Protein AF-0000000078661371 (afdb_homodimer)

InterPro domains:
  IPR003423 Outer membrane efflux protein [PF02321] (34-214)
  IPR003423 Outer membrane efflux protein [PF02321] (240-425)
  IPR010130 Type I secretion outer membrane protein, TolC [TIGR01844] (25-433)
  IPR051906 Outer membrane protein TolC-like [PTHR30026] (10-431)

Sequence (970 aa):
MTTGKALRLLLTASAAALIATPALADDLREALTSAYNTNPTLQAARANQRATDEGVPLARSSALPSLSGTATYTEFLKKTPNAFTAPDRSLSADLSLGVPVYAGGAVKNSIRAAKTRVEAGQEDLRATESGIFSQVVAAYMDVIRDSAIVGLNRNNVEVLEVNLKATSDRFDIGDVTRTDVAQSNSRLALARGDLRTAQANLVSSRERYIQVVGKAPADLQPPPPLPGLPATPDDAVDFALENNPDLLAARERSKAAGFDVKVADAAKLPTISLFGGSNYTDYFNTLGGNSSAAFAQHQTTAQAGVRASIPLYQGGAPAAQTRQAQARESATLEQEIGVEREVIATVRSAYASWKAANEIIAMNQTAVDAAALSLEGVRAENTVGNRTILNILDAEQELLRAQVQLVAARRNAYVAGFNLLAAMGKADANDLGLDGGALYDPQVNYDRVKNRIWDWDRDPTPVAKSTRTVDTPAQDATIAPTPTPMTTGKALRLLLTASAAALIATPALADDLREALTSAYNTNPTLQAARANQRATDEGVPLARSSALPSLSGTATYTEFLKKTPNAFTAPDRSLSADLSLGVPVYAGGAVKNSIRAAKTRVEAGQEDLRATESGIFSQVVAAYMDVIRDSAIVGLNRNNVEVLEVNLKATSDRFDIGDVTRTDVAQSNSRLALARGDLRTAQANLVSSRERYIQVVGKAPADLQPPPPLPGLPATPDDAVDFALENNPDLLAARERSKAAGFDVKVADAAKLPTISLFGGSNYTDYFNTLGGNSSAAFAQHQTTAQAGVRASIPLYQGGAPAAQTRQAQARESATLEQEIGVEREVIATVRSAYASWKAANEIIAMNQTAVDAAALSLEGVRAENTVGNRTILNILDAEQELLRAQVQLVAARRNAYVAGFNLLAAMGKADANDLGLDGGALYDPQVNYDRVKNRIWDWDRDPTPVAKSTRTVDTPAQDATIAPTPTP

pLDDT: mean 89.82, std 15.15, range [23.39, 98.69]

Organism: Novosphingobium aromaticivorans (strain ATCC 700278 / DSM 12444 / CCUG 56034 / CIP 105152 / NBRC 16084 / F199) (NCBI:txid279238)

Nearest PDB structures (foldseek):
  5bun-assembly1_B  TM=9.062E-01  e=5.295E-22  Salmonella enterica subsp. enterica serovar Typhi
  1ek9-assembly1_A  TM=9.007E-01  e=6.044E-22  Escherichia coli
  2wmz-assembly1_B  TM=8.953E-01  e=3.523E-21  Escherichia coli K-12
  2xmn-assembly1_C  TM=9.006E-01  e=7.788E-21  Escherichia coli K-12
  5azs-assembly1_B  TM=8.558E-01  e=6.903E-18  Pseudomonas aeruginosa PAO1

Solvent-accessible surface area (backbone atoms only — not comparable to full-atom values): 49030 Å² total; per-residue (Å²): 136,78,85,78,72,76,81,74,75,78,77,77,76,76,75,74,71,73,73,70,66,72,76,60,67,37,40,56,67,55,46,51,49,37,24,74,66,26,24,20,67,56,52,18,43,53,23,44,42,52,24,43,34,28,42,27,16,41,31,47,13,65,59,36,48,34,32,36,37,37,38,36,39,38,38,43,78,34,64,45,84,77,46,80,48,57,46,47,36,38,39,37,40,36,39,42,36,39,33,52,76,40,50,45,48,26,48,64,27,42,28,52,22,26,50,30,44,34,54,18,39,54,23,46,44,50,40,50,48,22,52,50,48,52,49,44,51,45,28,53,37,41,32,56,36,29,47,50,42,32,54,52,34,50,52,48,41,53,53,39,52,52,48,38,53,52,43,48,54,35,33,76,72,68,74,46,52,72,47,56,43,34,49,39,51,26,50,40,32,49,39,50,34,51,30,41,50,34,28,28,49,22,23,32,28,42,30,49,27,24,48,48,34,47,50,76,86,37,69,73,48,84,68,76,84,81,76,89,72,66,94,44,58,66,56,38,38,58,48,17,78,76,44,17,28,65,48,53,18,32,51,28,48,28,55,21,30,52,25,47,25,47,29,32,56,14,66,62,38,47,34,33,31,39,39,37,36,37,37,38,38,37,23,82,67,28,30,27,56,95,51,23,88,80,44,82,42,60,51,74,50,72,53,71,50,75,47,75,49,64,68,85,78,70,91,58,51,44,59,52,45,25,52,50,32,46,51,52,26,50,50,36,48,52,47,33,51,50,42,46,54,48,47,46,51,49,33,42,50,28,42,53,49,24,54,49,28,52,53,45,33,56,53,27,50,51,44,29,53,50,27,51,52,48,36,53,49,46,54,56,34,34,75,75,66,77,42,57,71,66,56,45,53,48,32,50,50,47,27,49,52,29,46,47,48,28,45,50,28,51,39,50,21,54,44,30,45,49,50,27,34,36,49,28,40,55,39,41,61,75,68,67,62,58,60,91,52,90,71,90,58,76,63,56,60,39,67,65,47,47,77,48,48,55,47,82,52,74,69,77,83,67,65,63,73,42,61,71,49,84,82,57,75,85,71,64,61,80,66,79,85,68,79,75,130,136,85,72,83,71,66,89,77,78,76,75,75,77,73,73,73,71,72,70,69,63,72,75,59,64,37,39,58,68,54,45,50,48,38,23,73,67,25,25,55,71,57,51,50,43,54,52,52,42,54,58,44,35,50,42,25,26,59,32,48,52,67,59,43,69,46,77,50,75,50,76,46,80,45,73,52,88,78,72,63,89,84,47,77,49,55,45,48,36,38,39,39,39,37,38,43,37,39,33,53,75,40,52,46,48,24,47,64,27,43,28,52,22,27,50,32,45,34,54,17,39,55,24,48,43,50,40,49,47,22,50,51,47,51,49,44,50,44,28,55,37,42,32,53,37,29,46,51,44,30,52,53,33,49,52,48,38,54,51,37,51,52,48,37,54,52,44,47,53,36,33,76,73,68,75,46,55,71,66,55,45,51,50,38,50,51,51,38,53,51,38,49,51,52,30,51,51,32,30,52,50,22,24,52,29,42,51,50,28,24,72,50,35,50,50,76,87,35,69,72,49,84,68,76,84,80,77,87,73,66,93,41,57,65,56,38,39,58,47,18,78,76,43,17,28,66,47,53,18,31,50,29,48,27,52,22,30,52,25,46,25,48,30,32,54,15,65,59,39,45,33,34,31,38,39,35,36,37,36,38,36,36,21,81,66,27,28,27,52,95,52,23,88,81,42,74,37,60,39,55,33,30,38,37,36,41,37,38,38,33,55,74,38,53,25,8,30,38,14,28,45,24,42,23,31,36,20,45,24,27,18,34,40,13,45,32,46,39,43,44,26,46,48,46,28,49,33,44,29,28,43,39,44,23,54,35,27,53,56,35,33,56,26,28,49,50,25,31,52,26,29,50,51,32,36,54,44,45,53,56,36,34,74,75,66,77,41,55,68,66,55,44,55,49,32,51,51,49,28,50,52,29,48,47,48,30,45,50,28,52,40,49,21,54,45,30,45,50,49,28,34,37,50,28,41,55,38,41,61,74,71,66,63,60,60,91,52,89,72,88,55,76,62,56,62,36,68,65,47,49,76,57,80,66,89,80,70,77,78,78,82,88,71,87,74,46,62,74,58,85,84,56,74,86,71,64,62,82,66,81,85,67,79,76,131

Secondary structure (DSSP, 8-state):
------------------------PPPHHHHHHHHHHH-HHHHHHHHHHHHHHTHHHHHHHTTS-EEEEEEEEEEEEE--TT-TT--SEEEEEEEEEEEEEE-TTHHHHHHHHHHHHHHHHHHHHHHHHHHHHHHHHHHHHHHHHHHHHHHHHHHHHHHHHHHHHHHHHHHHTTSS-HHHHHHHHHHHHHHHHHHHHHHHHHHHHHHHHHHHHSS---SPPPPPPPP---SSHHHHHHHHHHH-HHHHHHHHHHHHHHHHHHHHHGGGS-EEEEEEEEEEEE-TT-TTGGGGGGS-SEEEEEEEEEEEE-----TTHHHHHHHHHHHHHHHHHHHHHHHHHHHHHHHHHHHHHHHHHHHHHHHHHHHHHHHHHHHHHHHHHHHTTSS-HHHHHHHHHHHHHHHHHHHHHHHHHHHHHHHHHHHHT--STTTTT-TTS----HHHHHHHHTT---TT--PPPP---SPP-TTSPPP----------/---TT----------------------HHHHHHHHHHH-HHHHHHHHHHHHHHTHHHHHHHTTS-EEEEEEEEEE-SS--TT-TT--SEEEEEEEEEEEEEE-TTHHHHHHHHHHHHHHHHHHHHHHHHHHHHHHHHHHHHHHHHHHHHHHHHHHHHHHHHHHHHHHHHHHHTTSS-HHHHHHHHHHHHHHHHHHHHHHHHHHHHHHHHHHHHSS---SPPPPPPPP---SSHHHHHHHHHHH-HHHHHHHHHHHHHHHHHHHHHGGGS-EEEEEEEEEEEE-TT-TTGGGGGGS-SEEEEEEEEEEEEEEEE-TTHHHHHHHHHHHHHHHHHHHHHHHHHHHHHHHHHHHHHHHHHHHHHHHHHHHHHHHHHHHHHHHHHHHTTSS-HHHHHHHHHHHHHHHHHHHHHHHHHHHHHHHHHHHHT--STTTTT-TTS----HHHHHHHHTT---TT--PPPP---SPP-TTSPPP----------

Radius of gyration: 40.59 Å; Cα contacts (8 Å, |Δi|>4): 1557; chains: 2; bounding box: 110×138×110 Å

Foldseek 3Di:
DPCVDDPPPPPPPPPPPPPPVPLPADELLNLLLLLQQFPQLLVVLLVVLLVLLLQLVVLCLVQAKDKDKDKDKDADPDDDPVDLFDFRIKIKIKIKMKGWDDQLCLSVLSNVLSVLLSVLSVLVSLLSSLVLSLLLLLLLLQLVLLLVLLLLLVVLLVVLVVLLVVQVVCVVVPNDDPVLNVVSVVLSVVSVVVSVVSFVSNLVSQVSNCNSSVAGRDNHDDHDDDPDFDPDLVVLLVLLCVAVSNLSSLVSNLVSLVSVLSSLLSVQAKIKMKMKMKMKMASPLRTSPVVSVPDDRIDMDIDIDMDMDGDDDDPCVSVVSSVVSVVVSVVSVVVSVVVSVVLSVQLSVLSVQLVVLVVVLVVLVVQLVVLVVLLVVQVVCVVVPNHDSVSNSVSSVSNSVSSSSNSVSVSSNRSSSSSNCSSSNQSGCVNSVSVPDDRDDSVVSSVVNSPDNDPPDDDPDDDRRHHDNPPHDRDGSDHPPDPDD/DPPPPDPPPPPPPPPPPPPPPPLPADELLNLLLLLQQFPQQLVVLLVVLLVLLLQLVVLVLVQAKDKDKDKDKDADPDDDPVPLFDFRIKIKIKIKMKGWDDLLCLSVLSNVLSVLLSVLSVLVSLLSSLVLSLLLLLLLLQLVLLLVLLLLLVVLLVVLVVLLVVQVVCVVVVNDDPVLNVVSVVLSVVSVVVSVVSFVSSLVSQVSNCNSRVAGRDNHDDHDDDPDFDPDLVVLLVLLCVAVSNLVSLVSNLVSLVSQLSSLLSVQAKIKMKMKMKMKMASVLRGSPVVSVVDDRIDMDIDIDMDMDGDPDDPCVSVVSSVVSVVVSVVSVVVSVVVSVVLSVQLSVLSVQLVVLVVVLVVLVVQLVVLVVLLVVQVVCVVVPNHDSVSNSVSSVSNSVSSSSNSVSVSSNRSSRSSSCSSSNQSGCVNSVSVVDDRDDSVVSSVVNSPDDDPPDDDDDDDRRHHDNPPHDRDGSDHDPDPDD

Structure (mmCIF, N/CA/C/O backbone):
data_AF-0000000078661371-model_v1
#
loop_
_entity.id
_entity.type
_entity.pdbx_description
1 polymer 'Type I secretion outer membrane protein, TolC'
#
loop_
_atom_site.group_PDB
_atom_site.id
_atom_site.type_symbol
_atom_site.label_atom_id
_atom_site.label_alt_id
_atom_site.label_comp_id
_atom_site.label_asym_id
_atom_site.label_entity_id
_atom_site.label_seq_id
_atom_site.pdbx_PDB_ins_code
_atom_site.Cartn_x
_atom_site.Cartn_y
_atom_site.Cartn_z
_atom_site.occupancy
_atom_site.B_iso_or_equiv
_atom_site.auth_seq_id
_atom_site.auth_comp_id
_atom_site.auth_asym_id
_atom_site.auth_atom_id
_atom_site.pdbx_PDB_model_num
ATOM 1 N N . MET A 1 1 ? 20.219 -29.438 69.438 1 23.39 1 MET A N 1
ATOM 2 C CA . MET A 1 1 ? 19.016 -28.984 68.75 1 23.39 1 MET A CA 1
ATOM 3 C C . MET A 1 1 ? 19.312 -27.734 67.938 1 23.39 1 MET A C 1
ATOM 5 O O . MET A 1 1 ? 20.391 -27.594 67.375 1 23.39 1 MET A O 1
ATOM 9 N N . THR A 1 2 ? 18.766 -26.547 68.438 1 25.2 2 THR A N 1
ATOM 10 C CA . THR A 1 2 ? 18.078 -25.406 67.812 1 25.2 2 THR A CA 1
ATOM 11 C C . THR A 1 2 ? 19.078 -24.359 67.375 1 25.2 2 THR A C 1
ATOM 13 O O . THR A 1 2 ? 18.703 -23.25 67 1 25.2 2 THR A O 1
ATOM 16 N N . THR A 1 3 ? 20.297 -24.5 67.812 1 29.48 3 THR A N 1
ATOM 17 C CA . THR A 1 3 ? 21.141 -23.312 67.688 1 29.48 3 THR A CA 1
ATOM 18 C C . THR A 1 3 ? 21.344 -22.875 66.25 1 29.48 3 THR A C 1
ATOM 20 O O . THR A 1 3 ? 22.062 -23.531 65.5 1 29.48 3 THR A O 1
ATOM 23 N N . GLY A 1 4 ? 20.141 -22.312 65.5 1 28.98 4 GLY A N 1
ATOM 24 C CA . GLY A 1 4 ? 19.672 -21.703 64.312 1 28.98 4 GLY A CA 1
ATOM 25 C C . GLY A 1 4 ? 20.484 -20.484 63.875 1 28.98 4 GLY A C 1
ATOM 26 O O . GLY A 1 4 ? 20 -19.359 63.969 1 28.98 4 GLY A O 1
ATOM 27 N N . LYS A 1 5 ? 21.719 -20.438 64.375 1 28.69 5 LYS A N 1
ATOM 28 C CA . LYS A 1 5 ? 22.641 -19.297 64.312 1 28.69 5 LYS A CA 1
ATOM 29 C C . LYS A 1 5 ? 22.609 -18.688 62.875 1 28.69 5 LYS A C 1
ATOM 31 O O . LYS A 1 5 ? 22.25 -19.359 61.906 1 28.69 5 LYS A O 1
ATOM 36 N N . ALA A 1 6 ? 23.141 -17.5 62.75 1 28.83 6 ALA A N 1
ATOM 37 C CA . ALA A 1 6 ? 23.375 -16.141 62.281 1 28.83 6 ALA A CA 1
ATOM 38 C C . ALA A 1 6 ? 24.078 -16.156 60.906 1 28.83 6 ALA A C 1
ATOM 40 O O . ALA A 1 6 ? 25.234 -15.758 60.812 1 28.83 6 ALA A O 1
ATOM 41 N N . LEU A 1 7 ? 24.156 -17.344 60.281 1 28.58 7 LEU A N 1
ATOM 42 C CA . LEU A 1 7 ? 24.922 -17.188 59.031 1 28.58 7 LEU A CA 1
ATOM 43 C C . LEU A 1 7 ? 24.359 -16.062 58.188 1 28.58 7 LEU A C 1
ATOM 45 O O . LEU A 1 7 ? 23.25 -16.172 57.656 1 28.58 7 LEU A O 1
ATOM 49 N N . ARG A 1 8 ? 24.516 -14.719 58.625 1 29 8 ARG A N 1
ATOM 50 C CA . ARG A 1 8 ? 24.328 -13.367 58.094 1 29 8 ARG A CA 1
ATOM 51 C C . ARG A 1 8 ? 24.75 -13.289 56.656 1 29 8 ARG A C 1
ATOM 53 O O . ARG A 1 8 ? 25.938 -13.367 56.344 1 29 8 ARG A O 1
ATOM 60 N N . LEU A 1 9 ? 24.016 -14.031 55.719 1 30.23 9 LEU A N 1
ATOM 61 C CA . LEU A 1 9 ? 24.141 -13.922 54.281 1 30.23 9 LEU A CA 1
ATOM 62 C C . LEU A 1 9 ? 24.125 -12.469 53.844 1 30.23 9 LEU A C 1
ATOM 64 O O . LEU A 1 9 ? 23.141 -11.758 54.031 1 30.23 9 LEU A O 1
ATOM 68 N N . LEU A 1 10 ? 25.281 -11.766 54 1 29.98 10 LEU A N 1
ATOM 69 C CA . LEU A 1 10 ? 25.609 -10.445 53.469 1 29.98 10 LEU A CA 1
ATOM 70 C C . LEU A 1 10 ? 25.203 -10.328 52 1 29.98 10 LEU A C 1
ATOM 72 O O . LEU A 1 10 ? 25.719 -11.047 51.156 1 29.98 10 LEU A O 1
ATOM 76 N N . LEU A 1 11 ? 23.891 -10.125 51.719 1 32.12 11 LEU A N 1
ATOM 77 C CA . LEU A 1 11 ? 23.281 -9.758 50.438 1 32.12 11 LEU A CA 1
ATOM 78 C C . LEU A 1 11 ? 24.016 -8.562 49.844 1 32.12 11 LEU A C 1
ATOM 80 O O . LEU A 1 11 ? 24.016 -7.469 50.406 1 32.12 11 LEU A O 1
ATOM 84 N N . THR A 1 12 ? 25.188 -8.758 49.188 1 34.06 12 THR A N 1
ATOM 85 C CA . THR A 1 12 ? 25.891 -7.805 48.344 1 34.06 12 THR A CA 1
ATOM 86 C C . THR A 1 12 ? 24.938 -7.125 47.375 1 34.06 12 THR A C 1
ATOM 88 O O . THR A 1 12 ? 24.25 -7.797 46.594 1 34.06 12 THR A O 1
ATOM 91 N N . ALA A 1 13 ? 24.312 -6.016 47.688 1 32.31 13 ALA A N 1
ATOM 92 C CA . ALA A 1 13 ? 23.594 -5.039 46.875 1 32.31 13 ALA A CA 1
ATOM 93 C C . ALA A 1 13 ? 24.391 -4.66 45.625 1 32.31 13 ALA A C 1
ATOM 95 O O . ALA A 1 13 ? 25.391 -3.955 45.719 1 32.31 13 ALA A O 1
ATOM 96 N N . SER A 1 14 ? 24.625 -5.59 44.719 1 34.16 14 SER A N 1
ATOM 97 C CA . SER A 1 14 ? 25.188 -5.188 43.438 1 34.16 14 SER A CA 1
ATOM 98 C C . SER A 1 14 ? 24.438 -3.996 42.844 1 34.16 14 SER A C 1
ATOM 100 O O . SER A 1 14 ? 23.25 -4.098 42.531 1 34.16 14 SER A O 1
ATOM 102 N N . ALA A 1 15 ? 24.719 -2.777 43.25 1 34.12 15 ALA A N 1
ATOM 103 C CA . ALA A 1 15 ? 24.328 -1.534 42.594 1 34.12 15 ALA A CA 1
ATOM 104 C C . ALA A 1 15 ? 24.547 -1.624 41.062 1 34.12 15 ALA A C 1
ATOM 106 O O . ALA A 1 15 ? 25.703 -1.646 40.594 1 34.12 15 ALA A O 1
ATOM 107 N N . ALA A 1 16 ? 23.828 -2.367 40.375 1 33.81 16 ALA A N 1
ATOM 108 C CA . ALA A 1 16 ? 23.812 -2.211 38.906 1 33.81 16 ALA A CA 1
ATOM 109 C C . ALA A 1 16 ? 23.75 -0.739 38.5 1 33.81 16 ALA A C 1
ATOM 111 O O . ALA A 1 16 ? 22.719 -0.088 38.688 1 33.81 16 ALA A O 1
ATOM 112 N N . ALA A 1 17 ? 24.844 0.02 38.656 1 33.44 17 ALA A N 1
ATOM 113 C CA . ALA A 1 17 ? 24.984 1.303 37.969 1 33.44 17 ALA A CA 1
ATOM 114 C C . ALA A 1 17 ? 24.438 1.226 36.562 1 33.44 17 ALA A C 1
ATOM 116 O O . ALA A 1 17 ? 24.953 0.473 35.719 1 33.44 17 ALA A O 1
ATOM 117 N N . LEU A 1 18 ? 23.219 1.396 36.406 1 35.69 18 LEU A N 1
ATOM 118 C CA . LEU A 1 18 ? 22.688 1.714 35.094 1 35.69 18 LEU A CA 1
ATOM 119 C C . LEU A 1 18 ? 23.609 2.689 34.375 1 35.69 18 LEU A C 1
ATOM 121 O O . LEU A 1 18 ? 23.766 3.834 34.781 1 35.69 18 LEU A O 1
ATOM 125 N N . ILE A 1 19 ? 24.828 2.281 33.938 1 36.25 19 ILE A N 1
ATOM 126 C CA . ILE A 1 19 ? 25.625 3.072 33 1 36.25 19 ILE A CA 1
ATOM 127 C C . ILE A 1 19 ? 24.719 3.852 32.062 1 36.25 19 ILE A C 1
ATOM 129 O O . ILE A 1 19 ? 24.031 3.264 31.219 1 36.25 19 ILE A O 1
ATOM 133 N N . ALA A 1 20 ? 24.219 4.891 32.562 1 37.72 20 ALA A N 1
ATOM 134 C CA . ALA A 1 20 ? 23.703 5.883 31.609 1 37.72 20 ALA A CA 1
ATOM 135 C C . ALA A 1 20 ? 24.656 6.082 30.438 1 37.72 20 ALA A C 1
ATOM 137 O O . ALA A 1 20 ? 25.75 6.641 30.609 1 37.72 20 ALA A O 1
ATOM 138 N N . THR A 1 21 ? 24.781 5.18 29.562 1 41.09 21 THR A N 1
ATOM 139 C CA . THR A 1 21 ? 25.531 5.504 28.359 1 41.09 21 THR A CA 1
ATOM 140 C C . THR A 1 21 ? 25.297 6.953 27.953 1 41.09 21 THR A C 1
ATOM 142 O O . THR A 1 21 ? 24.141 7.395 27.859 1 41.09 21 THR A O 1
ATOM 145 N N . PRO A 1 22 ? 26.172 7.801 28.219 1 42 22 PRO A N 1
ATOM 146 C CA . PRO A 1 22 ? 25.984 9.164 27.719 1 42 22 PRO A CA 1
ATOM 147 C C . PRO A 1 22 ? 25.219 9.203 26.391 1 42 22 PRO A C 1
ATOM 149 O O . PRO A 1 22 ? 25.469 8.391 25.5 1 42 22 PRO A O 1
ATOM 152 N N . ALA A 1 23 ? 24.078 9.5 26.438 1 47.88 23 ALA A N 1
ATOM 153 C CA . ALA A 1 23 ? 23.297 9.742 25.219 1 47.88 23 ALA A CA 1
ATOM 154 C C . ALA A 1 23 ? 24.141 10.43 24.156 1 47.88 23 ALA A C 1
ATOM 156 O O . ALA A 1 23 ? 24.5 11.602 24.297 1 47.88 23 ALA A O 1
ATOM 157 N N . LEU A 1 24 ? 25.156 9.844 23.641 1 54.34 24 LEU A N 1
ATOM 158 C CA . LEU A 1 24 ? 26.016 10.32 22.562 1 54.34 24 LEU A CA 1
ATOM 159 C C . LEU A 1 24 ? 25.188 11.062 21.516 1 54.34 24 LEU A C 1
ATOM 161 O O . LEU A 1 24 ? 24.047 10.672 21.219 1 54.34 24 LEU A O 1
ATOM 165 N N . ALA A 1 25 ? 25.578 12.242 21.266 1 65.44 25 ALA A N 1
ATOM 166 C CA . ALA A 1 25 ? 25.031 13.109 20.234 1 65.44 25 ALA A CA 1
ATOM 167 C C . ALA A 1 25 ? 24.875 12.352 18.922 1 65.44 25 ALA A C 1
ATOM 169 O O . ALA A 1 25 ? 25.719 11.531 18.562 1 65.44 25 ALA A O 1
ATOM 170 N N . ASP A 1 26 ? 23.594 12.328 18.453 1 83.75 26 ASP A N 1
ATOM 171 C CA . ASP A 1 26 ? 23.312 11.695 17.172 1 83.75 26 ASP A CA 1
ATOM 172 C C . ASP A 1 26 ? 23.578 12.648 16.016 1 83.75 26 ASP A C 1
ATOM 174 O O . ASP A 1 26 ? 23.125 13.797 16.031 1 83.75 26 ASP A O 1
ATOM 178 N N . ASP A 1 27 ? 24.516 12.258 15.18 1 91.44 27 ASP A N 1
ATOM 179 C CA . ASP A 1 27 ? 24.703 13.023 13.953 1 91.44 27 ASP A CA 1
ATOM 180 C C . ASP A 1 27 ? 23.922 12.398 12.797 1 91.44 27 ASP A C 1
ATOM 182 O O . ASP A 1 27 ? 23.359 11.312 12.938 1 91.44 27 ASP A O 1
ATOM 186 N N . LEU A 1 28 ? 23.797 13.164 11.773 1 93.88 28 LEU A N 1
ATOM 187 C CA . LEU A 1 28 ? 23 12.742 10.625 1 93.88 28 LEU A CA 1
ATOM 188 C C . LEU A 1 28 ? 23.547 11.453 10.023 1 93.88 28 LEU A C 1
ATOM 190 O O . LEU A 1 28 ? 22.781 10.578 9.625 1 93.88 28 LEU A O 1
ATOM 194 N N . ARG A 1 29 ? 24.875 11.336 9.984 1 91.56 29 ARG A N 1
ATOM 195 C CA . ARG A 1 29 ? 25.484 10.133 9.445 1 91.56 29 ARG A CA 1
ATOM 196 C C . ARG A 1 29 ? 25.078 8.898 10.25 1 91.56 29 ARG A C 1
ATOM 198 O O . ARG A 1 29 ? 24.781 7.852 9.68 1 91.56 29 ARG A O 1
ATOM 205 N N . GLU A 1 30 ? 25.062 9.031 11.508 1 91.94 30 GLU A N 1
ATOM 206 C CA . GLU A 1 30 ? 24.656 7.926 12.367 1 91.94 30 GLU A CA 1
ATOM 207 C C . GLU A 1 30 ? 23.188 7.566 12.148 1 91.94 30 GLU A C 1
ATOM 209 O O . GLU A 1 30 ? 22.828 6.387 12.148 1 91.94 30 GLU A O 1
ATOM 214 N N . ALA A 1 31 ? 22.359 8.609 12.008 1 95.12 31 ALA A N 1
ATOM 215 C CA . ALA A 1 31 ? 20.938 8.367 11.742 1 95.12 31 ALA A CA 1
ATOM 216 C C . ALA A 1 31 ? 20.75 7.621 10.43 1 95.12 31 ALA A C 1
ATOM 218 O O . ALA A 1 31 ? 19.969 6.664 10.359 1 95.12 31 ALA A O 1
ATOM 219 N N . LEU A 1 32 ? 21.5 8.016 9.445 1 94.94 32 LEU A N 1
ATOM 220 C CA . LEU A 1 32 ? 21.422 7.379 8.133 1 94.94 32 LEU A CA 1
ATOM 221 C C . LEU A 1 32 ? 21.922 5.938 8.203 1 94.94 32 LEU A C 1
ATOM 223 O O . LEU A 1 32 ? 21.312 5.039 7.617 1 94.94 32 LEU A O 1
ATOM 227 N N . THR A 1 33 ? 22.984 5.711 8.938 1 93.19 33 THR A N 1
ATOM 228 C CA . THR A 1 33 ? 23.531 4.371 9.078 1 93.19 33 THR A CA 1
ATOM 229 C C . THR A 1 33 ? 22.578 3.459 9.836 1 93.19 33 THR A C 1
ATOM 231 O O . THR A 1 33 ? 22.406 2.295 9.469 1 93.19 33 THR A O 1
ATOM 234 N N . SER A 1 34 ? 21.953 4.027 10.867 1 93.38 34 SER A N 1
ATOM 235 C CA . SER A 1 34 ? 20.969 3.252 11.625 1 93.38 34 SER A CA 1
ATOM 236 C C . SER A 1 34 ? 19.797 2.832 10.75 1 93.38 34 SER A C 1
ATOM 238 O O . SER A 1 34 ? 19.422 1.66 10.734 1 93.38 34 SER A O 1
ATOM 240 N N . ALA A 1 35 ? 19.266 3.766 9.961 1 95.31 35 ALA A N 1
ATOM 241 C CA . ALA A 1 35 ? 18.141 3.461 9.062 1 95.31 35 ALA A CA 1
ATOM 242 C C . ALA A 1 35 ? 18.562 2.457 7.996 1 95.31 35 ALA A C 1
ATOM 244 O O . ALA A 1 35 ? 17.797 1.549 7.656 1 95.31 35 ALA A O 1
ATOM 245 N N . TYR A 1 36 ? 19.828 2.572 7.5 1 94.75 36 TYR A N 1
ATOM 246 C CA . TYR A 1 36 ? 20.359 1.688 6.465 1 94.75 36 TYR A CA 1
ATOM 247 C C . TYR A 1 36 ? 20.391 0.242 6.945 1 94.75 36 TYR A C 1
ATOM 249 O O . TYR A 1 36 ? 20.125 -0.682 6.172 1 94.75 36 TYR A O 1
ATOM 257 N N . ASN A 1 37 ? 20.562 0.101 8.211 1 93.25 37 ASN A N 1
ATOM 258 C CA . ASN A 1 37 ? 20.781 -1.243 8.742 1 93.25 37 ASN A CA 1
ATOM 259 C C . ASN A 1 37 ? 19.516 -1.811 9.375 1 93.25 37 ASN A C 1
ATOM 261 O O . ASN A 1 37 ? 19.359 -3.027 9.484 1 93.25 37 ASN A O 1
ATOM 265 N N . THR A 1 38 ? 18.547 -0.931 9.758 1 94.62 38 THR A N 1
ATOM 266 C CA . THR A 1 38 ? 17.5 -1.462 10.633 1 94.62 38 THR A CA 1
ATOM 267 C C . THR A 1 38 ? 16.125 -1.11 10.094 1 94.62 38 THR A C 1
ATOM 269 O O . THR A 1 38 ? 15.109 -1.553 10.641 1 94.62 38 THR A O 1
ATOM 272 N N . ASN A 1 39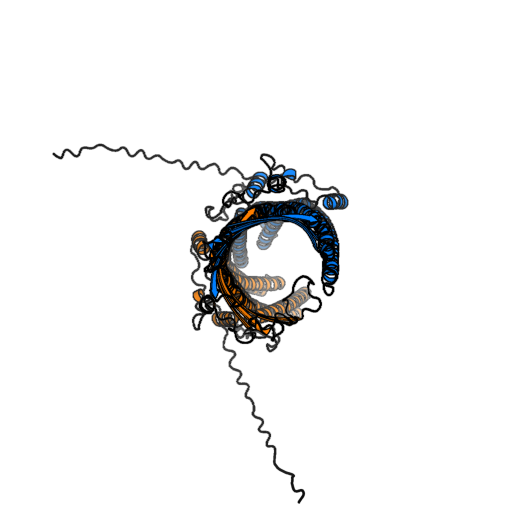 ? 16 -0.276 9.078 1 97.12 39 ASN A N 1
ATOM 273 C CA . ASN A 1 39 ? 14.703 0.146 8.57 1 97.12 39 ASN A CA 1
ATOM 274 C C . ASN A 1 39 ? 13.953 -1.012 7.914 1 97.12 39 ASN A C 1
ATOM 276 O O . ASN A 1 39 ? 14.469 -1.653 7 1 97.12 39 ASN A O 1
ATOM 280 N N . PRO A 1 40 ? 12.75 -1.287 8.383 1 98.12 40 PRO A N 1
ATOM 281 C CA . PRO A 1 40 ? 12.016 -2.457 7.891 1 98.12 40 PRO A CA 1
ATOM 282 C C . PRO A 1 40 ? 11.633 -2.338 6.418 1 98.12 40 PRO A C 1
ATOM 284 O O . PRO A 1 40 ? 11.586 -3.346 5.707 1 98.12 40 PRO A O 1
ATOM 287 N N . THR A 1 41 ? 11.367 -1.132 5.953 1 98 41 THR A N 1
ATOM 288 C CA . THR A 1 41 ? 11 -0.947 4.555 1 98 41 THR A CA 1
ATOM 289 C C . THR A 1 41 ? 12.172 -1.302 3.641 1 98 41 THR A C 1
ATOM 291 O O . THR A 1 41 ? 11.984 -1.951 2.609 1 98 41 THR A O 1
ATOM 294 N N . LEU A 1 42 ? 13.344 -0.916 4.043 1 97.38 42 LEU A N 1
ATOM 295 C CA . LEU A 1 42 ? 14.531 -1.233 3.262 1 97.38 42 LEU A CA 1
ATOM 296 C C . LEU A 1 42 ? 14.836 -2.727 3.318 1 97.38 42 LEU A C 1
ATOM 298 O O . LEU A 1 42 ? 15.156 -3.338 2.297 1 97.38 42 LEU A O 1
ATOM 302 N N . GLN A 1 43 ? 14.703 -3.295 4.531 1 97.62 43 GLN A N 1
ATOM 303 C CA . GLN A 1 43 ? 14.945 -4.727 4.684 1 97.62 43 GLN A CA 1
ATOM 304 C C . GLN A 1 43 ? 13.945 -5.543 3.875 1 97.62 43 GLN A C 1
ATOM 306 O O . GLN A 1 43 ? 14.305 -6.566 3.283 1 97.62 43 GLN A O 1
ATOM 311 N N . ALA A 1 44 ? 12.727 -5.117 3.836 1 98.31 44 ALA A N 1
ATOM 312 C CA . ALA A 1 44 ? 11.711 -5.793 3.025 1 98.31 44 ALA A CA 1
ATOM 313 C C . ALA A 1 44 ? 12.055 -5.703 1.54 1 98.31 44 ALA A C 1
ATOM 315 O O . ALA A 1 44 ? 11.875 -6.672 0.797 1 98.31 44 ALA A O 1
ATOM 316 N N . ALA A 1 45 ? 12.539 -4.531 1.12 1 98.12 45 ALA A N 1
ATOM 317 C CA . ALA A 1 45 ? 12.922 -4.355 -0.278 1 98.12 45 ALA A CA 1
ATOM 318 C C . ALA A 1 45 ? 14.086 -5.277 -0.647 1 98.12 45 ALA A C 1
ATOM 320 O O . ALA A 1 45 ? 14.109 -5.844 -1.742 1 98.12 45 ALA A O 1
ATOM 321 N N . ARG A 1 46 ? 15.016 -5.414 0.241 1 97.81 46 ARG A N 1
ATOM 322 C CA . ARG A 1 46 ? 16.141 -6.316 0.014 1 97.81 46 ARG A CA 1
ATOM 323 C C . ARG A 1 46 ? 15.664 -7.762 -0.093 1 97.81 46 ARG A C 1
ATOM 325 O O . ARG A 1 46 ? 16.141 -8.516 -0.954 1 97.81 46 ARG A O 1
ATOM 332 N N . ALA A 1 47 ? 14.75 -8.164 0.779 1 98.12 47 ALA A N 1
ATOM 333 C CA . ALA A 1 47 ? 14.188 -9.516 0.722 1 98.12 47 ALA A CA 1
ATOM 334 C C . ALA A 1 47 ? 13.438 -9.742 -0.584 1 98.12 47 ALA A C 1
ATOM 336 O O . ALA A 1 47 ? 13.555 -10.805 -1.202 1 98.12 47 ALA A O 1
ATOM 337 N N . ASN A 1 48 ? 12.695 -8.758 -1.022 1 98.06 48 ASN A N 1
ATOM 338 C CA . ASN A 1 48 ? 11.969 -8.875 -2.279 1 98.06 48 ASN A CA 1
ATOM 339 C C . ASN A 1 48 ? 12.906 -8.977 -3.473 1 98.06 48 ASN A C 1
ATOM 341 O O . ASN A 1 48 ? 12.609 -9.664 -4.453 1 98.06 48 ASN A O 1
ATOM 345 N N . GLN A 1 49 ? 14.062 -8.266 -3.416 1 98.38 49 GLN A N 1
ATOM 346 C CA . GLN A 1 49 ? 15.07 -8.406 -4.461 1 98.38 49 GLN A CA 1
ATOM 347 C C . GLN A 1 49 ? 15.617 -9.828 -4.5 1 98.38 49 GLN A C 1
ATOM 349 O O . GLN A 1 49 ? 15.836 -10.391 -5.574 1 98.38 49 GLN A O 1
ATOM 354 N N . ARG A 1 50 ? 15.812 -10.461 -3.355 1 98 50 ARG A N 1
ATOM 355 C CA . ARG A 1 50 ? 16.266 -11.844 -3.314 1 98 50 ARG A CA 1
ATOM 356 C C . ARG A 1 50 ? 15.234 -12.781 -3.939 1 98 50 ARG A C 1
ATOM 358 O O . ARG A 1 50 ? 15.594 -13.758 -4.594 1 98 50 ARG A O 1
ATOM 365 N N . ALA A 1 51 ? 13.945 -12.469 -3.689 1 98.38 51 ALA A N 1
ATOM 366 C CA . ALA A 1 51 ? 12.891 -13.242 -4.332 1 98.38 51 ALA A CA 1
ATOM 367 C C . ALA A 1 51 ? 12.961 -13.117 -5.852 1 98.38 51 ALA A C 1
ATOM 369 O O . ALA A 1 51 ? 12.797 -14.102 -6.574 1 98.38 51 ALA A O 1
ATOM 370 N N . THR A 1 52 ? 13.25 -11.875 -6.309 1 98.38 52 THR A N 1
ATOM 371 C CA . THR A 1 52 ? 13.359 -11.633 -7.742 1 98.38 52 THR A CA 1
ATOM 372 C C . THR A 1 52 ? 14.562 -12.367 -8.328 1 98.38 52 THR A C 1
ATOM 374 O O . THR A 1 52 ? 14.5 -12.875 -9.453 1 98.38 52 THR A O 1
ATOM 377 N N . ASP A 1 53 ? 15.648 -12.484 -7.555 1 98.62 53 ASP A N 1
ATOM 378 C CA . ASP A 1 53 ? 16.844 -13.195 -7.988 1 98.62 53 ASP A CA 1
ATOM 379 C C . ASP A 1 53 ? 16.531 -14.648 -8.312 1 98.62 53 ASP A C 1
ATOM 381 O O . ASP A 1 53 ? 17.109 -15.227 -9.242 1 98.62 53 ASP A O 1
ATOM 385 N N . GLU A 1 54 ? 15.617 -15.188 -7.559 1 98.31 54 GLU A N 1
ATOM 386 C CA . GLU A 1 54 ? 15.289 -16.594 -7.734 1 98.31 54 GLU A CA 1
ATOM 387 C C . GLU A 1 54 ? 14.562 -16.828 -9.055 1 98.31 54 GLU A C 1
ATOM 389 O O . GLU A 1 54 ? 14.453 -17.969 -9.516 1 98.31 54 GLU A O 1
ATOM 394 N N . GLY A 1 55 ? 14.117 -15.742 -9.719 1 97.94 55 GLY A N 1
ATOM 395 C CA . GLY A 1 55 ? 13.484 -15.875 -11.023 1 97.94 55 GLY A CA 1
ATOM 396 C C . GLY A 1 55 ? 14.414 -16.438 -12.078 1 97.94 55 GLY A C 1
ATOM 397 O O . GLY A 1 55 ? 13.977 -17.125 -13 1 97.94 55 GLY A O 1
ATOM 398 N N . VAL A 1 56 ? 15.742 -16.25 -11.93 1 98.44 56 VAL A N 1
ATOM 399 C CA . VAL A 1 56 ? 16.719 -16.688 -12.922 1 98.44 56 VAL A CA 1
ATOM 400 C C . VAL A 1 56 ? 16.922 -18.188 -12.82 1 98.44 56 VAL A C 1
ATOM 402 O O . VAL A 1 56 ? 16.766 -18.922 -13.812 1 98.44 56 VAL A O 1
ATOM 405 N N . PRO A 1 57 ? 17.188 -18.734 -11.602 1 98.06 57 PRO A N 1
ATOM 406 C CA . PRO A 1 57 ? 17.297 -20.188 -11.547 1 98.06 57 PRO A CA 1
ATOM 407 C C . PRO A 1 57 ? 15.977 -20.891 -11.891 1 98.06 57 PRO A C 1
ATOM 409 O O . PRO A 1 57 ? 15.992 -22 -12.438 1 98.06 57 PRO A O 1
ATOM 412 N N . LEU A 1 58 ? 14.82 -20.297 -11.648 1 97.81 58 LEU A N 1
ATOM 413 C CA . LEU A 1 58 ? 13.547 -20.875 -12.047 1 97.81 58 LEU A CA 1
ATOM 414 C C . LEU A 1 58 ? 13.43 -20.953 -13.562 1 97.81 58 LEU A C 1
ATOM 416 O O . LEU A 1 58 ? 13.031 -21.984 -14.109 1 97.81 58 LEU A O 1
ATOM 420 N N . ALA A 1 59 ? 13.805 -19.891 -14.219 1 97.69 59 ALA A N 1
ATOM 421 C CA . ALA A 1 59 ? 13.797 -19.891 -15.68 1 97.69 59 ALA A CA 1
ATOM 422 C C . ALA A 1 59 ? 14.82 -20.891 -16.234 1 97.69 59 ALA A C 1
ATOM 424 O O . ALA A 1 59 ? 14.539 -21.594 -17.203 1 97.69 59 ALA A O 1
ATOM 425 N N . ARG A 1 60 ? 15.961 -21.062 -15.625 1 97.69 60 ARG A N 1
ATOM 426 C CA . ARG A 1 60 ? 17.031 -21.938 -16.078 1 97.69 60 ARG A CA 1
ATOM 427 C C . ARG A 1 60 ? 16.656 -23.406 -15.883 1 97.69 60 ARG A C 1
ATOM 429 O O . ARG A 1 60 ? 17.125 -24.266 -16.625 1 97.69 60 ARG A O 1
ATOM 436 N N . SER A 1 61 ? 15.812 -23.625 -14.922 1 97.19 61 SER A N 1
ATOM 437 C CA . SER A 1 61 ? 15.438 -25 -14.625 1 97.19 61 SER A CA 1
ATOM 438 C C . SER A 1 61 ? 14.711 -25.641 -15.805 1 97.19 61 SER A C 1
ATOM 440 O O . SER A 1 61 ? 14.781 -26.859 -15.992 1 97.19 61 SER A O 1
ATOM 442 N N . SER A 1 62 ? 14.055 -24.844 -16.656 1 95.81 62 SER A N 1
ATOM 443 C CA . SER A 1 62 ? 13.336 -25.344 -17.812 1 95.81 62 SER A CA 1
ATOM 444 C C . SER A 1 62 ? 14.297 -25.828 -18.891 1 95.81 62 SER A C 1
ATOM 446 O O . SER A 1 62 ? 13.891 -26.531 -19.828 1 95.81 62 SER A O 1
ATOM 448 N N . ALA A 1 63 ? 15.602 -25.531 -18.781 1 96.31 63 ALA A N 1
ATOM 449 C CA . ALA A 1 63 ? 16.609 -25.953 -19.734 1 96.31 63 ALA A CA 1
ATOM 450 C C . ALA A 1 63 ? 17.344 -27.188 -19.25 1 96.31 63 ALA A C 1
ATOM 452 O O . ALA A 1 63 ? 18.125 -27.797 -20 1 96.31 63 ALA A O 1
ATOM 453 N N . LEU A 1 64 ? 17.047 -27.688 -18.062 1 97 64 LEU A N 1
ATOM 454 C CA . LEU A 1 64 ? 17.797 -28.781 -17.438 1 97 64 LEU A CA 1
ATOM 455 C C . LEU A 1 64 ? 17 -30.078 -17.484 1 97 64 LEU A C 1
ATOM 457 O O . LEU A 1 64 ? 15.781 -30.047 -17.672 1 97 64 LEU A O 1
ATOM 461 N N . PRO A 1 65 ? 17.641 -31.172 -17.359 1 97 65 PRO A N 1
ATOM 462 C CA . PRO A 1 65 ? 16.938 -32.438 -17.359 1 97 65 PRO A CA 1
ATOM 463 C C . PRO A 1 65 ? 15.984 -32.594 -16.172 1 97 65 PRO A C 1
ATOM 465 O O . PRO A 1 65 ? 16.141 -31.938 -15.156 1 97 65 PRO A O 1
ATOM 468 N N . SER A 1 66 ? 15.016 -33.469 -16.359 1 96.69 66 SER A N 1
ATOM 469 C CA . SER A 1 66 ? 14.117 -33.875 -15.281 1 96.69 66 SER A CA 1
ATOM 470 C C . SER A 1 66 ? 14.055 -35.375 -15.133 1 96.69 66 SER A C 1
ATOM 472 O O . SER A 1 66 ? 14.117 -36.094 -16.125 1 96.69 66 SER A O 1
ATOM 474 N N . LEU A 1 67 ? 14.094 -35.844 -13.93 1 97.06 67 LEU A N 1
ATOM 475 C CA . LEU A 1 67 ? 14.008 -37.25 -13.609 1 97.06 67 LEU A CA 1
ATOM 476 C C . LEU A 1 67 ? 12.883 -37.5 -12.617 1 97.06 67 LEU A C 1
ATOM 478 O O . LEU A 1 67 ? 12.773 -36.844 -11.602 1 97.06 67 LEU A O 1
ATOM 482 N N . SER A 1 68 ? 11.992 -38.438 -12.977 1 96.94 68 SER A N 1
ATOM 483 C CA . SER A 1 68 ? 10.891 -38.781 -12.078 1 96.94 68 SER A CA 1
ATOM 484 C C . SER A 1 68 ? 10.68 -40.281 -12.008 1 96.94 68 SER A C 1
ATOM 486 O O . SER A 1 68 ? 11.023 -41 -12.945 1 96.94 68 SER A O 1
ATOM 488 N N . GLY A 1 69 ? 10.211 -40.75 -10.875 1 96.75 69 GLY A N 1
ATOM 489 C CA . GLY A 1 69 ? 9.82 -42.125 -10.664 1 96.75 69 GLY A CA 1
ATOM 490 C C . GLY A 1 69 ? 8.359 -42.281 -10.281 1 96.75 69 GLY A C 1
ATOM 491 O O . GLY A 1 69 ? 7.812 -41.469 -9.539 1 96.75 69 GLY A O 1
ATOM 492 N N . THR A 1 70 ? 7.73 -43.312 -10.828 1 96.94 70 THR A N 1
ATOM 493 C CA . THR A 1 70 ? 6.34 -43.625 -10.5 1 96.94 70 THR A CA 1
ATOM 494 C C . THR A 1 70 ? 6.152 -45.125 -10.234 1 96.94 70 THR A C 1
ATOM 496 O O . THR A 1 70 ? 6.656 -45.938 -10.984 1 96.94 70 THR A O 1
ATOM 499 N N . ALA A 1 71 ? 5.562 -45.438 -9.164 1 96.44 71 ALA A N 1
ATOM 500 C CA . ALA A 1 71 ? 5.168 -46.812 -8.844 1 96.44 71 ALA A CA 1
ATOM 501 C C . ALA A 1 71 ? 3.648 -46.938 -8.781 1 96.44 71 ALA A C 1
ATOM 503 O O . ALA A 1 71 ? 2.979 -46.156 -8.102 1 96.44 71 ALA A O 1
ATOM 504 N N . THR A 1 72 ? 3.098 -47.906 -9.523 1 96.38 72 THR A N 1
ATOM 505 C CA . THR A 1 72 ? 1.654 -48.094 -9.578 1 96.38 72 THR A CA 1
ATOM 506 C C . THR A 1 72 ? 1.302 -49.531 -9.25 1 96.38 72 THR A C 1
ATOM 508 O O . THR A 1 72 ? 1.783 -50.469 -9.906 1 96.38 72 THR A O 1
ATOM 511 N N . TYR A 1 73 ? 0.57 -49.75 -8.227 1 96 73 TYR A N 1
ATOM 512 C CA . TYR A 1 73 ? -0.034 -51.031 -7.91 1 96 73 TYR A CA 1
ATOM 513 C C . TYR A 1 73 ? -1.488 -51.094 -8.367 1 96 73 TYR A C 1
ATOM 515 O O . TYR A 1 73 ? -2.287 -50.219 -8.008 1 96 73 TYR A O 1
ATOM 523 N N . THR A 1 74 ? -1.848 -52.062 -9.156 1 95 74 THR A N 1
ATOM 524 C CA . THR A 1 74 ? -3.188 -52.156 -9.734 1 95 74 THR A CA 1
ATOM 525 C C . THR A 1 74 ? -3.807 -53.531 -9.445 1 95 74 THR A C 1
ATOM 527 O O . THR A 1 74 ? -3.162 -54.562 -9.633 1 95 74 THR A O 1
ATOM 530 N N . GLU A 1 75 ? -5 -53.531 -8.945 1 94.69 75 GLU A N 1
ATOM 531 C CA . GLU A 1 75 ? -5.848 -54.719 -8.867 1 94.69 75 GLU A CA 1
ATOM 532 C C . GLU A 1 75 ? -6.902 -54.719 -9.969 1 94.69 75 GLU A C 1
ATOM 534 O O . GLU A 1 75 ? -7.695 -53.781 -10.078 1 94.69 75 GLU A O 1
ATOM 539 N N . PHE A 1 76 ? -6.789 -55.781 -10.734 1 92.31 76 PHE A N 1
ATOM 540 C CA . PHE A 1 76 ? -7.789 -55.906 -11.789 1 92.31 76 PHE A CA 1
ATOM 541 C C . PHE A 1 76 ? -9.023 -56.656 -11.289 1 92.31 76 PHE A C 1
ATOM 543 O O . PHE A 1 76 ? -9.062 -57.875 -11.297 1 92.31 76 PHE A O 1
ATOM 550 N N . LEU A 1 77 ? -10.039 -55.938 -10.969 1 90.38 77 LEU A N 1
ATOM 551 C CA . LEU A 1 77 ? -11.227 -56.469 -10.312 1 90.38 77 LEU A CA 1
ATOM 552 C C . LEU A 1 77 ? -12.125 -57.188 -11.312 1 90.38 77 LEU A C 1
ATOM 554 O O . LEU A 1 77 ? -12.781 -58.188 -10.969 1 90.38 77 LEU A O 1
ATOM 558 N N . LYS A 1 78 ? -12.266 -56.594 -12.477 1 88.25 78 LYS A N 1
ATOM 559 C CA . LYS A 1 78 ? -12.977 -57.219 -13.594 1 88.25 78 LYS A CA 1
ATOM 560 C C . LYS A 1 78 ? -12.133 -57.188 -14.867 1 88.25 78 LYS A C 1
ATOM 562 O O . LYS A 1 78 ? -11.805 -56.094 -15.367 1 88.25 78 LYS A O 1
ATOM 567 N N . LYS A 1 79 ? -11.852 -58.375 -15.445 1 87.75 79 LYS A N 1
ATOM 568 C CA . LYS A 1 79 ? -10.977 -58.5 -16.609 1 87.75 79 LYS A CA 1
ATOM 569 C C . LYS A 1 79 ? -11.781 -58.656 -17.891 1 87.75 79 LYS A C 1
ATOM 571 O O . LYS A 1 79 ? -12.961 -59.031 -17.844 1 87.75 79 LYS A O 1
ATOM 576 N N . THR A 1 80 ? -11.086 -58.219 -18.906 1 81.88 80 THR A N 1
ATOM 577 C CA . THR A 1 80 ? -11.727 -58.406 -20.203 1 81.88 80 THR A CA 1
ATOM 578 C C . THR A 1 80 ? -11.906 -59.906 -20.5 1 81.88 80 THR A C 1
ATOM 580 O O . THR A 1 80 ? -11.008 -60.688 -20.25 1 81.88 80 THR A O 1
ATOM 583 N N . PRO A 1 81 ? -13.109 -60.219 -21.031 1 77.38 81 PRO A N 1
ATOM 584 C CA . PRO A 1 81 ? -13.32 -61.625 -21.375 1 77.38 81 PRO A CA 1
ATOM 585 C C . PRO A 1 81 ? -12.461 -62.094 -22.547 1 77.38 81 PRO A C 1
ATOM 587 O O . PRO A 1 81 ? -12.258 -63.281 -22.75 1 77.38 81 PRO A O 1
ATOM 590 N N . ASN A 1 82 ? -11.977 -60.969 -23.219 1 74.25 82 ASN A N 1
ATOM 591 C CA . ASN A 1 82 ? -11.195 -61.344 -24.391 1 74.25 82 ASN A CA 1
ATOM 592 C C . ASN A 1 82 ? -9.719 -61.5 -24.062 1 74.25 82 ASN A C 1
ATOM 594 O O . ASN A 1 82 ? -8.906 -61.844 -24.922 1 74.25 82 ASN A O 1
ATOM 598 N N . ALA A 1 83 ? -9.375 -61.281 -22.797 1 69.81 83 ALA A N 1
ATOM 599 C CA . ALA A 1 83 ? -7.977 -61.438 -22.391 1 69.81 83 ALA A CA 1
ATOM 600 C C . ALA A 1 83 ? -7.777 -62.75 -21.656 1 69.81 83 ALA A C 1
ATOM 602 O O . ALA A 1 83 ? -8.18 -62.906 -20.5 1 69.81 83 ALA A O 1
ATOM 603 N N . PHE A 1 84 ? -7.215 -63.719 -22.328 1 69.62 84 PHE A N 1
ATOM 604 C CA . PHE A 1 84 ? -7.062 -65.062 -21.781 1 69.62 84 PHE A CA 1
ATOM 605 C C . PHE A 1 84 ? -5.867 -65.125 -20.828 1 69.62 84 PHE A C 1
ATOM 607 O O . PHE A 1 84 ? -5.75 -66.062 -20.047 1 69.62 84 PHE A O 1
ATOM 614 N N . THR A 1 85 ? -5.078 -64.125 -20.844 1 76.56 85 THR A N 1
ATOM 615 C CA . THR A 1 85 ? -3.875 -64.125 -20.016 1 76.56 85 THR A CA 1
ATOM 616 C C . THR A 1 85 ? -3.775 -62.938 -19.125 1 76.56 85 THR A C 1
ATOM 618 O O . THR A 1 85 ? -2.695 -62.594 -18.625 1 76.56 85 THR A O 1
ATOM 621 N N . ALA A 1 86 ? -4.926 -62.344 -18.875 1 82.19 86 ALA A N 1
ATOM 622 C CA . ALA A 1 86 ? -4.863 -61.094 -18.109 1 82.19 86 ALA A CA 1
ATOM 623 C C . ALA A 1 86 ? -4.535 -61.375 -16.641 1 82.19 86 ALA A C 1
ATOM 625 O O . ALA A 1 86 ? -5.055 -62.312 -16.047 1 82.19 86 ALA A O 1
ATOM 626 N N . PRO A 1 87 ? -3.59 -60.531 -16.062 1 84.56 87 PRO A N 1
ATOM 627 C CA . PRO A 1 87 ? -3.242 -60.719 -14.656 1 84.56 87 PRO A CA 1
ATOM 628 C C . PRO A 1 87 ? -4.324 -60.219 -13.711 1 84.56 87 PRO A C 1
ATOM 630 O O . PRO A 1 87 ? -5.188 -59.438 -14.125 1 84.56 87 PRO A O 1
ATOM 633 N N . ASP A 1 88 ? -4.301 -60.719 -12.406 1 88.06 88 ASP A N 1
ATOM 634 C CA . ASP A 1 88 ? -5.215 -60.25 -11.367 1 88.06 88 ASP A CA 1
ATOM 635 C C . ASP A 1 88 ? -4.695 -58.969 -10.719 1 88.06 88 ASP A C 1
ATOM 637 O O . ASP A 1 88 ? -5.48 -58.156 -10.211 1 88.06 88 ASP A O 1
ATOM 641 N N . ARG A 1 89 ? -3.434 -58.875 -10.602 1 91.56 89 ARG A N 1
ATOM 642 C CA . ARG A 1 89 ? -2.789 -57.688 -10.008 1 91.56 89 ARG A CA 1
ATOM 643 C C . ARG A 1 89 ? -1.439 -57.438 -10.664 1 91.56 89 ARG A C 1
ATOM 645 O O . ARG A 1 89 ? -0.86 -58.312 -11.297 1 91.56 89 ARG A O 1
ATOM 652 N N . SER A 1 90 ? -1.017 -56.281 -10.625 1 93 90 SER A N 1
ATOM 653 C CA . SER A 1 90 ? 0.278 -55.906 -11.195 1 93 90 SER A CA 1
ATOM 654 C C . SER A 1 90 ? 0.901 -54.719 -10.445 1 93 90 SER A C 1
ATOM 656 O O . SER A 1 90 ? 0.189 -53.906 -9.891 1 93 90 SER A O 1
ATOM 658 N N . LEU A 1 91 ? 2.248 -54.75 -10.289 1 94.56 91 LEU A N 1
ATOM 659 C CA . LEU A 1 91 ? 3.068 -53.656 -9.836 1 94.56 91 LEU A CA 1
ATOM 660 C C . LEU A 1 91 ? 3.969 -53.125 -10.953 1 94.56 91 LEU A C 1
ATOM 662 O O . LEU A 1 91 ? 4.699 -53.906 -11.57 1 94.56 91 LEU A O 1
ATOM 666 N N . SER A 1 92 ? 3.797 -51.906 -11.258 1 95.62 92 SER A N 1
ATOM 667 C CA . SER A 1 92 ? 4.645 -51.281 -12.266 1 95.62 92 SER A CA 1
ATOM 668 C C . SER A 1 92 ? 5.465 -50.156 -11.672 1 95.62 92 SER A C 1
ATOM 670 O O . SER A 1 92 ? 4.938 -49.312 -10.922 1 95.62 92 SER A O 1
ATOM 672 N N . ALA A 1 93 ? 6.789 -50.094 -11.867 1 95.88 93 ALA A N 1
ATOM 673 C CA . ALA A 1 93 ? 7.699 -49.031 -11.492 1 95.88 93 ALA A CA 1
ATOM 674 C C . ALA A 1 93 ? 8.336 -48.406 -12.727 1 95.88 93 ALA A C 1
ATOM 676 O O . ALA A 1 93 ? 8.984 -49.094 -13.523 1 95.88 93 ALA A O 1
ATOM 677 N N . ASP A 1 94 ? 8.109 -47.188 -12.844 1 96.69 94 ASP A N 1
ATOM 678 C CA . ASP A 1 94 ? 8.586 -46.469 -14.023 1 96.69 94 ASP A CA 1
ATOM 679 C C . ASP A 1 94 ? 9.586 -45.375 -13.648 1 96.69 94 ASP A C 1
ATOM 681 O O . ASP A 1 94 ? 9.398 -44.656 -12.656 1 96.69 94 ASP A O 1
ATOM 685 N N . LEU A 1 95 ? 10.719 -45.281 -14.312 1 96.44 95 LEU A N 1
ATOM 686 C CA . LEU A 1 95 ? 11.672 -44.188 -14.273 1 96.44 95 LEU A CA 1
ATOM 687 C C . LEU A 1 95 ? 11.672 -43.406 -15.586 1 96.44 95 LEU A C 1
ATOM 689 O O . LEU A 1 95 ? 11.797 -44 -16.656 1 96.44 95 LEU A O 1
ATOM 693 N N . SER A 1 96 ? 11.477 -42.094 -15.484 1 96.88 96 SER A N 1
ATOM 694 C CA . SER A 1 96 ? 11.367 -41.312 -16.688 1 96.88 96 SER A CA 1
ATOM 695 C C . SER A 1 96 ? 12.336 -40.125 -16.656 1 96.88 96 SER A C 1
ATOM 697 O O . SER A 1 96 ? 12.32 -39.312 -15.719 1 96.88 96 SER A O 1
ATOM 699 N N . LEU A 1 97 ? 13.195 -40.031 -17.641 1 97.06 97 LEU A N 1
ATOM 700 C CA . LEU A 1 97 ? 14.148 -38.938 -17.828 1 97.06 97 LEU A CA 1
ATOM 701 C C . LEU A 1 97 ? 13.75 -38.094 -19.031 1 97.06 97 LEU A C 1
ATOM 703 O O . LEU A 1 97 ? 13.422 -38.594 -20.094 1 97.06 97 LEU A O 1
ATOM 707 N N . GLY A 1 98 ? 13.695 -36.781 -18.828 1 96.88 98 GLY A N 1
ATOM 708 C CA . GLY A 1 98 ? 13.445 -35.844 -19.906 1 96.88 98 GLY A CA 1
ATOM 709 C C . GLY A 1 98 ? 14.477 -34.719 -19.969 1 96.88 98 GLY A C 1
ATOM 710 O O . GLY A 1 98 ? 14.891 -34.188 -18.938 1 96.88 98 GLY A O 1
ATOM 711 N N . VAL A 1 99 ? 14.93 -34.406 -21.234 1 96.62 99 VAL A N 1
ATOM 712 C CA . VAL A 1 99 ? 15.898 -33.344 -21.469 1 96.62 99 VAL A CA 1
ATOM 713 C C . VAL A 1 99 ? 15.414 -32.438 -22.594 1 96.62 99 VAL A C 1
ATOM 715 O O . VAL A 1 99 ? 15.43 -32.844 -23.766 1 96.62 99 VAL A O 1
ATOM 718 N N . PRO A 1 100 ? 15.055 -31.25 -22.203 1 96.38 100 PRO A N 1
ATOM 719 C CA . PRO A 1 100 ? 14.688 -30.328 -23.281 1 96.38 100 PRO A CA 1
ATOM 720 C C . PRO A 1 100 ? 15.891 -29.891 -24.109 1 96.38 100 PRO A C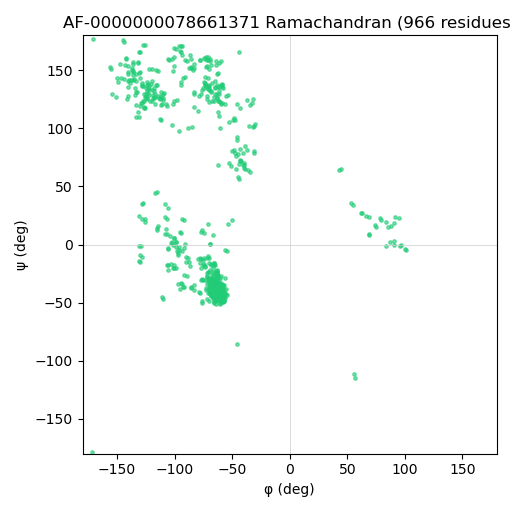 1
ATOM 722 O O . PRO A 1 100 ? 16.938 -29.531 -23.547 1 96.38 100 PRO A O 1
ATOM 725 N N . VAL A 1 101 ? 15.781 -29.922 -25.391 1 96.25 101 VAL A N 1
ATOM 726 C CA . VAL A 1 101 ? 16.891 -29.578 -26.281 1 96.25 101 VAL A CA 1
ATOM 727 C C . VAL A 1 101 ? 16.594 -28.266 -26.984 1 96.25 101 VAL A C 1
ATOM 729 O O . VAL A 1 101 ? 17.453 -27.391 -27.094 1 96.25 101 VAL A O 1
ATOM 732 N N . TYR A 1 102 ? 15.352 -28.219 -27.5 1 96.81 102 TYR A N 1
ATOM 733 C CA . TYR A 1 102 ? 14.93 -27.016 -28.219 1 96.81 102 TYR A CA 1
ATOM 734 C C . TYR A 1 102 ? 13.484 -26.672 -27.891 1 96.81 102 TYR A C 1
ATOM 736 O O . TYR A 1 102 ? 12.602 -27.531 -27.984 1 96.81 102 TYR A O 1
ATOM 744 N N . ALA A 1 103 ? 13.312 -25.406 -27.484 1 95.75 103 ALA A N 1
ATOM 745 C CA . ALA A 1 103 ? 11.969 -24.953 -27.141 1 95.75 103 ALA A CA 1
ATOM 746 C C . ALA A 1 103 ? 11.617 -23.672 -27.875 1 95.75 103 ALA A C 1
ATOM 748 O O . ALA A 1 103 ? 11.039 -22.75 -27.297 1 95.75 103 ALA A O 1
ATOM 749 N N . GLY A 1 104 ? 12.062 -23.484 -29.109 1 95.81 104 GLY A N 1
ATOM 750 C CA . GLY A 1 104 ? 11.734 -22.328 -29.938 1 95.81 104 GLY A CA 1
ATOM 751 C C . GLY A 1 104 ? 12.352 -21.031 -29.422 1 95.81 104 GLY A C 1
ATOM 752 O O . GLY A 1 104 ? 11.945 -19.953 -29.828 1 95.81 104 GLY A O 1
ATOM 753 N N . GLY A 1 105 ? 13.203 -21.141 -28.469 1 96.75 105 GLY A N 1
ATOM 754 C CA . GLY A 1 105 ? 13.828 -19.969 -27.891 1 96.75 105 GLY A CA 1
ATOM 755 C C . GLY A 1 105 ? 13.125 -19.469 -26.641 1 96.75 105 GLY A C 1
ATOM 756 O O . GLY A 1 105 ? 13.539 -18.484 -26.047 1 96.75 105 GLY A O 1
ATOM 757 N N . ALA A 1 106 ? 12.031 -20.141 -26.25 1 97.25 106 ALA A N 1
ATOM 758 C CA . ALA A 1 106 ? 11.25 -19.719 -25.094 1 97.25 106 ALA A CA 1
ATOM 759 C C . ALA A 1 106 ? 12.094 -19.734 -23.812 1 97.25 106 ALA A C 1
ATOM 761 O O . ALA A 1 106 ? 12.086 -18.781 -23.047 1 97.25 106 ALA A O 1
ATOM 762 N N . VAL A 1 107 ? 12.906 -20.781 -23.625 1 97.44 107 VAL A N 1
ATOM 763 C CA . VAL A 1 107 ? 13.68 -20.938 -22.406 1 97.44 107 VAL A CA 1
ATOM 764 C C . VAL A 1 107 ? 14.812 -19.922 -22.375 1 97.44 107 VAL A C 1
ATOM 766 O O . VAL A 1 107 ? 15 -19.219 -21.375 1 97.44 107 VAL A O 1
ATOM 769 N N . LYS A 1 108 ? 15.57 -19.75 -23.453 1 97.56 108 LYS A N 1
ATOM 770 C CA . LYS A 1 108 ? 16.688 -18.812 -23.547 1 97.56 108 LYS A CA 1
ATOM 771 C C . LYS A 1 108 ? 16.219 -17.391 -23.281 1 97.56 108 LYS A C 1
ATOM 773 O O . LYS A 1 108 ? 16.828 -16.656 -22.484 1 97.56 108 LYS A O 1
ATOM 778 N N . ASN A 1 109 ? 15.094 -17.031 -23.906 1 98.38 109 ASN A N 1
ATOM 779 C CA . ASN A 1 109 ? 14.602 -15.664 -23.766 1 98.38 109 ASN A CA 1
ATOM 780 C C . ASN A 1 109 ? 13.945 -15.445 -22.406 1 98.38 109 ASN A C 1
ATOM 782 O O . ASN A 1 109 ? 13.984 -14.336 -21.859 1 98.38 109 ASN A O 1
ATOM 786 N N . SER A 1 110 ? 13.367 -16.5 -21.844 1 98.44 110 SER A N 1
ATOM 787 C CA . SER A 1 110 ? 12.844 -16.391 -20.484 1 98.44 110 SER A CA 1
ATOM 788 C C . SER A 1 110 ? 13.961 -16.125 -19.484 1 98.44 110 SER A C 1
ATOM 790 O O . SER A 1 110 ? 13.781 -15.367 -18.531 1 98.44 110 SER A O 1
ATOM 792 N N . ILE A 1 111 ? 15.141 -16.75 -19.625 1 98.38 111 ILE A N 1
ATOM 793 C CA . ILE A 1 111 ? 16.297 -16.547 -18.766 1 98.38 111 ILE A CA 1
ATOM 794 C C . ILE A 1 111 ? 16.797 -15.117 -18.922 1 98.38 111 ILE A C 1
ATOM 796 O O . ILE A 1 111 ? 17.078 -14.438 -17.922 1 98.38 111 ILE A O 1
ATOM 800 N N . ARG A 1 112 ? 16.875 -14.672 -20.156 1 98.56 112 ARG A N 1
ATOM 801 C CA . ARG A 1 112 ? 17.328 -13.305 -20.391 1 98.56 112 ARG A CA 1
ATOM 802 C C . ARG A 1 112 ? 16.375 -12.289 -19.781 1 98.56 112 ARG A C 1
ATOM 804 O O . ARG A 1 112 ? 16.812 -11.305 -19.188 1 98.56 112 ARG A O 1
ATOM 811 N N . ALA A 1 113 ? 15.062 -12.516 -19.938 1 98.62 113 ALA A N 1
ATOM 812 C CA . ALA A 1 113 ? 14.062 -11.648 -19.312 1 98.62 113 ALA A CA 1
ATOM 813 C C . ALA A 1 113 ? 14.227 -11.617 -17.797 1 98.62 113 ALA A C 1
ATOM 815 O O . ALA A 1 113 ? 14.188 -10.547 -17.188 1 98.62 113 ALA A O 1
ATOM 816 N N . ALA A 1 114 ? 14.438 -12.773 -17.172 1 98.56 114 ALA A N 1
ATOM 817 C CA . ALA A 1 114 ? 14.594 -12.867 -15.734 1 98.56 114 ALA A CA 1
ATOM 818 C C . ALA A 1 114 ? 15.836 -12.117 -15.266 1 98.56 114 ALA A C 1
ATOM 820 O O . ALA A 1 114 ? 15.797 -11.398 -14.258 1 98.56 114 ALA A O 1
ATOM 821 N N . LYS A 1 115 ? 16.984 -12.305 -16 1 98.69 115 LYS A N 1
ATOM 822 C CA . LYS A 1 115 ? 18.219 -11.594 -15.664 1 98.69 115 LYS A CA 1
ATOM 823 C C . LYS A 1 115 ? 18.016 -10.086 -15.719 1 98.69 115 LYS A C 1
ATOM 825 O O . LYS A 1 115 ? 18.469 -9.359 -14.836 1 98.69 115 LYS A O 1
ATOM 830 N N . THR A 1 116 ? 17.312 -9.625 -16.75 1 98.69 116 THR A N 1
ATOM 831 C CA . THR A 1 116 ? 17.062 -8.203 -16.922 1 98.69 116 THR A CA 1
ATOM 832 C C . THR A 1 116 ? 16.141 -7.672 -15.828 1 98.69 116 THR A C 1
ATOM 834 O O . THR A 1 116 ? 16.297 -6.539 -15.359 1 98.69 116 THR A O 1
ATOM 837 N N . ARG A 1 117 ? 15.211 -8.492 -15.438 1 98.44 117 ARG A N 1
ATOM 838 C CA . ARG A 1 117 ? 14.312 -8.094 -14.359 1 98.44 117 ARG A CA 1
ATOM 839 C C . ARG A 1 117 ? 15.055 -8.008 -13.031 1 98.44 117 ARG A C 1
ATOM 841 O O . ARG A 1 117 ? 14.703 -7.191 -12.172 1 98.44 117 ARG A O 1
ATOM 848 N N . VAL A 1 118 ? 16.109 -8.859 -12.828 1 98.62 118 VAL A N 1
ATOM 849 C CA . VAL A 1 118 ? 16.969 -8.742 -11.648 1 98.62 118 VAL A CA 1
ATOM 850 C C . VAL A 1 118 ? 17.672 -7.379 -11.656 1 98.62 118 VAL A C 1
ATOM 852 O O . VAL A 1 118 ? 17.719 -6.695 -10.633 1 98.62 118 VAL A O 1
ATOM 855 N N . GLU A 1 119 ? 18.156 -6.98 -12.828 1 98.44 119 GLU A N 1
ATOM 856 C CA . GLU A 1 119 ? 18.812 -5.68 -12.953 1 98.44 119 GLU A CA 1
ATOM 857 C C . GLU A 1 119 ? 17.828 -4.547 -12.648 1 98.44 119 GLU A C 1
ATOM 859 O O . GLU A 1 119 ? 18.188 -3.588 -11.953 1 98.44 119 GLU A O 1
ATOM 864 N N . ALA A 1 120 ? 16.594 -4.625 -13.156 1 98.5 120 ALA A N 1
ATOM 865 C CA . ALA A 1 120 ? 15.562 -3.635 -12.844 1 98.5 120 ALA A CA 1
ATOM 866 C C . ALA A 1 120 ? 15.289 -3.58 -11.352 1 98.5 120 ALA A C 1
ATOM 868 O O . ALA A 1 120 ? 15.156 -2.496 -10.773 1 98.5 120 ALA A O 1
ATOM 869 N N . GLY A 1 121 ? 15.234 -4.777 -10.742 1 98.38 121 GLY A N 1
ATOM 870 C CA . GLY A 1 121 ? 14.984 -4.859 -9.312 1 98.38 121 GLY A CA 1
ATOM 871 C C . GLY A 1 121 ? 16.094 -4.234 -8.477 1 98.38 121 GLY A C 1
ATOM 872 O O . GLY A 1 121 ? 15.82 -3.627 -7.438 1 98.38 121 GLY A O 1
ATOM 873 N N . GLN A 1 122 ? 17.312 -4.379 -8.906 1 98 122 GLN A N 1
ATOM 874 C CA . GLN A 1 122 ? 18.438 -3.775 -8.195 1 98 122 GLN A CA 1
ATOM 875 C C . GLN A 1 122 ? 18.359 -2.252 -8.234 1 98 122 GLN A C 1
ATOM 877 O O . GLN A 1 122 ? 18.672 -1.583 -7.25 1 98 122 GLN A O 1
ATOM 882 N N . GLU A 1 123 ? 17.875 -1.722 -9.398 1 97.88 123 GLU A N 1
ATOM 883 C CA . GLU A 1 123 ? 17.672 -0.279 -9.484 1 97.88 123 GLU A CA 1
ATOM 884 C C . GLU A 1 123 ? 16.5 0.169 -8.617 1 97.88 123 GLU A C 1
ATOM 886 O O . GLU A 1 123 ? 16.547 1.237 -8.008 1 97.88 123 GLU A O 1
ATOM 891 N N . ASP A 1 124 ? 15.469 -0.638 -8.586 1 97.56 124 ASP A N 1
ATOM 892 C CA . ASP A 1 124 ? 14.352 -0.348 -7.695 1 97.56 124 ASP A CA 1
ATOM 893 C C . ASP A 1 124 ? 14.797 -0.303 -6.238 1 97.56 124 ASP A C 1
ATOM 895 O O . ASP A 1 124 ? 14.312 0.519 -5.457 1 97.56 124 ASP A O 1
ATOM 899 N N . LEU A 1 125 ? 15.695 -1.225 -5.832 1 97.44 125 LEU A N 1
ATOM 900 C CA . LEU A 1 125 ? 16.234 -1.251 -4.473 1 97.44 125 LEU A CA 1
ATOM 901 C C . LEU A 1 125 ? 17.016 0.024 -4.176 1 97.44 125 LEU A C 1
ATOM 903 O O . LEU A 1 125 ? 16.875 0.601 -3.092 1 97.44 125 LEU A O 1
ATOM 907 N N . ARG A 1 126 ? 17.75 0.515 -5.137 1 96.25 126 ARG A N 1
ATOM 908 C CA . ARG A 1 126 ? 18.484 1.77 -4.988 1 96.25 126 ARG A CA 1
ATOM 909 C C . ARG A 1 126 ? 17.531 2.941 -4.793 1 96.25 126 ARG A C 1
ATOM 911 O O . ARG A 1 126 ? 17.781 3.83 -3.98 1 96.25 126 ARG A O 1
ATOM 918 N N . ALA A 1 127 ? 16.453 2.961 -5.555 1 97.25 127 ALA A N 1
ATOM 919 C CA . ALA A 1 127 ? 15.438 4.008 -5.426 1 97.25 127 ALA A CA 1
ATOM 920 C C . ALA A 1 127 ? 14.805 3.994 -4.039 1 97.25 127 ALA A C 1
ATOM 922 O O . ALA A 1 127 ? 14.594 5.051 -3.436 1 97.25 127 ALA A O 1
ATOM 923 N N . THR A 1 128 ? 14.531 2.775 -3.564 1 97.31 128 THR A N 1
ATOM 924 C CA . THR A 1 128 ? 13.969 2.639 -2.227 1 97.31 128 THR A CA 1
ATOM 925 C C . THR A 1 128 ? 14.945 3.152 -1.171 1 97.31 128 THR A C 1
ATOM 927 O O . THR A 1 128 ? 14.539 3.854 -0.239 1 97.31 128 THR A O 1
ATOM 930 N N . GLU A 1 129 ? 16.172 2.842 -1.311 1 96 129 GLU A N 1
ATOM 931 C CA . GLU A 1 129 ? 17.219 3.318 -0.4 1 96 129 GLU A CA 1
ATOM 932 C C . GLU A 1 129 ? 17.266 4.844 -0.37 1 96 129 GLU A C 1
ATOM 934 O O . GLU A 1 129 ? 17.25 5.449 0.704 1 96 129 GLU A O 1
ATOM 939 N N . SER A 1 130 ? 17.266 5.414 -1.522 1 95.81 130 SER A N 1
ATOM 940 C CA . SER A 1 130 ? 17.281 6.871 -1.638 1 95.81 130 SER A CA 1
ATOM 941 C C . SER A 1 130 ? 16.031 7.488 -0.992 1 95.81 130 SER A C 1
ATOM 943 O O . SER A 1 130 ? 16.125 8.516 -0.324 1 95.81 130 SER A O 1
ATOM 945 N N . GLY A 1 131 ? 14.922 6.84 -1.259 1 96.5 131 GLY A N 1
ATOM 946 C CA . GLY A 1 131 ? 13.688 7.316 -0.645 1 96.5 131 GLY A CA 1
ATOM 947 C C . GLY A 1 131 ? 13.734 7.285 0.872 1 96.5 131 GLY A C 1
ATOM 948 O O . GLY A 1 131 ? 13.297 8.234 1.528 1 96.5 131 GLY A O 1
ATOM 949 N N . ILE A 1 132 ? 14.297 6.207 1.413 1 97.25 132 ILE A N 1
ATOM 950 C CA . ILE A 1 132 ? 14.406 6.07 2.861 1 97.25 132 ILE A CA 1
ATOM 951 C C . ILE A 1 132 ? 15.367 7.129 3.404 1 97.25 132 ILE A C 1
ATOM 953 O O . ILE A 1 132 ? 15.102 7.746 4.438 1 97.25 132 ILE A O 1
ATOM 957 N N . PHE A 1 133 ? 16.453 7.406 2.744 1 96.81 133 PHE A N 1
ATOM 958 C CA . PHE A 1 133 ? 17.406 8.422 3.182 1 96.81 133 PHE A CA 1
ATOM 959 C C . PHE A 1 133 ? 16.75 9.805 3.176 1 96.81 133 PHE A C 1
ATOM 961 O O . PHE A 1 133 ? 16.969 10.594 4.098 1 96.81 133 PHE A O 1
ATOM 968 N N . SER A 1 134 ? 15.977 10.094 2.141 1 97.06 134 SER A N 1
ATOM 969 C CA . SER A 1 134 ? 15.266 11.367 2.092 1 97.06 134 SER A CA 1
ATOM 970 C C . SER A 1 134 ? 14.312 11.508 3.271 1 97.06 134 SER A C 1
ATOM 972 O O . SER A 1 134 ? 14.195 12.594 3.854 1 97.06 134 SER A O 1
ATOM 974 N N . GLN A 1 135 ? 13.68 10.43 3.609 1 97.56 135 GLN A N 1
ATOM 975 C CA . GLN A 1 135 ? 12.773 10.453 4.75 1 97.56 135 GLN A CA 1
ATOM 976 C C . GLN A 1 135 ? 13.531 10.688 6.055 1 97.56 135 GLN A C 1
ATOM 978 O O . GLN A 1 135 ? 13.062 11.414 6.93 1 97.56 135 GLN A O 1
ATOM 983 N N . VAL A 1 136 ? 14.672 10.031 6.164 1 97.38 136 VAL A N 1
ATOM 984 C CA . VAL A 1 136 ? 15.484 10.18 7.359 1 97.38 136 VAL A CA 1
ATOM 985 C C . VAL A 1 136 ? 15.945 11.625 7.496 1 97.38 136 VAL A C 1
ATOM 987 O O . VAL A 1 136 ? 15.836 12.227 8.57 1 97.38 136 VAL A O 1
ATOM 990 N N . VAL A 1 137 ? 16.422 12.227 6.426 1 97 137 VAL A N 1
ATOM 991 C CA . VAL A 1 137 ? 16.906 13.609 6.449 1 97 137 VAL A CA 1
ATOM 992 C C . VAL A 1 137 ? 15.75 14.547 6.805 1 97 137 VAL A C 1
ATOM 994 O O . VAL A 1 137 ? 15.914 15.453 7.625 1 97 137 VAL A O 1
ATOM 997 N N . ALA A 1 138 ? 14.57 14.32 6.211 1 97.62 138 ALA A N 1
ATOM 998 C CA . ALA A 1 138 ? 13.398 15.141 6.516 1 97.62 138 ALA A CA 1
ATOM 999 C C . ALA A 1 138 ? 13.023 15.023 7.988 1 97.62 138 ALA A C 1
ATOM 1001 O O . ALA A 1 138 ? 12.797 16.031 8.656 1 97.62 138 ALA A O 1
ATOM 1002 N N . ALA A 1 139 ? 12.977 13.797 8.453 1 98.12 139 ALA A N 1
ATOM 1003 C CA . ALA A 1 139 ? 12.617 13.578 9.852 1 98.12 139 ALA A CA 1
ATOM 1004 C C . ALA A 1 139 ? 13.648 14.195 10.789 1 98.12 139 ALA A C 1
ATOM 1006 O O . ALA A 1 139 ? 13.289 14.789 11.812 1 98.12 139 ALA A O 1
ATOM 1007 N N . TYR A 1 140 ? 14.961 14.078 10.484 1 97.44 140 TYR A N 1
ATOM 1008 C CA . TYR A 1 140 ? 16.062 14.648 11.25 1 97.44 140 TYR A CA 1
ATOM 1009 C C . TYR A 1 140 ? 15.938 16.156 11.352 1 97.44 140 TYR A C 1
ATOM 1011 O O . TYR A 1 140 ? 15.977 16.719 12.453 1 97.44 140 TYR A O 1
ATOM 1019 N N . MET A 1 141 ? 15.68 16.781 10.242 1 97.81 141 MET A N 1
ATOM 1020 C CA . MET A 1 141 ? 15.594 18.234 10.195 1 97.81 141 MET A CA 1
ATOM 1021 C C . MET A 1 141 ? 14.289 18.719 10.812 1 97.81 141 MET A C 1
ATOM 1023 O O . MET A 1 141 ? 14.234 19.828 11.359 1 97.81 141 MET A O 1
ATOM 1027 N N . ASP A 1 142 ? 13.219 17.922 10.719 1 97.88 142 ASP A N 1
ATOM 1028 C CA . ASP A 1 142 ? 11.961 18.266 11.375 1 97.88 142 ASP A CA 1
ATOM 1029 C C . ASP A 1 142 ? 12.141 18.375 12.891 1 97.88 142 ASP A C 1
ATOM 1031 O O . ASP A 1 142 ? 11.617 19.297 13.523 1 97.88 142 ASP A O 1
ATOM 1035 N N . VAL A 1 143 ? 12.875 17.406 13.461 1 97.38 143 VAL A N 1
ATOM 1036 C CA . VAL A 1 143 ? 13.102 17.422 14.906 1 97.38 143 VAL A CA 1
ATOM 1037 C C . VAL A 1 143 ? 13.906 18.656 15.281 1 97.38 143 VAL A C 1
ATOM 1039 O O . VAL A 1 143 ? 13.578 19.344 16.25 1 97.38 143 VAL A O 1
ATOM 1042 N N . ILE A 1 144 ? 14.914 19 14.523 1 96.69 144 ILE A N 1
ATOM 1043 C CA . ILE A 1 144 ? 15.734 20.188 14.789 1 96.69 144 ILE A CA 1
ATOM 1044 C C . ILE A 1 144 ? 14.875 21.438 14.68 1 96.69 144 ILE A C 1
ATOM 1046 O O . ILE A 1 144 ? 14.914 22.312 15.555 1 96.69 144 ILE A O 1
ATOM 1050 N N . ARG A 1 145 ? 14.062 21.516 13.586 1 96.88 145 ARG A N 1
ATOM 1051 C CA . ARG A 1 145 ? 13.195 22.672 13.375 1 96.88 145 ARG A CA 1
ATOM 1052 C C . ARG A 1 145 ? 12.195 22.828 14.516 1 96.88 145 ARG A C 1
ATOM 1054 O O . ARG A 1 145 ? 12.094 23.906 15.109 1 96.88 145 ARG A O 1
ATOM 1061 N N . ASP A 1 146 ? 11.508 21.75 14.812 1 97.31 146 ASP A N 1
ATOM 1062 C CA . ASP A 1 146 ? 10.43 21.828 15.797 1 97.31 146 ASP A CA 1
ATOM 1063 C C . ASP A 1 146 ? 10.984 22.031 17.203 1 97.31 146 ASP A C 1
ATOM 1065 O O . ASP A 1 146 ? 10.352 22.688 18.031 1 97.31 146 ASP A O 1
ATOM 1069 N N . SER A 1 147 ? 12.195 21.562 17.5 1 96.5 147 SER A N 1
ATOM 1070 C CA . SER A 1 147 ? 12.859 21.859 18.766 1 96.5 147 SER A CA 1
ATOM 1071 C C . SER A 1 147 ? 13.148 23.359 18.891 1 96.5 147 SER A C 1
ATOM 1073 O O . SER A 1 147 ? 12.898 23.953 19.938 1 96.5 147 SER A O 1
ATOM 1075 N N . ALA A 1 148 ? 13.656 23.938 17.828 1 96.31 148 ALA A N 1
ATOM 1076 C CA . ALA A 1 148 ? 13.938 25.375 17.828 1 96.31 148 ALA A CA 1
ATOM 1077 C C . ALA A 1 148 ? 12.664 26.188 17.984 1 96.31 148 ALA A C 1
ATOM 1079 O O . ALA A 1 148 ? 12.641 27.203 18.688 1 96.31 148 ALA A O 1
ATOM 1080 N N . ILE A 1 149 ? 11.602 25.75 17.328 1 96.69 149 ILE A N 1
ATOM 1081 C CA . ILE A 1 149 ? 10.328 26.469 17.359 1 96.69 149 ILE A CA 1
ATOM 1082 C C . ILE A 1 149 ? 9.75 26.438 18.781 1 96.69 149 ILE A C 1
ATOM 1084 O O . ILE A 1 149 ? 9.188 27.422 19.25 1 96.69 149 ILE A O 1
ATOM 1088 N N . VAL A 1 150 ? 9.859 25.312 19.438 1 96.56 150 VAL A N 1
ATOM 1089 C CA . VAL A 1 150 ? 9.414 25.234 20.828 1 96.56 150 VAL A CA 1
ATOM 1090 C C . VAL A 1 150 ? 10.219 26.203 21.688 1 96.56 150 VAL A C 1
ATOM 1092 O O . VAL A 1 150 ? 9.648 26.938 22.516 1 96.56 150 VAL A O 1
ATOM 1095 N N . GLY A 1 151 ? 11.547 26.281 21.516 1 96 151 GLY A N 1
ATOM 1096 C CA . GLY A 1 151 ? 12.375 27.219 22.25 1 96 151 GLY A CA 1
ATOM 1097 C C . GLY A 1 151 ? 11.969 28.672 22.031 1 96 151 GLY A C 1
ATOM 1098 O O . GLY A 1 151 ? 11.875 29.438 22.984 1 96 151 GLY A O 1
ATOM 1099 N N . LEU A 1 152 ? 11.656 28.984 20.766 1 95.31 152 LEU A N 1
ATOM 1100 C CA . LEU A 1 152 ? 11.25 30.328 20.406 1 95.31 152 LEU A CA 1
ATOM 1101 C C . LEU A 1 152 ? 9.906 30.688 21.031 1 95.31 152 LEU A C 1
ATOM 1103 O O . LEU A 1 152 ? 9.727 31.781 21.562 1 95.31 152 LEU A O 1
ATOM 1107 N N . ASN A 1 153 ? 8.969 29.781 20.969 1 95.69 153 ASN A N 1
ATOM 1108 C CA . ASN A 1 153 ? 7.645 30.031 21.531 1 95.69 153 ASN A CA 1
ATOM 1109 C C . ASN A 1 153 ? 7.691 30.078 23.062 1 95.69 153 ASN A C 1
ATOM 1111 O O . ASN A 1 153 ? 6.961 30.844 23.688 1 95.69 153 ASN A O 1
ATOM 1115 N N . ARG A 1 154 ? 8.469 29.25 23.641 1 95.06 154 ARG A N 1
ATOM 1116 C CA . ARG A 1 154 ? 8.641 29.281 25.094 1 95.06 154 ARG A CA 1
ATOM 1117 C C . ARG A 1 154 ? 9.18 30.641 25.547 1 95.06 154 ARG A C 1
ATOM 1119 O O . ARG A 1 154 ? 8.68 31.219 26.5 1 95.06 154 ARG A O 1
ATOM 1126 N N . ASN A 1 155 ? 10.227 31.125 24.891 1 93.88 155 ASN A N 1
ATOM 1127 C CA . ASN A 1 155 ? 10.766 32.438 25.156 1 93.88 155 ASN A CA 1
ATOM 1128 C C . ASN A 1 155 ? 9.719 33.531 24.984 1 93.88 155 ASN A C 1
ATOM 1130 O O . ASN A 1 155 ? 9.648 34.469 25.781 1 93.88 155 ASN A O 1
ATOM 1134 N N . ASN A 1 156 ? 8.898 33.438 23.969 1 93.06 156 ASN A N 1
ATOM 1135 C CA . ASN A 1 156 ? 7.836 34.406 23.719 1 93.06 156 ASN A CA 1
ATOM 1136 C C . ASN A 1 156 ? 6.836 34.438 24.859 1 93.06 156 ASN A C 1
ATOM 1138 O O . ASN A 1 156 ? 6.398 35.531 25.281 1 93.06 156 ASN A O 1
ATOM 1142 N N . VAL A 1 157 ? 6.449 33.281 25.328 1 93.5 157 VAL A N 1
ATOM 1143 C CA . VAL A 1 157 ? 5.523 33.219 26.453 1 93.5 157 VAL A CA 1
ATOM 1144 C C . VAL A 1 157 ? 6.145 33.875 27.672 1 93.5 157 VAL A C 1
ATOM 1146 O O . VAL A 1 157 ? 5.477 34.656 28.375 1 93.5 157 VAL A O 1
ATOM 1149 N N . GLU A 1 158 ? 7.383 33.688 27.969 1 93.44 158 GLU A N 1
ATOM 1150 C CA . GLU A 1 158 ? 8.07 34.312 29.094 1 93.44 158 GLU A CA 1
ATOM 1151 C C . GLU A 1 158 ? 8.094 35.812 28.969 1 93.44 158 GLU A C 1
ATOM 1153 O O . GLU A 1 158 ? 7.836 36.531 29.953 1 93.44 158 GLU A O 1
ATOM 1158 N N . VAL A 1 159 ? 8.359 36.312 27.812 1 91.69 159 VAL A N 1
ATOM 1159 C CA . VAL A 1 159 ? 8.422 37.75 27.578 1 91.69 159 VAL A CA 1
ATOM 1160 C C . VAL A 1 159 ? 7.035 38.344 27.766 1 91.69 159 VAL A C 1
ATOM 1162 O O . VAL A 1 159 ? 6.902 39.406 28.375 1 91.69 159 VAL A O 1
ATOM 1165 N N . LEU A 1 160 ? 6.008 37.656 27.25 1 91.44 160 LEU A N 1
ATOM 1166 C CA . LEU A 1 160 ? 4.645 38.188 27.359 1 91.44 160 LEU A CA 1
ATOM 1167 C C . LEU A 1 160 ? 4.164 38.125 28.797 1 91.44 160 LEU A C 1
ATOM 1169 O O . LEU A 1 160 ? 3.367 38.969 29.219 1 91.44 160 LEU A O 1
ATOM 1173 N N . GLU A 1 161 ? 4.629 37.156 29.547 1 93 161 GLU A N 1
ATOM 1174 C CA . GLU A 1 161 ? 4.312 37.125 30.969 1 93 161 GLU A CA 1
ATOM 1175 C C . GLU A 1 161 ? 4.895 38.312 31.703 1 93 161 GLU A C 1
ATOM 1177 O O . GLU A 1 161 ? 4.223 38.938 32.531 1 93 161 GLU A O 1
ATOM 1182 N N . VAL A 1 162 ? 6.105 38.688 31.406 1 91.81 162 VAL A N 1
ATOM 1183 C CA . VAL A 1 162 ? 6.758 39.844 32 1 91.81 162 VAL A CA 1
ATOM 1184 C C . VAL A 1 162 ? 6.023 41.125 31.594 1 91.81 162 VAL A C 1
ATOM 1186 O O . VAL A 1 162 ? 5.801 42.031 32.406 1 91.81 162 VAL A O 1
ATOM 1189 N N . ASN A 1 163 ? 5.641 41.188 30.312 1 89.56 163 ASN A N 1
ATOM 1190 C CA . ASN A 1 163 ? 4.906 42.344 29.812 1 89.56 163 ASN A CA 1
ATOM 1191 C C . ASN A 1 163 ? 3.561 42.5 30.516 1 89.56 163 ASN A C 1
ATOM 1193 O O . ASN A 1 163 ? 3.135 43.594 30.797 1 89.56 163 ASN A O 1
ATOM 1197 N N . LEU A 1 164 ? 2.879 41.375 30.656 1 89.94 164 LEU A N 1
ATOM 1198 C CA . LEU A 1 164 ? 1.589 41.438 31.344 1 89.94 164 LEU A CA 1
ATOM 1199 C C . LEU A 1 164 ? 1.752 41.938 32.781 1 89.94 164 LEU A C 1
ATOM 1201 O O . LEU A 1 164 ? 0.957 42.75 33.25 1 89.94 164 LEU A O 1
ATOM 1205 N N . LYS A 1 165 ? 2.727 41.5 33.469 1 92.31 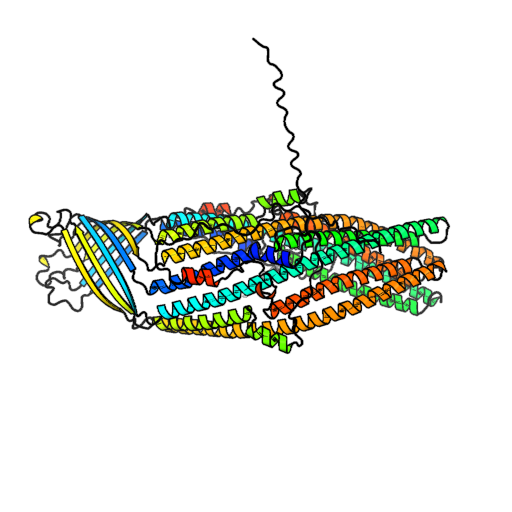165 LYS A N 1
ATOM 1206 C CA . LYS A 1 165 ? 2.992 41.938 34.844 1 92.31 165 LYS A CA 1
ATOM 1207 C C . LYS A 1 165 ? 3.309 43.438 34.875 1 92.31 165 LYS A C 1
ATOM 1209 O O . LYS A 1 165 ? 2.795 44.188 35.719 1 92.31 165 LYS A O 1
ATOM 1214 N N . ALA A 1 166 ? 4.121 43.875 33.906 1 90.12 166 ALA A N 1
ATOM 1215 C CA . ALA A 1 166 ? 4.488 45.281 33.844 1 90.12 166 ALA A CA 1
ATOM 1216 C C . ALA A 1 166 ? 3.271 46.156 33.531 1 90.12 166 ALA A C 1
ATOM 1218 O O . ALA A 1 166 ? 3.119 47.25 34.062 1 90.12 166 ALA A O 1
ATOM 1219 N N . THR A 1 167 ? 2.473 45.656 32.594 1 88.38 167 THR A N 1
ATOM 1220 C CA . THR A 1 167 ? 1.268 46.375 32.219 1 88.38 167 THR A CA 1
ATOM 1221 C C . THR A 1 167 ? 0.282 46.438 33.406 1 88.38 167 THR A C 1
ATOM 1223 O O . THR A 1 167 ? -0.37 47.438 33.625 1 88.38 167 THR A O 1
ATOM 1226 N N . SER A 1 168 ? 0.129 45.406 34.125 1 89.94 168 SER A N 1
ATOM 1227 C CA . SER A 1 168 ? -0.738 45.375 35.312 1 89.94 168 SER A CA 1
ATOM 1228 C C . SER A 1 168 ? -0.256 46.344 36.375 1 89.94 168 SER A C 1
ATOM 1230 O O . SER A 1 168 ? -1.063 47 37.031 1 89.94 168 SER A O 1
ATOM 1232 N N . ASP A 1 169 ? 1.027 46.469 36.562 1 90.62 169 ASP A N 1
ATOM 1233 C CA . ASP A 1 169 ? 1.6 47.406 37.531 1 90.62 169 ASP A CA 1
ATOM 1234 C C . ASP A 1 169 ? 1.349 48.844 37.094 1 90.62 169 ASP A C 1
ATOM 1236 O O . ASP A 1 169 ? 1.039 49.688 37.938 1 90.62 169 ASP A O 1
ATOM 1240 N N . ARG A 1 170 ? 1.444 49.125 35.844 1 87.31 170 ARG A N 1
ATOM 1241 C CA . ARG A 1 170 ? 1.218 50.469 35.344 1 87.31 170 ARG A CA 1
ATOM 1242 C C . ARG A 1 170 ? -0.254 50.844 35.438 1 87.31 170 ARG A C 1
ATOM 1244 O O . ARG A 1 170 ? -0.585 52.031 35.594 1 87.31 170 ARG A O 1
ATOM 1251 N N . PHE A 1 171 ? -1.126 49.875 35.25 1 85.19 171 PHE A N 1
ATOM 1252 C CA . PHE A 1 171 ? -2.555 50.094 35.406 1 85.19 171 PHE A CA 1
ATOM 1253 C C . PHE A 1 171 ? -2.875 50.5 36.844 1 85.19 171 PHE A C 1
ATOM 1255 O O . PHE A 1 171 ? -3.682 51.406 37.062 1 85.19 171 PHE A O 1
ATOM 1262 N N . ASP A 1 172 ? -2.227 49.844 37.812 1 89 172 ASP A N 1
ATOM 1263 C CA . ASP A 1 172 ? -2.461 50.125 39.219 1 89 172 ASP A CA 1
ATOM 1264 C C . ASP A 1 172 ? -2.064 51.562 39.562 1 89 172 ASP A C 1
ATOM 1266 O O . ASP A 1 172 ? -2.637 52.156 40.5 1 89 172 ASP A O 1
ATOM 1270 N N . ILE A 1 173 ? -1.18 52.125 38.781 1 88.94 173 ILE A N 1
ATOM 1271 C CA . ILE A 1 173 ? -0.751 53.469 39.062 1 88.94 173 ILE A CA 1
ATOM 1272 C C . ILE A 1 173 ? -1.443 54.438 38.094 1 88.94 173 ILE A C 1
ATOM 1274 O O . ILE A 1 173 ? -1.119 55.625 38.062 1 88.94 173 ILE A O 1
ATOM 1278 N N . GLY A 1 174 ? -2.334 54 37.156 1 83.06 174 GLY A N 1
ATOM 1279 C CA . GLY A 1 174 ? -3.207 54.781 36.344 1 83.06 174 GLY A CA 1
ATOM 1280 C C . GLY A 1 174 ? -2.568 55.188 35 1 83.06 174 GLY A C 1
ATOM 1281 O O . GLY A 1 174 ? -3.059 56.094 34.312 1 83.06 174 GLY A O 1
ATOM 1282 N N . ASP A 1 175 ? -1.516 54.469 34.625 1 81.81 175 ASP A N 1
ATOM 1283 C CA . ASP A 1 175 ? -0.747 54.844 33.438 1 81.81 175 ASP A CA 1
ATOM 1284 C C . ASP A 1 175 ? -1.307 54.188 32.188 1 81.81 175 ASP A C 1
ATOM 1286 O O . ASP A 1 175 ? -1.041 54.625 31.062 1 81.81 175 ASP A O 1
ATOM 1290 N N . VAL A 1 176 ? -1.951 53.031 32.375 1 82.25 176 VAL A N 1
ATOM 1291 C CA . VAL A 1 176 ? -2.512 52.312 31.219 1 82.25 176 VAL A CA 1
ATOM 1292 C C . VAL A 1 176 ? -3.969 51.938 31.5 1 82.25 176 VAL A C 1
ATOM 1294 O O . VAL A 1 176 ? -4.457 52.156 32.625 1 82.25 176 VAL A O 1
ATOM 1297 N N . THR A 1 177 ? -4.695 51.562 30.531 1 82.56 177 THR A N 1
ATOM 1298 C CA . THR A 1 177 ? -6.125 51.312 30.672 1 82.56 177 THR A CA 1
ATOM 1299 C C . THR A 1 177 ? -6.398 49.844 30.922 1 82.56 177 THR A C 1
ATOM 1301 O O . THR A 1 177 ? -5.504 49 30.781 1 82.56 177 THR A O 1
ATOM 1304 N N . ARG A 1 178 ? -7.594 49.531 31.328 1 82.19 178 ARG A N 1
ATOM 1305 C CA . ARG A 1 178 ? -8.047 48.156 31.516 1 82.19 178 ARG A CA 1
ATOM 1306 C C . ARG A 1 178 ? -8.016 47.375 30.203 1 82.19 178 ARG A C 1
ATOM 1308 O O . ARG A 1 178 ? -7.781 46.156 30.203 1 82.19 178 ARG A O 1
ATOM 1315 N N . THR A 1 179 ? -8.164 48.062 29.172 1 78.44 179 THR A N 1
ATOM 1316 C CA . THR A 1 179 ? -8.133 47.469 27.844 1 78.44 179 THR A CA 1
ATOM 1317 C C . THR A 1 179 ? -6.734 46.938 27.516 1 78.44 179 THR A C 1
ATOM 1319 O O . THR A 1 179 ? -6.59 45.875 26.938 1 78.44 179 THR A O 1
ATOM 1322 N N . ASP A 1 180 ? -5.789 47.719 27.969 1 82.62 180 ASP A N 1
ATOM 1323 C CA . ASP A 1 180 ? -4.41 47.312 27.703 1 82.62 180 ASP A CA 1
ATOM 1324 C C . ASP A 1 180 ? -4.066 46 28.422 1 82.62 180 ASP A C 1
ATOM 1326 O O . ASP A 1 180 ? -3.398 45.125 27.859 1 82.62 180 ASP A O 1
ATOM 1330 N N . VAL A 1 181 ? -4.52 45.875 29.625 1 86.44 181 VAL A N 1
ATOM 1331 C CA . VAL A 1 181 ? -4.27 44.688 30.406 1 86.44 181 VAL A CA 1
ATOM 1332 C C . VAL A 1 181 ? -5.004 43.5 29.797 1 86.44 181 VAL A C 1
ATOM 1334 O O . VAL A 1 181 ? -4.438 42.406 29.656 1 86.44 181 VAL A O 1
ATOM 1337 N N . ALA A 1 182 ? -6.223 43.719 29.406 1 83.19 182 ALA A N 1
ATOM 1338 C CA . ALA A 1 182 ? -7.012 42.656 28.781 1 83.19 182 ALA A CA 1
ATOM 1339 C C . ALA A 1 182 ? -6.375 42.219 27.469 1 83.19 182 ALA A C 1
ATOM 1341 O O . ALA A 1 182 ? -6.363 41 27.156 1 83.19 182 ALA A O 1
ATOM 1342 N N . GLN A 1 183 ? -5.848 43.094 26.719 1 82.38 183 GLN A N 1
ATOM 1343 C CA . GLN A 1 183 ? -5.184 42.781 25.453 1 82.38 183 GLN A CA 1
ATOM 1344 C C . GLN A 1 183 ? -3.916 41.969 25.703 1 82.38 183 GLN A C 1
ATOM 1346 O O . GLN A 1 183 ? -3.635 41 24.969 1 82.38 183 GLN A O 1
ATOM 1351 N N . SER A 1 184 ? -3.193 42.344 26.656 1 86.81 184 SER A N 1
ATOM 1352 C CA . SER A 1 184 ? -1.979 41.625 27 1 86.81 184 SER A CA 1
ATOM 1353 C C . SER A 1 184 ? -2.301 40.188 27.453 1 86.81 184 SER A C 1
ATOM 1355 O O . SER A 1 184 ? -1.595 39.25 27.094 1 86.81 184 SER A O 1
ATOM 1357 N N . ASN A 1 185 ? -3.387 40.094 28.188 1 86.75 185 ASN A N 1
ATOM 1358 C CA . ASN A 1 185 ? -3.814 38.781 28.656 1 86.75 185 ASN A CA 1
ATOM 1359 C C . ASN A 1 185 ? -4.273 37.906 27.5 1 86.75 185 ASN A C 1
ATOM 1361 O O . ASN A 1 185 ? -3.963 36.719 27.469 1 86.75 185 ASN A O 1
ATOM 1365 N N . SER A 1 186 ? -4.988 38.438 26.609 1 85.06 186 SER A N 1
ATOM 1366 C CA . SER A 1 186 ? -5.438 37.688 25.422 1 85.06 186 SER A CA 1
ATOM 1367 C C . SER A 1 186 ? -4.25 37.188 24.594 1 85.06 186 SER A C 1
ATOM 1369 O O . SER A 1 186 ? -4.219 36.031 24.188 1 85.06 186 SER A O 1
ATOM 1371 N N . ARG A 1 187 ? -3.312 38.062 24.438 1 85.62 187 ARG A N 1
ATOM 1372 C CA . ARG A 1 187 ? -2.137 37.688 23.656 1 85.62 187 ARG A CA 1
ATOM 1373 C C . ARG A 1 187 ? -1.345 36.594 24.328 1 85.62 187 ARG A C 1
ATOM 1375 O O . ARG A 1 187 ? -0.817 35.688 23.656 1 85.62 187 ARG A O 1
ATOM 1382 N N . LEU A 1 188 ? -1.175 36.656 25.625 1 88.75 188 LEU A N 1
ATOM 1383 C CA . LEU A 1 188 ? -0.478 35.625 26.359 1 88.75 188 LEU A CA 1
ATOM 1384 C C . LEU A 1 188 ? -1.2 34.281 26.219 1 88.75 188 LEU A C 1
ATOM 1386 O O . LEU A 1 188 ? -0.563 33.25 26.016 1 88.75 188 LEU A O 1
ATOM 1390 N N . ALA A 1 189 ? -2.506 34.312 26.312 1 86 189 ALA A N 1
ATOM 1391 C CA . ALA A 1 189 ? -3.289 33.094 26.172 1 86 189 ALA A CA 1
ATOM 1392 C C . ALA A 1 189 ? -3.086 32.469 24.797 1 86 189 ALA A C 1
ATOM 1394 O O . ALA A 1 189 ? -2.906 31.25 24.672 1 86 189 ALA A O 1
ATOM 1395 N N . LEU A 1 190 ? -3.09 33.25 23.766 1 85.62 190 LEU A N 1
ATOM 1396 C CA . LEU A 1 190 ? -2.859 32.781 22.391 1 85.62 190 LEU A CA 1
ATOM 1397 C C . LEU A 1 190 ? -1.45 32.219 22.25 1 85.62 190 LEU A C 1
ATOM 1399 O O . LEU A 1 190 ? -1.253 31.203 21.578 1 85.62 190 LEU A O 1
ATOM 1403 N N . ALA A 1 191 ? -0.547 32.906 22.844 1 90.69 191 ALA A N 1
ATOM 1404 C CA . ALA A 1 191 ? 0.84 32.438 22.781 1 90.69 191 ALA A CA 1
ATOM 1405 C C . ALA A 1 191 ? 1.013 31.094 23.469 1 90.69 191 ALA A C 1
ATOM 1407 O O . ALA A 1 191 ? 1.792 30.25 23.016 1 90.69 191 ALA A O 1
ATOM 1408 N N . ARG A 1 192 ? 0.333 30.953 24.594 1 91.38 192 ARG A N 1
ATOM 1409 C CA . ARG A 1 192 ? 0.377 29.656 25.281 1 91.38 192 ARG A CA 1
ATOM 1410 C C . ARG A 1 192 ? -0.221 28.547 24.422 1 91.38 192 ARG A C 1
ATOM 1412 O O . ARG A 1 192 ? 0.278 27.422 24.422 1 91.38 192 ARG A O 1
ATOM 1419 N N . GLY A 1 193 ? -1.243 28.844 23.75 1 89.44 193 GLY A N 1
ATOM 1420 C CA . GLY A 1 193 ? -1.795 27.906 22.797 1 89.44 193 GLY A CA 1
ATOM 1421 C C . GLY A 1 193 ? -0.818 27.547 21.688 1 89.44 193 GLY A C 1
ATOM 1422 O O . GLY A 1 193 ? -0.692 26.359 21.328 1 89.44 193 GLY A O 1
ATOM 1423 N N . ASP A 1 194 ? -0.174 28.516 21.125 1 91.69 194 ASP A N 1
ATOM 1424 C CA . ASP A 1 194 ? 0.819 28.297 20.078 1 91.69 194 ASP A CA 1
ATOM 1425 C C . ASP A 1 194 ? 1.955 27.406 20.578 1 91.69 194 ASP A C 1
ATOM 1427 O O . ASP A 1 194 ? 2.455 26.547 19.844 1 91.69 194 ASP A O 1
ATOM 1431 N N . LEU A 1 195 ? 2.396 27.672 21.797 1 93.94 195 LEU A N 1
ATOM 1432 C CA . LEU A 1 195 ? 3.447 26.859 22.391 1 93.94 195 LEU A CA 1
ATOM 1433 C C . LEU A 1 195 ? 3.002 25.406 22.516 1 93.94 195 LEU A C 1
ATOM 1435 O O . LEU A 1 195 ? 3.764 24.484 22.188 1 93.94 195 LEU A O 1
ATOM 1439 N N . ARG A 1 196 ? 1.787 25.203 22.969 1 92.31 196 ARG A N 1
ATOM 1440 C CA . ARG A 1 196 ? 1.272 23.844 23.094 1 92.31 196 ARG A CA 1
ATOM 1441 C C . ARG A 1 196 ? 1.229 23.156 21.734 1 92.31 196 ARG A C 1
ATOM 1443 O O . ARG A 1 196 ? 1.568 21.969 21.625 1 92.31 196 ARG A O 1
ATOM 1450 N N . THR A 1 197 ? 0.82 23.844 20.719 1 93.12 197 THR A N 1
ATOM 1451 C CA . THR A 1 197 ? 0.811 23.312 19.359 1 93.12 197 THR A CA 1
ATOM 1452 C C . THR A 1 197 ? 2.223 22.938 18.906 1 93.12 197 THR A C 1
ATOM 1454 O O . THR A 1 197 ? 2.438 21.859 18.344 1 93.12 197 THR A O 1
ATOM 1457 N N . ALA A 1 198 ? 3.137 23.828 19.156 1 96.31 198 ALA A N 1
ATOM 1458 C CA . ALA A 1 198 ? 4.527 23.578 18.797 1 96.31 198 ALA A CA 1
ATOM 1459 C C . ALA A 1 198 ? 5.059 22.328 19.5 1 96.31 198 ALA A C 1
ATOM 1461 O O . ALA A 1 198 ? 5.793 21.531 18.906 1 96.31 198 ALA A O 1
ATOM 1462 N N . GLN A 1 199 ? 4.695 22.203 20.766 1 95.62 199 GLN A N 1
ATOM 1463 C CA . GLN A 1 199 ? 5.137 21.062 21.562 1 95.62 199 GLN A CA 1
ATOM 1464 C C . GLN A 1 199 ? 4.559 19.766 21 1 95.62 199 GLN A C 1
ATOM 1466 O O . GLN A 1 199 ? 5.258 18.75 20.922 1 95.62 199 GLN A O 1
ATOM 1471 N N . ALA A 1 200 ? 3.357 19.75 20.703 1 94.81 200 ALA A N 1
ATOM 1472 C CA . ALA A 1 200 ? 2.734 18.578 20.094 1 94.81 200 ALA A CA 1
ATOM 1473 C C . ALA A 1 200 ? 3.4 18.234 18.766 1 94.81 200 ALA A C 1
ATOM 1475 O O . ALA A 1 200 ? 3.604 17.047 18.453 1 94.81 200 ALA A O 1
ATOM 1476 N N . ASN A 1 201 ? 3.686 19.234 17.969 1 96.12 201 ASN A N 1
ATOM 1477 C CA . ASN A 1 201 ? 4.363 19.016 16.703 1 96.12 201 ASN A CA 1
ATOM 1478 C C . ASN A 1 201 ? 5.742 18.391 16.891 1 96.12 201 ASN A C 1
ATOM 1480 O O . ASN A 1 201 ? 6.152 17.531 16.109 1 96.12 201 ASN A O 1
ATOM 1484 N N . LEU A 1 202 ? 6.477 18.859 17.906 1 96.81 202 LEU A N 1
ATOM 1485 C CA . LEU A 1 202 ? 7.789 18.297 18.188 1 96.81 202 LEU A CA 1
ATOM 1486 C C . LEU A 1 202 ? 7.672 16.812 18.547 1 96.81 202 LEU A C 1
ATOM 1488 O O . LEU A 1 202 ? 8.461 15.992 18.078 1 96.81 202 LEU A O 1
ATOM 1492 N N . VAL A 1 203 ? 6.691 16.469 19.391 1 96.25 203 VAL A N 1
ATOM 1493 C CA . VAL A 1 203 ? 6.473 15.078 19.75 1 96.25 203 VAL A CA 1
ATOM 1494 C C . VAL A 1 203 ? 6.195 14.25 18.5 1 96.25 203 VAL A C 1
ATOM 1496 O O . VAL A 1 203 ? 6.766 13.164 18.328 1 96.25 203 VAL A O 1
ATOM 1499 N N . SER A 1 204 ? 5.371 14.75 17.625 1 97.06 204 SER A N 1
ATOM 1500 C CA . SER A 1 204 ? 5.051 14.055 16.375 1 97.06 204 SER A CA 1
ATOM 1501 C C . SER A 1 204 ? 6.297 13.859 15.523 1 97.06 204 SER A C 1
ATOM 1503 O O . SER A 1 204 ? 6.5 12.789 14.945 1 97.06 204 SER A O 1
ATOM 1505 N N . SER A 1 205 ? 7.09 14.906 15.461 1 97.88 205 SER A N 1
ATOM 1506 C CA . SER A 1 205 ? 8.312 14.812 14.68 1 97.88 205 SER A CA 1
ATOM 1507 C C . SER A 1 205 ? 9.273 13.781 15.266 1 97.88 205 SER A C 1
ATOM 1509 O O . SER A 1 205 ? 9.906 13.023 14.531 1 97.88 205 SER A O 1
ATOM 1511 N N . ARG A 1 206 ? 9.391 13.766 16.578 1 97.25 206 ARG A N 1
ATOM 1512 C CA . ARG A 1 206 ? 10.266 12.805 17.234 1 97.25 206 ARG A CA 1
ATOM 1513 C C . ARG A 1 206 ? 9.781 11.375 17.031 1 97.25 206 ARG A C 1
ATOM 1515 O O . ARG A 1 206 ? 10.586 10.469 16.797 1 97.25 206 ARG A O 1
ATOM 1522 N N . GLU A 1 207 ? 8.508 11.195 17.125 1 97.25 207 GLU A N 1
ATOM 1523 C CA . GLU A 1 207 ? 7.945 9.867 16.891 1 97.25 207 GLU A CA 1
ATOM 1524 C C . GLU A 1 207 ? 8.148 9.422 15.445 1 97.25 207 GLU A C 1
ATOM 1526 O O . GLU A 1 207 ? 8.414 8.25 15.18 1 97.25 207 GLU A O 1
ATOM 1531 N N . ARG A 1 208 ? 7.98 10.328 14.5 1 97.56 208 ARG A N 1
ATOM 1532 C CA . ARG A 1 208 ? 8.25 10.016 13.102 1 97.56 208 ARG A CA 1
ATOM 1533 C C . ARG A 1 208 ? 9.719 9.648 12.898 1 97.56 208 ARG A C 1
ATOM 1535 O O . ARG A 1 208 ? 10.031 8.742 12.117 1 97.56 208 ARG A O 1
ATOM 1542 N N . TYR A 1 209 ? 10.609 10.398 13.594 1 97.88 209 TYR A N 1
ATOM 1543 C CA . TYR A 1 209 ? 12.031 10.07 13.555 1 97.88 209 TYR A CA 1
ATOM 1544 C C . TYR A 1 209 ? 12.266 8.641 14.023 1 97.88 209 TYR A C 1
ATOM 1546 O O . TYR A 1 209 ? 12.984 7.879 13.367 1 97.88 209 TYR A O 1
ATOM 1554 N N . ILE A 1 210 ? 11.68 8.211 15.078 1 97.31 210 ILE A N 1
ATOM 1555 C CA . ILE A 1 210 ? 11.836 6.871 15.625 1 97.31 210 ILE A CA 1
ATOM 1556 C C . ILE A 1 210 ? 11.305 5.84 14.625 1 97.31 210 ILE A C 1
ATOM 1558 O O . ILE A 1 210 ? 11.906 4.781 14.438 1 97.31 210 ILE A O 1
ATOM 1562 N N . GLN A 1 211 ? 10.227 6.168 14 1 97.5 211 GLN A N 1
ATOM 1563 C CA . GLN A 1 211 ? 9.617 5.262 13.031 1 97.5 211 GLN A CA 1
ATOM 1564 C C . GLN A 1 211 ? 10.578 4.965 11.883 1 97.5 211 GLN A C 1
ATOM 1566 O O . GLN A 1 211 ? 10.672 3.822 11.422 1 97.5 211 GLN A O 1
ATOM 1571 N N . VAL A 1 212 ? 11.305 5.992 11.422 1 97.56 212 VAL A N 1
ATOM 1572 C CA . VAL A 1 212 ? 12.109 5.844 10.211 1 97.56 212 VAL A CA 1
ATOM 1573 C C . VAL A 1 212 ? 13.523 5.391 10.586 1 97.56 212 VAL A C 1
ATOM 1575 O O . VAL A 1 212 ? 14.117 4.57 9.883 1 97.56 212 VAL A O 1
ATOM 1578 N N . VAL A 1 213 ? 14.125 5.875 11.75 1 96.38 213 VAL A N 1
ATOM 1579 C CA . VAL A 1 213 ? 15.516 5.637 12.117 1 96.38 213 VAL A CA 1
ATOM 1580 C C . VAL A 1 213 ? 15.609 4.422 13.047 1 96.38 213 VAL A C 1
ATOM 1582 O O . VAL A 1 213 ? 16.609 3.713 13.055 1 96.38 213 VAL A O 1
ATOM 1585 N N . GLY A 1 214 ? 14.586 4.215 13.891 1 95.38 214 GLY A N 1
ATOM 1586 C CA . GLY A 1 214 ? 14.531 3.033 14.734 1 95.38 214 GLY A CA 1
ATOM 1587 C C . GLY A 1 214 ? 14.977 3.301 16.156 1 95.38 214 GLY A C 1
ATOM 1588 O O . GLY A 1 214 ? 14.891 2.42 17.016 1 95.38 214 GLY A O 1
ATOM 1589 N N . LYS A 1 215 ? 15.438 4.523 16.453 1 94 215 LYS A N 1
ATOM 1590 C CA . LYS A 1 215 ? 15.836 4.922 17.797 1 94 215 LYS A CA 1
ATOM 1591 C C . LYS A 1 215 ? 15.43 6.363 18.078 1 94 215 LYS A C 1
ATOM 1593 O O . LYS A 1 215 ? 15.211 7.152 17.156 1 94 215 LYS A O 1
ATOM 1598 N N . ALA A 1 216 ? 15.375 6.707 19.375 1 94.69 216 ALA A N 1
ATOM 1599 C CA . ALA A 1 216 ? 14.969 8.055 19.781 1 94.69 216 ALA A CA 1
ATOM 1600 C C . ALA A 1 216 ? 16.078 9.062 19.5 1 94.69 216 ALA A C 1
ATOM 1602 O O . ALA A 1 216 ? 17.266 8.766 19.672 1 94.69 216 ALA A O 1
ATOM 1603 N N . PRO A 1 217 ? 15.672 10.195 19 1 94.12 217 PRO A N 1
ATOM 1604 C CA . PRO A 1 217 ? 16.688 11.234 18.781 1 94.12 217 PRO A CA 1
ATOM 1605 C C . PRO A 1 217 ? 17.25 11.781 20.094 1 94.12 217 PRO A C 1
ATOM 1607 O O . PRO A 1 217 ? 16.516 12 21.047 1 94.12 217 PRO A O 1
ATOM 1610 N N . ALA A 1 218 ? 18.547 11.844 20.125 1 86.88 218 ALA A N 1
ATOM 1611 C CA . ALA A 1 218 ? 19.234 12.414 21.297 1 86.88 218 ALA A CA 1
ATOM 1612 C C . ALA A 1 218 ? 20.203 13.523 20.875 1 86.88 218 ALA A C 1
ATOM 1614 O O . ALA A 1 218 ? 21.188 13.266 20.188 1 86.88 218 ALA A O 1
ATOM 1615 N N . ASP A 1 219 ? 19.984 14.719 21.312 1 87.56 219 ASP A N 1
ATOM 1616 C CA . ASP A 1 219 ? 20.844 15.875 21.094 1 87.56 219 ASP A CA 1
ATOM 1617 C C . ASP A 1 219 ? 21.344 15.922 19.656 1 87.56 219 ASP A C 1
ATOM 1619 O O . ASP A 1 219 ? 22.562 15.844 19.406 1 87.56 219 ASP A O 1
ATOM 1623 N N . LEU A 1 220 ? 20.422 16.094 18.75 1 92.44 220 LEU A N 1
ATOM 1624 C CA . LEU A 1 220 ? 20.75 16.078 17.328 1 92.44 220 LEU A CA 1
ATOM 1625 C C . LEU A 1 220 ? 21.703 17.219 16.969 1 92.44 220 LEU A C 1
ATOM 1627 O O . LEU A 1 220 ? 21.453 18.375 17.328 1 92.44 220 LEU A O 1
ATOM 1631 N N . GLN A 1 221 ? 22.766 16.859 16.281 1 92.69 221 GLN A N 1
ATOM 1632 C CA . GLN A 1 221 ? 23.766 17.828 15.859 1 92.69 221 GLN A CA 1
ATOM 1633 C C . GLN A 1 221 ? 23.391 18.453 14.516 1 92.69 221 GLN A C 1
ATOM 1635 O O . GLN A 1 221 ? 22.734 17.812 13.695 1 92.69 221 GLN A O 1
ATOM 1640 N N . PRO A 1 222 ? 23.859 19.703 14.336 1 92.88 222 PRO A N 1
ATOM 1641 C CA . PRO A 1 222 ? 23.625 20.297 13.008 1 92.88 222 PRO A CA 1
ATOM 1642 C C . PRO A 1 222 ? 24.25 19.469 11.883 1 92.88 222 PRO A C 1
ATOM 1644 O O . PRO A 1 222 ? 25.375 18.969 12.023 1 92.88 222 PRO A O 1
ATOM 1647 N N . PRO A 1 223 ? 23.5 19.297 10.867 1 93.56 223 PRO A N 1
ATOM 1648 C CA . PRO A 1 223 ? 24.016 18.453 9.781 1 93.56 223 PRO A CA 1
ATOM 1649 C C . PRO A 1 223 ? 25.141 19.125 8.992 1 93.56 223 PRO A C 1
ATOM 1651 O O . PRO A 1 223 ? 25.203 20.359 8.93 1 93.56 223 PRO A O 1
ATOM 1654 N N . PRO A 1 224 ? 25.969 18.328 8.422 1 90.81 224 PRO A N 1
ATOM 1655 C CA . PRO A 1 224 ? 27.031 18.875 7.57 1 90.81 224 PRO A CA 1
ATOM 1656 C C . PRO A 1 224 ? 26.484 19.406 6.238 1 90.81 224 PRO A C 1
ATOM 1658 O O . PRO A 1 224 ? 25.375 19.062 5.836 1 90.81 224 PRO A O 1
ATOM 1661 N N . PRO A 1 225 ? 27.344 20.25 5.629 1 90.94 225 PRO A N 1
ATOM 1662 C CA . PRO A 1 225 ? 26.922 20.688 4.301 1 90.94 225 PRO A CA 1
ATOM 1663 C C . PRO A 1 225 ? 26.812 19.547 3.297 1 90.94 225 PRO A C 1
ATOM 1665 O O . PRO A 1 225 ? 27.531 18.562 3.408 1 90.94 225 PRO A O 1
ATOM 1668 N N . LEU A 1 226 ? 25.875 19.719 2.439 1 91.44 226 LEU A N 1
ATOM 1669 C CA . LEU A 1 226 ? 25.641 18.688 1.435 1 91.44 226 LEU A CA 1
ATOM 1670 C C . LEU A 1 226 ? 26.688 18.766 0.324 1 91.44 226 LEU A C 1
ATOM 1672 O O . LEU A 1 226 ? 26.891 19.828 -0.264 1 91.44 226 LEU A O 1
ATOM 1676 N N . PRO A 1 227 ? 27.266 17.656 0.045 1 85 227 PRO A N 1
ATOM 1677 C CA . PRO A 1 227 ? 28.234 17.656 -1.055 1 85 227 PRO A CA 1
ATOM 1678 C C . PRO A 1 227 ? 27.594 17.328 -2.404 1 85 227 PRO A C 1
ATOM 1680 O O . PRO A 1 227 ? 26.469 16.828 -2.453 1 85 227 PRO A O 1
ATOM 1683 N N . GLY A 1 228 ? 28.281 17.734 -3.473 1 85.94 228 GLY A N 1
ATOM 1684 C CA . GLY A 1 228 ? 27.984 17.25 -4.809 1 85.94 228 GLY A CA 1
ATOM 1685 C C . GLY A 1 228 ? 26.781 17.922 -5.434 1 85.94 228 GLY A C 1
ATOM 1686 O O . GLY A 1 228 ? 26.078 17.328 -6.25 1 85.94 228 GLY A O 1
ATOM 1687 N N . LEU A 1 229 ? 26.453 19.109 -4.949 1 93.44 229 LEU A N 1
ATOM 1688 C CA . LEU A 1 229 ? 25.344 19.844 -5.555 1 93.44 229 LEU A CA 1
ATOM 1689 C C . LEU A 1 229 ? 25.75 20.406 -6.91 1 93.44 229 LEU A C 1
ATOM 1691 O O . LEU A 1 229 ? 26.891 20.859 -7.086 1 93.44 229 LEU A O 1
ATOM 1695 N N . PRO A 1 230 ? 24.859 20.438 -7.848 1 95.69 230 PRO A N 1
ATOM 1696 C CA . PRO A 1 230 ? 25.188 20.875 -9.211 1 95.69 230 PRO A CA 1
ATOM 1697 C C . PRO A 1 230 ? 25.281 22.391 -9.344 1 95.69 230 PRO A C 1
ATOM 1699 O O . PRO A 1 230 ? 24.656 23.125 -8.562 1 95.69 230 PRO A O 1
ATOM 1702 N N . ALA A 1 231 ? 25.984 22.828 -10.391 1 94.88 231 ALA A N 1
ATOM 1703 C CA . ALA A 1 231 ? 26.156 24.25 -10.625 1 94.88 231 ALA A CA 1
ATOM 1704 C C . ALA A 1 231 ? 24.969 24.812 -11.414 1 94.88 231 ALA A C 1
ATOM 1706 O O . ALA A 1 231 ? 24.547 25.953 -11.195 1 94.88 231 ALA A O 1
ATOM 1707 N N . THR A 1 232 ? 24.469 23.969 -12.375 1 96.69 232 THR A N 1
ATOM 1708 C CA . THR A 1 232 ? 23.359 24.391 -13.227 1 96.69 232 THR A CA 1
ATOM 1709 C C . THR A 1 232 ? 22.281 23.312 -13.289 1 96.69 232 THR A C 1
ATOM 1711 O O . THR A 1 232 ? 22.547 22.141 -13 1 96.69 232 THR A O 1
ATOM 1714 N N . PRO A 1 233 ? 21.031 23.734 -13.617 1 97.19 233 PRO A N 1
ATOM 1715 C CA . PRO A 1 233 ? 19.969 22.734 -13.789 1 97.19 233 PRO A CA 1
ATOM 1716 C C . PRO A 1 233 ? 20.297 21.719 -14.891 1 97.19 233 PRO A C 1
ATOM 1718 O O . PRO A 1 233 ? 19.922 20.547 -14.781 1 97.19 233 PRO A O 1
ATOM 1721 N N . ASP A 1 234 ? 21 22.156 -15.945 1 97.44 234 ASP A N 1
ATOM 1722 C CA . ASP A 1 234 ? 21.344 21.266 -17.047 1 97.44 234 ASP A CA 1
ATOM 1723 C C . ASP A 1 234 ? 22.344 20.203 -16.594 1 97.44 234 ASP A C 1
ATOM 1725 O O . ASP A 1 234 ? 22.25 19.047 -16.984 1 97.44 234 ASP A O 1
ATOM 1729 N N . ASP A 1 235 ? 23.312 20.609 -15.773 1 97.19 235 ASP A N 1
ATOM 1730 C CA . ASP A 1 235 ? 24.25 19.656 -15.195 1 97.19 235 ASP A CA 1
ATOM 1731 C C . ASP A 1 235 ? 23.516 18.609 -14.352 1 97.19 235 ASP A C 1
ATOM 1733 O O . ASP A 1 235 ? 23.844 17.422 -14.398 1 97.19 235 ASP A O 1
ATOM 1737 N N . ALA A 1 236 ? 22.562 19.047 -13.594 1 98.06 236 ALA A N 1
ATOM 1738 C CA . ALA A 1 236 ? 21.781 18.156 -12.734 1 98.06 236 ALA A CA 1
ATOM 1739 C C . ALA A 1 236 ? 21 17.141 -13.57 1 98.06 236 ALA A C 1
ATOM 1741 O O . ALA A 1 236 ? 20.984 15.953 -13.258 1 98.06 236 ALA A O 1
ATOM 1742 N N . VAL A 1 237 ? 20.375 17.625 -14.648 1 98.25 237 VAL A N 1
ATOM 1743 C CA . VAL A 1 237 ? 19.562 16.766 -15.5 1 98.25 237 VAL A CA 1
ATOM 1744 C C . VAL A 1 237 ? 20.453 15.742 -16.203 1 98.25 237 VAL A C 1
ATOM 1746 O O . VAL A 1 237 ? 20.094 14.562 -16.297 1 98.25 237 VAL A O 1
ATOM 1749 N N . ASP A 1 238 ? 21.641 16.141 -16.75 1 97.69 238 ASP A N 1
ATOM 1750 C CA . ASP A 1 238 ? 22.562 15.25 -17.453 1 97.69 238 ASP A CA 1
ATOM 1751 C C . ASP A 1 238 ? 23 14.102 -16.531 1 97.69 238 ASP A C 1
ATOM 1753 O O . ASP A 1 238 ? 23.016 12.945 -16.953 1 97.69 238 ASP A O 1
ATOM 1757 N N . PHE A 1 239 ? 23.312 14.477 -15.344 1 96.94 239 PHE A N 1
ATOM 1758 C CA . PHE A 1 239 ? 23.719 13.461 -14.391 1 96.94 239 PHE A CA 1
ATOM 1759 C C . PHE A 1 239 ? 22.562 12.523 -14.062 1 96.94 239 PHE A C 1
ATOM 1761 O O . PHE A 1 239 ? 22.734 11.305 -13.992 1 96.94 239 PHE A O 1
ATOM 1768 N N . ALA A 1 240 ? 21.328 13.016 -13.836 1 98.19 240 ALA A N 1
ATOM 1769 C CA . ALA A 1 240 ? 20.141 12.227 -13.469 1 98.19 240 ALA A CA 1
ATOM 1770 C C . ALA A 1 240 ? 19.781 11.25 -14.578 1 98.19 240 ALA A C 1
ATOM 1772 O O . ALA A 1 240 ? 19.375 10.117 -14.312 1 98.19 240 ALA A O 1
ATOM 1773 N N . LEU A 1 241 ? 19.938 11.695 -15.852 1 97.94 241 LEU A N 1
ATOM 1774 C CA . LEU A 1 241 ? 19.578 10.844 -16.984 1 97.94 241 LEU A CA 1
ATOM 1775 C C . LEU A 1 241 ? 20.453 9.602 -17.031 1 97.94 241 LEU A C 1
ATOM 1777 O O . LEU A 1 241 ? 20.031 8.555 -17.547 1 97.94 241 LEU A O 1
ATOM 1781 N N . GLU A 1 242 ? 21.609 9.68 -16.422 1 97.06 242 GLU A N 1
ATOM 1782 C CA . GLU A 1 242 ? 22.562 8.562 -16.453 1 97.06 242 GLU A CA 1
ATOM 1783 C C . GLU A 1 242 ? 22.516 7.758 -15.164 1 97.06 242 GLU A C 1
ATOM 1785 O O . GLU A 1 242 ? 22.953 6.605 -15.133 1 97.06 242 GLU A O 1
ATOM 1790 N N . ASN A 1 243 ? 21.922 8.406 -14.102 1 96.56 243 ASN A N 1
ATOM 1791 C CA . ASN A 1 243 ? 22.188 7.758 -12.82 1 96.56 243 ASN A CA 1
ATOM 1792 C C . ASN A 1 243 ? 20.891 7.57 -12.023 1 96.56 243 ASN A C 1
ATOM 1794 O O . ASN A 1 243 ? 20.875 6.848 -11.023 1 96.56 243 ASN A O 1
ATOM 1798 N N . ASN A 1 244 ? 19.781 8.219 -12.383 1 97.88 244 ASN A N 1
ATOM 1799 C CA . ASN A 1 244 ? 18.547 8.094 -11.633 1 97.88 244 ASN A CA 1
ATOM 1800 C C . ASN A 1 244 ? 18.031 6.66 -11.641 1 97.88 244 ASN A C 1
ATOM 1802 O O . ASN A 1 244 ? 17.781 6.09 -12.703 1 97.88 244 ASN A O 1
ATOM 1806 N N . PRO A 1 245 ? 17.844 6.109 -10.484 1 97.88 245 PRO A N 1
ATOM 1807 C CA . PRO A 1 245 ? 17.5 4.688 -10.422 1 97.88 245 PRO A CA 1
ATOM 1808 C C . PRO A 1 245 ? 16.125 4.383 -10.992 1 97.88 245 PRO A C 1
ATOM 1810 O O . PRO A 1 245 ? 15.898 3.305 -11.547 1 97.88 245 PRO A O 1
ATOM 1813 N N . ASP A 1 246 ? 15.172 5.289 -10.898 1 98.06 246 ASP A N 1
ATOM 1814 C CA . ASP A 1 246 ? 13.844 5.047 -11.453 1 98.06 246 ASP A CA 1
ATOM 1815 C C . ASP A 1 246 ? 13.891 4.953 -12.977 1 98.06 246 ASP A C 1
ATOM 1817 O O . ASP A 1 246 ? 13.227 4.102 -13.578 1 98.06 246 ASP A O 1
ATOM 1821 N N . LEU A 1 247 ? 14.695 5.777 -13.594 1 98.44 247 LEU A N 1
ATOM 1822 C CA . LEU A 1 247 ? 14.836 5.762 -15.047 1 98.44 247 LEU A CA 1
ATOM 1823 C C . LEU A 1 247 ? 15.586 4.516 -15.508 1 98.44 247 LEU A C 1
ATOM 1825 O O . LEU A 1 247 ? 15.18 3.867 -16.469 1 98.44 247 LEU A O 1
ATOM 1829 N N . LEU A 1 248 ? 16.625 4.16 -14.797 1 98.44 248 LEU A N 1
ATOM 1830 C CA . LEU A 1 248 ? 17.391 2.975 -15.156 1 98.44 248 LEU A CA 1
ATOM 1831 C C . LEU A 1 248 ? 16.547 1.713 -15 1 98.44 248 LEU A C 1
ATOM 1833 O O . LEU A 1 248 ? 16.625 0.802 -15.828 1 98.44 248 LEU A O 1
ATOM 1837 N N . ALA A 1 249 ? 15.711 1.666 -13.93 1 98.56 249 ALA A N 1
ATOM 1838 C CA . ALA A 1 249 ? 14.805 0.534 -13.75 1 98.56 249 ALA A CA 1
ATOM 1839 C C . ALA A 1 249 ? 13.805 0.444 -14.898 1 98.56 249 ALA A C 1
ATOM 1841 O O . ALA A 1 249 ? 13.531 -0.645 -15.414 1 98.56 249 ALA A O 1
ATOM 1842 N N . ALA A 1 250 ? 13.281 1.591 -15.328 1 98.56 250 ALA A N 1
ATOM 1843 C CA . ALA A 1 250 ? 12.312 1.621 -16.422 1 98.56 250 ALA A CA 1
ATOM 1844 C C . ALA A 1 250 ? 12.953 1.132 -17.734 1 98.56 250 ALA A C 1
ATOM 1846 O O . ALA A 1 250 ? 12.312 0.412 -18.5 1 98.56 250 ALA A O 1
ATOM 1847 N N . ARG A 1 251 ? 14.211 1.463 -17.984 1 98.56 251 ARG A N 1
ATOM 1848 C CA . ARG A 1 251 ? 14.93 1.006 -19.172 1 98.56 251 ARG A CA 1
ATOM 1849 C C . ARG A 1 251 ? 15.086 -0.511 -19.156 1 98.56 251 ARG A C 1
ATOM 1851 O O . ARG A 1 251 ? 14.859 -1.169 -20.172 1 98.56 251 ARG A O 1
ATOM 1858 N N . GLU A 1 252 ? 15.438 -1.021 -17.984 1 98.62 252 GLU A N 1
ATOM 1859 C CA . GLU A 1 252 ? 15.594 -2.469 -17.875 1 98.62 252 GLU A CA 1
ATOM 1860 C C . GLU A 1 252 ? 14.258 -3.184 -18.047 1 98.62 252 GLU A C 1
ATOM 1862 O O . GLU A 1 252 ? 14.195 -4.262 -18.641 1 98.62 252 GLU A O 1
ATOM 1867 N N . ARG A 1 253 ? 13.148 -2.594 -17.578 1 98.31 253 ARG A N 1
ATOM 1868 C CA . ARG A 1 253 ? 11.828 -3.195 -17.734 1 98.31 253 ARG A CA 1
ATOM 1869 C C . ARG A 1 253 ? 11.406 -3.217 -19.203 1 98.31 253 ARG A C 1
ATOM 1871 O O . ARG A 1 253 ? 10.789 -4.176 -19.656 1 98.31 253 ARG A O 1
ATOM 1878 N N . SER A 1 254 ? 11.773 -2.172 -19.953 1 98.44 254 SER A N 1
ATOM 1879 C CA . SER A 1 254 ? 11.5 -2.148 -21.375 1 98.44 254 SER A CA 1
ATOM 1880 C C . SER A 1 254 ? 12.273 -3.242 -22.109 1 98.44 254 SER A C 1
ATOM 1882 O O . SER A 1 254 ? 11.719 -3.928 -22.969 1 98.44 254 SER A O 1
ATOM 1884 N N . LYS A 1 255 ? 13.5 -3.422 -21.703 1 98.56 255 LYS A N 1
ATOM 1885 C CA . LYS A 1 255 ? 14.32 -4.477 -22.297 1 98.56 255 LYS A CA 1
ATOM 1886 C C . LYS A 1 255 ? 13.734 -5.855 -22 1 98.56 255 LYS A C 1
ATOM 1888 O O . LYS A 1 255 ? 13.672 -6.715 -22.875 1 98.56 255 LYS A O 1
ATOM 1893 N N . ALA A 1 256 ? 13.305 -6.039 -20.703 1 98.62 256 ALA A N 1
ATOM 1894 C CA . ALA A 1 256 ? 12.719 -7.316 -20.312 1 98.62 256 ALA A CA 1
ATOM 1895 C C . ALA A 1 256 ? 11.453 -7.609 -21.109 1 98.62 256 ALA A C 1
ATOM 1897 O O . ALA A 1 256 ? 11.203 -8.758 -21.5 1 98.62 256 ALA A O 1
ATOM 1898 N N . ALA A 1 257 ? 10.656 -6.598 -21.359 1 98.56 257 ALA A N 1
ATOM 1899 C CA . ALA A 1 257 ? 9.43 -6.77 -22.141 1 98.56 257 ALA A CA 1
ATOM 1900 C C . ALA A 1 257 ? 9.742 -7.215 -23.562 1 98.56 257 ALA A C 1
ATOM 1902 O O . ALA A 1 257 ? 8.984 -7.977 -24.172 1 98.56 257 ALA A O 1
ATOM 1903 N N . GLY A 1 258 ? 10.875 -6.754 -24.141 1 98.56 258 GLY A N 1
ATOM 1904 C CA . GLY A 1 258 ? 11.32 -7.23 -25.438 1 98.56 258 GLY A CA 1
ATOM 1905 C C . GLY A 1 258 ? 11.586 -8.727 -25.469 1 98.56 258 GLY A C 1
ATOM 1906 O O . GLY A 1 258 ? 11.242 -9.398 -26.438 1 98.56 258 GLY A O 1
ATOM 1907 N N . PHE A 1 259 ? 12.164 -9.234 -24.406 1 98.69 259 PHE A N 1
ATOM 1908 C CA . PHE A 1 259 ? 12.398 -10.672 -24.297 1 98.69 259 PHE A CA 1
ATOM 1909 C C . PHE A 1 259 ? 11.086 -11.43 -24.156 1 98.69 259 PHE A C 1
ATOM 1911 O O . PHE A 1 259 ? 10.945 -12.547 -24.641 1 98.69 259 PHE A O 1
ATOM 1918 N N . ASP A 1 260 ? 10.062 -10.797 -23.516 1 98.5 260 ASP A N 1
ATOM 1919 C CA . ASP A 1 260 ? 8.758 -11.43 -23.359 1 98.5 260 ASP A CA 1
ATOM 1920 C C . ASP A 1 260 ? 8.086 -11.633 -24.719 1 98.5 260 ASP A C 1
ATOM 1922 O O . ASP A 1 260 ? 7.371 -12.617 -24.922 1 98.5 260 ASP A O 1
ATOM 1926 N N . VAL A 1 261 ? 8.266 -10.695 -25.609 1 98.69 261 VAL A N 1
ATOM 1927 C CA . VAL A 1 261 ? 7.723 -10.836 -26.969 1 98.69 261 VAL A CA 1
ATOM 1928 C C . VAL A 1 261 ? 8.352 -12.047 -27.656 1 98.69 261 VAL A C 1
ATOM 1930 O O . VAL A 1 261 ? 7.652 -12.836 -28.297 1 98.69 261 VAL A O 1
ATOM 1933 N N . LYS A 1 262 ? 9.656 -12.211 -27.438 1 98.5 262 LYS A N 1
ATOM 1934 C CA . LYS A 1 262 ? 10.344 -13.344 -28.062 1 98.5 262 LYS A CA 1
ATOM 1935 C C . LYS A 1 262 ? 9.883 -14.664 -27.453 1 98.5 262 LYS A C 1
ATOM 1937 O O . LYS A 1 262 ? 9.82 -15.68 -28.156 1 98.5 262 LYS A O 1
ATOM 1942 N N . VAL A 1 263 ? 9.57 -14.633 -26.172 1 98.25 263 VAL A N 1
ATOM 1943 C CA . VAL A 1 263 ? 9.016 -15.82 -25.531 1 98.25 263 VAL A CA 1
ATOM 1944 C C . VAL A 1 263 ? 7.66 -16.156 -26.141 1 98.25 263 VAL A C 1
ATOM 1946 O O . VAL A 1 263 ? 7.371 -17.312 -26.438 1 98.25 263 VAL A O 1
ATOM 1949 N N . ALA A 1 264 ? 6.844 -15.125 -26.359 1 98 264 ALA A N 1
ATOM 1950 C CA . ALA A 1 264 ? 5.535 -15.328 -26.969 1 98 264 ALA A CA 1
ATOM 1951 C C . ALA A 1 264 ? 5.668 -15.867 -28.391 1 98 264 ALA A C 1
ATOM 1953 O O . ALA A 1 264 ? 4.871 -16.703 -28.828 1 98 264 ALA A O 1
ATOM 1954 N N . ASP A 1 265 ? 6.684 -15.523 -29.125 1 97.25 265 ASP A N 1
ATOM 1955 C CA . ASP A 1 265 ? 6.926 -15.953 -30.5 1 97.25 265 ASP A CA 1
ATOM 1956 C C . ASP A 1 265 ? 7.266 -17.438 -30.562 1 97.25 265 ASP A C 1
ATOM 1958 O O . ASP A 1 265 ? 7.066 -18.078 -31.578 1 97.25 265 ASP A O 1
ATOM 1962 N N . ALA A 1 266 ? 7.715 -17.891 -29.438 1 97.31 266 ALA A N 1
ATOM 1963 C CA . ALA A 1 266 ? 8.203 -19.266 -29.422 1 97.31 266 ALA A CA 1
ATOM 1964 C C . ALA A 1 266 ? 7.043 -20.266 -29.406 1 97.31 266 ALA A C 1
ATOM 1966 O O . ALA A 1 266 ? 7.23 -21.453 -29.688 1 97.31 266 ALA A O 1
ATOM 1967 N N . ALA A 1 267 ? 5.809 -19.812 -29.156 1 96.19 267 ALA A N 1
ATOM 1968 C CA . ALA A 1 267 ? 4.648 -20.688 -29.016 1 96.19 267 ALA A CA 1
ATOM 1969 C C . ALA A 1 267 ? 4.273 -21.344 -30.344 1 96.19 267 ALA A C 1
ATOM 1971 O O . ALA A 1 267 ? 3.562 -22.344 -30.359 1 96.19 267 ALA A O 1
ATOM 1972 N N . LYS A 1 268 ? 4.75 -20.812 -31.5 1 96 268 LYS A N 1
ATOM 1973 C CA . LYS A 1 268 ? 4.418 -21.359 -32.812 1 96 268 LYS A CA 1
ATOM 1974 C C . LYS A 1 268 ? 5.562 -22.203 -33.375 1 96 268 LYS A C 1
ATOM 1976 O O . LYS A 1 268 ? 5.445 -22.797 -34.438 1 96 268 LYS A O 1
ATOM 1981 N N . LEU A 1 269 ? 6.613 -22.359 -32.625 1 96.88 269 LEU A N 1
ATOM 1982 C CA . LEU A 1 269 ? 7.789 -23.062 -33.125 1 96.88 269 LEU A CA 1
ATOM 1983 C C . LEU A 1 269 ? 7.844 -24.484 -32.562 1 96.88 269 LEU A C 1
ATOM 1985 O O . LEU A 1 269 ? 7.188 -24.781 -31.562 1 96.88 269 LEU A O 1
ATOM 1989 N N . PRO A 1 270 ? 8.555 -25.391 -33.156 1 96.31 270 PRO A N 1
ATOM 1990 C CA . PRO A 1 270 ? 8.648 -26.766 -32.688 1 96.31 270 PRO A CA 1
ATOM 1991 C C . PRO A 1 270 ? 9.414 -26.875 -31.359 1 96.31 270 PRO A C 1
ATOM 1993 O O . PRO A 1 270 ? 10.203 -25.984 -31.016 1 96.31 270 PRO A O 1
ATOM 1996 N N . THR A 1 271 ? 9.148 -27.875 -30.609 1 96.75 271 THR A N 1
ATOM 1997 C CA . THR A 1 271 ? 9.93 -28.266 -29.438 1 96.75 271 THR A CA 1
ATOM 1998 C C . THR A 1 271 ? 10.555 -29.641 -29.641 1 96.75 271 THR A C 1
ATOM 2000 O O . THR A 1 271 ? 9.961 -30.516 -30.266 1 96.75 271 THR A O 1
ATOM 2003 N N . ILE A 1 272 ? 11.82 -29.781 -29.25 1 97.5 272 ILE A N 1
ATOM 2004 C CA . ILE A 1 272 ? 12.555 -31.031 -29.344 1 97.5 272 ILE A CA 1
ATOM 2005 C C . ILE A 1 272 ? 13.055 -31.453 -27.953 1 97.5 272 ILE A C 1
ATOM 2007 O O . ILE A 1 272 ? 13.617 -30.625 -27.234 1 97.5 272 ILE A O 1
ATOM 2011 N N . SER A 1 273 ? 12.766 -32.688 -27.609 1 97.25 273 SER A N 1
ATOM 2012 C CA . SER A 1 273 ? 13.234 -33.219 -26.328 1 97.25 273 SER A CA 1
ATOM 2013 C C . SER A 1 273 ? 13.789 -34.625 -26.469 1 97.25 273 SER A C 1
ATOM 2015 O O . SER A 1 273 ? 13.438 -35.344 -27.406 1 97.25 273 SER A O 1
ATOM 2017 N N . LEU A 1 274 ? 14.773 -34.906 -25.609 1 97.69 274 LEU A N 1
ATOM 2018 C CA . LEU A 1 274 ? 15.234 -36.281 -25.438 1 97.69 274 LEU A CA 1
ATOM 2019 C C . LEU A 1 274 ? 14.523 -36.938 -24.266 1 97.69 274 LEU A C 1
ATOM 2021 O O . LEU A 1 274 ? 14.266 -36.281 -23.234 1 97.69 274 LEU A O 1
ATOM 2025 N N . PHE A 1 275 ? 14.125 -38.156 -24.438 1 96.44 275 PHE A N 1
ATOM 2026 C CA . PHE A 1 275 ? 13.5 -38.875 -23.328 1 96.44 275 PHE A CA 1
ATOM 2027 C C . PHE A 1 275 ? 14.141 -40.219 -23.141 1 96.44 275 PHE A C 1
ATOM 2029 O O . PHE A 1 275 ? 14.703 -40.781 -24.078 1 96.44 275 PHE A O 1
ATOM 2036 N N . GLY A 1 276 ? 14.266 -40.625 -21.984 1 95.62 276 GLY A N 1
ATOM 2037 C CA . GLY A 1 276 ? 14.656 -41.969 -21.562 1 95.62 276 GLY A CA 1
ATOM 2038 C C . GLY A 1 276 ? 13.812 -42.5 -20.422 1 95.62 276 GLY A C 1
ATOM 2039 O O . GLY A 1 276 ? 13.367 -41.75 -19.562 1 95.62 276 GLY A O 1
ATOM 2040 N N . GLY A 1 277 ? 13.5 -43.844 -20.5 1 95.62 277 GLY A N 1
ATOM 2041 C CA . GLY A 1 277 ? 12.695 -44.438 -19.438 1 95.62 277 GLY A CA 1
ATOM 2042 C C . GLY A 1 277 ? 12.906 -45.938 -19.281 1 95.62 277 GLY A C 1
ATOM 2043 O O . GLY A 1 277 ? 13.453 -46.562 -20.172 1 95.62 277 GLY A O 1
ATOM 2044 N N . SER A 1 278 ? 12.711 -46.312 -18.109 1 95.38 278 SER A N 1
ATOM 2045 C CA . SER A 1 278 ? 12.719 -47.75 -17.797 1 95.38 278 SER A CA 1
ATOM 2046 C C . SER A 1 278 ? 11.469 -48.125 -17 1 95.38 278 SER A C 1
ATOM 2048 O O . SER A 1 278 ? 10.867 -47.281 -16.328 1 95.38 278 SER A O 1
ATOM 2050 N N . ASN A 1 279 ? 11.039 -49.375 -17.234 1 95.62 279 ASN A N 1
ATOM 2051 C CA . ASN A 1 279 ? 9.859 -49.906 -16.562 1 95.62 279 ASN A CA 1
ATOM 2052 C C . ASN A 1 279 ? 10.102 -51.281 -15.984 1 95.62 279 ASN A C 1
ATOM 2054 O O . ASN A 1 279 ? 10.758 -52.125 -16.609 1 95.62 279 ASN A O 1
ATOM 2058 N N . TYR A 1 280 ? 9.773 -51.5 -14.789 1 94.62 280 TYR A N 1
ATOM 2059 C CA . TYR A 1 280 ? 9.742 -52.812 -14.148 1 94.62 280 TYR A CA 1
ATOM 2060 C C . TYR A 1 280 ? 8.312 -53.188 -13.805 1 94.62 280 TYR A C 1
ATOM 2062 O O . TYR A 1 280 ? 7.57 -52.438 -13.195 1 94.62 280 TYR A O 1
ATOM 2070 N N . THR A 1 281 ? 7.887 -54.375 -14.266 1 94.19 281 THR A N 1
ATOM 2071 C CA . THR A 1 281 ? 6.539 -54.844 -13.977 1 94.19 281 THR A CA 1
ATOM 2072 C C . THR A 1 281 ? 6.59 -56.219 -13.312 1 94.19 281 THR A C 1
ATOM 2074 O O . THR A 1 281 ? 7.371 -57.094 -13.719 1 94.19 281 THR A O 1
ATOM 2077 N N . ASP A 1 282 ? 5.82 -56.344 -12.281 1 93 282 ASP A N 1
ATOM 2078 C CA . ASP A 1 282 ? 5.641 -57.594 -11.57 1 93 282 ASP A CA 1
ATOM 2079 C C . ASP A 1 282 ? 4.168 -58 -11.508 1 93 282 ASP A C 1
ATOM 2081 O O . ASP A 1 282 ? 3.336 -57.219 -11.023 1 93 282 ASP A O 1
ATOM 2085 N N . TYR A 1 283 ? 3.84 -59.219 -11.969 1 91.62 283 TYR A N 1
ATOM 2086 C CA . TYR A 1 283 ? 2.451 -59.656 -12.031 1 91.62 283 TYR A CA 1
ATOM 2087 C C . TYR A 1 283 ? 2.119 -60.562 -10.852 1 91.62 283 TYR A C 1
ATOM 2089 O O . TYR A 1 283 ? 1.027 -61.156 -10.789 1 91.62 283 TYR A O 1
ATOM 2097 N N . PHE A 1 284 ? 2.965 -60.75 -9.93 1 90.31 284 PHE A N 1
ATOM 2098 C CA . PHE A 1 284 ? 2.787 -61.531 -8.711 1 90.31 284 PHE A CA 1
ATOM 2099 C C . PHE A 1 284 ? 2.305 -62.938 -9.031 1 90.31 284 PHE A C 1
ATOM 2101 O O . PHE A 1 284 ? 1.398 -63.469 -8.375 1 90.31 284 PHE A O 1
ATOM 2108 N N . ASN A 1 285 ? 2.77 -63.438 -10.094 1 85.44 285 ASN A N 1
ATOM 2109 C CA . ASN A 1 285 ? 2.492 -64.812 -10.547 1 85.44 285 ASN A CA 1
ATOM 2110 C C . ASN A 1 285 ? 1.024 -65 -10.922 1 85.44 285 ASN A C 1
ATOM 2112 O O . ASN A 1 285 ? 0.458 -66.062 -10.734 1 85.44 285 ASN A O 1
ATOM 2116 N N . THR A 1 286 ? 0.409 -63.906 -11.258 1 85.06 286 THR A N 1
ATOM 2117 C CA . THR A 1 286 ? -1.003 -64.062 -11.609 1 85.06 286 THR A CA 1
ATOM 2118 C C . THR A 1 286 ? -1.2 -63.938 -13.117 1 85.06 286 THR A C 1
ATOM 2120 O O . THR A 1 286 ? -2.312 -64.125 -13.617 1 85.06 286 THR A O 1
ATOM 2123 N N . LEU A 1 287 ? -0.118 -63.656 -13.82 1 85.31 287 LEU A N 1
ATOM 2124 C CA . LEU A 1 287 ? -0.231 -63.562 -15.273 1 85.31 287 LEU A CA 1
ATOM 2125 C C . LEU A 1 287 ? -0.475 -64.938 -15.891 1 85.31 287 LEU A C 1
ATOM 2127 O O . LEU A 1 287 ? 0.204 -65.875 -15.547 1 85.31 287 LEU A O 1
ATOM 2131 N N . GLY A 1 288 ? -1.354 -65.062 -16.797 1 80.81 288 GLY A N 1
ATOM 2132 C CA . GLY A 1 288 ? -1.603 -66.25 -17.531 1 80.81 288 GLY A CA 1
ATOM 2133 C C . GLY A 1 288 ? -2.605 -67.188 -16.828 1 80.81 288 GLY A C 1
ATOM 2134 O O . GLY A 1 288 ? -2.973 -68.25 -17.375 1 80.81 288 GLY A O 1
ATOM 2135 N N . GLY A 1 289 ? -3.133 -66.75 -15.664 1 74.81 289 GLY A N 1
ATOM 2136 C CA . GLY A 1 289 ? -4.09 -67.562 -14.961 1 74.81 289 GLY A CA 1
ATOM 2137 C C . GLY A 1 289 ? -3.559 -69 -14.648 1 74.81 289 GLY A C 1
ATOM 2138 O O . GLY A 1 289 ? -2.496 -69.125 -14.039 1 74.81 289 GLY A O 1
ATOM 2139 N N . ASN A 1 290 ? -4.238 -70.062 -15.414 1 69.44 290 ASN A N 1
ATOM 2140 C CA . ASN A 1 290 ? -3.885 -71.438 -15.203 1 69.44 290 ASN A CA 1
ATOM 2141 C C . ASN A 1 290 ? -2.58 -71.812 -15.914 1 69.44 290 ASN A C 1
ATOM 2143 O O . ASN A 1 290 ? -1.972 -72.812 -15.609 1 69.44 290 ASN A O 1
ATOM 2147 N N . SER A 1 291 ? -2.145 -70.938 -16.891 1 74.62 291 SER A N 1
ATOM 2148 C CA . SER A 1 291 ? -0.89 -71.25 -17.594 1 74.62 291 SER A CA 1
ATOM 2149 C C . SER A 1 291 ? 0.211 -70.25 -17.125 1 74.62 291 SER A C 1
ATOM 2151 O O . SER A 1 291 ? 1.072 -69.875 -17.922 1 74.62 291 SER A O 1
ATOM 2153 N N . SER A 1 292 ? 0.181 -69.875 -15.93 1 72.5 292 SER A N 1
ATOM 2154 C CA . SER A 1 292 ? 1.091 -68.812 -15.398 1 72.5 292 SER A CA 1
ATOM 2155 C C . SER A 1 292 ? 2.547 -69.25 -15.586 1 72.5 292 SER A C 1
ATOM 2157 O O . SER A 1 292 ? 3.422 -68.438 -15.766 1 72.5 292 SER A O 1
ATOM 2159 N N . ALA A 1 293 ? 2.838 -70.562 -15.633 1 77.38 293 ALA A N 1
ATOM 2160 C CA . ALA A 1 293 ? 4.203 -71.062 -15.734 1 77.38 293 ALA A CA 1
ATOM 2161 C C . ALA A 1 293 ? 4.824 -70.688 -17.078 1 77.38 293 ALA A C 1
ATOM 2163 O O . ALA A 1 293 ? 6.051 -70.688 -17.203 1 77.38 293 ALA A O 1
ATOM 2164 N N . ALA A 1 294 ? 4.07 -70.375 -18.062 1 77.69 294 ALA A N 1
ATOM 2165 C CA . ALA A 1 294 ? 4.57 -70.125 -19.422 1 77.69 294 ALA A CA 1
ATOM 2166 C C . ALA A 1 294 ? 4.918 -68.688 -19.625 1 77.69 294 ALA A C 1
ATOM 2168 O O . ALA A 1 294 ? 5.5 -68.312 -20.656 1 77.69 294 ALA A O 1
ATOM 2169 N N . PHE A 1 295 ? 4.52 -67.938 -18.688 1 81.19 295 PHE A N 1
ATOM 2170 C CA . PHE A 1 295 ? 4.715 -66.5 -18.875 1 81.19 295 PHE A CA 1
ATOM 2171 C C . PHE A 1 295 ? 5.688 -65.938 -17.844 1 81.19 295 PHE A C 1
ATOM 2173 O O . PHE A 1 295 ? 5.656 -66.375 -16.688 1 81.19 295 PHE A O 1
ATOM 2180 N N . ALA A 1 296 ? 6.625 -65.062 -18.234 1 83.88 296 ALA A N 1
ATOM 2181 C CA . ALA A 1 296 ? 7.465 -64.375 -17.281 1 83.88 296 ALA A CA 1
ATOM 2182 C C . ALA A 1 296 ? 6.625 -63.469 -16.375 1 83.88 296 ALA A C 1
ATOM 2184 O O . ALA A 1 296 ? 5.832 -62.656 -16.859 1 83.88 296 ALA A O 1
ATOM 2185 N N . GLN A 1 297 ? 6.836 -63.719 -15.125 1 87.38 297 GLN A N 1
ATOM 2186 C CA . GLN A 1 297 ? 5.996 -63.031 -14.156 1 87.38 297 GLN A CA 1
ATOM 2187 C C . GLN A 1 297 ? 6.586 -61.688 -13.781 1 87.38 297 GLN A C 1
ATOM 2189 O O . GLN A 1 297 ? 5.922 -60.875 -13.148 1 87.38 297 GLN A O 1
ATOM 2194 N N . HIS A 1 298 ? 7.855 -61.375 -14.062 1 89.12 298 HIS A N 1
ATOM 2195 C CA . HIS A 1 298 ? 8.477 -60.062 -13.93 1 89.12 298 HIS A CA 1
ATOM 2196 C C . HIS A 1 298 ? 9.188 -59.656 -15.219 1 89.12 298 HIS A C 1
ATOM 2198 O O . HIS A 1 298 ? 9.664 -60.5 -15.969 1 89.12 298 HIS A O 1
ATOM 2204 N N . GLN A 1 299 ? 9.07 -58.375 -15.609 1 90.38 299 GLN A N 1
ATOM 2205 C CA . GLN A 1 299 ? 9.734 -57.875 -16.812 1 90.38 299 GLN A CA 1
ATOM 2206 C C . GLN A 1 299 ? 10.305 -56.5 -16.594 1 90.38 299 GLN A C 1
ATOM 2208 O O . GLN A 1 299 ? 9.789 -55.719 -15.789 1 90.38 299 GLN A O 1
ATOM 2213 N N . THR A 1 300 ? 11.492 -56.219 -17.156 1 92.06 300 THR A N 1
ATOM 2214 C CA . THR A 1 300 ? 12.125 -54.906 -17.203 1 92.06 300 THR A CA 1
ATOM 2215 C C . THR A 1 300 ? 12.281 -54.438 -18.641 1 92.06 300 THR A C 1
ATOM 2217 O O . THR A 1 300 ? 12.695 -55.188 -19.516 1 92.06 300 THR A O 1
ATOM 2220 N N . THR A 1 301 ? 11.82 -53.312 -18.922 1 92.62 301 THR A N 1
ATOM 2221 C CA . THR A 1 301 ? 12 -52.688 -20.234 1 92.62 301 THR A CA 1
ATOM 2222 C C . THR A 1 301 ? 12.695 -51.344 -20.125 1 92.62 301 THR A C 1
ATOM 2224 O O . THR A 1 301 ? 12.727 -50.75 -19.047 1 92.62 301 THR A O 1
ATOM 2227 N N . ALA A 1 302 ? 13.461 -50.875 -21.156 1 94.5 302 ALA A N 1
ATOM 2228 C CA . ALA A 1 302 ? 14.117 -49.562 -21.234 1 94.5 302 ALA A CA 1
ATOM 2229 C C . ALA A 1 302 ? 13.977 -48.969 -22.641 1 94.5 302 ALA A C 1
ATOM 2231 O O . ALA A 1 302 ? 13.953 -49.719 -23.625 1 94.5 302 ALA A O 1
ATOM 2232 N N . GLN A 1 303 ? 13.734 -47.781 -22.734 1 95.31 303 GLN A N 1
ATOM 2233 C CA . GLN A 1 303 ? 13.633 -47.094 -24.016 1 95.31 303 GLN A CA 1
ATOM 2234 C C . GLN A 1 303 ? 14.273 -45.719 -23.953 1 95.31 303 GLN A C 1
ATOM 2236 O O . GLN A 1 303 ? 14.391 -45.125 -22.875 1 95.31 303 GLN A O 1
ATOM 2241 N N . ALA A 1 304 ? 14.883 -45.188 -25.016 1 95.5 304 ALA A N 1
ATOM 2242 C CA . ALA A 1 304 ? 15.391 -43.844 -25.203 1 95.5 304 ALA A CA 1
ATOM 2243 C C . ALA A 1 304 ? 15.016 -43.312 -26.594 1 95.5 304 ALA A C 1
ATOM 2245 O O . ALA A 1 304 ? 14.82 -44.094 -27.531 1 95.5 304 ALA A O 1
ATOM 2246 N N . GLY A 1 305 ? 14.758 -42 -26.703 1 96.5 305 GLY A N 1
ATOM 2247 C CA . GLY A 1 305 ? 14.398 -41.438 -28.016 1 96.5 305 GLY A CA 1
ATOM 2248 C C . GLY A 1 305 ? 14.359 -39.938 -28.031 1 96.5 305 GLY A C 1
ATOM 2249 O O . GLY A 1 305 ? 14.781 -39.281 -27.078 1 96.5 305 GLY A O 1
ATOM 2250 N N . VAL A 1 306 ? 14.109 -39.469 -29.188 1 96.38 306 VAL A N 1
ATOM 2251 C CA . VAL A 1 306 ? 13.93 -38.031 -29.469 1 96.38 306 VAL A CA 1
ATOM 2252 C C . VAL A 1 306 ? 12.469 -37.75 -29.844 1 96.38 306 VAL A C 1
ATOM 2254 O O . VAL A 1 306 ? 11.859 -38.531 -30.578 1 96.38 306 VAL A O 1
ATOM 2257 N N . ARG A 1 307 ? 11.938 -36.781 -29.234 1 96.56 307 ARG A N 1
ATOM 2258 C CA . ARG A 1 307 ? 10.57 -36.375 -29.562 1 96.56 307 ARG A CA 1
ATOM 2259 C C . ARG A 1 307 ? 10.539 -34.938 -30.062 1 96.56 307 ARG A C 1
ATOM 2261 O O . ARG A 1 307 ? 11.078 -34.031 -29.422 1 96.56 307 ARG A O 1
ATOM 2268 N N . ALA A 1 308 ? 9.992 -34.781 -31.281 1 96.56 308 ALA A N 1
ATOM 2269 C CA . ALA A 1 308 ? 9.758 -33.438 -31.844 1 96.56 308 ALA A CA 1
ATOM 2270 C C . ALA A 1 308 ? 8.266 -33.156 -31.953 1 96.56 308 ALA A C 1
ATOM 2272 O O . ALA A 1 308 ? 7.492 -34 -32.406 1 96.56 308 ALA A O 1
ATOM 2273 N N . SER A 1 309 ? 7.832 -32.062 -31.438 1 96.06 309 SER A N 1
ATOM 2274 C CA . SER A 1 309 ? 6.434 -31.641 -31.516 1 96.06 309 SER A CA 1
ATOM 2275 C C . SER A 1 309 ? 6.301 -30.25 -32.125 1 96.06 309 SER A C 1
ATOM 2277 O O . SER A 1 309 ? 7.02 -29.312 -31.75 1 96.06 309 SER A O 1
ATOM 2279 N N . ILE A 1 310 ? 5.438 -30.078 -33.125 1 95.69 310 ILE A N 1
ATOM 2280 C CA . ILE A 1 310 ? 5.234 -28.797 -33.781 1 95.69 310 ILE A CA 1
ATOM 2281 C C . ILE A 1 310 ? 3.738 -28.5 -33.875 1 95.69 310 ILE A C 1
ATOM 2283 O O . ILE A 1 310 ? 2.98 -29.25 -34.5 1 95.69 310 ILE A O 1
ATOM 2287 N N . PRO A 1 311 ? 3.26 -27.469 -33.188 1 95.75 311 PRO A N 1
ATOM 2288 C CA . PRO A 1 311 ? 1.873 -27.062 -33.438 1 95.75 311 PRO A CA 1
ATOM 2289 C C . PRO A 1 311 ? 1.656 -26.516 -34.844 1 95.75 311 PRO A C 1
ATOM 2291 O O . PRO A 1 311 ? 2.346 -25.594 -35.25 1 95.75 311 PRO A O 1
ATOM 2294 N N . LEU A 1 312 ? 0.729 -27.062 -35.469 1 96.5 312 LEU A N 1
ATOM 2295 C CA . LEU A 1 312 ? 0.473 -26.656 -36.875 1 96.5 312 LEU A CA 1
ATOM 2296 C C . LEU A 1 312 ? -0.608 -25.594 -36.938 1 96.5 312 LEU A C 1
ATOM 2298 O O . LEU A 1 312 ? -0.573 -24.719 -37.781 1 96.5 312 LEU A O 1
ATOM 2302 N N . TYR A 1 313 ? -1.613 -25.703 -36.125 1 96.88 313 TYR A N 1
ATOM 2303 C CA . TYR A 1 313 ? -2.719 -24.75 -36.031 1 96.88 313 TYR A CA 1
ATOM 2304 C C . TYR A 1 313 ? -3.299 -24.734 -34.625 1 96.88 313 TYR A C 1
ATOM 2306 O O . TYR A 1 313 ? -3.607 -25.781 -34.062 1 96.88 313 TYR A O 1
ATOM 2314 N N . GLN A 1 314 ? -3.359 -23.516 -34.094 1 96.88 314 GLN A N 1
ATOM 2315 C CA . GLN A 1 314 ? -3.801 -23.375 -32.688 1 96.88 314 GLN A CA 1
ATOM 2316 C C . GLN A 1 314 ? -4.922 -22.344 -32.594 1 96.88 314 GLN A C 1
ATOM 2318 O O . GLN A 1 314 ? -5.02 -21.625 -31.578 1 96.88 314 GLN A O 1
ATOM 2323 N N . GLY A 1 315 ? -5.656 -22.047 -33.656 1 97.06 315 GLY A N 1
ATOM 2324 C CA . GLY A 1 315 ? -6.805 -21.156 -33.625 1 97.06 315 GLY A CA 1
ATOM 2325 C C . GLY A 1 315 ? -6.414 -19.688 -33.5 1 97.06 315 GLY A C 1
ATOM 2326 O O . GLY A 1 315 ? -7.223 -18.859 -33.094 1 97.06 315 GLY A O 1
ATOM 2327 N N . GLY A 1 316 ? -5.07 -19.266 -33.781 1 97.62 316 GLY A N 1
ATOM 2328 C CA . GLY A 1 316 ? -4.617 -17.891 -33.75 1 97.62 316 GLY A CA 1
ATOM 2329 C C . GLY A 1 316 ? -4.094 -17.453 -32.375 1 97.62 316 GLY A C 1
ATOM 2330 O O . GLY A 1 316 ? -3.691 -16.312 -32.219 1 97.62 316 GLY A O 1
ATOM 2331 N N . ALA A 1 317 ? -4.031 -18.328 -31.375 1 97.56 317 ALA A N 1
ATOM 2332 C CA . ALA A 1 317 ? -3.652 -18 -30.016 1 97.56 317 ALA A CA 1
ATOM 2333 C C . ALA A 1 317 ? -2.217 -17.484 -29.938 1 97.56 317 ALA A C 1
ATOM 2335 O O . ALA A 1 317 ? -1.955 -16.438 -29.359 1 97.56 317 ALA A O 1
ATOM 2336 N N . PRO A 1 318 ? -1.199 -18.109 -30.672 1 97.12 318 PRO A N 1
ATOM 2337 C CA . PRO A 1 318 ? 0.175 -17.625 -30.562 1 97.12 318 PRO A CA 1
ATOM 2338 C C . PRO A 1 318 ? 0.356 -16.234 -31.156 1 97.12 318 PRO A C 1
ATOM 2340 O O . PRO A 1 318 ? 1.077 -15.398 -30.594 1 97.12 318 PRO A O 1
ATOM 2343 N N . ALA A 1 319 ? -0.271 -16.016 -32.188 1 97.69 319 ALA A N 1
ATOM 2344 C CA . ALA A 1 319 ? -0.19 -14.688 -32.812 1 97.69 319 ALA A CA 1
ATOM 2345 C C . ALA A 1 319 ? -0.811 -13.625 -31.906 1 97.69 319 ALA A C 1
ATOM 2347 O O . ALA A 1 319 ? -0.265 -12.523 -31.766 1 97.69 319 ALA A O 1
ATOM 2348 N N . ALA A 1 320 ? -1.998 -13.938 -31.375 1 98.12 320 ALA A N 1
ATOM 2349 C CA . ALA A 1 320 ? -2.645 -13.008 -30.453 1 98.12 320 ALA A CA 1
ATOM 2350 C C . ALA A 1 320 ? -1.76 -12.734 -29.234 1 98.12 320 ALA A C 1
ATOM 2352 O O . ALA A 1 320 ? -1.655 -11.586 -28.781 1 98.12 320 ALA A O 1
ATOM 2353 N N . GLN A 1 321 ? -1.11 -13.758 -28.75 1 98.19 321 GLN A N 1
ATOM 2354 C CA . GLN A 1 321 ? -0.212 -13.602 -27.609 1 98.19 321 GLN A CA 1
ATOM 2355 C C . GLN A 1 321 ? 0.984 -12.727 -27.969 1 98.19 321 GLN A C 1
ATOM 2357 O O . GLN A 1 321 ? 1.408 -11.891 -27.172 1 98.19 321 GLN A O 1
ATOM 2362 N N . THR A 1 322 ? 1.566 -12.906 -29.141 1 98.12 322 THR A N 1
ATOM 2363 C CA . THR A 1 322 ? 2.684 -12.078 -29.594 1 98.12 322 THR A CA 1
ATOM 2364 C C . THR A 1 322 ? 2.262 -10.617 -29.719 1 98.12 322 THR A C 1
ATOM 2366 O O . THR A 1 322 ? 2.949 -9.727 -29.219 1 98.12 322 THR A O 1
ATOM 2369 N N . ARG A 1 323 ? 1.085 -10.383 -30.281 1 98.31 323 ARG A N 1
ATOM 2370 C CA . ARG A 1 323 ? 0.606 -9.008 -30.422 1 98.31 323 ARG A CA 1
ATOM 2371 C C . ARG A 1 323 ? 0.325 -8.383 -29.062 1 98.31 323 ARG A C 1
ATOM 2373 O O . ARG A 1 323 ? 0.583 -7.199 -28.844 1 98.31 323 ARG A O 1
ATOM 2380 N N . GLN A 1 324 ? -0.234 -9.211 -28.172 1 98.25 324 GLN A N 1
ATOM 2381 C CA . GLN A 1 324 ? -0.456 -8.742 -26.797 1 98.25 324 GLN A CA 1
ATOM 2382 C C . GLN A 1 324 ? 0.858 -8.352 -26.141 1 98.25 324 GLN A C 1
ATOM 2384 O O . GLN A 1 324 ? 0.956 -7.281 -25.531 1 98.25 324 GLN A O 1
ATOM 2389 N N . ALA A 1 325 ? 1.86 -9.195 -26.234 1 98.38 325 ALA A N 1
ATOM 2390 C CA . ALA A 1 325 ? 3.166 -8.922 -25.656 1 98.38 325 ALA A CA 1
ATOM 2391 C C . ALA A 1 325 ? 3.809 -7.688 -26.281 1 98.38 325 ALA A C 1
ATOM 2393 O O . ALA A 1 325 ? 4.441 -6.887 -25.594 1 98.38 325 ALA A O 1
ATOM 2394 N N . GLN A 1 326 ? 3.645 -7.531 -27.578 1 98.56 326 GLN A N 1
ATOM 2395 C CA . GLN A 1 326 ? 4.172 -6.359 -28.266 1 98.56 326 GLN A CA 1
ATOM 2396 C C . GLN A 1 326 ? 3.498 -5.082 -27.781 1 98.56 326 GLN A C 1
ATOM 2398 O O . GLN A 1 326 ? 4.156 -4.055 -27.594 1 98.56 326 GLN A O 1
ATOM 2403 N N . ALA A 1 327 ? 2.143 -5.156 -27.594 1 98.62 327 ALA A N 1
ATOM 2404 C CA . ALA A 1 327 ? 1.426 -4 -27.062 1 98.62 327 ALA A CA 1
ATOM 2405 C C . ALA A 1 327 ? 1.917 -3.648 -25.656 1 98.62 327 ALA A C 1
ATOM 2407 O O . ALA A 1 327 ? 2.092 -2.473 -25.328 1 98.62 327 ALA A O 1
ATOM 2408 N N . ARG A 1 328 ? 2.156 -4.648 -24.891 1 98.44 328 ARG A N 1
ATOM 2409 C CA . ARG A 1 328 ? 2.676 -4.422 -23.547 1 98.44 328 ARG A CA 1
ATOM 2410 C C . ARG A 1 328 ? 4.094 -3.857 -23.594 1 98.44 328 ARG A C 1
ATOM 2412 O O . ARG A 1 328 ? 4.453 -3.004 -22.781 1 98.44 328 ARG A O 1
ATOM 2419 N N . GLU A 1 329 ? 4.945 -4.363 -24.516 1 98.25 329 GLU A N 1
ATOM 2420 C CA . GLU A 1 329 ? 6.27 -3.787 -24.703 1 98.25 329 GLU A CA 1
ATOM 2421 C C . GLU A 1 329 ? 6.18 -2.311 -25.078 1 98.25 329 GLU A C 1
ATOM 2423 O O . GLU A 1 329 ? 6.906 -1.478 -24.531 1 98.25 329 GLU A O 1
ATOM 2428 N N . SER A 1 330 ? 5.223 -1.966 -25.984 1 98.5 330 SER A N 1
ATOM 2429 C CA . SER A 1 330 ? 5.008 -0.574 -26.375 1 98.5 330 SER A CA 1
ATOM 2430 C C . SER A 1 330 ? 4.629 0.278 -25.156 1 98.5 330 SER A C 1
ATOM 2432 O O . SER A 1 330 ? 5.102 1.407 -25.016 1 98.5 330 SER A O 1
ATOM 2434 N N . ALA A 1 331 ? 3.76 -0.266 -24.359 1 98.19 331 ALA A N 1
ATOM 2435 C CA . ALA A 1 331 ? 3.357 0.446 -23.141 1 98.19 331 ALA A CA 1
ATOM 2436 C C . ALA A 1 331 ? 4.559 0.724 -22.25 1 98.19 331 ALA A C 1
ATOM 2438 O O . ALA A 1 331 ? 4.691 1.82 -21.703 1 98.19 331 ALA A O 1
ATOM 2439 N N . THR A 1 332 ? 5.465 -0.258 -22.094 1 98.19 332 THR A N 1
ATOM 2440 C CA . THR A 1 332 ? 6.621 -0.076 -21.234 1 98.19 332 THR A CA 1
ATOM 2441 C C . THR A 1 332 ? 7.582 0.956 -21.812 1 98.19 332 THR A C 1
ATOM 2443 O O . THR A 1 332 ? 8.219 1.71 -21.078 1 98.19 332 THR A O 1
ATOM 2446 N N . LEU A 1 333 ? 7.676 0.979 -23.109 1 98.38 333 LEU A N 1
ATOM 2447 C CA . LEU A 1 333 ? 8.5 1.988 -23.766 1 98.38 333 LEU A CA 1
ATOM 2448 C C . LEU A 1 333 ? 7.961 3.389 -23.5 1 98.38 333 LEU A C 1
ATOM 2450 O O . LEU A 1 333 ? 8.727 4.312 -23.219 1 98.38 333 LEU A O 1
ATOM 2454 N N . GLU A 1 334 ? 6.621 3.545 -23.594 1 98.31 334 GLU A N 1
ATOM 2455 C CA . GLU A 1 334 ? 6 4.832 -23.297 1 98.31 334 GLU A CA 1
ATOM 2456 C C . GLU A 1 334 ? 6.184 5.203 -21.828 1 98.31 334 GLU A C 1
ATOM 2458 O O . GLU A 1 334 ? 6.41 6.371 -21.5 1 98.31 334 GLU A O 1
ATOM 2463 N N . GLN A 1 335 ? 6.066 4.215 -21.031 1 98.25 335 GLN A N 1
ATOM 2464 C CA . GLN A 1 335 ? 6.273 4.449 -19.594 1 98.25 335 GLN A CA 1
ATOM 2465 C C . GLN A 1 335 ? 7.699 4.906 -19.312 1 98.25 335 GLN A C 1
ATOM 2467 O O . GLN A 1 335 ? 7.93 5.742 -18.438 1 98.25 335 GLN A O 1
ATOM 2472 N N . GLU A 1 336 ? 8.68 4.32 -20 1 98.12 336 GLU A N 1
ATOM 2473 C CA . GLU A 1 336 ? 10.062 4.754 -19.891 1 98.12 336 GLU A CA 1
ATOM 2474 C C . GLU A 1 336 ? 10.211 6.238 -20.203 1 98.12 336 GLU A C 1
ATOM 2476 O O . GLU A 1 336 ? 10.852 6.98 -19.453 1 98.12 336 GLU A O 1
ATOM 2481 N N . ILE A 1 337 ? 9.547 6.738 -21.219 1 98.38 337 ILE A N 1
ATOM 2482 C CA . ILE A 1 337 ? 9.57 8.148 -21.594 1 98.38 337 ILE A CA 1
ATOM 2483 C C . ILE A 1 337 ? 8.859 8.969 -20.516 1 98.38 337 ILE A C 1
ATOM 2485 O O . ILE A 1 337 ? 9.297 10.07 -20.172 1 98.38 337 ILE A O 1
ATOM 2489 N N . GLY A 1 338 ? 7.73 8.414 -20.031 1 98.19 338 GLY A N 1
ATOM 2490 C CA . GLY A 1 338 ? 7.047 9.078 -18.938 1 98.19 338 GLY A CA 1
ATOM 2491 C C . GLY A 1 338 ? 7.93 9.297 -17.719 1 98.19 338 GLY A C 1
ATOM 2492 O O . GLY A 1 338 ? 7.953 10.391 -17.156 1 98.19 338 GLY A O 1
ATOM 2493 N N . VAL A 1 339 ? 8.719 8.281 -17.375 1 98.25 339 VAL A N 1
ATOM 2494 C CA . VAL A 1 339 ? 9.625 8.375 -16.25 1 98.25 339 VAL A CA 1
ATOM 2495 C C . VAL A 1 339 ? 10.734 9.383 -16.547 1 98.25 339 VAL A C 1
ATOM 2497 O O . VAL A 1 339 ? 11.125 10.164 -15.68 1 98.25 339 VAL A O 1
ATOM 2500 N N . GLU A 1 340 ? 11.203 9.375 -17.766 1 98.19 340 GLU A N 1
ATOM 2501 C CA . GLU A 1 340 ? 12.227 10.328 -18.172 1 98.19 340 GLU A CA 1
ATOM 2502 C C . GLU A 1 340 ? 11.734 11.766 -18.031 1 98.19 340 GLU A C 1
ATOM 2504 O O . GLU A 1 340 ? 12.43 12.609 -17.453 1 98.19 340 GLU A O 1
ATOM 2509 N N . ARG A 1 341 ? 10.508 12.094 -18.516 1 98 341 ARG A N 1
ATOM 2510 C CA . ARG A 1 341 ? 9.922 13.43 -18.391 1 98 341 ARG A CA 1
ATOM 2511 C C . ARG A 1 341 ? 9.758 13.812 -16.922 1 98 341 ARG A C 1
ATOM 2513 O O . ARG A 1 341 ? 10.023 14.961 -16.547 1 98 341 ARG A O 1
ATOM 2520 N N . GLU A 1 342 ? 9.352 12.844 -16.172 1 97.81 342 GLU A N 1
ATOM 2521 C CA . GLU A 1 342 ? 9.156 13.086 -14.742 1 97.81 342 GLU A CA 1
ATOM 2522 C C . GLU A 1 342 ? 10.484 13.383 -14.047 1 97.81 342 GLU A C 1
ATOM 2524 O O . GLU A 1 342 ? 10.57 14.312 -13.234 1 97.81 342 GLU A O 1
ATOM 2529 N N . VAL A 1 343 ? 11.531 12.594 -14.352 1 98.06 343 VAL A N 1
ATOM 2530 C CA . VAL A 1 343 ? 12.844 12.781 -13.734 1 98.06 343 VAL A CA 1
ATOM 2531 C C . VAL A 1 343 ? 13.391 14.164 -14.094 1 98.06 343 VAL A C 1
ATOM 2533 O O . VAL A 1 343 ? 13.859 14.891 -13.211 1 98.06 343 VAL A O 1
ATOM 2536 N N . ILE A 1 344 ? 13.242 14.609 -15.312 1 98.25 344 ILE A N 1
ATOM 2537 C CA . ILE A 1 344 ? 13.742 15.906 -15.766 1 98.25 344 ILE A CA 1
ATOM 2538 C C . ILE A 1 344 ? 13 17.031 -15.039 1 98.25 344 ILE A C 1
ATOM 2540 O O . ILE A 1 344 ? 13.625 17.938 -14.484 1 98.25 344 ILE A O 1
ATOM 2544 N N . ALA A 1 345 ? 11.68 16.953 -15.008 1 97.69 345 ALA A N 1
ATOM 2545 C CA . ALA A 1 345 ? 10.859 17.969 -14.344 1 97.69 345 ALA A CA 1
ATOM 2546 C C . ALA A 1 345 ? 11.188 18.047 -12.852 1 97.69 345 ALA A C 1
ATOM 2548 O O . ALA A 1 345 ? 11.32 19.125 -12.289 1 97.69 345 ALA A O 1
ATOM 2549 N N . THR A 1 346 ? 11.305 16.875 -12.297 1 98 346 THR A N 1
ATOM 2550 C CA . THR A 1 346 ? 11.57 16.797 -10.859 1 98 346 THR A CA 1
ATOM 2551 C C . THR A 1 346 ? 12.938 17.391 -10.539 1 98 346 THR A C 1
ATOM 2553 O O . THR A 1 346 ? 13.078 18.156 -9.586 1 98 346 THR A O 1
ATOM 2556 N N . VAL A 1 347 ? 13.945 17.094 -11.289 1 98 347 VAL A N 1
ATOM 2557 C CA . VAL A 1 347 ? 15.305 17.547 -11.039 1 98 347 VAL A CA 1
ATOM 2558 C C . VAL A 1 347 ? 15.375 19.062 -11.227 1 98 347 VAL A C 1
ATOM 2560 O O . VAL A 1 347 ? 15.914 19.781 -10.375 1 98 347 VAL A O 1
ATOM 2563 N N . ARG A 1 348 ? 14.797 19.625 -12.266 1 98.06 348 ARG A N 1
ATOM 2564 C CA . ARG A 1 348 ? 14.82 21.062 -12.516 1 98.06 348 ARG A CA 1
ATOM 2565 C C . ARG A 1 348 ? 14.023 21.812 -11.461 1 98.06 348 ARG A C 1
ATOM 2567 O O . ARG A 1 348 ? 14.461 22.859 -10.984 1 98.06 348 ARG A O 1
ATOM 2574 N N . SER A 1 349 ? 12.898 21.25 -11.094 1 97.75 349 SER A N 1
ATOM 2575 C CA . SER A 1 349 ? 12.094 21.875 -10.039 1 97.75 349 SER A CA 1
ATOM 2576 C C . SER A 1 349 ? 12.82 21.828 -8.703 1 97.75 349 SER A C 1
ATOM 2578 O O . SER A 1 349 ? 12.812 22.812 -7.957 1 97.75 349 SER A O 1
ATOM 2580 N N . ALA A 1 350 ? 13.461 20.719 -8.414 1 97.5 350 ALA A N 1
ATOM 2581 C CA . ALA A 1 350 ? 14.211 20.578 -7.172 1 97.5 350 ALA A CA 1
ATOM 2582 C C . ALA A 1 350 ? 15.383 21.547 -7.129 1 97.5 350 ALA A C 1
ATOM 2584 O O . ALA A 1 350 ? 15.688 22.125 -6.078 1 97.5 350 ALA A O 1
ATOM 2585 N N . TYR A 1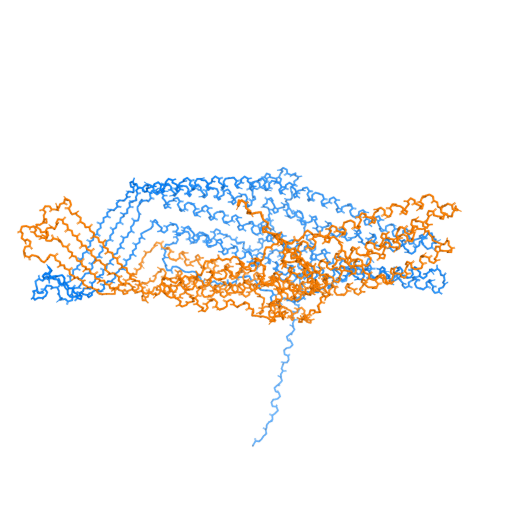 351 ? 16 21.781 -8.25 1 97.06 351 TYR A N 1
ATOM 2586 C CA . TYR A 1 351 ? 17.094 22.734 -8.328 1 97.06 351 TYR A CA 1
ATOM 2587 C C . TYR A 1 351 ? 16.609 24.141 -8.031 1 97.06 351 TYR A C 1
ATOM 2589 O O . TYR A 1 351 ? 17.219 24.859 -7.227 1 97.06 351 TYR A O 1
ATOM 2597 N N . ALA A 1 352 ? 15.5 24.531 -8.695 1 97.56 352 ALA A N 1
ATOM 2598 C CA . ALA A 1 352 ? 14.922 25.859 -8.477 1 97.56 352 ALA A CA 1
ATOM 2599 C C . ALA A 1 352 ? 14.516 26.047 -7.023 1 97.56 352 ALA A C 1
ATOM 2601 O O . ALA A 1 352 ? 14.75 27.109 -6.438 1 97.56 352 ALA A O 1
ATOM 2602 N N . SER A 1 353 ? 13.93 25.016 -6.523 1 96.75 353 SER A N 1
ATOM 2603 C CA . SER A 1 353 ? 13.5 25.062 -5.129 1 96.75 353 SER A CA 1
ATOM 2604 C C . SER A 1 353 ? 14.688 25.188 -4.188 1 96.75 353 SER A C 1
ATOM 2606 O O . SER A 1 353 ? 14.648 25.953 -3.219 1 96.75 353 SER A O 1
ATOM 2608 N N . TRP A 1 354 ? 15.789 24.469 -4.43 1 96.38 354 TRP A N 1
ATOM 2609 C CA . TRP A 1 354 ? 17 24.516 -3.607 1 96.38 354 TRP A CA 1
ATOM 2610 C C . TRP A 1 354 ? 17.641 25.891 -3.668 1 96.38 354 TRP A C 1
ATOM 2612 O O . TRP A 1 354 ? 17.984 26.469 -2.637 1 96.38 354 TRP A O 1
ATOM 2622 N N . LYS A 1 355 ? 17.656 26.469 -4.848 1 96 355 LYS A N 1
ATOM 2623 C CA . LYS A 1 355 ? 18.219 27.812 -5.023 1 96 355 LYS A CA 1
ATOM 2624 C C . LYS A 1 355 ? 17.375 28.859 -4.305 1 96 355 LYS A C 1
ATOM 2626 O O . LYS A 1 355 ? 17.906 29.688 -3.568 1 96 355 LYS A O 1
ATOM 2631 N N . ALA A 1 356 ? 16.094 28.734 -4.5 1 96.06 356 ALA A N 1
ATOM 2632 C CA . ALA A 1 356 ? 15.188 29.672 -3.85 1 96.06 356 ALA A CA 1
ATOM 2633 C C . ALA A 1 356 ? 15.273 29.547 -2.33 1 96.06 356 ALA A C 1
ATOM 2635 O O . ALA A 1 356 ? 15.289 30.562 -1.621 1 96.06 356 ALA A O 1
ATOM 2636 N N . ALA A 1 357 ? 15.32 28.359 -1.858 1 96 357 ALA A N 1
ATOM 2637 C CA . ALA A 1 357 ? 15.367 28.125 -0.417 1 96 357 ALA A CA 1
ATOM 2638 C C . ALA A 1 357 ? 16.609 28.734 0.205 1 96 357 ALA A C 1
ATOM 2640 O O . ALA A 1 357 ? 16.562 29.281 1.312 1 96 357 ALA A O 1
ATOM 2641 N N . ASN A 1 358 ? 17.719 28.734 -0.455 1 94.94 358 ASN A N 1
ATOM 2642 C CA . ASN A 1 358 ? 18.938 29.344 0.046 1 94.94 358 ASN A CA 1
ATOM 2643 C C . ASN A 1 358 ? 18.844 30.859 0.078 1 94.94 358 ASN A C 1
ATOM 2645 O O . ASN A 1 358 ? 19.281 31.5 1.035 1 94.94 358 ASN A O 1
ATOM 2649 N N . GLU A 1 359 ? 18.219 31.391 -0.926 1 95.25 359 GLU A N 1
ATOM 2650 C CA . GLU A 1 359 ? 18.016 32.844 -0.963 1 95.25 359 GLU A CA 1
ATOM 2651 C C . GLU A 1 359 ? 17.062 33.281 0.133 1 95.25 359 GLU A C 1
ATOM 2653 O O . GLU A 1 359 ? 17.234 34.375 0.709 1 95.25 359 GLU A O 1
ATOM 2658 N N . ILE A 1 360 ? 16.125 32.438 0.372 1 95.38 360 ILE A N 1
ATOM 2659 C CA . ILE A 1 360 ? 15.102 32.75 1.365 1 95.38 360 ILE A CA 1
ATOM 2660 C C . ILE A 1 360 ? 15.727 32.781 2.758 1 95.38 360 ILE A C 1
ATOM 2662 O O . ILE A 1 360 ? 15.32 33.594 3.607 1 95.38 360 ILE A O 1
ATOM 2666 N N . ILE A 1 361 ? 16.766 32 3.047 1 95.62 361 ILE A N 1
ATOM 2667 C CA . ILE A 1 361 ? 17.453 32.031 4.328 1 95.62 361 ILE A CA 1
ATOM 2668 C C . ILE A 1 361 ? 18.016 33.438 4.566 1 95.62 361 ILE A C 1
ATOM 2670 O O . ILE A 1 361 ? 17.828 34.031 5.633 1 95.62 361 ILE A O 1
ATOM 2674 N N . ALA A 1 362 ? 18.609 34.031 3.555 1 94.62 362 ALA A N 1
ATOM 2675 C CA . ALA A 1 362 ? 19.203 35.375 3.664 1 94.62 362 ALA A CA 1
ATOM 2676 C C . ALA A 1 362 ? 18.141 36.438 3.898 1 94.62 362 ALA A C 1
ATOM 2678 O O . ALA A 1 362 ? 18.328 37.344 4.715 1 94.62 362 ALA A O 1
ATOM 2679 N N . MET A 1 363 ? 17.047 36.281 3.189 1 96.19 363 MET A N 1
ATOM 2680 C CA . MET A 1 363 ? 15.945 37.219 3.34 1 96.19 363 MET A CA 1
ATOM 2681 C C . MET A 1 363 ? 15.344 37.156 4.738 1 96.19 363 MET A C 1
ATOM 2683 O O . MET A 1 363 ? 15.023 38.188 5.344 1 96.19 363 MET A O 1
ATOM 2687 N N . ASN A 1 364 ? 15.242 35.969 5.207 1 95.81 364 ASN A N 1
ATOM 2688 C CA . ASN A 1 364 ? 14.672 35.781 6.539 1 95.81 364 ASN A CA 1
ATOM 2689 C C . ASN A 1 364 ? 15.633 36.25 7.629 1 95.81 364 ASN A C 1
ATOM 2691 O O . ASN A 1 364 ? 15.211 36.75 8.664 1 95.81 364 ASN A O 1
ATOM 2695 N N . GLN A 1 365 ? 16.922 36.094 7.402 1 96 365 GLN A N 1
ATOM 2696 C CA . GLN A 1 365 ? 17.891 36.625 8.336 1 96 365 GLN A CA 1
ATOM 2697 C C . GLN A 1 365 ? 17.781 38.156 8.422 1 96 365 GLN A C 1
ATOM 2699 O O . GLN A 1 365 ? 17.797 38.719 9.516 1 96 365 GLN A O 1
ATOM 2704 N N . THR A 1 366 ? 17.625 38.812 7.281 1 96.19 366 THR A N 1
ATOM 2705 C CA . THR A 1 366 ? 17.422 40.25 7.234 1 96.19 366 THR A CA 1
ATOM 2706 C C . THR A 1 366 ? 16.141 40.656 7.945 1 96.19 366 THR A C 1
ATOM 2708 O O . THR A 1 366 ? 16.094 41.656 8.648 1 96.19 366 THR A O 1
ATOM 2711 N N . ALA A 1 367 ? 15.133 39.812 7.711 1 95.25 367 ALA A N 1
ATOM 2712 C CA . ALA A 1 367 ? 13.852 40.062 8.367 1 95.25 367 ALA A CA 1
ATOM 2713 C C . ALA A 1 367 ? 13.977 40 9.883 1 95.25 367 ALA A C 1
ATOM 2715 O O . ALA A 1 367 ? 13.391 40.781 10.609 1 95.25 367 ALA A O 1
ATOM 2716 N N . VAL A 1 368 ? 14.703 39.031 10.367 1 95.06 368 VAL A N 1
ATOM 2717 C CA . VAL A 1 368 ? 14.914 38.875 11.805 1 95.06 368 VAL A CA 1
ATOM 2718 C C . VAL A 1 368 ? 15.664 40.094 12.352 1 95.06 368 VAL A C 1
ATOM 2720 O O . VAL A 1 368 ? 15.281 40.656 13.375 1 95.06 368 VAL A O 1
ATOM 2723 N N . ASP A 1 369 ? 16.688 40.594 11.648 1 96 369 ASP A N 1
ATOM 2724 C CA . ASP A 1 369 ? 17.469 41.75 12.07 1 96 369 ASP A CA 1
ATOM 2725 C C . ASP A 1 369 ? 16.609 43.031 12.094 1 96 369 ASP A C 1
ATOM 2727 O O . ASP A 1 369 ? 16.672 43.812 13.039 1 96 369 ASP A O 1
ATOM 2731 N N . ALA A 1 370 ? 15.812 43.156 11.086 1 95.94 370 ALA A N 1
ATOM 2732 C CA . ALA A 1 370 ? 14.93 44.312 11.008 1 95.94 370 ALA A CA 1
ATOM 2733 C C . ALA A 1 370 ? 13.891 44.281 12.117 1 95.94 370 ALA A C 1
ATOM 2735 O O . ALA A 1 370 ? 13.594 45.312 12.727 1 95.94 370 ALA A O 1
ATOM 2736 N N . ALA A 1 371 ? 13.312 43.094 12.328 1 94.62 371 ALA A N 1
ATOM 2737 C CA . ALA A 1 371 ? 12.297 42.969 13.367 1 94.62 371 ALA A CA 1
ATOM 2738 C C . ALA A 1 371 ? 12.898 43.188 14.75 1 94.62 371 ALA A C 1
ATOM 2740 O O . ALA A 1 371 ? 12.25 43.781 15.625 1 94.62 371 ALA A O 1
ATOM 2741 N N . ALA A 1 372 ? 14.102 42.75 14.961 1 94.56 372 ALA A N 1
ATOM 2742 C CA . ALA A 1 372 ? 14.789 42.969 16.234 1 94.56 372 ALA A CA 1
ATOM 2743 C C . ALA A 1 372 ? 15.039 44.469 16.469 1 94.56 372 ALA A C 1
ATOM 2745 O O . ALA A 1 372 ? 14.836 44.969 17.578 1 94.56 372 ALA A O 1
ATOM 2746 N N . LEU A 1 373 ? 15.477 45.188 15.414 1 93.88 373 LEU A N 1
ATOM 2747 C CA . LEU A 1 373 ? 15.703 46.625 15.484 1 93.88 373 LEU A CA 1
ATOM 2748 C C . LEU A 1 373 ? 14.398 47.375 15.734 1 93.88 373 LEU A C 1
ATOM 2750 O O . LEU A 1 373 ? 14.367 48.312 16.516 1 93.88 373 LEU A O 1
ATOM 2754 N N . SER A 1 374 ? 13.398 46.938 15.047 1 94.56 374 SER A N 1
ATOM 2755 C CA . SER A 1 374 ? 12.086 47.531 15.227 1 94.56 374 SER A CA 1
ATOM 2756 C C . SER A 1 374 ? 11.602 47.375 16.672 1 94.56 374 SER A C 1
ATOM 2758 O O . SER A 1 374 ? 11.016 48.312 17.234 1 94.56 374 SER A O 1
ATOM 2760 N N . LEU A 1 375 ? 11.711 46.188 17.234 1 92.88 375 LEU A N 1
ATOM 2761 C CA . LEU A 1 375 ? 11.305 45.969 18.609 1 92.88 375 LEU A CA 1
ATOM 2762 C C . LEU A 1 375 ? 12.086 46.844 19.578 1 92.88 375 LEU A C 1
ATOM 2764 O O . LEU A 1 375 ? 11.516 47.438 20.5 1 92.88 375 LEU A O 1
ATOM 2768 N N . GLU A 1 376 ? 13.367 47.031 19.375 1 92.88 376 GLU A N 1
ATOM 2769 C CA . GLU A 1 376 ? 14.195 47.906 20.188 1 92.88 376 GLU A CA 1
ATOM 2770 C C . GLU A 1 376 ? 13.734 49.375 20.078 1 92.88 376 GLU A C 1
ATOM 2772 O O . GLU A 1 376 ? 13.664 50.094 21.078 1 92.88 376 GLU A O 1
ATOM 2777 N N . GLY A 1 377 ? 13.43 49.75 18.922 1 92.06 377 GLY A N 1
ATOM 2778 C CA . GLY A 1 377 ? 12.938 51.094 18.703 1 92.06 377 GLY A CA 1
ATOM 2779 C C . GLY A 1 377 ? 11.602 51.344 19.359 1 92.06 377 GLY A C 1
ATOM 2780 O O . GLY A 1 377 ? 11.43 52.375 20.031 1 92.06 377 GLY A O 1
ATOM 2781 N N . VAL A 1 378 ? 10.695 50.406 19.188 1 90.06 378 VAL A N 1
ATOM 2782 C CA . VAL A 1 378 ? 9.352 50.562 19.75 1 90.06 378 VAL A CA 1
ATOM 2783 C C . VAL A 1 378 ? 9.43 50.594 21.266 1 90.06 378 VAL A C 1
ATOM 2785 O O . VAL A 1 378 ? 8.695 51.312 21.922 1 90.06 378 VAL A O 1
ATOM 2788 N N . ARG A 1 379 ? 10.258 49.812 21.875 1 89.5 379 ARG A N 1
ATOM 2789 C CA . ARG A 1 379 ? 10.453 49.812 23.328 1 89.5 379 ARG A CA 1
ATOM 2790 C C . ARG A 1 379 ? 10.984 51.156 23.812 1 89.5 379 ARG A C 1
ATOM 2792 O O . ARG A 1 379 ? 10.508 51.688 24.812 1 89.5 379 ARG A O 1
ATOM 2799 N N . ALA A 1 380 ? 11.906 51.75 23.031 1 89.25 380 ALA A N 1
ATOM 2800 C CA . ALA A 1 380 ? 12.469 53.062 23.375 1 89.25 380 ALA A CA 1
ATOM 2801 C C . ALA A 1 380 ? 11.422 54.156 23.266 1 89.25 380 ALA A C 1
ATOM 2803 O O . ALA A 1 380 ? 11.359 55.062 24.109 1 89.25 380 ALA A O 1
ATOM 2804 N N . GLU A 1 381 ? 10.594 54.031 22.281 1 89.5 381 GLU A N 1
ATOM 2805 C CA . GLU A 1 381 ? 9.562 55.031 22.047 1 89.5 381 GLU A CA 1
ATOM 2806 C C . GLU A 1 381 ? 8.453 54.938 23.109 1 89.5 381 GLU A C 1
ATOM 2808 O O . GLU A 1 381 ? 7.848 55.938 23.469 1 89.5 381 GLU A O 1
ATOM 2813 N N . ASN A 1 382 ? 8.125 53.75 23.469 1 85.12 382 ASN A N 1
ATOM 2814 C CA . ASN A 1 382 ? 7.113 53.562 24.5 1 85.12 382 ASN A CA 1
ATOM 2815 C C . ASN A 1 382 ? 7.566 54.156 25.844 1 85.12 382 ASN A C 1
ATOM 2817 O O . ASN A 1 382 ? 6.75 54.688 26.594 1 85.12 382 ASN A O 1
ATOM 2821 N N . THR A 1 383 ? 8.883 54.125 26.094 1 83.44 383 THR A N 1
ATOM 2822 C CA . THR A 1 383 ? 9.414 54.688 27.344 1 83.44 383 THR A CA 1
ATOM 2823 C C . THR A 1 383 ? 9.234 56.188 27.375 1 83.44 383 THR A C 1
ATOM 2825 O O . THR A 1 383 ? 9.055 56.781 28.438 1 83.44 383 THR A O 1
ATOM 2828 N N . VAL A 1 384 ? 9.188 56.781 26.141 1 85.5 384 VAL A N 1
ATOM 2829 C CA . VAL A 1 384 ? 9.031 58.25 26.062 1 85.5 384 VAL A CA 1
ATOM 2830 C C . VAL A 1 384 ? 7.57 58.594 25.797 1 85.5 384 VAL A C 1
ATOM 2832 O O . VAL A 1 384 ? 7.227 59.781 25.656 1 85.5 384 VAL A O 1
ATOM 2835 N N . GLY A 1 385 ? 6.652 57.562 25.719 1 79.19 385 GLY A N 1
ATOM 2836 C CA . GLY A 1 385 ? 5.211 57.75 25.641 1 79.19 385 GLY A CA 1
ATOM 2837 C C . GLY A 1 385 ? 4.695 57.906 24.234 1 79.19 385 GLY A C 1
ATOM 2838 O O . GLY A 1 385 ? 3.525 58.25 24.016 1 79.19 385 GLY A O 1
ATOM 2839 N N . ASN A 1 386 ? 5.5 57.531 23.234 1 74.62 386 ASN A N 1
ATOM 2840 C CA . ASN A 1 386 ? 5.117 57.781 21.844 1 74.62 386 ASN A CA 1
ATOM 2841 C C . ASN A 1 386 ? 4.484 56.531 21.234 1 74.62 386 ASN A C 1
ATOM 2843 O O . ASN A 1 386 ? 3.914 56.594 20.141 1 74.62 386 ASN A O 1
ATOM 2847 N N . ARG A 1 387 ? 4.547 55.438 21.938 1 78.56 387 ARG A N 1
ATOM 2848 C CA . ARG A 1 387 ? 3.963 54.219 21.422 1 78.56 387 ARG A CA 1
ATOM 2849 C C . ARG A 1 387 ? 3.178 53.5 22.516 1 78.56 387 ARG A C 1
ATOM 2851 O O . ARG A 1 387 ? 3.447 53.656 23.703 1 78.56 387 ARG A O 1
ATOM 2858 N N . THR A 1 388 ? 2.295 52.719 22.078 1 80.81 388 THR A N 1
ATOM 2859 C CA . THR A 1 388 ? 1.42 52 23 1 80.81 388 THR A CA 1
ATOM 2860 C C . THR A 1 388 ? 1.947 50.594 23.281 1 80.81 388 THR A C 1
ATOM 2862 O O . THR A 1 388 ? 2.896 50.156 22.641 1 80.81 388 THR A O 1
ATOM 2865 N N . ILE A 1 389 ? 1.332 49.938 24.25 1 79.56 389 ILE A N 1
ATOM 2866 C CA . ILE A 1 389 ? 1.664 48.562 24.625 1 79.56 389 ILE A CA 1
ATOM 2867 C C . ILE A 1 389 ? 1.313 47.625 23.469 1 79.56 389 ILE A C 1
ATOM 2869 O O . ILE A 1 389 ? 2.014 46.625 23.25 1 79.56 389 ILE A O 1
ATOM 2873 N N . LEU A 1 390 ? 0.35 47.938 22.781 1 77.75 390 LEU A N 1
ATOM 2874 C CA . LEU A 1 390 ? -0.056 47.125 21.641 1 77.75 390 LEU A CA 1
ATOM 2875 C C . LEU A 1 390 ? 1.04 47.094 20.578 1 77.75 390 LEU A C 1
ATOM 2877 O O . LEU A 1 390 ? 1.258 46.062 19.938 1 77.75 390 LEU A O 1
ATOM 2881 N N . ASN A 1 391 ? 1.695 48.219 20.438 1 83.44 391 ASN A N 1
ATOM 2882 C CA . ASN A 1 391 ? 2.779 48.25 19.453 1 83.44 391 ASN A CA 1
ATOM 2883 C C . ASN A 1 391 ? 3.928 47.344 19.844 1 83.44 391 ASN A C 1
ATOM 2885 O O . ASN A 1 391 ? 4.539 46.688 18.984 1 83.44 391 ASN A O 1
ATOM 2889 N N . ILE A 1 392 ? 4.219 47.281 21.125 1 84.25 392 ILE A N 1
ATOM 2890 C CA . ILE A 1 392 ? 5.273 46.406 21.609 1 84.25 392 ILE A CA 1
ATOM 2891 C C . ILE A 1 392 ? 4.879 44.938 21.406 1 84.25 392 ILE A C 1
ATOM 2893 O O . ILE A 1 392 ? 5.672 44.156 20.891 1 84.25 392 ILE A O 1
ATOM 2897 N N . LEU A 1 393 ? 3.691 44.656 21.734 1 83.75 393 LEU A N 1
ATOM 2898 C CA . LEU A 1 393 ? 3.197 43.281 21.578 1 83.75 393 LEU A CA 1
ATOM 2899 C C . LEU A 1 393 ? 3.227 42.844 20.109 1 83.75 393 LEU A C 1
ATOM 2901 O O . LEU A 1 393 ? 3.596 41.719 19.797 1 83.75 393 LEU A O 1
ATOM 2905 N N . ASP A 1 394 ? 2.91 43.688 19.25 1 86.38 394 ASP A N 1
ATOM 2906 C CA . ASP A 1 394 ? 2.928 43.406 17.812 1 86.38 394 ASP A CA 1
ATOM 2907 C C . ASP A 1 394 ? 4.355 43.219 17.312 1 86.38 394 ASP A C 1
ATOM 2909 O O . ASP A 1 394 ? 4.617 42.312 16.5 1 86.38 394 ASP A O 1
ATOM 2913 N N . ALA A 1 395 ? 5.156 44.094 17.797 1 89.69 395 ALA A N 1
ATOM 2914 C CA . ALA A 1 395 ? 6.559 44 17.406 1 89.69 395 ALA A CA 1
ATOM 2915 C C . ALA A 1 395 ? 7.176 42.688 17.891 1 89.69 395 ALA A C 1
ATOM 2917 O O . ALA A 1 395 ? 7.992 42.094 17.188 1 89.69 395 ALA A O 1
ATOM 2918 N N . GLU A 1 396 ? 6.816 42.281 19.062 1 89.88 396 GLU A N 1
ATOM 2919 C CA . GLU A 1 396 ? 7.285 41 19.609 1 89.88 396 GLU A CA 1
ATOM 2920 C C . GLU A 1 396 ? 6.797 39.844 18.766 1 89.88 396 GLU A C 1
ATOM 2922 O O . GLU A 1 396 ? 7.555 38.906 18.469 1 89.88 396 GLU A O 1
ATOM 2927 N N . GLN A 1 397 ? 5.629 39.875 18.453 1 89.62 397 GLN A N 1
ATOM 2928 C CA . GLN A 1 397 ? 5.051 38.812 17.609 1 89.62 397 GLN A CA 1
ATOM 2929 C C . GLN A 1 397 ? 5.719 38.781 16.234 1 89.62 397 GLN A C 1
ATOM 2931 O O . GLN A 1 397 ? 5.918 37.719 15.664 1 89.62 397 GLN A O 1
ATOM 2936 N N . GLU A 1 398 ? 5.984 39.938 15.711 1 91 398 GLU A N 1
ATOM 2937 C CA . GLU A 1 398 ? 6.648 40.031 14.414 1 91 398 GLU A CA 1
ATOM 2938 C C . GLU A 1 398 ? 8.047 39.406 14.469 1 91 398 GLU A C 1
ATOM 2940 O O . GLU A 1 398 ? 8.461 38.719 13.547 1 91 398 GLU A O 1
ATOM 2945 N N . LEU A 1 399 ? 8.711 39.719 15.516 1 92.88 399 LEU A N 1
ATOM 2946 C CA . LEU A 1 399 ? 10.039 39.125 15.68 1 92.88 399 LEU A CA 1
ATOM 2947 C C . LEU A 1 399 ? 9.969 37.625 15.789 1 92.88 399 LEU A C 1
ATOM 2949 O O . LEU A 1 399 ? 10.742 36.906 15.148 1 92.88 399 LEU A O 1
ATOM 2953 N N . LEU A 1 400 ? 9.062 37.094 16.594 1 93.12 400 LEU A N 1
ATOM 2954 C CA . LEU A 1 400 ? 8.883 35.656 16.719 1 93.12 400 LEU A CA 1
ATOM 2955 C C . LEU A 1 400 ? 8.586 35.031 15.367 1 93.12 400 LEU A C 1
ATOM 2957 O O . LEU A 1 400 ? 9.18 34 15.016 1 93.12 400 LEU A O 1
ATOM 2961 N N . ARG A 1 401 ? 7.684 35.562 14.625 1 93.44 401 ARG A N 1
ATOM 2962 C CA . ARG A 1 401 ? 7.312 35.062 13.312 1 93.44 401 ARG A CA 1
ATOM 2963 C C . ARG A 1 401 ? 8.523 35 12.383 1 93.44 401 ARG A C 1
ATOM 2965 O O . ARG A 1 401 ? 8.719 34 11.672 1 93.44 401 ARG A O 1
ATOM 2972 N N . ALA A 1 402 ? 9.258 36.094 12.445 1 94.88 402 ALA A N 1
ATOM 2973 C CA . ALA A 1 402 ? 10.453 36.125 11.609 1 94.88 402 ALA A CA 1
ATOM 2974 C C . ALA A 1 402 ? 11.445 35.031 12 1 94.88 402 ALA A C 1
ATOM 2976 O O . ALA A 1 402 ? 12.031 34.406 11.141 1 94.88 402 ALA A O 1
ATOM 2977 N N . GLN A 1 403 ? 11.688 34.844 13.266 1 95.69 403 GLN A N 1
ATOM 2978 C CA . GLN A 1 403 ? 12.609 33.844 13.766 1 95.69 403 GLN A CA 1
ATOM 2979 C C . GLN A 1 403 ? 12.133 32.438 13.391 1 95.69 403 GLN A C 1
ATOM 2981 O O . GLN A 1 403 ? 12.938 31.594 12.984 1 95.69 403 GLN A O 1
ATOM 2986 N N . VAL A 1 404 ? 10.891 32.125 13.578 1 95.69 404 VAL A N 1
ATOM 2987 C CA . VAL A 1 404 ? 10.312 30.844 13.227 1 95.69 404 VAL A CA 1
ATOM 2988 C C . VAL A 1 404 ? 10.477 30.594 11.727 1 95.69 404 VAL A C 1
ATOM 2990 O O . VAL A 1 404 ? 10.82 29.484 11.305 1 95.69 404 VAL A O 1
ATOM 2993 N N . GLN A 1 405 ? 10.258 31.656 10.945 1 95.56 405 GLN A N 1
ATOM 2994 C CA . GLN A 1 405 ? 10.406 31.531 9.5 1 95.56 405 GLN A CA 1
ATOM 2995 C C . GLN A 1 405 ? 11.844 31.234 9.117 1 95.56 405 GLN A C 1
ATOM 2997 O O . GLN A 1 405 ? 12.094 30.484 8.164 1 95.56 405 GLN A O 1
ATOM 3002 N N . LEU A 1 406 ? 12.781 31.828 9.797 1 95.44 406 LEU A N 1
ATOM 3003 C CA . LEU A 1 406 ? 14.188 31.578 9.516 1 95.44 406 LEU A CA 1
ATOM 3004 C C . LEU A 1 406 ? 14.539 30.125 9.805 1 95.44 406 LEU A C 1
ATOM 3006 O O . LEU A 1 406 ? 15.219 29.469 9 1 95.44 406 LEU A O 1
ATOM 3010 N N . VAL A 1 407 ? 14.062 29.609 10.953 1 95.75 407 VAL A N 1
ATOM 3011 C CA . VAL A 1 407 ? 14.32 28.219 11.328 1 95.75 407 VAL A CA 1
ATOM 3012 C C . VAL A 1 407 ? 13.703 27.281 10.297 1 95.75 407 VAL A C 1
ATOM 3014 O O . VAL A 1 407 ? 14.328 26.312 9.883 1 95.75 407 VAL A O 1
ATOM 3017 N N . ALA A 1 408 ? 12.5 27.547 9.844 1 96.44 408 ALA A N 1
ATOM 3018 C CA . ALA A 1 408 ? 11.828 26.75 8.812 1 96.44 408 ALA A CA 1
ATOM 3019 C C . ALA A 1 408 ? 12.586 26.828 7.492 1 96.44 408 ALA A C 1
ATOM 3021 O O . ALA A 1 408 ? 12.695 25.828 6.785 1 96.44 408 ALA A O 1
ATOM 3022 N N . ALA A 1 409 ? 13.07 28.016 7.203 1 95.62 409 ALA A N 1
ATOM 3023 C CA . ALA A 1 409 ? 13.805 28.219 5.957 1 95.62 409 ALA A CA 1
ATOM 3024 C C . ALA A 1 409 ? 15.078 27.359 5.93 1 95.62 409 ALA A C 1
ATOM 3026 O O . ALA A 1 409 ? 15.422 26.781 4.895 1 95.62 409 ALA A O 1
ATOM 3027 N N . ARG A 1 410 ? 15.789 27.312 7 1 95.94 410 ARG A N 1
ATOM 3028 C CA . ARG A 1 410 ? 17.016 26.531 7.086 1 95.94 410 ARG A CA 1
ATOM 3029 C C . ARG A 1 410 ? 16.719 25.047 6.883 1 95.94 410 ARG A C 1
ATOM 3031 O O . ARG A 1 410 ? 17.406 24.359 6.133 1 95.94 410 ARG A O 1
ATOM 3038 N N . ARG A 1 411 ? 15.75 24.531 7.547 1 96.44 411 ARG A N 1
ATOM 3039 C CA . ARG A 1 411 ? 15.32 23.156 7.336 1 96.44 411 ARG A CA 1
ATOM 3040 C C . ARG A 1 411 ? 14.938 22.906 5.879 1 96.44 411 ARG A C 1
ATOM 3042 O O . ARG A 1 411 ? 15.359 21.922 5.281 1 96.44 411 ARG A O 1
ATOM 3049 N N . ASN A 1 412 ? 14.117 23.797 5.328 1 96.56 412 ASN A N 1
ATOM 3050 C CA . ASN A 1 412 ? 13.633 23.625 3.961 1 96.56 412 ASN A CA 1
ATOM 3051 C C . ASN A 1 412 ? 14.789 23.594 2.963 1 96.56 412 ASN A C 1
ATOM 3053 O O . ASN A 1 412 ? 14.766 22.812 2.012 1 96.56 412 ASN A O 1
ATOM 3057 N N . ALA A 1 413 ? 15.766 24.453 3.201 1 96.44 413 ALA A N 1
ATOM 3058 C CA . ALA A 1 413 ? 16.906 24.516 2.295 1 96.44 413 ALA A CA 1
ATOM 3059 C C . ALA A 1 413 ? 17.688 23.203 2.316 1 96.44 413 ALA A C 1
ATOM 3061 O O . ALA A 1 413 ? 18.062 22.672 1.265 1 96.44 413 ALA A O 1
ATOM 3062 N N . TYR A 1 414 ? 17.984 22.672 3.477 1 96.75 414 TYR A N 1
ATOM 3063 C CA . TYR A 1 414 ? 18.75 21.438 3.598 1 96.75 414 TYR A CA 1
ATOM 3064 C C . TYR A 1 414 ? 18 20.266 2.973 1 96.75 414 TYR A C 1
ATOM 3066 O O . TYR A 1 414 ? 18.578 19.469 2.225 1 96.75 414 TYR A O 1
ATOM 3074 N N . VAL A 1 415 ? 16.719 20.125 3.264 1 97.44 415 VAL A N 1
ATOM 3075 C CA . VAL A 1 415 ? 15.898 19.031 2.73 1 97.44 415 VAL A CA 1
ATOM 3076 C C . VAL A 1 415 ? 15.773 19.172 1.215 1 97.44 415 VAL A C 1
ATOM 3078 O O . VAL A 1 415 ? 15.828 18.188 0.484 1 97.44 415 VAL A O 1
ATOM 3081 N N . ALA A 1 416 ? 15.609 20.406 0.746 1 97.06 416 ALA A N 1
ATOM 3082 C CA . ALA A 1 416 ? 15.539 20.641 -0.693 1 97.06 416 ALA A CA 1
ATOM 3083 C C . ALA A 1 416 ? 16.828 20.219 -1.386 1 97.06 416 ALA A C 1
ATOM 3085 O O . ALA A 1 416 ? 16.797 19.609 -2.461 1 97.06 416 ALA A O 1
ATOM 3086 N N . GLY A 1 417 ? 17.922 20.625 -0.766 1 96.88 417 GLY A N 1
ATOM 3087 C CA . GLY A 1 417 ? 19.203 20.188 -1.311 1 96.88 417 GLY A CA 1
ATOM 3088 C C . GLY A 1 417 ? 19.344 18.688 -1.384 1 96.88 417 GLY A C 1
ATOM 3089 O O . GLY A 1 417 ? 19.797 18.141 -2.396 1 96.88 417 GLY A O 1
ATOM 3090 N N . PHE A 1 418 ? 18.984 18 -0.381 1 96.62 418 PHE A N 1
ATOM 3091 C CA . PHE A 1 418 ? 19.078 16.547 -0.361 1 96.62 418 PHE A CA 1
ATOM 3092 C C . PHE A 1 418 ? 18.141 15.922 -1.381 1 96.62 418 PHE A C 1
ATOM 3094 O O . PHE A 1 418 ? 18.469 14.93 -2.029 1 96.62 418 PHE A O 1
ATOM 3101 N N . ASN A 1 419 ? 16.906 16.469 -1.455 1 96.38 419 ASN A N 1
ATOM 3102 C CA . ASN A 1 419 ? 15.945 15.992 -2.445 1 96.38 419 ASN A CA 1
ATOM 3103 C C . ASN A 1 419 ? 16.484 16.125 -3.865 1 96.38 419 ASN A C 1
ATOM 3105 O O . ASN A 1 419 ? 16.234 15.281 -4.719 1 96.38 419 ASN A O 1
ATOM 3109 N N . LEU A 1 420 ? 17.203 17.203 -4.09 1 97.38 420 LEU A N 1
ATOM 3110 C CA . LEU A 1 420 ? 17.859 17.391 -5.387 1 97.38 420 LEU A CA 1
ATOM 3111 C C . LEU A 1 420 ? 18.891 16.297 -5.637 1 97.38 420 LEU A C 1
ATOM 3113 O O . LEU A 1 420 ? 18.891 15.68 -6.703 1 97.38 420 LEU A O 1
ATOM 3117 N N . LEU A 1 421 ? 19.703 16.031 -4.648 1 96.62 421 LEU A N 1
ATOM 3118 C CA . LEU A 1 421 ? 20.703 14.977 -4.77 1 96.62 421 LEU A CA 1
ATOM 3119 C C . LEU A 1 421 ? 20.031 13.625 -5.016 1 96.62 421 LEU A C 1
ATOM 3121 O O . LEU A 1 421 ? 20.484 12.844 -5.848 1 96.62 421 LEU A O 1
ATOM 3125 N N . ALA A 1 422 ? 18.953 13.359 -4.289 1 96.44 422 ALA A N 1
ATOM 3126 C CA . ALA A 1 422 ? 18.219 12.117 -4.453 1 96.44 422 ALA A CA 1
ATOM 3127 C C . ALA A 1 422 ? 17.641 12 -5.859 1 96.44 422 ALA A C 1
ATOM 3129 O O . ALA A 1 422 ? 17.719 10.938 -6.484 1 96.44 422 ALA A O 1
ATOM 3130 N N . ALA A 1 423 ? 17.078 13.086 -6.355 1 96.56 423 ALA A N 1
ATOM 3131 C CA . ALA A 1 423 ? 16.484 13.102 -7.691 1 96.56 423 ALA A CA 1
ATOM 3132 C C . ALA A 1 423 ? 17.547 12.859 -8.766 1 96.56 423 ALA A C 1
ATOM 3134 O O . ALA A 1 423 ? 17.25 12.273 -9.812 1 96.56 423 ALA A O 1
ATOM 3135 N N . MET A 1 424 ? 18.75 13.32 -8.531 1 96.5 424 MET A N 1
ATOM 3136 C CA . MET A 1 424 ? 19.875 13.148 -9.453 1 96.5 424 MET A CA 1
ATOM 3137 C C . MET A 1 424 ? 20.422 11.727 -9.398 1 96.5 424 MET A C 1
ATOM 3139 O O . MET A 1 424 ? 21.141 11.297 -10.289 1 96.5 424 MET A O 1
ATOM 3143 N N . GLY A 1 425 ? 20.062 11.031 -8.328 1 95.12 425 GLY A N 1
ATOM 3144 C CA . GLY A 1 425 ? 20.578 9.68 -8.156 1 95.12 425 GLY A CA 1
ATOM 3145 C C . GLY A 1 425 ? 21.875 9.633 -7.363 1 95.12 425 GLY A C 1
ATOM 3146 O O . GLY A 1 425 ? 22.641 8.672 -7.465 1 95.12 425 GLY A O 1
ATOM 3147 N N . LYS A 1 426 ? 22.141 10.648 -6.539 1 91.56 426 LYS A N 1
ATOM 3148 C CA . LYS A 1 426 ? 23.359 10.773 -5.742 1 91.56 426 LYS A CA 1
ATOM 3149 C C . LYS A 1 426 ? 23.062 10.547 -4.258 1 91.56 426 LYS A C 1
ATOM 3151 O O . LYS A 1 426 ? 23.766 11.078 -3.396 1 91.56 426 LYS A O 1
ATOM 3156 N N . ALA A 1 427 ? 22.031 9.867 -3.914 1 90 427 ALA A N 1
ATOM 3157 C CA . ALA A 1 427 ? 21.672 9.695 -2.51 1 90 427 ALA A CA 1
ATOM 3158 C C . ALA A 1 427 ? 21.734 8.219 -2.104 1 90 427 ALA A C 1
ATOM 3160 O O . ALA A 1 427 ? 20.875 7.73 -1.377 1 90 427 ALA A O 1
ATOM 3161 N N . ASP A 1 428 ? 22.844 7.617 -2.576 1 88.12 428 ASP A N 1
ATOM 3162 C CA . ASP A 1 428 ? 23.062 6.23 -2.174 1 88.12 428 ASP A CA 1
ATOM 3163 C C . ASP A 1 428 ? 24.047 6.141 -1.016 1 88.12 428 ASP A C 1
ATOM 3165 O O . ASP A 1 428 ? 24.719 7.121 -0.684 1 88.12 428 ASP A O 1
ATOM 3169 N N . ALA A 1 429 ? 24.094 4.953 -0.452 1 85.12 429 ALA A N 1
ATOM 3170 C CA . ALA A 1 429 ? 24.953 4.754 0.714 1 85.12 429 ALA A CA 1
ATOM 3171 C C . ALA A 1 429 ? 26.406 5.105 0.395 1 85.12 429 ALA A C 1
ATOM 3173 O O . ALA A 1 429 ? 27.109 5.668 1.233 1 85.12 429 ALA A O 1
ATOM 3174 N N . ASN A 1 430 ? 26.828 4.832 -0.806 1 80.88 430 ASN A N 1
ATOM 3175 C CA . ASN A 1 430 ? 28.188 5.141 -1.223 1 80.88 430 ASN A CA 1
ATOM 3176 C C . ASN A 1 430 ? 28.406 6.645 -1.344 1 80.88 430 ASN A C 1
ATOM 3178 O O . ASN A 1 430 ? 29.453 7.156 -0.933 1 80.88 430 ASN A O 1
ATOM 3182 N N . ASP A 1 431 ? 27.484 7.379 -1.838 1 80.31 431 ASP A N 1
ATOM 3183 C CA . ASP A 1 431 ? 27.562 8.82 -2.035 1 80.31 431 ASP A CA 1
ATOM 3184 C C . ASP A 1 431 ? 27.609 9.562 -0.697 1 80.31 431 ASP A C 1
ATOM 3186 O O . ASP A 1 431 ? 28.219 10.625 -0.582 1 80.31 431 ASP A O 1
ATOM 3190 N N . LEU A 1 432 ? 26.938 8.914 0.281 1 80.81 432 LEU A N 1
ATOM 3191 C CA . LEU A 1 432 ? 26.781 9.594 1.564 1 80.81 432 LEU A CA 1
ATOM 3192 C C . LEU A 1 432 ? 27.875 9.172 2.539 1 80.81 432 LEU A C 1
ATOM 3194 O O . LEU A 1 432 ? 27.875 9.594 3.697 1 80.81 432 LEU A O 1
ATOM 3198 N N . GLY A 1 433 ? 28.828 8.5 2.039 1 77.06 433 GLY A N 1
ATOM 3199 C CA . GLY A 1 433 ? 29.984 8.125 2.83 1 77.06 433 GLY A CA 1
ATOM 3200 C C . GLY A 1 433 ? 29.641 7.23 4.004 1 77.06 433 GLY A C 1
ATOM 3201 O O . GLY A 1 433 ? 30.219 7.367 5.086 1 77.06 433 GLY A O 1
ATOM 3202 N N . LEU A 1 434 ? 28.562 6.461 3.879 1 72.94 434 LEU A N 1
ATOM 3203 C CA . LEU A 1 434 ? 28.203 5.566 4.969 1 72.94 434 LEU A CA 1
ATOM 3204 C C . LEU A 1 434 ? 29.109 4.344 5.008 1 72.94 434 LEU A C 1
ATOM 3206 O O . LEU A 1 434 ? 28.875 3.412 5.777 1 72.94 434 LEU A O 1
ATOM 3210 N N . ASP A 1 435 ? 30.219 4.301 4.289 1 65.44 435 ASP A N 1
ATOM 3211 C CA . ASP A 1 435 ? 31.109 3.16 4.055 1 65.44 435 ASP A CA 1
ATOM 3212 C C . ASP A 1 435 ? 31.859 2.775 5.328 1 65.44 435 ASP A C 1
ATOM 3214 O O . ASP A 1 435 ? 32.812 1.998 5.281 1 65.44 435 ASP A O 1
ATOM 3218 N N . GLY A 1 436 ? 31.672 3.398 6.391 1 57.75 436 GLY A N 1
ATOM 3219 C CA . GLY A 1 436 ? 32.469 2.936 7.52 1 57.75 436 GLY A CA 1
ATOM 3220 C C . GLY A 1 436 ? 32.281 1.458 7.812 1 57.75 436 GLY A C 1
ATOM 3221 O O . GLY A 1 436 ? 33.094 0.852 8.508 1 57.75 436 GLY A O 1
ATOM 3222 N N . GLY A 1 437 ? 31.25 0.622 7.027 1 59.06 437 GLY A N 1
ATOM 3223 C CA . GLY A 1 437 ? 31.031 -0.813 7.078 1 59.06 437 GLY A CA 1
ATOM 3224 C C . GLY A 1 437 ? 30.641 -1.404 5.738 1 59.06 437 GLY A C 1
ATOM 3225 O O . GLY A 1 437 ? 30.625 -0.705 4.723 1 59.06 437 GLY A O 1
ATOM 3226 N N . ALA A 1 438 ? 30.516 -2.729 5.723 1 66.88 438 ALA A N 1
ATOM 3227 C CA . ALA A 1 438 ? 30.141 -3.441 4.5 1 66.88 438 ALA A CA 1
ATOM 3228 C C . ALA A 1 438 ? 28.75 -3.02 4.016 1 66.88 438 ALA A C 1
ATOM 3230 O O . ALA A 1 438 ? 27.781 -3.051 4.777 1 66.88 438 ALA A O 1
ATOM 3231 N N . LEU A 1 439 ? 28.656 -2.336 2.787 1 85.75 439 LEU A N 1
ATOM 3232 C CA . LEU A 1 439 ? 27.406 -1.95 2.152 1 85.75 439 LEU A CA 1
ATOM 3233 C C . LEU A 1 439 ? 26.703 -3.166 1.562 1 85.75 439 LEU A C 1
ATOM 3235 O O . LEU A 1 439 ? 27.359 -4.137 1.164 1 85.75 439 LEU A O 1
ATOM 3239 N N . TYR A 1 440 ? 25.469 -3.195 1.723 1 90.88 440 TYR A N 1
ATOM 3240 C CA . TYR A 1 440 ? 24.672 -4.27 1.143 1 90.88 440 TYR A CA 1
ATOM 3241 C C . TYR A 1 440 ? 24.828 -4.312 -0.372 1 90.88 440 TYR A C 1
ATOM 3243 O O . TYR A 1 440 ? 24.625 -3.303 -1.053 1 90.88 440 TYR A O 1
ATOM 3251 N N . ASP A 1 441 ? 25.266 -5.426 -0.863 1 92.88 441 ASP A N 1
ATOM 3252 C CA . ASP A 1 441 ? 25.438 -5.633 -2.299 1 92.88 441 ASP A CA 1
ATOM 3253 C C . ASP A 1 441 ? 24.438 -6.676 -2.818 1 92.88 441 ASP A C 1
ATOM 3255 O O . ASP A 1 441 ? 24.625 -7.871 -2.592 1 92.88 441 ASP A O 1
ATOM 3259 N N . PRO A 1 442 ? 23.453 -6.16 -3.564 1 95.31 442 PRO A N 1
ATOM 3260 C CA . PRO A 1 442 ? 22.453 -7.105 -4.055 1 95.31 442 PRO A CA 1
ATOM 3261 C C . PRO A 1 442 ? 23.016 -8.109 -5.055 1 95.31 442 PRO A C 1
ATOM 3263 O O . PRO A 1 442 ? 22.406 -9.148 -5.305 1 95.31 442 PRO A O 1
ATOM 3266 N N . GLN A 1 443 ? 24.234 -7.867 -5.641 1 95.38 443 GLN A N 1
ATOM 3267 C CA . GLN A 1 443 ? 24.844 -8.773 -6.609 1 95.38 443 GLN A CA 1
ATOM 3268 C C . GLN A 1 443 ? 25.328 -10.055 -5.938 1 95.38 443 GLN A C 1
ATOM 3270 O O . GLN A 1 443 ? 25.406 -11.102 -6.578 1 95.38 443 GLN A O 1
ATOM 3275 N N . VAL A 1 444 ? 25.578 -9.992 -4.684 1 95.5 444 VAL A N 1
ATOM 3276 C CA . VAL A 1 444 ? 26.141 -11.125 -3.957 1 95.5 444 VAL A CA 1
ATOM 3277 C C . VAL A 1 444 ? 25.141 -12.273 -3.93 1 95.5 444 VAL A C 1
ATOM 3279 O O . VAL A 1 444 ? 25.469 -13.414 -4.262 1 95.5 444 VAL A O 1
ATOM 3282 N N . ASN A 1 445 ? 23.922 -12 -3.547 1 96.56 445 ASN A N 1
ATOM 3283 C CA . ASN A 1 445 ? 22.906 -13.055 -3.525 1 96.56 445 ASN A CA 1
ATOM 3284 C C . ASN A 1 445 ? 22.609 -13.57 -4.93 1 96.56 445 ASN A C 1
ATOM 3286 O O . ASN A 1 445 ? 22.422 -14.773 -5.129 1 96.56 445 ASN A O 1
ATOM 3290 N N . TYR A 1 446 ? 22.578 -12.672 -5.91 1 97.75 446 TYR A N 1
ATOM 3291 C CA . TYR A 1 446 ? 22.328 -13.078 -7.289 1 97.75 446 TYR A CA 1
ATOM 3292 C C . TYR A 1 446 ? 23.375 -14.086 -7.766 1 97.75 446 TYR A C 1
ATOM 3294 O O . TYR A 1 446 ? 23.016 -15.141 -8.297 1 97.75 446 TYR A O 1
ATOM 3302 N N . ASP A 1 447 ? 24.594 -13.758 -7.504 1 97.5 447 ASP A N 1
ATOM 3303 C CA . ASP A 1 447 ? 25.688 -14.633 -7.934 1 97.5 447 ASP A CA 1
ATOM 3304 C C . ASP A 1 447 ? 25.656 -15.961 -7.188 1 97.5 447 ASP A C 1
ATOM 3306 O O . ASP A 1 447 ? 26.016 -17 -7.742 1 97.5 447 ASP A O 1
ATOM 3310 N N . ARG A 1 448 ? 25.172 -15.906 -6.031 1 96.5 448 ARG A N 1
ATOM 3311 C CA . ARG A 1 448 ? 25.094 -17.109 -5.207 1 96.5 448 ARG A CA 1
ATOM 3312 C C . ARG A 1 448 ? 24.047 -18.078 -5.742 1 96.5 448 ARG A C 1
ATOM 3314 O O . ARG A 1 448 ? 24.266 -19.297 -5.75 1 96.5 448 ARG A O 1
ATOM 3321 N N . VAL A 1 449 ? 22.891 -17.547 -6.258 1 97.19 449 VAL A N 1
ATOM 3322 C CA . VAL A 1 449 ? 21.766 -18.422 -6.492 1 97.19 449 VAL A CA 1
ATOM 3323 C C . VAL A 1 449 ? 21.594 -18.656 -7.988 1 97.19 449 VAL A C 1
ATOM 3325 O O . VAL A 1 449 ? 20.953 -19.641 -8.398 1 97.19 449 VAL A O 1
ATOM 3328 N N . LYS A 1 450 ? 22.156 -17.859 -8.938 1 96.62 450 LYS A N 1
ATOM 3329 C CA . LYS A 1 450 ? 21.828 -17.859 -10.359 1 96.62 450 LYS A CA 1
ATOM 3330 C C . LYS A 1 450 ? 22.141 -19.203 -11 1 96.62 450 LYS A C 1
ATOM 3332 O O . LYS A 1 450 ? 21.484 -19.594 -11.969 1 96.62 450 LYS A O 1
ATOM 3337 N N . ASN A 1 451 ? 23.109 -19.984 -10.453 1 95.81 451 ASN A N 1
ATOM 3338 C CA . ASN A 1 451 ? 23.516 -21.219 -11.102 1 95.81 451 ASN A CA 1
ATOM 3339 C C . ASN A 1 451 ? 23.188 -22.438 -10.242 1 95.81 451 ASN A C 1
ATOM 3341 O O . ASN A 1 451 ? 23.703 -23.531 -10.484 1 95.81 451 ASN A O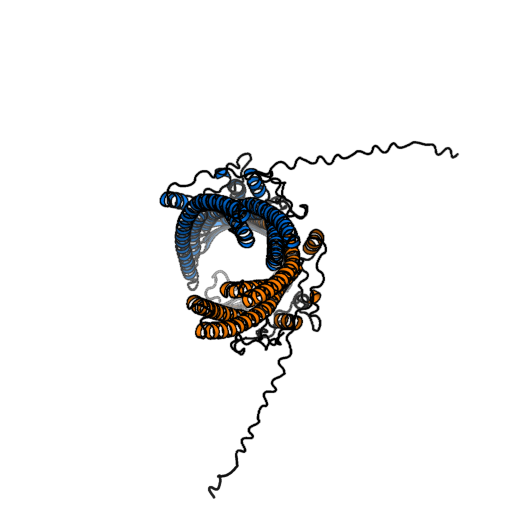 1
ATOM 3345 N N . ARG A 1 452 ? 22.391 -22.281 -9.25 1 95.75 452 ARG A N 1
ATOM 3346 C CA . ARG A 1 452 ? 22.062 -23.406 -8.391 1 95.75 452 ARG A CA 1
ATOM 3347 C C . ARG A 1 452 ? 21.062 -24.344 -9.07 1 95.75 452 ARG A C 1
ATOM 3349 O O . ARG A 1 452 ? 20.047 -23.891 -9.609 1 95.75 452 ARG A O 1
ATOM 3356 N N . ILE A 1 453 ? 21.391 -25.688 -8.992 1 96 453 ILE A N 1
ATOM 3357 C CA . ILE A 1 453 ? 20.578 -26.625 -9.758 1 96 453 ILE A CA 1
ATOM 3358 C C . ILE A 1 453 ? 20.109 -27.766 -8.844 1 96 453 ILE A C 1
ATOM 3360 O O . ILE A 1 453 ? 19.422 -28.672 -9.281 1 96 453 ILE A O 1
ATOM 3364 N N . TRP A 1 454 ? 20.516 -27.734 -7.559 1 95.56 454 TRP A N 1
ATOM 3365 C CA . TRP A 1 454 ? 20.156 -28.797 -6.637 1 95.56 454 TRP A CA 1
ATOM 3366 C C . TRP A 1 454 ? 18.766 -28.578 -6.059 1 95.56 454 TRP A C 1
ATOM 3368 O O . TRP A 1 454 ? 18.5 -27.531 -5.457 1 95.56 454 TRP A O 1
ATOM 3378 N N . ASP A 1 455 ? 17.938 -29.547 -6.105 1 96.44 455 ASP A N 1
ATOM 3379 C CA . ASP A 1 455 ? 16.516 -29.422 -5.766 1 96.44 455 ASP A CA 1
ATOM 3380 C C . ASP A 1 455 ? 16.328 -29.312 -4.254 1 96.44 455 ASP A C 1
ATOM 3382 O O . ASP A 1 455 ? 15.273 -28.875 -3.789 1 96.44 455 ASP A O 1
ATOM 3386 N N . TRP A 1 456 ? 17.312 -29.672 -3.432 1 94.06 456 TRP A N 1
ATOM 3387 C CA . TRP A 1 456 ? 17.125 -29.766 -1.988 1 94.06 456 TRP A CA 1
ATOM 3388 C C . TRP A 1 456 ? 17.812 -28.609 -1.272 1 94.06 456 TRP A C 1
ATOM 3390 O O . TRP A 1 456 ? 17.922 -28.609 -0.044 1 94.06 456 TRP A O 1
ATOM 3400 N N . ASP A 1 457 ? 18.266 -27.672 -2.09 1 92.56 457 ASP A N 1
ATOM 3401 C CA . ASP A 1 457 ? 18.859 -26.484 -1.496 1 92.56 457 ASP A CA 1
ATOM 3402 C C . ASP A 1 457 ? 17.812 -25.656 -0.752 1 92.56 457 ASP A C 1
ATOM 3404 O O . ASP A 1 457 ? 16.656 -25.578 -1.182 1 92.56 457 ASP A O 1
ATOM 3408 N N . ARG A 1 458 ? 18.25 -25.141 0.46 1 92.19 458 ARG A N 1
ATOM 3409 C CA . ARG A 1 458 ? 17.359 -24.328 1.272 1 92.19 458 ARG A CA 1
ATOM 3410 C C . ARG A 1 458 ? 18.141 -23.25 2.039 1 92.19 458 ARG A C 1
ATOM 3412 O O . ARG A 1 458 ? 19.281 -23.484 2.426 1 92.19 458 ARG A O 1
ATOM 3419 N N . ASP A 1 459 ? 17.531 -22.125 2.148 1 94.12 459 ASP A N 1
ATOM 3420 C CA . ASP A 1 459 ? 18.109 -21.094 3.002 1 94.12 459 ASP A CA 1
ATOM 3421 C C . ASP A 1 459 ? 17.641 -21.266 4.449 1 94.12 459 ASP A C 1
ATOM 3423 O O . ASP A 1 459 ? 16.719 -22.016 4.727 1 94.12 459 ASP A O 1
ATOM 3427 N N . PRO A 1 460 ? 18.359 -20.625 5.363 1 93.06 460 PRO A N 1
ATOM 3428 C CA . PRO A 1 460 ? 17.891 -20.672 6.75 1 93.06 460 PRO A CA 1
ATOM 3429 C C . PRO A 1 460 ? 16.5 -20.047 6.926 1 93.06 460 PRO A C 1
ATOM 3431 O O . PRO A 1 460 ? 16.062 -19.266 6.082 1 93.06 460 PRO A O 1
ATOM 3434 N N . THR A 1 461 ? 15.867 -20.5 7.988 1 93.94 461 THR A N 1
ATOM 3435 C CA . THR A 1 461 ? 14.539 -19.969 8.297 1 93.94 461 THR A CA 1
ATOM 3436 C C . THR A 1 461 ? 14.57 -18.438 8.375 1 93.94 461 THR A C 1
ATOM 3438 O O . THR A 1 461 ? 15.445 -17.875 9.031 1 93.94 461 THR A O 1
ATOM 3441 N N . PRO A 1 462 ? 13.656 -17.828 7.645 1 94.81 462 PRO A N 1
ATOM 3442 C CA . PRO A 1 462 ? 13.633 -16.359 7.629 1 94.81 462 PRO A CA 1
ATOM 3443 C C . PRO A 1 462 ? 13.43 -15.766 9.016 1 94.81 462 PRO A C 1
ATOM 3445 O O . PRO A 1 462 ? 12.656 -16.297 9.82 1 94.81 462 PRO A O 1
ATOM 3448 N N . VAL A 1 463 ? 14.164 -14.719 9.336 1 93.38 463 VAL A N 1
ATOM 3449 C CA . VAL A 1 463 ? 14.016 -13.922 10.555 1 93.38 463 VAL A CA 1
ATOM 3450 C C . VAL A 1 463 ? 14.078 -12.438 10.211 1 93.38 463 VAL A C 1
ATOM 3452 O O . VAL A 1 463 ? 14.797 -12.031 9.289 1 93.38 463 VAL A O 1
ATOM 3455 N N . ALA A 1 464 ? 13.289 -11.695 10.883 1 94.44 464 ALA A N 1
ATOM 3456 C CA . ALA A 1 464 ? 13.344 -10.25 10.664 1 94.44 464 ALA A CA 1
ATOM 3457 C C . ALA A 1 464 ? 14.688 -9.672 11.109 1 94.44 464 ALA A C 1
ATOM 3459 O O . ALA A 1 464 ? 15.227 -10.07 12.141 1 94.44 464 ALA A O 1
ATOM 3460 N N . LYS A 1 465 ? 15.195 -8.742 10.352 1 93.56 465 LYS A N 1
ATOM 3461 C CA . LYS A 1 465 ? 16.484 -8.133 10.648 1 93.56 465 LYS A CA 1
ATOM 3462 C C . LYS A 1 465 ? 16.312 -6.723 11.211 1 93.56 465 LYS A C 1
ATOM 3464 O O . LYS A 1 465 ? 17.203 -6.195 11.875 1 93.56 465 LYS A O 1
ATOM 3469 N N . SER A 1 466 ? 15.172 -6.117 10.938 1 95.69 466 SER A N 1
ATOM 3470 C CA . SER A 1 466 ? 14.891 -4.762 11.398 1 95.69 466 SER A CA 1
ATOM 3471 C C . SER A 1 466 ? 14.711 -4.723 12.914 1 95.69 466 SER A C 1
ATOM 3473 O O . SER A 1 466 ? 14.5 -5.762 13.547 1 95.69 466 SER A O 1
ATOM 3475 N N . THR A 1 467 ? 14.875 -3.508 13.477 1 94.62 467 THR A N 1
ATOM 3476 C CA . THR A 1 467 ? 14.664 -3.332 14.906 1 94.62 467 THR A CA 1
ATOM 3477 C C . THR A 1 467 ? 13.234 -2.9 15.195 1 94.62 467 THR A C 1
ATOM 3479 O O . THR A 1 467 ? 12.633 -2.154 14.414 1 94.62 467 THR A O 1
ATOM 3482 N N . ARG A 1 468 ? 12.688 -3.395 16.297 1 94.44 468 ARG A N 1
ATOM 3483 C CA . ARG A 1 468 ? 11.383 -2.953 16.781 1 94.44 468 ARG A CA 1
ATOM 3484 C C . ARG A 1 468 ? 11.508 -1.671 17.594 1 94.44 468 ARG A C 1
ATOM 3486 O O . ARG A 1 468 ? 12.594 -1.331 18.062 1 94.44 468 ARG A O 1
ATOM 3493 N N . THR A 1 469 ? 10.422 -0.907 17.656 1 93.94 469 THR A N 1
ATOM 3494 C CA . THR A 1 469 ? 10.461 0.342 18.406 1 93.94 469 THR A CA 1
ATOM 3495 C C . THR A 1 469 ? 9.531 0.275 19.609 1 93.94 469 THR A C 1
ATOM 3497 O O . THR A 1 469 ? 9.203 1.304 20.203 1 93.94 469 THR A O 1
ATOM 3500 N N . VAL A 1 470 ? 9.117 -0.92 19.984 1 93.25 470 VAL A N 1
ATOM 3501 C CA . VAL A 1 470 ? 8.195 -1.128 21.094 1 93.25 470 VAL A CA 1
ATOM 3502 C C . VAL A 1 470 ? 8.859 -0.73 22.406 1 93.25 470 VAL A C 1
ATOM 3504 O O . VAL A 1 470 ? 8.195 -0.31 23.359 1 93.25 470 VAL A O 1
ATOM 3507 N N . ASP A 1 471 ? 10.195 -0.761 22.406 1 90.12 471 ASP A N 1
ATOM 3508 C CA . ASP A 1 471 ? 10.922 -0.507 23.641 1 90.12 471 ASP A CA 1
ATOM 3509 C C . ASP A 1 471 ? 11.375 0.949 23.734 1 90.12 471 ASP A C 1
ATOM 3511 O O . ASP A 1 471 ? 11.953 1.367 24.734 1 90.12 471 ASP A O 1
ATOM 3515 N N . THR A 1 472 ? 11.18 1.783 22.75 1 92.88 472 THR A N 1
ATOM 3516 C CA . THR A 1 472 ? 11.516 3.201 22.812 1 92.88 472 THR A CA 1
ATOM 3517 C C . THR A 1 472 ? 10.5 3.953 23.672 1 92.88 472 THR A C 1
ATOM 3519 O O . THR A 1 472 ? 9.305 3.658 23.641 1 92.88 472 THR A O 1
ATOM 3522 N N . PRO A 1 473 ? 10.891 4.875 24.469 1 91.38 473 PRO A N 1
ATOM 3523 C CA . PRO A 1 473 ? 9.961 5.629 25.328 1 91.38 473 PRO A CA 1
ATOM 3524 C C . PRO A 1 473 ? 9.109 6.621 24.531 1 91.38 473 PRO A C 1
ATOM 3526 O O . PRO A 1 473 ? 9.516 7.07 23.453 1 91.38 473 PRO A O 1
ATOM 3529 N N . ALA A 1 474 ? 7.957 6.863 25.094 1 92 474 ALA A N 1
ATOM 3530 C CA . ALA A 1 474 ? 7.16 7.945 24.531 1 92 474 ALA A CA 1
ATOM 3531 C C . ALA A 1 474 ? 7.922 9.266 24.578 1 92 474 ALA A C 1
ATOM 3533 O O . ALA A 1 474 ? 8.594 9.578 25.562 1 92 474 ALA A O 1
ATOM 3534 N N . GLN A 1 475 ? 7.824 10 23.5 1 89.94 475 GLN A N 1
ATOM 3535 C CA . GLN A 1 475 ? 8.586 11.242 23.391 1 89.94 475 GLN A CA 1
ATOM 3536 C C . GLN A 1 475 ? 7.84 12.406 24.031 1 89.94 475 GLN A C 1
ATOM 3538 O O . GLN A 1 475 ? 6.617 12.359 24.172 1 89.94 475 GLN A O 1
ATOM 3543 N N . ASP A 1 476 ? 8.633 13.375 24.484 1 89.75 476 ASP A N 1
ATOM 3544 C CA . ASP A 1 476 ? 8.078 14.602 25.047 1 89.75 476 ASP A CA 1
ATOM 3545 C C . ASP A 1 476 ? 8.641 15.836 24.344 1 89.75 476 ASP A C 1
ATOM 3547 O O . ASP A 1 476 ? 9.438 15.711 23.406 1 89.75 476 ASP A O 1
ATOM 3551 N N . ALA A 1 477 ? 8.078 16.922 24.672 1 89.5 477 ALA A N 1
ATOM 3552 C CA . ALA A 1 477 ? 8.484 18.141 23.984 1 89.5 477 ALA A CA 1
ATOM 3553 C C . ALA A 1 477 ? 9.586 18.859 24.766 1 89.5 477 ALA A C 1
ATOM 3555 O O . ALA A 1 477 ? 9.742 20.078 24.672 1 89.5 477 ALA A O 1
ATOM 3556 N N . THR A 1 478 ? 10.344 18.203 25.641 1 87.06 478 THR A N 1
ATOM 3557 C CA . THR A 1 478 ? 11.422 18.812 26.406 1 87.06 478 THR A CA 1
ATOM 3558 C C . THR A 1 478 ? 12.609 19.125 25.516 1 87.06 478 THR A C 1
ATOM 3560 O O . THR A 1 478 ? 12.969 18.344 24.641 1 87.06 478 THR A O 1
ATOM 3563 N N . ILE A 1 479 ? 13.039 20.359 25.594 1 85.31 479 ILE A N 1
ATOM 3564 C CA . ILE A 1 479 ? 14.203 20.766 24.812 1 85.31 479 ILE A CA 1
ATOM 3565 C C . ILE A 1 479 ? 15.336 21.172 25.75 1 85.31 479 ILE A C 1
ATOM 3567 O O . ILE A 1 479 ? 15.094 21.547 26.891 1 85.31 479 ILE A O 1
ATOM 3571 N N . ALA A 1 480 ? 16.625 21.016 25.406 1 72.5 480 ALA A N 1
ATOM 3572 C CA . ALA A 1 480 ? 17.766 21.516 26.188 1 72.5 480 ALA A CA 1
ATOM 3573 C C . ALA A 1 480 ? 17.734 23.031 26.312 1 72.5 480 ALA A C 1
ATOM 3575 O O . ALA A 1 480 ? 17.297 23.719 25.391 1 72.5 480 ALA A O 1
ATOM 3576 N N . PRO A 1 481 ? 17.859 23.594 27.547 1 61.12 481 PRO A N 1
ATOM 3577 C CA . PRO A 1 481 ? 17.828 25.047 27.734 1 61.12 481 PRO A CA 1
ATOM 3578 C C . PRO A 1 481 ? 18.766 25.781 26.781 1 61.12 481 PRO A C 1
ATOM 3580 O O . PRO A 1 481 ? 19.875 25.328 26.531 1 61.12 481 PRO A O 1
ATOM 3583 N N . THR A 1 482 ? 18.141 26.438 25.812 1 52.59 482 THR A N 1
ATOM 3584 C CA . THR A 1 482 ? 18.953 27.25 24.906 1 52.59 482 THR A CA 1
ATOM 3585 C C . THR A 1 482 ? 19.688 28.344 25.688 1 52.59 482 THR A C 1
ATOM 3587 O O . THR A 1 482 ? 19.094 29.016 26.516 1 52.59 482 THR A O 1
ATOM 3590 N N . PRO A 1 483 ? 20.984 28.438 25.656 1 39.12 483 PRO A N 1
ATOM 3591 C CA . PRO A 1 483 ? 21.656 29.516 26.375 1 39.12 483 PRO A CA 1
ATOM 3592 C C . PRO A 1 483 ? 21.016 30.875 26.125 1 39.12 483 PRO A C 1
ATOM 3594 O O . PRO A 1 483 ? 20.562 31.156 25.016 1 39.12 483 PRO A O 1
ATOM 3597 N N . THR A 1 484 ? 20.297 31.406 27.156 1 38.84 484 THR A N 1
ATOM 3598 C CA . THR A 1 484 ? 19.859 32.812 27.094 1 38.84 484 THR A CA 1
ATOM 3599 C C . THR A 1 484 ? 20.875 33.656 26.312 1 38.84 484 THR A C 1
ATOM 3601 O O . THR A 1 484 ? 22.078 33.562 26.547 1 38.84 484 THR A O 1
ATOM 3604 N N . PRO A 1 485 ? 20.25 34.375 25.219 1 36.22 485 PRO A N 1
ATOM 3605 C CA . PRO A 1 485 ? 21.266 35.281 24.656 1 36.22 485 PRO A CA 1
ATOM 3606 C C . PRO A 1 485 ? 21.938 36.156 25.719 1 36.22 485 PRO A C 1
ATOM 3608 O O . PRO A 1 485 ? 21.328 36.469 26.75 1 36.22 485 PRO A O 1
ATOM 3611 N N . MET B 1 1 ? -77.75 5.82 -29.125 1 24.97 1 MET B N 1
ATOM 3612 C CA . MET B 1 1 ? -77.562 4.965 -27.953 1 24.97 1 MET B CA 1
ATOM 3613 C C . MET B 1 1 ? -76.062 5.004 -27.484 1 24.97 1 MET B C 1
ATOM 3615 O O . MET B 1 1 ? -75.688 4.145 -26.703 1 24.97 1 MET B O 1
ATOM 3619 N N . THR B 1 2 ? -75.312 5.855 -28.172 1 30.83 2 THR B N 1
ATOM 3620 C CA . THR B 1 2 ? -74 6.422 -28.219 1 30.83 2 THR B CA 1
ATOM 3621 C C . THR B 1 2 ? -73.625 7.051 -26.875 1 30.83 2 THR B C 1
ATOM 3623 O O . THR B 1 2 ? -72.688 7.848 -26.781 1 30.83 2 THR B O 1
ATOM 3626 N N . THR B 1 3 ? -74.438 6.621 -25.781 1 31 3 THR B N 1
ATOM 3627 C CA . THR B 1 3 ? -74.5 7.32 -24.5 1 31 3 THR B CA 1
ATOM 3628 C C . THR B 1 3 ? -73.188 7.141 -23.719 1 31 3 THR B C 1
ATOM 3630 O O . THR B 1 3 ? -73.188 7.312 -22.5 1 31 3 THR B O 1
ATOM 3633 N N . GLY B 1 4 ? -72.062 6.73 -24.375 1 30.08 4 GLY B N 1
ATOM 3634 C CA . GLY B 1 4 ? -70.875 6.25 -23.656 1 30.08 4 GLY B CA 1
ATOM 3635 C C . GLY B 1 4 ? -70.188 7.328 -22.844 1 30.08 4 GLY B C 1
ATOM 3636 O O . GLY B 1 4 ? -68.938 7.449 -22.875 1 30.08 4 GLY B O 1
ATOM 3637 N N . LYS B 1 5 ? -70.812 8.531 -22.734 1 28.86 5 LYS B N 1
ATOM 3638 C CA . LYS B 1 5 ? -70.312 9.789 -22.234 1 28.86 5 LYS B CA 1
ATOM 3639 C C . LYS B 1 5 ? -69.562 9.578 -20.906 1 28.86 5 LYS B C 1
ATOM 3641 O O . LYS B 1 5 ? -68.438 10.055 -20.734 1 28.86 5 LYS B O 1
ATOM 3646 N N . ALA B 1 6 ? -70.312 9.578 -19.781 1 28.03 6 ALA B N 1
ATOM 3647 C CA . ALA B 1 6 ? -70.188 10.406 -18.594 1 28.03 6 ALA B CA 1
ATOM 3648 C C . ALA B 1 6 ? -69.25 9.75 -17.547 1 28.03 6 ALA B C 1
ATOM 3650 O O . ALA B 1 6 ? -69.188 10.219 -16.422 1 28.03 6 ALA B O 1
ATOM 3651 N N . LEU B 1 7 ? -68.938 8.469 -17.672 1 28.86 7 LEU B N 1
ATOM 3652 C CA . LEU B 1 7 ? -68.5 8.016 -16.359 1 28.86 7 LEU B CA 1
ATOM 3653 C C . LEU B 1 7 ? -67.25 8.82 -15.898 1 28.86 7 LEU B C 1
ATOM 3655 O O . LEU B 1 7 ? -66.25 8.875 -16.578 1 28.86 7 LEU B O 1
ATOM 3659 N N . ARG B 1 8 ? -67.5 9.898 -14.953 1 28.47 8 ARG B N 1
ATOM 3660 C CA . ARG B 1 8 ? -66.875 10.891 -14.078 1 28.47 8 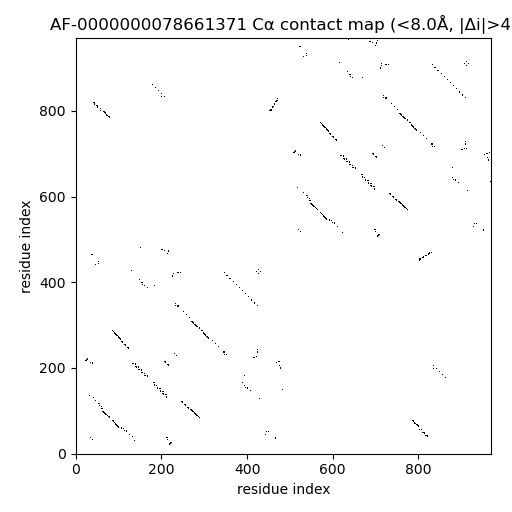ARG B CA 1
ATOM 3661 C C . ARG B 1 8 ? -65.688 10.312 -13.367 1 28.47 8 ARG B C 1
ATOM 3663 O O . ARG B 1 8 ? -65.812 9.367 -12.578 1 28.47 8 ARG B O 1
ATOM 3670 N N . LEU B 1 9 ? -64.5 10.195 -14.07 1 30.8 9 LEU B N 1
ATOM 3671 C CA . LEU B 1 9 ? -63.125 10 -13.633 1 30.8 9 LEU B CA 1
ATOM 3672 C C . LEU B 1 9 ? -62.812 10.898 -12.445 1 30.8 9 LEU B C 1
ATOM 3674 O O . LEU B 1 9 ? -62.656 12.117 -12.609 1 30.8 9 LEU B O 1
ATOM 3678 N N . LEU B 1 10 ? -63.625 10.789 -11.312 1 29.88 10 LEU B N 1
ATOM 3679 C CA . LEU B 1 10 ? -63.25 11.445 -10.062 1 29.88 10 LEU B CA 1
ATOM 3680 C C . LEU B 1 10 ? -61.781 11.188 -9.719 1 29.88 10 LEU B C 1
ATOM 3682 O O . LEU B 1 10 ? -61.406 10.039 -9.477 1 29.88 10 LEU B O 1
ATOM 3686 N N . LEU B 1 11 ? -60.906 11.852 -10.391 1 32.28 11 LEU B N 1
ATOM 3687 C CA . LEU B 1 11 ? -59.469 11.992 -10.078 1 32.28 11 LEU B CA 1
ATOM 3688 C C . LEU B 1 11 ? -59.281 12.438 -8.633 1 32.28 11 LEU B C 1
ATOM 3690 O O . LEU B 1 11 ? -59.625 13.562 -8.273 1 32.28 11 LEU B O 1
ATOM 3694 N N . THR B 1 12 ? -59.625 11.562 -7.637 1 34.16 12 THR B N 1
ATOM 3695 C CA . THR B 1 12 ? -59.25 11.82 -6.25 1 34.16 12 THR B CA 1
ATOM 3696 C C . THR B 1 12 ? -57.812 12.25 -6.148 1 34.16 12 THR B C 1
ATOM 3698 O O . THR B 1 12 ? -56.906 11.539 -6.625 1 34.16 12 THR B O 1
ATOM 3701 N N . ALA B 1 13 ? -57.469 13.523 -6.168 1 32.19 13 ALA B N 1
ATOM 3702 C CA . ALA B 1 13 ? -56.25 14.203 -5.742 1 32.19 13 ALA B CA 1
ATOM 3703 C C . ALA B 1 13 ? -55.781 13.695 -4.383 1 32.19 13 ALA B C 1
ATOM 3705 O O . ALA B 1 13 ? -56.406 14.008 -3.354 1 32.19 13 ALA B O 1
ATOM 3706 N N . SER B 1 14 ? -55.531 12.406 -4.277 1 33.69 14 SER B N 1
ATOM 3707 C CA . SER B 1 14 ? -54.844 12 -3.062 1 33.69 14 SER B CA 1
ATOM 3708 C C . SER B 1 14 ? -53.719 12.945 -2.736 1 33.69 14 SER B C 1
ATOM 3710 O O . SER B 1 14 ? -52.75 13.062 -3.508 1 33.69 14 SER B O 1
ATOM 3712 N N . ALA B 1 15 ? -53.969 14.07 -2.105 1 33.62 15 ALA B N 1
ATOM 3713 C CA . ALA B 1 15 ? -53 14.883 -1.414 1 33.62 15 ALA B CA 1
ATOM 3714 C C . ALA B 1 15 ? -52 14.008 -0.662 1 33.62 15 ALA B C 1
ATOM 3716 O O . ALA B 1 15 ? -52.344 13.383 0.345 1 33.62 15 ALA B O 1
ATOM 3717 N N . ALA B 1 16 ? -51.188 13.32 -1.313 1 33.12 16 ALA B N 1
ATOM 3718 C CA . ALA B 1 16 ? -50 12.781 -0.629 1 33.12 16 ALA B CA 1
ATOM 3719 C C . ALA B 1 16 ? -49.406 13.812 0.321 1 33.12 16 ALA B C 1
ATOM 3721 O O . ALA B 1 16 ? -48.844 14.82 -0.119 1 33.12 16 ALA B O 1
ATOM 3722 N N . ALA B 1 17 ? -50.125 14.133 1.421 1 32.94 17 ALA B N 1
ATOM 3723 C CA . ALA B 1 17 ? -49.406 14.766 2.521 1 32.94 17 ALA B CA 1
ATOM 3724 C C . ALA B 1 17 ? -48 14.18 2.666 1 32.94 17 ALA B C 1
ATOM 3726 O O . ALA B 1 17 ? -47.844 13 2.986 1 32.94 17 ALA B O 1
ATOM 3727 N N . LEU B 1 18 ? -47.125 14.633 1.878 1 35.22 18 LEU B N 1
ATOM 3728 C CA . LEU B 1 18 ? -45.719 14.422 2.219 1 35.22 18 LEU B CA 1
ATOM 3729 C C . LEU B 1 18 ? -45.5 14.602 3.717 1 35.22 18 LEU B C 1
ATOM 3731 O O . LEU B 1 18 ? -45.625 15.703 4.242 1 35.22 18 LEU B O 1
ATOM 3735 N N . ILE B 1 19 ? -46.062 13.75 4.574 1 35.72 19 ILE B N 1
ATOM 3736 C CA . ILE B 1 19 ? -45.594 13.719 5.957 1 35.72 19 ILE B CA 1
ATOM 3737 C C . ILE B 1 19 ? -44.125 14.086 6.004 1 35.72 19 ILE B C 1
ATOM 3739 O O . ILE B 1 19 ? -43.25 13.336 5.52 1 35.72 19 ILE B O 1
ATOM 3743 N N . ALA B 1 20 ? -43.875 15.336 5.941 1 36.56 20 ALA B N 1
ATOM 3744 C CA . ALA B 1 20 ? -42.531 15.758 6.395 1 36.56 20 ALA B CA 1
ATOM 3745 C C . ALA B 1 20 ? -42.156 15.023 7.672 1 36.56 20 ALA B C 1
ATOM 3747 O O . ALA B 1 20 ? -42.719 15.25 8.734 1 36.56 20 ALA B O 1
ATOM 3748 N N . THR B 1 21 ? -41.875 13.797 7.605 1 40.12 21 THR B N 1
ATOM 3749 C CA . THR B 1 21 ? -41.219 13.219 8.773 1 40.12 21 THR B CA 1
ATOM 3750 C C . THR B 1 21 ? -40.344 14.25 9.469 1 40.12 21 THR B C 1
ATOM 3752 O O . THR B 1 21 ? -39.531 14.914 8.82 1 40.12 21 THR B O 1
ATOM 3755 N N . PRO B 1 22 ? -40.781 14.805 10.516 1 40.53 22 PRO B N 1
ATOM 3756 C CA . PRO B 1 22 ? -39.875 15.711 11.211 1 40.53 22 PRO B CA 1
ATOM 3757 C C . PRO B 1 22 ? -38.406 15.32 11.039 1 40.53 22 PRO B C 1
ATOM 3759 O O . PRO B 1 22 ? -38.062 14.133 11.047 1 40.53 22 PRO B O 1
ATOM 3762 N N . ALA B 1 23 ? -37.75 15.969 10.281 1 46.38 23 ALA B N 1
ATOM 3763 C CA . ALA B 1 23 ? -36.312 15.82 10.164 1 46.38 23 ALA B CA 1
ATOM 3764 C C . ALA B 1 23 ? -35.688 15.5 11.516 1 46.38 23 ALA B C 1
ATOM 3766 O O . ALA B 1 23 ? -35.625 16.359 12.398 1 46.38 23 ALA B O 1
ATOM 3767 N N . LEU B 1 24 ? -36 14.422 12.117 1 52.5 24 LEU B N 1
ATOM 3768 C CA . LEU B 1 24 ? -35.406 13.922 13.352 1 52.5 24 LEU B CA 1
ATOM 3769 C C . LEU B 1 24 ? -33.938 14.273 13.414 1 52.5 24 LEU B C 1
ATOM 3771 O O . LEU B 1 24 ? -33.219 14.242 12.391 1 52.5 24 LEU B O 1
ATOM 3775 N N . ALA B 1 25 ? -33.625 14.961 14.375 1 63.5 25 ALA B N 1
ATOM 3776 C CA . ALA B 1 25 ? -32.25 15.328 14.711 1 63.5 25 ALA B CA 1
ATOM 3777 C C . ALA B 1 25 ? -31.312 14.125 14.562 1 63.5 25 ALA B C 1
ATOM 3779 O O . ALA B 1 25 ? -31.672 13 14.906 1 63.5 25 ALA B O 1
ATOM 3780 N N . ASP B 1 26 ? -30.359 14.305 13.633 1 81.69 26 ASP B N 1
ATOM 3781 C CA . ASP B 1 26 ? -29.344 13.273 13.422 1 81.69 26 ASP B CA 1
ATOM 3782 C C . ASP B 1 26 ? -28.25 13.359 14.477 1 81.69 26 ASP B C 1
ATOM 3784 O O . ASP B 1 26 ? -27.672 14.43 14.703 1 81.69 26 ASP B O 1
ATOM 3788 N N . ASP B 1 27 ? -28.172 12.312 15.297 1 90.88 27 ASP B N 1
ATOM 3789 C CA . ASP B 1 27 ? -27.031 12.234 16.203 1 90.88 27 ASP B CA 1
ATOM 3790 C C . ASP B 1 27 ? -25.891 11.414 15.594 1 90.88 27 ASP B C 1
ATOM 3792 O O . ASP B 1 27 ? -26.047 10.836 14.516 1 90.88 27 ASP B O 1
ATOM 3796 N N . LEU B 1 28 ? -24.766 11.586 16.172 1 93.56 28 LEU B N 1
ATOM 3797 C CA . LEU B 1 28 ? -23.562 10.945 15.656 1 93.56 28 LEU B CA 1
ATOM 3798 C C . LEU B 1 28 ? -23.75 9.438 15.555 1 93.56 28 LEU B C 1
ATOM 3800 O O . LEU B 1 28 ? -23.297 8.812 14.594 1 93.56 28 LEU B O 1
ATOM 3804 N N . ARG B 1 29 ? -24.422 8.852 16.516 1 91.12 29 ARG B N 1
ATOM 3805 C CA . ARG B 1 29 ? -24.672 7.414 16.516 1 91.12 29 ARG B CA 1
ATOM 3806 C C . ARG B 1 29 ? -25.484 7.004 15.281 1 91.12 29 ARG B C 1
ATOM 3808 O O . ARG B 1 29 ? -25.188 5.984 14.656 1 91.12 29 ARG B O 1
ATOM 3815 N N . GLU B 1 30 ? -26.438 7.777 14.953 1 91.06 30 GLU B N 1
ATOM 3816 C CA . GLU B 1 30 ? -27.266 7.492 13.789 1 91.06 30 GLU B CA 1
ATOM 3817 C C . GLU B 1 30 ? -26.469 7.613 12.5 1 91.06 30 GLU B C 1
ATOM 3819 O O . GLU B 1 30 ? -26.641 6.82 11.57 1 91.06 30 GLU B O 1
ATOM 3824 N N . ALA B 1 31 ? -25.625 8.633 12.461 1 94.56 31 ALA B N 1
ATOM 3825 C CA . ALA B 1 31 ? -24.766 8.805 11.297 1 94.56 31 ALA B CA 1
ATOM 3826 C C . ALA B 1 31 ? -23.828 7.617 11.117 1 94.56 31 ALA B C 1
ATOM 3828 O O . ALA B 1 31 ? -23.672 7.102 10.008 1 94.56 31 ALA B O 1
ATOM 3829 N N . LEU B 1 32 ? -23.266 7.164 12.219 1 94.5 32 LEU B N 1
ATOM 3830 C CA . LEU B 1 32 ? -22.359 6.016 12.195 1 94.5 32 LEU B CA 1
ATOM 3831 C C . LEU B 1 32 ? -23.109 4.75 11.781 1 94.5 32 LEU B C 1
ATOM 3833 O O . LEU B 1 32 ? -22.594 3.951 11 1 94.5 32 LEU B O 1
ATOM 3837 N N . THR B 1 33 ? -24.328 4.586 12.281 1 92.5 33 THR B N 1
ATOM 3838 C CA . THR B 1 33 ? -25.141 3.41 11.953 1 92.5 33 THR B CA 1
ATOM 3839 C C . THR B 1 33 ? -25.531 3.414 10.477 1 92.5 33 THR B C 1
ATOM 3841 O O . THR B 1 33 ? -25.5 2.371 9.82 1 92.5 33 THR B O 1
ATOM 3844 N N . SER B 1 34 ? -25.859 4.609 10.008 1 92.44 34 SER B N 1
ATOM 3845 C CA . SER B 1 34 ? -26.219 4.723 8.594 1 92.44 34 SER B CA 1
ATOM 3846 C C . SER B 1 34 ? -25.031 4.348 7.703 1 92.44 34 SER B C 1
ATOM 3848 O O . SER B 1 34 ? -25.172 3.543 6.777 1 92.44 34 SER B O 1
ATOM 3850 N N . ALA B 1 35 ? -23.844 4.879 8 1 94.62 35 ALA B N 1
ATOM 3851 C CA . ALA B 1 35 ? -22.656 4.562 7.219 1 94.62 35 ALA B CA 1
ATOM 3852 C C . ALA B 1 35 ? -22.312 3.078 7.328 1 94.62 35 ALA B C 1
ATOM 3854 O O . ALA B 1 35 ? -21.922 2.451 6.34 1 94.62 35 ALA B O 1
ATOM 3855 N N . TYR B 1 36 ? -22.516 2.508 8.508 1 94.25 36 TYR B N 1
ATOM 3856 C CA . TYR B 1 36 ? -22.219 1.104 8.758 1 94.25 36 TYR B CA 1
ATOM 3857 C C . TYR B 1 36 ? -23.047 0.198 7.863 1 94.25 36 TYR B C 1
ATOM 3859 O O . TYR B 1 36 ? -22.578 -0.837 7.395 1 94.25 36 TYR B O 1
ATOM 3867 N N . ASN B 1 37 ? -24.219 0.63 7.598 1 92.56 37 ASN B N 1
ATOM 3868 C CA . ASN B 1 37 ? -25.156 -0.24 6.895 1 92.56 37 ASN B CA 1
ATOM 3869 C C . ASN B 1 37 ? -25.203 0.073 5.402 1 92.56 37 ASN B C 1
ATOM 3871 O O . ASN B 1 37 ? -25.578 -0.782 4.594 1 92.56 37 ASN B O 1
ATOM 3875 N N . THR B 1 38 ? -24.766 1.289 5.023 1 93.81 38 THR B N 1
ATOM 3876 C CA . THR B 1 38 ? -25.094 1.67 3.656 1 93.81 38 THR B CA 1
ATOM 3877 C C . THR B 1 38 ? -23.844 2.135 2.906 1 93.81 38 THR B C 1
ATOM 3879 O O . THR B 1 38 ? -23.906 2.369 1.696 1 93.81 38 THR B O 1
ATOM 3882 N N . ASN B 1 39 ? -22.734 2.35 3.51 1 96.5 39 ASN B N 1
ATOM 3883 C CA . ASN B 1 39 ? -21.531 2.859 2.844 1 96.5 39 ASN B CA 1
ATOM 3884 C C . ASN B 1 39 ? -20.984 1.856 1.833 1 96.5 39 ASN B C 1
ATOM 3886 O O . ASN B 1 39 ? -20.688 0.712 2.186 1 96.5 39 ASN B O 1
ATOM 3890 N N . PRO B 1 40 ? -20.844 2.289 0.561 1 97.62 40 PRO B N 1
ATOM 3891 C CA . PRO B 1 40 ? -20.438 1.352 -0.487 1 97.62 40 PRO B CA 1
ATOM 3892 C C . PRO B 1 40 ? -19 0.841 -0.296 1 97.62 40 PRO B C 1
ATOM 3894 O O . PRO B 1 40 ? -18.703 -0.29 -0.678 1 97.62 40 PRO B O 1
ATOM 3897 N N . THR B 1 41 ? -18.156 1.667 0.25 1 97.94 41 THR B N 1
ATOM 3898 C CA . THR B 1 41 ? -16.781 1.224 0.486 1 97.94 41 THR B CA 1
ATOM 3899 C C . THR B 1 41 ? -16.75 0.081 1.497 1 97.94 41 THR B C 1
ATOM 3901 O O . THR B 1 41 ? -16.016 -0.894 1.316 1 97.94 41 THR B O 1
ATOM 3904 N N . LEU B 1 42 ? -17.516 0.157 2.547 1 97.06 42 LEU B N 1
ATOM 3905 C CA . LEU B 1 42 ? -17.578 -0.885 3.564 1 97.06 42 LEU B CA 1
ATOM 3906 C C . LEU B 1 42 ? -18.234 -2.145 3.014 1 97.06 42 LEU B C 1
ATOM 3908 O O . LEU B 1 42 ? -17.766 -3.256 3.254 1 97.06 42 LEU B O 1
ATOM 3912 N N . GLN B 1 43 ? -19.312 -1.953 2.23 1 97.12 43 GLN B N 1
ATOM 3913 C CA . GLN B 1 43 ? -20 -3.096 1.632 1 97.12 43 GLN B CA 1
ATOM 3914 C C . GLN B 1 43 ? -19.078 -3.832 0.656 1 97.12 43 GLN B C 1
ATOM 3916 O O . GLN B 1 43 ? -19.094 -5.062 0.593 1 97.12 43 GLN B O 1
ATOM 3921 N N . ALA B 1 44 ? -18.359 -3.086 -0.096 1 98.06 44 ALA B N 1
ATOM 3922 C CA . ALA B 1 44 ? -17.406 -3.699 -1.015 1 98.06 44 ALA B CA 1
ATOM 3923 C C . ALA B 1 44 ? -16.344 -4.5 -0.257 1 98.06 44 ALA B C 1
ATOM 3925 O O . ALA B 1 44 ? -15.969 -5.594 -0.681 1 98.06 44 ALA B O 1
ATOM 3926 N N . ALA B 1 45 ? -15.898 -3.971 0.864 1 97.88 45 ALA B N 1
ATOM 3927 C CA . ALA B 1 45 ? -14.914 -4.672 1.686 1 97.88 45 ALA B CA 1
ATOM 3928 C C . ALA B 1 45 ? -15.492 -5.973 2.236 1 97.88 45 ALA B C 1
ATOM 3930 O O . ALA B 1 45 ? -14.797 -6.992 2.293 1 97.88 45 ALA B O 1
ATOM 3931 N N . ARG B 1 46 ? -16.688 -5.941 2.664 1 97.5 46 ARG B N 1
ATOM 3932 C CA . ARG B 1 46 ? -17.359 -7.145 3.156 1 97.5 46 ARG B CA 1
ATOM 3933 C C . ARG B 1 46 ? -17.469 -8.195 2.059 1 97.5 46 ARG B C 1
ATOM 3935 O O . ARG B 1 46 ? -17.234 -9.383 2.299 1 97.5 46 ARG B O 1
ATOM 3942 N N . ALA B 1 47 ? -17.828 -7.754 0.815 1 97.88 47 ALA B N 1
ATOM 3943 C CA . ALA B 1 47 ? -17.938 -8.672 -0.319 1 97.88 47 ALA B CA 1
ATOM 3944 C C . ALA B 1 47 ? -16.562 -9.273 -0.653 1 97.88 47 ALA B C 1
ATOM 3946 O O . ALA B 1 47 ? -16.469 -10.469 -0.938 1 97.88 47 ALA B O 1
ATOM 3947 N N . ASN B 1 48 ? -15.617 -8.484 -0.607 1 98.06 48 ASN B N 1
ATOM 3948 C CA . ASN B 1 48 ? -14.273 -8.977 -0.873 1 98.06 48 ASN B CA 1
ATOM 3949 C C . ASN B 1 48 ? -13.828 -9.992 0.179 1 98.06 48 ASN B C 1
ATOM 3951 O O . ASN B 1 48 ? -13.109 -10.945 -0.133 1 98.06 48 ASN B O 1
ATOM 3955 N N . GLN B 1 49 ? -14.195 -9.781 1.464 1 98.31 49 GLN B N 1
ATOM 3956 C CA . GLN B 1 49 ? -13.898 -10.75 2.508 1 98.31 49 GLN B CA 1
ATOM 3957 C C . GLN B 1 49 ? -14.578 -12.086 2.225 1 98.31 49 GLN B C 1
ATOM 3959 O O . GLN B 1 49 ? -13.992 -13.148 2.438 1 98.31 49 GLN B O 1
ATOM 3964 N N . ARG B 1 50 ? -15.766 -12.078 1.685 1 98.06 50 ARG B N 1
ATOM 3965 C CA . ARG B 1 50 ? -16.453 -13.312 1.316 1 98.06 50 ARG B CA 1
ATOM 3966 C C . ARG B 1 50 ? -15.711 -14.039 0.201 1 98.06 50 ARG B C 1
ATOM 3968 O O . ARG B 1 50 ? -15.656 -15.266 0.186 1 98.06 50 ARG B O 1
ATOM 3975 N N . ALA B 1 51 ? -15.219 -13.242 -0.724 1 98.31 51 ALA B N 1
ATOM 3976 C CA . ALA B 1 51 ? -14.398 -13.844 -1.775 1 98.31 51 ALA B CA 1
ATOM 3977 C C . ALA B 1 51 ? -13.172 -14.531 -1.189 1 98.31 51 ALA B C 1
ATOM 3979 O O . ALA B 1 51 ? -12.805 -15.625 -1.61 1 98.31 51 ALA B O 1
ATOM 3980 N N . THR B 1 52 ? -12.555 -13.906 -0.169 1 98.44 52 THR B N 1
ATOM 3981 C CA . THR B 1 52 ? -11.375 -14.469 0.49 1 98.44 52 THR B CA 1
ATOM 3982 C C . THR B 1 52 ? -11.742 -15.734 1.253 1 98.44 52 THR B C 1
ATOM 3984 O O . THR B 1 52 ? -10.961 -16.688 1.287 1 98.44 52 THR B O 1
ATOM 3987 N N . ASP B 1 53 ? -12.922 -15.766 1.825 1 98.56 53 ASP B N 1
ATOM 3988 C CA . ASP B 1 53 ? -13.391 -16.938 2.551 1 98.56 53 ASP B CA 1
ATOM 3989 C C . ASP B 1 53 ? -13.406 -18.172 1.649 1 98.56 53 ASP B C 1
ATOM 3991 O O . ASP B 1 53 ? -13.102 -19.281 2.1 1 98.56 53 ASP B O 1
ATOM 3995 N N . GLU B 1 54 ? -13.719 -17.953 0.371 1 98.31 54 GLU B N 1
ATOM 3996 C CA . GLU B 1 54 ? -13.844 -19.062 -0.566 1 98.31 54 GLU B CA 1
ATOM 3997 C C . GLU B 1 54 ? -12.484 -19.672 -0.874 1 98.31 54 GLU B C 1
ATOM 3999 O O . GLU B 1 54 ? -12.398 -20.766 -1.436 1 98.31 54 GLU B O 1
ATOM 4004 N N . GLY B 1 55 ? -11.414 -19.016 -0.447 1 98.19 55 GLY B N 1
ATOM 4005 C CA . GLY B 1 55 ? -10.078 -19.578 -0.618 1 98.19 55 GLY B CA 1
ATOM 4006 C C . GLY B 1 55 ? -9.875 -20.859 0.152 1 98.19 55 GLY B C 1
ATOM 4007 O O . GLY B 1 55 ? -9.125 -21.734 -0.28 1 98.19 55 GLY B O 1
ATOM 4008 N N . VAL B 1 56 ? -10.609 -21.062 1.275 1 98.31 56 VAL B N 1
ATOM 4009 C CA . VAL B 1 56 ? -10.43 -22.234 2.133 1 98.31 56 VAL B CA 1
ATOM 4010 C C . VAL B 1 56 ? -11.07 -23.453 1.483 1 98.31 56 VAL B C 1
ATOM 4012 O O . VAL B 1 56 ? -10.414 -24.484 1.294 1 98.31 56 VAL B O 1
ATOM 4015 N N . PRO B 1 57 ? -12.352 -23.375 0.99 1 98.19 57 PRO B N 1
ATOM 4016 C CA . PRO B 1 57 ? -12.891 -24.562 0.31 1 98.19 57 PRO B CA 1
ATOM 4017 C C . PRO B 1 57 ? -12.172 -24.859 -1.004 1 98.19 57 PRO B C 1
ATOM 4019 O O . PRO B 1 57 ? -12.062 -26.031 -1.398 1 98.19 57 PRO B O 1
ATOM 4022 N N . LEU B 1 58 ? -11.641 -23.875 -1.671 1 98 58 LEU B N 1
ATOM 4023 C CA . LEU B 1 58 ? -10.844 -24.125 -2.869 1 98 58 LEU B CA 1
ATOM 4024 C C . LEU B 1 58 ? -9.594 -24.922 -2.535 1 98 58 LEU B C 1
ATOM 4026 O O . LEU B 1 58 ? -9.266 -25.891 -3.227 1 98 58 LEU B O 1
ATOM 4030 N N . ALA B 1 59 ? -8.922 -24.578 -1.444 1 97.75 59 ALA B N 1
ATOM 4031 C CA . ALA B 1 59 ? -7.738 -25.312 -1 1 97.75 59 ALA B CA 1
ATOM 4032 C C . ALA B 1 59 ? -8.117 -26.719 -0.514 1 97.75 59 ALA B C 1
ATOM 4034 O O . ALA B 1 59 ? -7.406 -27.688 -0.792 1 97.75 59 ALA B O 1
ATOM 4035 N N . ARG B 1 60 ? -9.242 -26.859 0.1 1 97.5 60 ARG B N 1
ATOM 4036 C CA . ARG B 1 60 ? -9.703 -28.125 0.646 1 97.5 60 ARG B CA 1
ATOM 4037 C C . ARG B 1 60 ? -10.094 -29.094 -0.468 1 97.5 60 ARG B C 1
ATOM 4039 O O . ARG B 1 60 ? -9.977 -30.312 -0.311 1 97.5 60 ARG B O 1
ATOM 4046 N N . SER B 1 61 ? -10.523 -28.531 -1.59 1 97.56 61 SER B N 1
ATOM 4047 C CA . SER B 1 61 ? -10.984 -29.375 -2.684 1 97.56 61 SER B CA 1
ATOM 4048 C C . SER B 1 61 ? -9.859 -30.25 -3.223 1 97.56 61 SER B C 1
ATOM 4050 O O . SER B 1 61 ? -10.102 -31.344 -3.734 1 97.56 61 SER B O 1
ATOM 4052 N N . SER B 1 62 ? -8.617 -29.844 -3.023 1 96.5 62 SER B N 1
ATOM 4053 C CA . SER B 1 62 ? -7.465 -30.609 -3.49 1 96.5 62 SER B CA 1
ATOM 4054 C C . SER B 1 62 ? -7.227 -31.844 -2.619 1 96.5 62 SER B C 1
ATOM 4056 O O . SER B 1 62 ? -6.477 -32.75 -3.002 1 96.5 62 SER B O 1
ATOM 4058 N N . ALA B 1 63 ? -7.883 -31.938 -1.471 1 96.44 63 ALA B N 1
ATOM 4059 C CA . ALA B 1 63 ? -7.75 -33.062 -0.566 1 96.44 63 ALA B CA 1
ATOM 4060 C C . ALA B 1 63 ? -8.883 -34.062 -0.764 1 96.44 63 ALA B C 1
ATOM 4062 O O . ALA B 1 63 ? -8.859 -35.188 -0.203 1 96.44 63 ALA B O 1
ATOM 4063 N N . LEU B 1 64 ? -9.906 -33.75 -1.639 1 97.06 64 LEU B N 1
ATOM 4064 C CA . LEU B 1 64 ? -11.117 -34.562 -1.774 1 97.06 64 LEU B CA 1
ATOM 4065 C C . LEU B 1 64 ? -11.078 -35.375 -3.061 1 97.06 64 LEU B C 1
ATOM 4067 O O . LEU B 1 64 ? -10.32 -35.062 -3.98 1 97.06 64 LEU B O 1
ATOM 4071 N N . PRO B 1 65 ? -11.828 -36.438 -3.166 1 97.06 65 PRO B N 1
ATOM 4072 C CA . PRO B 1 65 ? -11.883 -37.281 -4.367 1 97.06 65 PRO B CA 1
ATOM 4073 C C . PRO B 1 65 ? -12.438 -36.531 -5.578 1 97.06 65 PRO B C 1
ATOM 4075 O O . PRO B 1 65 ? -13.172 -35.562 -5.426 1 97.06 65 PRO B O 1
ATOM 4078 N N . SER B 1 66 ? -12.047 -37 -6.723 1 97.25 66 SER B N 1
ATOM 4079 C CA . SER B 1 66 ? -12.594 -36.531 -7.988 1 97.25 66 SER B CA 1
ATOM 4080 C C . SER B 1 66 ? -13.156 -37.688 -8.812 1 97.25 66 SER B C 1
ATOM 4082 O O . SER B 1 66 ? -12.609 -38.781 -8.789 1 97.25 66 SER B O 1
ATOM 4084 N N . LEU B 1 67 ? -14.281 -37.469 -9.383 1 96.75 67 LEU B N 1
ATOM 4085 C CA . LEU B 1 67 ? -14.938 -38.438 -10.242 1 96.75 67 LEU B CA 1
ATOM 4086 C C . LEU B 1 67 ? -15.25 -37.844 -11.609 1 96.75 67 LEU B C 1
ATOM 4088 O O . LEU B 1 67 ? -15.828 -36.75 -11.703 1 96.75 67 LEU B O 1
ATOM 4092 N N . SER B 1 68 ? -14.797 -38.562 -12.719 1 97.38 68 SER B N 1
ATOM 4093 C CA . SER B 1 68 ? -15.07 -38.094 -14.07 1 97.38 68 SER B CA 1
ATOM 4094 C C . SER B 1 68 ? -15.5 -39.25 -14.984 1 97.38 68 SER B C 1
ATOM 4096 O O . SER B 1 68 ? -15.18 -40.406 -14.719 1 97.38 68 SER B O 1
ATOM 4098 N N . GLY B 1 69 ? -16.281 -38.906 -15.969 1 96.44 69 GLY B N 1
ATOM 4099 C CA . GLY B 1 69 ? -16.688 -39.844 -17.016 1 96.44 69 GLY B CA 1
ATOM 4100 C C . GLY B 1 69 ? -16.328 -39.344 -18.406 1 96.44 69 GLY B C 1
ATOM 4101 O O . GLY B 1 69 ? -16.406 -38.156 -18.703 1 96.44 69 GLY B O 1
ATOM 4102 N N . THR B 1 70 ? -15.844 -40.375 -19.234 1 97.19 70 THR B N 1
ATOM 4103 C CA . THR B 1 70 ? -15.5 -40.062 -20.609 1 97.19 70 THR B CA 1
ATOM 4104 C C . THR B 1 70 ? -16.078 -41.125 -21.562 1 97.19 70 THR B C 1
ATOM 4106 O O . THR B 1 70 ? -15.977 -42.312 -21.297 1 97.19 70 THR B O 1
ATOM 4109 N N . ALA B 1 71 ? -16.656 -40.656 -22.594 1 96.5 71 ALA B N 1
ATOM 4110 C CA . ALA B 1 71 ? -17.125 -41.531 -23.672 1 96.5 71 ALA B CA 1
ATOM 4111 C C . ALA B 1 71 ? -16.422 -41.188 -24.984 1 96.5 71 ALA B C 1
ATOM 4113 O O . ALA B 1 71 ? -16.344 -40.031 -25.391 1 96.5 71 ALA B O 1
ATOM 4114 N N . THR B 1 72 ? -15.852 -42.312 -25.594 1 96.88 72 THR B N 1
ATOM 4115 C CA . THR B 1 72 ? -15.133 -42.094 -26.844 1 96.88 72 THR B CA 1
ATOM 4116 C C . THR B 1 72 ? -15.648 -43.062 -27.922 1 96.88 72 THR B C 1
ATOM 4118 O O . THR B 1 72 ? -15.656 -44.281 -27.734 1 96.88 72 THR B O 1
ATOM 4121 N N . TYR B 1 73 ? -16.109 -42.5 -28.984 1 96.12 73 TYR B N 1
ATOM 4122 C CA . TYR B 1 73 ? -16.438 -43.25 -30.188 1 96.12 73 TYR B CA 1
ATOM 4123 C C . TYR B 1 73 ? -15.312 -43.125 -31.219 1 96.12 73 TYR B C 1
ATOM 4125 O O . TYR B 1 73 ? -14.906 -42.031 -31.578 1 96.12 73 TYR B O 1
ATOM 4133 N N . THR B 1 74 ? -14.812 -44.344 -31.625 1 95.12 74 THR B N 1
ATOM 4134 C CA . THR B 1 74 ? -13.688 -44.344 -32.562 1 95.12 74 THR B CA 1
ATOM 4135 C C . THR B 1 74 ? -14.016 -45.156 -33.812 1 95.12 74 THR B C 1
ATOM 4137 O O . THR B 1 74 ? -14.477 -46.312 -33.688 1 95.12 74 THR B O 1
ATOM 4140 N N . GLU B 1 75 ? -13.727 -44.531 -34.906 1 94.25 75 GLU B N 1
ATOM 4141 C CA . GLU B 1 75 ? -13.719 -45.25 -36.188 1 94.25 75 GLU B CA 1
ATOM 4142 C C . GLU B 1 75 ? -12.297 -45.469 -36.688 1 94.25 75 GLU B C 1
ATOM 4144 O O . GLU B 1 75 ? -11.539 -44.531 -36.875 1 94.25 75 GLU B O 1
ATOM 4149 N N . PHE B 1 76 ? -11.984 -46.781 -36.812 1 92.5 76 PHE B N 1
ATOM 4150 C CA . PHE B 1 76 ? -10.656 -47.094 -37.344 1 92.5 76 PHE B CA 1
ATOM 4151 C C . PHE B 1 76 ? -10.68 -47.094 -38.844 1 92.5 76 PHE B C 1
ATOM 4153 O O . PHE B 1 76 ? -10.992 -48.125 -39.469 1 92.5 76 PHE B O 1
ATOM 4160 N N . LEU B 1 77 ? -10.203 -46 -39.5 1 91.44 77 LEU B N 1
ATOM 4161 C CA . LEU B 1 77 ? -10.312 -45.75 -40.938 1 91.44 77 LEU B CA 1
ATOM 4162 C C . LEU B 1 77 ? -9.266 -46.562 -41.688 1 91.44 77 LEU B C 1
ATOM 4164 O O . LEU B 1 77 ? -9.516 -46.969 -42.812 1 91.44 77 LEU B O 1
ATOM 4168 N N . LYS B 1 78 ? -8.039 -46.625 -41.125 1 90.5 78 LYS B N 1
ATOM 4169 C CA . LYS B 1 78 ? -6.965 -47.438 -41.688 1 90.5 78 LYS B CA 1
ATOM 4170 C C . LYS B 1 78 ? -6.324 -48.312 -40.594 1 90.5 78 LYS B C 1
ATOM 4172 O O . LYS B 1 78 ? -5.762 -47.781 -39.625 1 90.5 78 LYS B O 1
ATOM 4177 N N . LYS B 1 79 ? -6.426 -49.594 -40.812 1 86.62 79 LYS B N 1
ATOM 4178 C CA . LYS B 1 79 ? -5.93 -50.562 -39.812 1 86.62 79 LYS B CA 1
ATOM 4179 C C . LYS B 1 79 ? -4.57 -51.125 -40.219 1 86.62 79 LYS B C 1
ATOM 4181 O O . LYS B 1 79 ? -4.211 -51.094 -41.375 1 86.62 79 LYS B O 1
ATOM 4186 N N . THR B 1 80 ? -3.875 -51.406 -38.938 1 83.75 80 THR B N 1
ATOM 4187 C CA . THR B 1 80 ? -2.602 -52.062 -39.25 1 83.75 80 THR B CA 1
ATOM 4188 C C . THR B 1 80 ? -2.826 -53.375 -39.969 1 83.75 80 THR B C 1
ATOM 4190 O O . THR B 1 80 ? -3.73 -54.156 -39.594 1 83.75 80 THR B O 1
ATOM 4193 N N . PRO B 1 81 ? -2.045 -53.625 -41.031 1 79.19 81 PRO B N 1
ATOM 4194 C CA . PRO B 1 81 ? -2.215 -54.906 -41.75 1 79.19 81 PRO B CA 1
ATOM 4195 C C . PRO B 1 81 ? -1.866 -56.125 -40.906 1 79.19 81 PRO B C 1
ATOM 4197 O O . PRO B 1 81 ? -2.297 -57.219 -41.25 1 79.19 81 PRO B O 1
ATOM 4200 N N . ASN B 1 82 ? -1.135 -55.812 -39.844 1 77.12 82 ASN B N 1
ATOM 4201 C CA . ASN B 1 82 ? -0.711 -56.938 -39.031 1 77.12 82 ASN B CA 1
ATOM 4202 C C . ASN B 1 82 ? -1.726 -57.219 -37.906 1 77.12 82 ASN B C 1
ATOM 4204 O O . ASN B 1 82 ? -1.553 -58.156 -37.156 1 77.12 82 ASN B O 1
ATOM 4208 N N . ALA B 1 83 ? -2.771 -56.375 -37.812 1 72.94 83 ALA B N 1
ATOM 4209 C CA . ALA B 1 83 ? -3.795 -56.656 -36.812 1 72.94 83 ALA B CA 1
ATOM 4210 C C . ALA B 1 83 ? -4.977 -57.406 -37.406 1 72.94 83 ALA B C 1
ATOM 4212 O O . ALA B 1 83 ? -5.863 -56.781 -38 1 72.94 83 ALA B O 1
ATOM 4213 N N . PHE B 1 84 ? -5 -58.719 -37.25 1 74.38 84 PHE B N 1
ATOM 4214 C CA . PHE B 1 84 ? -5.969 -59.594 -37.906 1 74.38 84 PHE B CA 1
ATOM 4215 C C . PHE B 1 84 ? -7.316 -59.531 -37.188 1 74.38 84 PHE B C 1
ATOM 4217 O O . PHE B 1 84 ? -8.336 -59.938 -37.75 1 74.38 84 PHE B O 1
ATOM 4224 N N . THR B 1 85 ? -7.34 -58.938 -36.031 1 79.94 85 THR B N 1
ATOM 4225 C CA . THR B 1 85 ? -8.586 -58.938 -35.281 1 79.94 85 THR B CA 1
ATOM 4226 C C . THR B 1 85 ? -9 -57.531 -34.906 1 79.94 85 THR B C 1
ATOM 4228 O O . THR B 1 85 ? -9.844 -57.312 -34.031 1 79.94 85 THR B O 1
ATOM 4231 N N . ALA B 1 86 ? -8.414 -56.562 -35.656 1 84.19 86 ALA B N 1
ATOM 4232 C CA . ALA B 1 86 ? -8.703 -55.188 -35.281 1 84.19 86 ALA B CA 1
ATOM 4233 C C . ALA B 1 86 ? -10.133 -54.812 -35.625 1 84.19 86 ALA B C 1
ATOM 4235 O O . ALA B 1 86 ? -10.633 -55.156 -36.688 1 84.19 86 ALA B O 1
ATOM 4236 N N . PRO B 1 87 ? -10.82 -54.156 -34.688 1 87.06 87 PRO B N 1
ATOM 4237 C CA . PRO B 1 87 ? -12.195 -53.75 -34.969 1 87.06 87 PRO B CA 1
ATOM 4238 C C . PRO B 1 87 ? -12.266 -52.562 -35.938 1 87.06 87 PRO B C 1
ATOM 4240 O O . PRO B 1 87 ? -11.266 -51.875 -36.156 1 87.06 87 PRO B O 1
ATOM 4243 N N . ASP B 1 88 ? -13.453 -52.375 -36.594 1 88.69 88 ASP B N 1
ATOM 4244 C CA . ASP B 1 88 ? -13.688 -51.25 -37.5 1 88.69 88 ASP B CA 1
ATOM 4245 C C . ASP B 1 88 ? -14.102 -50 -36.688 1 88.69 88 ASP B C 1
ATOM 4247 O O . ASP B 1 88 ? -13.852 -48.875 -37.094 1 88.69 88 ASP B O 1
ATOM 4251 N N . ARG B 1 89 ? -14.883 -50.219 -35.688 1 92.44 89 ARG B N 1
ATOM 4252 C CA . ARG B 1 89 ? -15.336 -49.156 -34.812 1 92.44 89 ARG B CA 1
ATOM 4253 C C . ARG B 1 89 ? -15.414 -49.625 -33.375 1 92.44 89 ARG B C 1
ATOM 4255 O O . ARG B 1 89 ? -15.445 -50.812 -33.094 1 92.44 89 ARG B O 1
ATOM 4262 N N . SER B 1 90 ? -15.305 -48.719 -32.469 1 94.06 90 SER B N 1
ATOM 4263 C CA . SER B 1 90 ? -15.414 -49.031 -31.047 1 94.06 90 SER B CA 1
ATOM 4264 C C . SER B 1 90 ? -15.992 -47.875 -30.25 1 94.06 90 SER B C 1
ATOM 4266 O O . SER B 1 90 ? -15.812 -46.688 -30.625 1 94.06 90 SER B O 1
ATOM 4268 N N . LEU B 1 91 ? -16.859 -48.156 -29.297 1 95.75 91 LEU B N 1
ATOM 4269 C CA . LEU B 1 91 ? -17.312 -47.25 -28.266 1 95.75 91 LEU B CA 1
ATOM 4270 C C . LEU B 1 91 ? -16.719 -47.625 -26.906 1 95.75 91 LEU B C 1
ATOM 4272 O O . LEU B 1 91 ? -16.828 -48.75 -26.484 1 95.75 91 LEU B O 1
ATOM 4276 N N . SER B 1 92 ? -16.016 -46.688 -26.359 1 96.06 92 SER B N 1
ATOM 4277 C CA . SER B 1 92 ? -15.453 -46.906 -25.016 1 96.06 92 SER B CA 1
ATOM 4278 C C . SER B 1 92 ? -16 -45.875 -24.031 1 96.06 92 SER B C 1
ATOM 4280 O O . SER B 1 92 ? -16.078 -44.688 -24.328 1 96.06 92 SER B O 1
ATOM 4282 N N . ALA B 1 93 ? -16.578 -46.281 -22.906 1 96.44 93 ALA B N 1
ATOM 4283 C CA . ALA B 1 93 ? -17.016 -45.469 -21.781 1 96.44 93 ALA B CA 1
ATOM 4284 C C . ALA B 1 93 ? -16.156 -45.719 -20.547 1 96.44 93 ALA B C 1
ATOM 4286 O O . ALA B 1 93 ? -16.094 -46.875 -20.047 1 96.44 93 ALA B O 1
ATOM 4287 N N . ASP B 1 94 ? -15.562 -44.719 -20.094 1 96.81 94 ASP B N 1
ATOM 4288 C CA . ASP B 1 94 ? -14.648 -44.844 -18.969 1 96.81 94 ASP B CA 1
ATOM 4289 C C . ASP B 1 94 ? -15.133 -44.031 -17.766 1 96.81 94 ASP B C 1
ATOM 4291 O O . ASP B 1 94 ? -15.625 -42.938 -17.906 1 96.81 94 ASP B O 1
ATOM 4295 N N . LEU B 1 95 ? -15.125 -44.562 -16.531 1 96.75 95 LEU B N 1
ATOM 4296 C CA . LEU B 1 95 ? -15.297 -43.906 -15.234 1 96.75 95 LEU B CA 1
ATOM 4297 C C . LEU B 1 95 ? -14 -43.938 -14.445 1 96.75 95 LEU B C 1
ATOM 4299 O O . LEU B 1 95 ? -13.367 -44.969 -14.281 1 96.75 95 LEU B O 1
ATOM 4303 N N . SER B 1 96 ? -13.609 -42.75 -14.039 1 97.06 96 SER B N 1
ATOM 4304 C CA . SER B 1 96 ? -12.328 -42.656 -13.344 1 97.06 96 SER B CA 1
ATOM 4305 C C . SER B 1 96 ? -12.484 -41.938 -12 1 97.06 96 SER B C 1
ATOM 4307 O O . SER B 1 96 ? -13 -40.812 -11.945 1 97.06 96 SER B O 1
ATOM 4309 N N . LEU B 1 97 ? -12.102 -42.562 -10.891 1 97.25 97 LEU B N 1
ATOM 4310 C CA . LEU B 1 97 ? -12.078 -42.031 -9.531 1 97.25 97 LEU B CA 1
ATOM 4311 C C . LEU B 1 97 ? -10.648 -41.812 -9.062 1 97.25 97 LEU B C 1
ATOM 4313 O O . LEU B 1 97 ? -9.781 -42.688 -9.242 1 97.25 97 LEU B O 1
ATOM 4317 N N . GLY B 1 98 ? -10.43 -40.625 -8.547 1 97.12 98 GLY B N 1
ATOM 4318 C CA . GLY B 1 98 ? -9.141 -40.312 -7.957 1 97.12 98 GLY B CA 1
ATOM 4319 C C . GLY B 1 98 ? -9.25 -39.75 -6.559 1 97.12 98 GLY B C 1
ATOM 4320 O O . GLY B 1 98 ? -10.133 -38.906 -6.285 1 97.12 98 GLY B O 1
ATOM 4321 N N . VAL B 1 99 ? -8.367 -40.219 -5.637 1 97 99 VAL B N 1
ATOM 4322 C CA . VAL B 1 99 ? -8.344 -39.75 -4.254 1 97 99 VAL B CA 1
ATOM 4323 C C . VAL B 1 99 ? -6.906 -39.438 -3.84 1 97 99 VAL B C 1
ATOM 4325 O O . VAL B 1 99 ? -6.098 -40.344 -3.648 1 97 99 VAL B O 1
ATOM 4328 N N . PRO B 1 100 ? -6.68 -38.125 -3.688 1 96.62 100 PRO B N 1
ATOM 4329 C CA . PRO B 1 100 ? -5.34 -37.812 -3.18 1 96.62 100 PRO B CA 1
ATOM 4330 C C . PRO B 1 100 ? -5.148 -38.219 -1.726 1 96.62 100 PRO B C 1
ATOM 4332 O O . PRO B 1 100 ? -6.027 -38 -0.89 1 96.62 100 PRO B O 1
ATOM 4335 N N . VAL B 1 101 ? -4.027 -38.875 -1.405 1 96.69 101 VAL B N 1
ATOM 4336 C CA . VAL B 1 101 ? -3.766 -39.375 -0.062 1 96.69 101 VAL B CA 1
ATOM 4337 C C . VAL B 1 101 ? -2.637 -38.594 0.582 1 96.69 101 VAL B C 1
ATOM 4339 O O . VAL B 1 101 ? -2.729 -38.188 1.748 1 96.69 101 VAL B O 1
ATOM 4342 N N . TYR B 1 102 ? -1.599 -38.406 -0.211 1 96.81 102 TYR B N 1
ATOM 4343 C CA . TYR B 1 102 ? -0.428 -37.688 0.271 1 96.81 102 TYR B CA 1
ATOM 4344 C C . TYR B 1 102 ? 0.154 -36.781 -0.826 1 96.81 102 TYR B C 1
ATOM 4346 O O . TYR B 1 102 ? 0.415 -37.25 -1.937 1 96.81 102 TYR B O 1
ATOM 4354 N N . ALA B 1 103 ? 0.296 -35.531 -0.514 1 96.06 103 ALA B N 1
ATOM 4355 C CA . ALA B 1 103 ? 0.837 -34.562 -1.482 1 96.06 103 ALA B CA 1
ATOM 4356 C C . ALA B 1 103 ? 1.999 -33.781 -0.886 1 96.06 103 ALA B C 1
ATOM 4358 O O . ALA B 1 103 ? 2.094 -32.562 -1.073 1 96.06 103 ALA B O 1
ATOM 4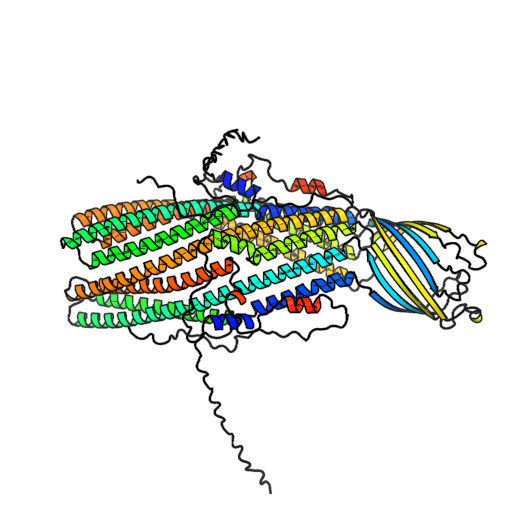359 N N . GLY B 1 104 ? 2.85 -34.438 -0.021 1 95.75 104 GLY B N 1
ATOM 4360 C CA . GLY B 1 104 ? 4.031 -33.812 0.549 1 95.75 104 GLY B CA 1
ATOM 4361 C C . GLY B 1 104 ? 3.703 -32.719 1.54 1 95.75 104 GLY B C 1
ATOM 4362 O O . GLY B 1 104 ? 4.566 -31.906 1.88 1 95.75 104 GLY B O 1
ATOM 4363 N N . GLY B 1 105 ? 2.502 -32.562 1.884 1 96.88 105 GLY B N 1
ATOM 4364 C CA . GLY B 1 105 ? 2.08 -31.531 2.807 1 96.88 105 GLY B CA 1
ATOM 4365 C C . GLY B 1 105 ? 1.574 -30.281 2.105 1 96.88 105 GLY B C 1
ATOM 4366 O O . GLY B 1 105 ? 1.189 -29.312 2.76 1 96.88 105 GLY B O 1
ATOM 4367 N N . ALA B 1 106 ? 1.573 -30.25 0.745 1 97.38 106 ALA B N 1
ATOM 4368 C CA . ALA B 1 106 ? 1.147 -29.078 -0.03 1 97.38 106 ALA B CA 1
ATOM 4369 C C . ALA B 1 106 ? -0.311 -28.734 0.257 1 97.38 106 ALA B C 1
ATOM 4371 O O . ALA B 1 106 ? -0.643 -27.578 0.502 1 97.38 106 ALA B O 1
ATOM 4372 N N . VAL B 1 107 ? -1.158 -29.719 0.283 1 97.69 107 VAL B N 1
ATOM 4373 C CA . VAL B 1 107 ? -2.588 -29.484 0.454 1 97.69 107 VAL B CA 1
ATOM 4374 C C . VAL B 1 107 ? -2.865 -29 1.876 1 97.69 107 VAL B C 1
ATOM 4376 O O . VAL B 1 107 ? -3.547 -28 2.072 1 97.69 107 VAL B O 1
ATOM 4379 N N . LYS B 1 108 ? -2.311 -29.688 2.898 1 97.75 108 LYS B N 1
ATOM 4380 C CA . LYS B 1 108 ? -2.51 -29.312 4.297 1 97.75 108 LYS B CA 1
ATOM 4381 C C . LYS B 1 108 ? -2.051 -27.891 4.562 1 97.75 108 LYS B C 1
ATOM 4383 O O . LYS B 1 108 ? -2.77 -27.109 5.188 1 97.75 108 LYS B O 1
ATOM 4388 N N . ASN B 1 109 ? -0.859 -27.578 4.059 1 98.44 109 ASN B N 1
ATOM 4389 C CA . ASN B 1 109 ? -0.307 -26.25 4.309 1 98.44 109 ASN B CA 1
ATOM 4390 C C . ASN B 1 109 ? -1.016 -25.188 3.479 1 98.44 109 ASN B C 1
ATOM 4392 O O . ASN B 1 109 ? -1.134 -24.031 3.91 1 98.44 109 ASN B O 1
ATOM 4396 N N . SER B 1 110 ? -1.539 -25.531 2.26 1 98.56 110 SER B N 1
ATOM 4397 C CA . SER B 1 110 ? -2.346 -24.594 1.483 1 98.56 110 SER B CA 1
ATOM 4398 C C . SER B 1 110 ? -3.637 -24.25 2.211 1 98.56 110 SER B C 1
ATOM 4400 O O . SER B 1 110 ? -4.082 -23.094 2.174 1 98.56 110 SER B O 1
ATOM 4402 N N . ILE B 1 111 ? -4.262 -25.219 2.863 1 98.44 111 ILE B N 1
ATOM 4403 C CA . ILE B 1 111 ? -5.477 -24.984 3.639 1 98.44 111 ILE B CA 1
ATOM 4404 C C . ILE B 1 111 ? -5.164 -24.078 4.824 1 98.44 111 ILE B C 1
ATOM 4406 O O . ILE B 1 111 ? -5.891 -23.125 5.086 1 98.44 111 ILE B O 1
ATOM 4410 N N . ARG B 1 112 ? -4.066 -24.375 5.5 1 98.56 112 ARG B N 1
ATOM 4411 C CA . ARG B 1 112 ? -3.678 -23.547 6.645 1 98.56 112 ARG B CA 1
ATOM 4412 C C . ARG B 1 112 ? -3.395 -22.109 6.211 1 98.56 112 ARG B C 1
ATOM 4414 O O . ARG B 1 112 ? -3.789 -21.156 6.895 1 98.56 112 ARG B O 1
ATOM 4421 N N . ALA B 1 113 ? -2.672 -21.922 5.078 1 98.62 113 ALA B N 1
ATOM 4422 C CA . ALA B 1 113 ? -2.406 -20.594 4.539 1 98.62 113 ALA B CA 1
ATOM 4423 C C . ALA B 1 113 ? -3.705 -19.859 4.23 1 98.62 113 ALA B C 1
ATOM 4425 O O . ALA B 1 113 ? -3.854 -18.688 4.566 1 98.62 113 ALA B O 1
ATOM 4426 N N . ALA B 1 114 ? -4.656 -20.562 3.613 1 98.62 114 ALA B N 1
ATOM 4427 C CA . ALA B 1 114 ? -5.934 -19.953 3.25 1 98.62 114 ALA B CA 1
ATOM 4428 C C . ALA B 1 114 ? -6.707 -19.516 4.492 1 98.62 114 ALA B C 1
ATOM 4430 O O . ALA B 1 114 ? -7.273 -18.422 4.531 1 98.62 114 ALA B O 1
ATOM 4431 N N . LYS B 1 115 ? -6.758 -20.406 5.516 1 98.69 115 LYS B N 1
ATOM 4432 C CA . LYS B 1 115 ? -7.438 -20.078 6.766 1 98.69 115 LYS B CA 1
ATOM 4433 C C . LYS B 1 115 ? -6.828 -18.828 7.398 1 98.69 115 LYS B C 1
ATOM 4435 O O . LYS B 1 115 ? -7.551 -17.953 7.879 1 98.69 115 LYS B O 1
ATOM 4440 N N . THR B 1 116 ? -5.488 -18.781 7.43 1 98.69 116 THR B N 1
ATOM 4441 C CA . THR B 1 116 ? -4.781 -17.656 8.031 1 98.69 116 THR B CA 1
ATOM 4442 C C . THR B 1 116 ? -5.035 -16.375 7.234 1 98.69 116 THR B C 1
ATOM 4444 O O . THR B 1 116 ? -5.145 -15.289 7.809 1 98.69 116 THR B O 1
ATOM 4447 N N . ARG B 1 117 ? -5.148 -16.484 5.898 1 98.5 117 ARG B N 1
ATOM 4448 C CA . ARG B 1 117 ? -5.438 -15.32 5.059 1 98.5 117 ARG B CA 1
ATOM 4449 C C . ARG B 1 117 ? -6.855 -14.812 5.297 1 98.5 117 ARG B C 1
ATOM 4451 O O . ARG B 1 117 ? -7.121 -13.617 5.18 1 98.5 117 ARG B O 1
ATOM 4458 N N . VAL B 1 118 ? -7.797 -15.758 5.656 1 98.69 118 VAL B N 1
ATOM 4459 C CA . VAL B 1 118 ? -9.141 -15.336 6.047 1 98.69 118 VAL B CA 1
ATOM 4460 C C . VAL B 1 118 ? -9.062 -14.484 7.309 1 98.69 118 VAL B C 1
ATOM 4462 O O . VAL B 1 118 ? -9.703 -13.43 7.391 1 98.69 118 VAL B O 1
ATOM 4465 N N . GLU B 1 119 ? -8.273 -14.93 8.25 1 98.5 119 GLU B N 1
ATOM 4466 C CA . GLU B 1 119 ? -8.109 -14.164 9.484 1 98.5 119 GLU B CA 1
ATOM 4467 C C . GLU B 1 119 ? -7.512 -12.789 9.203 1 98.5 119 GLU B C 1
ATOM 4469 O O . GLU B 1 119 ? -7.949 -11.789 9.773 1 98.5 119 GLU B O 1
ATOM 4474 N N . ALA B 1 120 ? -6.504 -12.688 8.328 1 98.56 120 ALA B N 1
ATOM 4475 C CA . ALA B 1 120 ? -5.926 -11.406 7.93 1 98.56 120 ALA B CA 1
ATOM 4476 C C . ALA B 1 120 ? -6.977 -10.508 7.285 1 98.56 120 ALA B C 1
ATOM 4478 O O . ALA B 1 120 ? -7.043 -9.305 7.57 1 98.56 120 ALA B O 1
ATOM 4479 N N . GLY B 1 121 ? -7.816 -11.141 6.449 1 98.5 121 GLY B N 1
ATOM 4480 C CA . GLY B 1 121 ? -8.867 -10.391 5.781 1 98.5 121 GLY B CA 1
ATOM 4481 C C . GLY B 1 121 ? -9.898 -9.828 6.742 1 98.5 121 GLY B C 1
ATOM 4482 O O . GLY B 1 121 ? -10.406 -8.719 6.535 1 98.5 121 GLY B O 1
ATOM 4483 N N . GLN B 1 122 ? -10.211 -10.562 7.742 1 98.12 122 GLN B N 1
ATOM 4484 C CA . GLN B 1 122 ? -11.156 -10.086 8.742 1 98.12 122 GLN B CA 1
ATOM 4485 C C . GLN B 1 122 ? -10.609 -8.875 9.484 1 98.12 122 GLN B C 1
ATOM 4487 O O . GLN B 1 122 ? -11.352 -7.938 9.789 1 98.12 122 GLN B O 1
ATOM 4492 N N . GLU B 1 123 ? -9.281 -8.914 9.758 1 97.94 123 GLU B N 1
ATOM 4493 C CA . GLU B 1 123 ? -8.656 -7.75 10.383 1 97.94 123 GLU B CA 1
ATOM 4494 C C . GLU B 1 123 ? -8.625 -6.559 9.43 1 97.94 123 GLU B C 1
ATOM 4496 O O . GLU B 1 123 ? -8.812 -5.414 9.852 1 97.94 123 GLU B O 1
ATOM 4501 N N . ASP B 1 124 ? -8.383 -6.801 8.148 1 97.88 124 ASP B N 1
ATOM 4502 C CA . ASP B 1 124 ? -8.438 -5.742 7.145 1 97.88 124 ASP B CA 1
ATOM 4503 C C . ASP B 1 124 ? -9.82 -5.105 7.086 1 97.88 124 ASP B C 1
ATOM 4505 O O . ASP B 1 124 ? -9.953 -3.893 6.902 1 97.88 124 ASP B O 1
ATOM 4509 N N . LEU B 1 125 ? -10.852 -5.938 7.199 1 97.62 125 LEU B N 1
ATOM 4510 C CA . LEU B 1 125 ? -12.219 -5.438 7.203 1 97.62 125 LEU B CA 1
ATOM 4511 C C . LEU B 1 125 ? -12.461 -4.531 8.406 1 97.62 125 LEU B C 1
ATOM 4513 O O . LEU B 1 125 ? -13.086 -3.473 8.281 1 97.62 125 LEU B O 1
ATOM 4517 N N . ARG B 1 126 ? -11.977 -4.91 9.531 1 96.5 126 ARG B N 1
ATOM 4518 C CA . ARG B 1 126 ? -12.078 -4.086 10.727 1 96.5 126 ARG B CA 1
ATOM 4519 C C . ARG B 1 126 ? -11.391 -2.74 10.531 1 96.5 126 ARG B C 1
ATOM 4521 O O . ARG B 1 126 ? -11.906 -1.707 10.969 1 96.5 126 ARG B O 1
ATOM 4528 N N . ALA B 1 127 ? -10.211 -2.729 9.922 1 97.38 127 ALA B N 1
ATOM 4529 C CA . ALA B 1 127 ? -9.484 -1.494 9.641 1 97.38 127 ALA B CA 1
ATOM 4530 C C . ALA B 1 127 ? -10.289 -0.579 8.719 1 97.38 127 ALA B C 1
ATOM 4532 O O . ALA B 1 127 ? -10.344 0.634 8.938 1 97.38 127 ALA B O 1
ATOM 4533 N N . THR B 1 128 ? -10.922 -1.201 7.73 1 97.44 128 THR B N 1
ATOM 4534 C CA . THR B 1 128 ? -11.758 -0.432 6.812 1 97.44 128 THR B CA 1
ATOM 4535 C C . THR B 1 128 ? -12.938 0.19 7.551 1 97.44 128 THR B C 1
ATOM 4537 O O . THR B 1 128 ? -13.266 1.358 7.332 1 97.44 128 THR B O 1
ATOM 4540 N N . GLU B 1 129 ? -13.531 -0.563 8.391 1 96.19 129 GLU B N 1
ATOM 4541 C CA . GLU B 1 129 ? -14.648 -0.068 9.203 1 96.19 129 GLU B CA 1
ATOM 4542 C C . GLU B 1 129 ? -14.227 1.133 10.039 1 96.19 129 GLU B C 1
ATOM 4544 O O . GLU B 1 129 ? -14.898 2.166 10.039 1 96.19 129 GLU B O 1
ATOM 4549 N N . SER B 1 130 ? -13.133 0.988 10.68 1 95.88 130 SER B N 1
ATOM 4550 C CA . SER B 1 130 ? -12.602 2.068 11.5 1 95.88 130 SER B CA 1
ATOM 4551 C C . SER B 1 130 ? -12.312 3.311 10.672 1 95.88 130 SER B C 1
ATOM 4553 O O . SER B 1 130 ? -12.586 4.434 11.102 1 95.88 130 SER B O 1
ATOM 4555 N N . GLY B 1 131 ? -11.742 3.072 9.484 1 96.75 131 GLY B N 1
ATOM 4556 C CA . GLY B 1 131 ? -11.477 4.184 8.586 1 96.75 131 GLY B CA 1
ATOM 4557 C C . GLY B 1 131 ? -12.734 4.922 8.172 1 96.75 131 GLY B C 1
ATOM 4558 O O . GLY B 1 131 ? -12.758 6.156 8.148 1 96.75 131 GLY B O 1
ATOM 4559 N N . ILE B 1 132 ? -13.75 4.156 7.934 1 97.06 132 ILE B N 1
ATOM 4560 C CA . ILE B 1 132 ? -15.016 4.754 7.531 1 97.06 132 ILE B CA 1
ATOM 4561 C C . ILE B 1 132 ? -15.617 5.531 8.703 1 97.06 132 ILE B C 1
ATOM 4563 O O . ILE B 1 132 ? -16.125 6.641 8.523 1 97.06 132 ILE B O 1
ATOM 4567 N N . PHE B 1 133 ? -15.555 5.023 9.867 1 96.88 133 PHE B N 1
ATOM 4568 C CA . PHE B 1 133 ? -16.078 5.719 11.039 1 96.88 133 PHE B CA 1
ATOM 4569 C C . PHE B 1 133 ? -15.328 7.023 11.273 1 96.88 133 PHE B C 1
ATOM 4571 O O . PHE B 1 133 ? -15.93 8.047 11.609 1 96.88 133 PHE B O 1
ATOM 4578 N N . SER B 1 134 ? -13.992 7 11.094 1 97.12 134 SER B N 1
ATOM 4579 C CA . SER B 1 134 ? -13.211 8.227 11.234 1 97.12 134 SER B CA 1
ATOM 4580 C C . SER B 1 134 ? -13.633 9.281 10.219 1 97.12 134 SER B C 1
ATOM 4582 O O . SER B 1 134 ? -13.719 10.461 10.547 1 97.12 134 SER B O 1
ATOM 4584 N N . GLN B 1 135 ? -13.945 8.844 9.055 1 97.56 135 GLN B N 1
ATOM 4585 C CA . GLN B 1 135 ? -14.406 9.758 8.016 1 97.56 135 GLN B CA 1
ATOM 4586 C C . GLN B 1 135 ? -15.773 10.344 8.359 1 97.56 135 GLN B C 1
ATOM 4588 O O . GLN B 1 135 ? -16.016 11.531 8.148 1 97.56 135 GLN B O 1
ATOM 4593 N N . VAL B 1 136 ? -16.625 9.492 8.891 1 97.25 136 VAL B N 1
ATOM 4594 C CA . VAL B 1 136 ? -17.953 9.938 9.273 1 97.25 136 VAL B CA 1
ATOM 4595 C C . VAL B 1 136 ? -17.859 10.984 10.383 1 97.25 136 VAL B C 1
ATOM 4597 O O . VAL B 1 136 ? -18.484 12.039 10.305 1 97.25 136 VAL B O 1
ATOM 4600 N N . VAL B 1 137 ? -17.047 10.711 11.375 1 97 137 VAL B N 1
ATOM 4601 C CA . VAL B 1 137 ? -16.875 11.633 12.492 1 97 137 VAL B CA 1
ATOM 4602 C C . VAL B 1 137 ? -16.312 12.953 12 1 97 137 VAL B C 1
ATOM 4604 O O . VAL B 1 137 ? -16.781 14.023 12.383 1 97 137 VAL B O 1
ATOM 4607 N N . ALA B 1 138 ? -15.281 12.906 11.125 1 97.69 138 ALA B N 1
ATOM 4608 C CA . ALA B 1 138 ? -14.703 14.117 10.555 1 97.69 138 ALA B CA 1
ATOM 4609 C C . ALA B 1 138 ? -15.742 14.914 9.773 1 97.69 138 ALA B C 1
ATOM 4611 O O . ALA B 1 138 ? -15.867 16.125 9.953 1 97.69 138 ALA B O 1
ATOM 4612 N N . ALA B 1 139 ? -16.5 14.227 9 1 97.88 139 ALA B N 1
ATOM 4613 C CA . ALA B 1 139 ? -17.516 14.891 8.195 1 97.88 139 ALA B CA 1
ATOM 4614 C C . ALA B 1 139 ? -18.609 15.484 9.078 1 97.88 139 ALA B C 1
ATOM 4616 O O . ALA B 1 139 ? -19.078 16.594 8.836 1 97.88 139 ALA B O 1
ATOM 4617 N N . TYR B 1 140 ? -19.078 14.758 10.102 1 97.31 140 TYR B N 1
ATOM 4618 C CA . TYR B 1 140 ? -20.094 15.203 11.055 1 97.31 140 TYR B CA 1
ATOM 4619 C C . TYR B 1 140 ? -19.641 16.484 11.75 1 97.31 140 TYR B C 1
ATOM 4621 O O . TYR B 1 140 ? -20.391 17.469 11.789 1 97.31 140 TYR B O 1
ATOM 4629 N N . MET B 1 141 ? -18.406 16.469 12.148 1 97.88 141 MET B N 1
ATOM 4630 C CA . MET B 1 141 ? -17.891 17.609 12.898 1 97.88 141 MET B CA 1
ATOM 4631 C C . MET B 1 141 ? -17.594 18.781 11.961 1 97.88 141 MET B C 1
ATOM 4633 O O . MET B 1 141 ? -17.672 19.938 12.359 1 97.88 141 MET B O 1
ATOM 4637 N N . ASP B 1 142 ? -17.219 18.516 10.711 1 97.88 142 ASP B N 1
ATOM 4638 C CA . ASP B 1 142 ? -17.031 19.578 9.734 1 97.88 142 ASP B CA 1
ATOM 4639 C C . ASP B 1 142 ? -18.312 20.359 9.492 1 97.88 142 ASP B C 1
ATOM 4641 O O . ASP B 1 142 ? -18.297 21.594 9.406 1 97.88 142 ASP B O 1
ATOM 4645 N N . VAL B 1 143 ? -19.422 19.656 9.414 1 97.12 143 VAL B N 1
ATOM 4646 C CA . VAL B 1 143 ? -20.703 20.312 9.195 1 97.12 143 VAL B CA 1
ATOM 4647 C C . VAL B 1 143 ? -21.047 21.188 10.398 1 97.12 143 VAL B C 1
ATOM 4649 O O . VAL B 1 143 ? -21.469 22.328 10.25 1 97.12 143 VAL B O 1
ATOM 4652 N N . ILE B 1 144 ? -20.828 20.656 11.57 1 96.88 144 ILE B N 1
ATOM 4653 C CA . ILE B 1 144 ? -21.109 21.406 12.781 1 96.88 144 ILE B CA 1
ATOM 4654 C C . ILE B 1 144 ? -20.234 22.656 12.836 1 96.88 144 ILE B C 1
ATOM 4656 O O . ILE B 1 144 ? -20.703 23.766 13.102 1 96.88 144 ILE B O 1
ATOM 4660 N N . ARG B 1 145 ? -18.875 22.438 12.539 1 97.06 145 ARG B N 1
ATOM 4661 C CA . ARG B 1 145 ? -17.938 23.547 12.547 1 97.06 145 ARG B CA 1
ATOM 4662 C C . ARG B 1 145 ? -18.328 24.609 11.531 1 97.06 145 ARG B C 1
ATOM 4664 O O . ARG B 1 145 ? -18.438 25.797 11.875 1 97.06 145 ARG B O 1
ATOM 4671 N N . ASP B 1 146 ? -18.562 24.188 10.328 1 97.25 146 ASP B N 1
ATOM 4672 C CA . ASP B 1 146 ? -18.797 25.156 9.25 1 97.25 146 ASP B CA 1
ATOM 4673 C C . ASP B 1 146 ? -20.156 25.828 9.398 1 97.25 146 ASP B C 1
ATOM 4675 O O . ASP B 1 146 ? -20.328 26.984 9.023 1 97.25 146 ASP B O 1
ATOM 4679 N N . SER B 1 147 ? -21.188 25.172 10.016 1 96.62 147 SER B N 1
ATOM 4680 C CA . SER B 1 147 ? -22.453 25.812 10.352 1 96.62 147 SER B CA 1
ATOM 4681 C C . SER B 1 147 ? -22.266 26.922 11.367 1 96.62 147 SER B C 1
ATOM 4683 O O . SER B 1 147 ? -22.812 28.016 11.211 1 96.62 147 SER B O 1
ATOM 4685 N N . ALA B 1 148 ? -21.469 26.625 12.359 1 96.56 148 ALA B N 1
ATOM 4686 C CA . ALA B 1 148 ? -21.188 27.641 13.383 1 96.56 148 ALA B CA 1
ATOM 4687 C C . ALA B 1 148 ? -20.438 28.828 12.797 1 96.56 148 ALA B C 1
ATOM 4689 O O . ALA B 1 148 ? -20.719 29.969 13.141 1 96.56 148 ALA B O 1
ATOM 4690 N N . ILE B 1 149 ? -19.484 28.531 11.875 1 96.88 149 ILE B N 1
ATOM 4691 C CA . ILE B 1 149 ? -18.688 29.578 11.266 1 96.88 149 ILE B CA 1
ATOM 4692 C C . ILE B 1 149 ? -19.562 30.469 10.398 1 96.88 149 ILE B C 1
ATOM 4694 O O . ILE B 1 149 ? -19.391 31.703 10.375 1 96.88 149 ILE B O 1
ATOM 4698 N N . VAL B 1 150 ? -20.5 29.922 9.719 1 96.38 150 VAL B N 1
ATOM 4699 C CA . VAL B 1 150 ? -21.438 30.719 8.938 1 96.38 150 VAL B CA 1
ATOM 4700 C C . VAL B 1 150 ? -22.266 31.594 9.867 1 96.38 150 VAL B C 1
ATOM 4702 O O . VAL B 1 150 ? -22.453 32.781 9.594 1 96.38 150 VAL B O 1
ATOM 4705 N N . GLY B 1 151 ? -22.75 31.062 10.953 1 96.44 151 GLY B N 1
ATOM 4706 C CA . GLY B 1 151 ? -23.5 31.859 11.922 1 96.44 151 GLY B CA 1
ATOM 4707 C C . GLY B 1 151 ? -22.703 33.031 12.469 1 96.44 151 GLY B C 1
ATOM 4708 O O . GLY B 1 151 ? -23.219 34.125 12.562 1 96.44 151 GLY B O 1
ATOM 4709 N N . LEU B 1 152 ? -21.453 32.75 12.766 1 95.69 152 LEU B N 1
ATOM 4710 C CA . LEU B 1 152 ? -20.578 33.781 13.297 1 95.69 152 LEU B CA 1
ATOM 4711 C C . LEU B 1 152 ? -20.328 34.875 12.258 1 95.69 152 LEU B C 1
ATOM 4713 O O . LEU B 1 152 ? -20.359 36.062 12.586 1 95.69 152 LEU B O 1
ATOM 4717 N N . ASN B 1 153 ? -20.078 34.469 11.031 1 96 153 ASN B N 1
ATOM 4718 C CA . ASN B 1 153 ? -19.828 35.438 9.969 1 96 153 ASN B CA 1
ATOM 4719 C C . ASN B 1 153 ? -21.078 36.219 9.602 1 96 153 ASN B C 1
ATOM 4721 O O . ASN B 1 153 ? -21.016 37.406 9.281 1 96 153 ASN B O 1
ATOM 4725 N N . ARG B 1 154 ? -22.219 35.594 9.641 1 95.44 154 ARG B N 1
ATOM 4726 C CA . ARG B 1 154 ? -23.469 36.281 9.398 1 95.44 154 ARG B CA 1
ATOM 4727 C C . ARG B 1 154 ? -23.719 37.344 10.453 1 95.44 154 ARG B C 1
ATOM 4729 O O . ARG B 1 154 ? -24.094 38.469 10.125 1 95.44 154 ARG B O 1
ATOM 4736 N N . ASN B 1 155 ? -23.547 36.969 11.68 1 94.81 155 ASN B N 1
ATOM 4737 C CA . ASN B 1 155 ? -23.672 37.938 12.766 1 94.81 155 ASN B CA 1
ATOM 4738 C C . ASN B 1 155 ? -22.688 39.094 12.594 1 94.81 155 ASN B C 1
ATOM 4740 O O . ASN B 1 155 ? -23.031 40.25 12.867 1 94.81 155 ASN B O 1
ATOM 4744 N N . ASN B 1 156 ? -21.453 38.812 12.172 1 94.19 156 ASN B N 1
ATOM 4745 C CA . ASN B 1 156 ? -20.453 39.844 11.938 1 94.19 156 ASN B CA 1
ATOM 4746 C C . ASN B 1 156 ? -20.891 40.812 10.859 1 94.19 156 ASN B C 1
ATOM 4748 O O . ASN B 1 156 ? -20.703 42.031 10.992 1 94.19 156 ASN B O 1
ATOM 4752 N N . VAL B 1 157 ? -21.469 40.312 9.812 1 95.19 157 VAL B N 1
ATOM 4753 C CA . VAL B 1 157 ? -21.953 41.188 8.734 1 95.19 157 VAL B CA 1
ATOM 4754 C C . VAL B 1 157 ? -23.062 42.062 9.258 1 95.19 157 VAL B C 1
ATOM 4756 O O . VAL B 1 157 ? -23.094 43.281 8.961 1 95.19 157 VAL B O 1
ATOM 4759 N N . GLU B 1 158 ? -23.953 41.594 10.023 1 94.69 158 GLU B N 1
ATOM 4760 C CA . GLU B 1 158 ? -25.047 42.375 10.586 1 94.69 158 GLU B CA 1
ATOM 4761 C C . GLU B 1 158 ? -24.516 43.5 11.484 1 94.69 158 GLU B C 1
ATOM 4763 O O . GLU B 1 158 ? -25 44.625 11.422 1 94.69 158 GLU B O 1
ATOM 4768 N N . VAL B 1 159 ? -23.578 43.156 12.273 1 93.12 159 VAL B N 1
ATOM 4769 C CA . VAL B 1 159 ? -23 44.156 13.188 1 93.12 159 VAL B CA 1
ATOM 4770 C C . VAL B 1 159 ? -22.297 45.25 12.391 1 93.12 159 VAL B C 1
ATOM 4772 O O . VAL B 1 159 ? -22.422 46.438 12.711 1 93.12 159 VAL B O 1
ATOM 4775 N N . LEU B 1 160 ? -21.562 44.844 11.344 1 93.94 160 LEU B N 1
ATOM 4776 C CA . LEU B 1 160 ? -20.844 45.812 10.531 1 93.94 160 LEU B CA 1
ATOM 4777 C C . LEU B 1 160 ? -21.797 46.688 9.727 1 93.94 160 LEU B C 1
ATOM 4779 O O . LEU B 1 160 ? -21.516 47.844 9.461 1 93.94 160 LEU B O 1
ATOM 4783 N N . GLU B 1 161 ? -22.938 46.156 9.383 1 94.31 161 GLU B N 1
ATOM 4784 C CA . GLU B 1 161 ? -23.969 46.969 8.727 1 94.31 161 GLU B CA 1
ATOM 4785 C C . GLU B 1 161 ? -24.516 48.031 9.648 1 94.31 161 GLU B C 1
ATOM 4787 O O . GLU B 1 161 ? -24.703 49.188 9.234 1 94.31 161 GLU B O 1
ATOM 4792 N N . VAL B 1 162 ? -24.75 47.688 10.852 1 92.81 162 VAL B N 1
ATOM 4793 C CA . VAL B 1 162 ? -25.234 48.625 11.844 1 92.81 162 VAL B CA 1
ATOM 4794 C C . VAL B 1 162 ? -24.172 49.688 12.102 1 92.81 162 VAL B C 1
ATOM 4796 O O . VAL B 1 162 ? -24.484 50.875 12.203 1 92.81 162 VAL B O 1
ATOM 4799 N N . ASN B 1 163 ? -22.922 49.25 12.188 1 90.94 163 ASN B N 1
ATOM 4800 C CA . ASN B 1 163 ? -21.812 50.188 12.398 1 90.94 163 ASN B CA 1
ATOM 4801 C C . ASN B 1 163 ? -21.672 51.156 11.234 1 90.94 163 ASN B C 1
ATOM 4803 O O . ASN B 1 163 ? -21.375 52.344 11.453 1 90.94 163 ASN B O 1
ATOM 4807 N N . LEU B 1 164 ? -21.781 50.656 10.023 1 92.56 164 LEU B N 1
ATOM 4808 C CA . LEU B 1 164 ? -21.688 51.531 8.852 1 92.56 164 LEU B CA 1
ATOM 4809 C C . LEU B 1 164 ? -22.812 52.562 8.852 1 92.56 164 LEU B C 1
ATOM 4811 O O . LEU B 1 164 ? -22.578 53.719 8.555 1 92.56 164 LEU B O 1
ATOM 4815 N N . LYS B 1 165 ? -24 52.219 9.195 1 93.75 165 LYS B N 1
ATOM 4816 C CA . LYS B 1 165 ? -25.125 53.125 9.281 1 93.75 165 LYS B CA 1
ATOM 4817 C C . LYS B 1 165 ? -24.891 54.188 10.352 1 93.75 165 LYS B C 1
ATOM 4819 O O . LYS B 1 165 ? -25.125 55.375 10.125 1 93.75 165 LYS B O 1
ATOM 4824 N N . ALA B 1 166 ? -24.391 53.688 11.477 1 90.81 166 ALA B N 1
ATOM 4825 C CA . ALA B 1 166 ? -24.125 54.625 12.578 1 90.81 166 ALA B CA 1
ATOM 4826 C C . ALA B 1 166 ? -23.016 55.594 12.203 1 90.81 166 ALA B C 1
ATOM 4828 O O . ALA B 1 166 ? -23.094 56.781 12.539 1 90.81 166 ALA B O 1
ATOM 4829 N N . THR B 1 167 ? -21.969 55.125 11.539 1 90.88 167 THR B N 1
ATOM 4830 C CA . THR B 1 167 ? -20.859 55.938 11.109 1 90.88 167 THR B CA 1
ATOM 4831 C C . THR B 1 167 ? -21.312 56.938 10.039 1 90.88 167 THR B C 1
ATOM 4833 O O . THR B 1 167 ? -20.875 58.094 10.039 1 90.88 167 THR B O 1
ATOM 4836 N N . SER B 1 168 ? -22.109 56.594 9.156 1 91.5 168 SER B N 1
ATOM 4837 C CA . SER B 1 168 ? -22.656 57.469 8.133 1 91.5 168 SER B CA 1
ATOM 4838 C C . SER B 1 168 ? -23.516 58.562 8.742 1 91.5 168 SER B C 1
ATOM 4840 O O . SER B 1 168 ? -23.469 59.719 8.305 1 91.5 168 SER B O 1
ATOM 4842 N N . ASP B 1 169 ? -24.297 58.219 9.766 1 91.88 169 ASP B N 1
ATOM 4843 C CA . ASP B 1 169 ? -25.109 59.219 10.461 1 91.88 169 ASP B CA 1
ATOM 4844 C C . ASP B 1 169 ? -24.234 60.219 11.188 1 91.88 169 ASP B C 1
ATOM 4846 O O . ASP B 1 169 ? -24.531 61.406 11.188 1 91.88 169 ASP B O 1
ATOM 4850 N N . ARG B 1 170 ? -23.234 59.75 11.781 1 89.88 170 ARG B N 1
ATOM 4851 C CA . ARG B 1 170 ? -22.312 60.625 12.508 1 89.88 170 ARG B CA 1
ATOM 4852 C C . ARG B 1 170 ? -21.547 61.531 11.547 1 89.88 170 ARG B C 1
ATOM 4854 O O . ARG B 1 170 ? -21.188 62.656 11.898 1 89.88 170 ARG B O 1
ATOM 4861 N N . PHE B 1 171 ? -21.203 61 10.352 1 87.31 171 PHE B N 1
ATOM 4862 C CA . PHE B 1 171 ? -20.562 61.812 9.328 1 87.31 171 PHE B CA 1
ATOM 4863 C C . PHE B 1 171 ? -21.469 62.969 8.898 1 87.31 171 PHE B C 1
ATOM 4865 O O . PHE B 1 171 ? -21 64.062 8.719 1 87.31 171 PHE B O 1
ATOM 4872 N N . ASP B 1 172 ? -22.688 62.688 8.773 1 90.56 172 ASP B N 1
ATOM 4873 C CA . ASP B 1 172 ? -23.656 63.688 8.344 1 90.56 172 ASP B CA 1
ATOM 4874 C C . ASP B 1 172 ? -23.75 64.812 9.344 1 90.56 172 ASP B C 1
ATOM 4876 O O . ASP B 1 172 ? -24.047 65.938 8.969 1 90.56 172 ASP B O 1
ATOM 4880 N N . ILE B 1 173 ? -23.359 64.5 10.602 1 90.62 173 ILE B N 1
ATOM 4881 C CA . ILE B 1 173 ? -23.406 65.562 11.617 1 90.62 173 ILE B CA 1
ATOM 4882 C C . ILE B 1 173 ? -22 66.062 11.883 1 90.62 173 ILE B C 1
ATOM 4884 O O . ILE B 1 173 ? -21.797 66.875 12.805 1 90.62 173 ILE B O 1
ATOM 4888 N N . GLY B 1 174 ? -20.938 65.625 11.109 1 86.5 174 GLY B N 1
ATOM 4889 C CA . GLY B 1 174 ? -19.578 66.188 11.117 1 86.5 174 GLY B CA 1
ATOM 4890 C C . GLY B 1 174 ? -18.719 65.625 12.219 1 86.5 174 GLY B C 1
ATOM 4891 O O . GLY B 1 174 ? -17.656 66.125 12.539 1 86.5 174 GLY B O 1
ATOM 4892 N N . ASP B 1 175 ? -19.141 64.438 12.75 1 86.12 175 ASP B N 1
ATOM 4893 C CA . ASP B 1 175 ? -18.453 63.875 13.906 1 86.12 175 ASP B CA 1
ATOM 4894 C C . ASP B 1 175 ? -17.344 62.938 13.469 1 86.12 175 ASP B C 1
ATOM 4896 O O . ASP B 1 175 ? -16.438 62.625 14.242 1 86.12 175 ASP B O 1
ATOM 4900 N N . VAL B 1 176 ? -17.531 62.375 12.25 1 86.56 176 VAL B N 1
ATOM 4901 C CA . VAL B 1 176 ? -16.516 61.469 11.75 1 86.56 176 VAL B CA 1
ATOM 4902 C C . VAL B 1 176 ? -16.125 61.844 10.328 1 86.56 176 VAL B C 1
ATOM 4904 O O . VAL B 1 176 ? -16.734 62.75 9.727 1 86.56 176 VAL B O 1
ATOM 4907 N N . THR B 1 177 ? -15.016 61.312 9.828 1 89.31 177 THR B N 1
ATOM 4908 C CA . THR B 1 177 ? -14.492 61.719 8.531 1 89.31 177 THR B CA 1
ATOM 4909 C C . THR B 1 177 ? -14.992 60.812 7.426 1 89.31 177 THR B C 1
ATOM 4911 O O . THR B 1 177 ? -15.57 59.75 7.699 1 89.31 177 THR B O 1
ATOM 4914 N N . ARG B 1 178 ? -14.734 61.188 6.195 1 89.62 178 ARG B N 1
ATOM 4915 C CA . ARG B 1 178 ? -15.062 60.375 5.027 1 89.62 178 ARG B CA 1
ATOM 4916 C C . ARG B 1 178 ? -14.234 59.094 5 1 89.62 178 ARG B C 1
ATOM 4918 O O . ARG B 1 178 ? -14.711 58.062 4.535 1 89.62 178 ARG B O 1
ATOM 4925 N N . THR B 1 179 ? -13.086 59.156 5.504 1 88.81 179 THR B N 1
ATOM 4926 C CA . THR B 1 179 ? -12.188 58 5.586 1 88.81 179 THR B CA 1
ATOM 4927 C C . THR B 1 179 ? -12.773 56.938 6.496 1 88.81 179 THR B C 1
ATOM 4929 O O . THR B 1 179 ? -12.695 55.75 6.195 1 88.81 179 THR B O 1
ATOM 4932 N N . ASP B 1 180 ? -13.453 57.406 7.52 1 89.25 180 ASP B N 1
ATOM 4933 C CA . ASP B 1 180 ? -14.047 56.469 8.461 1 89.25 180 ASP B CA 1
ATOM 4934 C C . ASP B 1 180 ? -15.203 55.688 7.816 1 89.25 180 ASP B C 1
ATOM 4936 O O . ASP B 1 180 ? -15.344 54.469 8.023 1 89.25 180 ASP B O 1
ATOM 4940 N N . VAL B 1 181 ? -15.977 56.438 7.098 1 91.44 181 VAL B N 1
ATOM 4941 C CA . VAL B 1 181 ? -17.094 55.781 6.414 1 91.44 181 VAL B CA 1
ATOM 4942 C C . VAL B 1 181 ? -16.578 54.812 5.359 1 91.44 181 VAL B C 1
ATOM 4944 O O . VAL B 1 181 ? -17.078 53.688 5.238 1 91.44 181 VAL B O 1
ATOM 4947 N N . ALA B 1 182 ? -15.555 55.25 4.645 1 93.5 182 ALA B N 1
ATOM 4948 C CA . ALA B 1 182 ? -14.961 54.375 3.619 1 93.5 182 ALA B CA 1
ATOM 4949 C C . ALA B 1 182 ? -14.352 53.125 4.234 1 93.5 182 ALA B C 1
ATOM 4951 O O . ALA B 1 182 ? -14.445 52.031 3.66 1 93.5 182 ALA B O 1
ATOM 4952 N N . GLN B 1 183 ? -13.75 53.219 5.359 1 91.56 183 GLN B N 1
ATOM 4953 C CA . GLN B 1 183 ? -13.156 52.062 6.062 1 91.56 183 GLN B CA 1
ATOM 4954 C C . GLN B 1 183 ? -14.227 51.094 6.535 1 91.56 183 GLN B C 1
ATOM 4956 O O . GLN B 1 183 ? -14.055 49.875 6.449 1 91.56 183 GLN B O 1
ATOM 4961 N N . SER B 1 184 ? -15.25 51.656 7.027 1 92.81 184 SER B N 1
ATOM 4962 C CA . SER B 1 184 ? -16.359 50.812 7.469 1 92.81 184 SER B CA 1
ATOM 4963 C C . SER B 1 184 ? -16.984 50.062 6.297 1 92.81 184 SER B C 1
ATOM 4965 O O . SER B 1 184 ? -17.328 48.875 6.422 1 92.81 184 SER B O 1
ATOM 4967 N N . ASN B 1 185 ? -17.062 50.781 5.188 1 93.38 185 ASN B N 1
ATOM 4968 C CA . ASN B 1 185 ? -17.609 50.125 3.992 1 93.38 185 ASN B CA 1
ATOM 4969 C C . ASN B 1 185 ? -16.703 49.031 3.471 1 93.38 185 ASN B C 1
ATOM 4971 O O . ASN B 1 185 ? -17.172 47.969 3.045 1 93.38 185 ASN B O 1
ATOM 4975 N N . SER B 1 186 ? -15.445 49.281 3.43 1 94.75 186 SER B N 1
ATOM 4976 C CA . SER B 1 186 ? -14.469 48.281 3.006 1 94.75 186 SER B CA 1
ATOM 4977 C C . SER B 1 186 ? -14.531 47.031 3.883 1 94.75 186 SER B C 1
ATOM 4979 O O . SER B 1 186 ? -14.523 45.906 3.377 1 94.75 186 SER B O 1
ATOM 4981 N N . ARG B 1 187 ? -14.617 47.25 5.168 1 93.31 187 ARG B N 1
ATOM 4982 C CA . ARG B 1 187 ? -14.672 46.125 6.105 1 93.31 187 ARG B CA 1
ATOM 4983 C C . ARG B 1 187 ? -15.945 45.312 5.906 1 93.31 187 ARG B C 1
ATOM 4985 O O . ARG B 1 187 ? -15.922 44.062 6.012 1 93.31 187 ARG B O 1
ATOM 4992 N N . LEU B 1 188 ? -17.047 45.969 5.707 1 93.69 188 LEU B N 1
ATOM 4993 C CA . LEU B 1 188 ? -18.297 45.281 5.461 1 93.69 188 LEU B CA 1
ATOM 4994 C C . LEU B 1 188 ? -18.219 44.438 4.188 1 93.69 188 LEU B C 1
ATOM 4996 O O . LEU B 1 188 ? -18.672 43.281 4.164 1 93.69 188 LEU B O 1
ATOM 5000 N N . ALA B 1 189 ? -17.609 45 3.131 1 95.94 189 ALA B N 1
ATOM 5001 C CA . ALA B 1 189 ? -17.453 44.281 1.874 1 95.94 189 ALA B CA 1
ATOM 5002 C C . ALA B 1 189 ? -16.594 43 2.064 1 95.94 189 ALA B C 1
ATOM 5004 O O . ALA B 1 189 ? -16.938 41.938 1.546 1 95.94 189 ALA B O 1
ATOM 5005 N N . LEU B 1 190 ? -15.516 43.125 2.779 1 94.56 190 LEU B N 1
ATOM 5006 C CA . LEU B 1 190 ? -14.648 41.969 3.07 1 94.56 190 LEU B CA 1
ATOM 5007 C C . LEU B 1 190 ? -15.391 40.938 3.895 1 94.56 190 LEU B C 1
ATOM 5009 O O . LEU B 1 190 ? -15.242 39.719 3.652 1 94.56 190 LEU B O 1
ATOM 5013 N N . ALA B 1 191 ? -16.125 41.375 4.828 1 95.25 191 ALA B N 1
ATOM 5014 C CA . ALA B 1 191 ? -16.891 40.469 5.676 1 95.25 191 ALA B CA 1
ATOM 5015 C C . ALA B 1 191 ? -17.938 39.719 4.863 1 95.25 191 ALA B C 1
ATOM 5017 O O . ALA B 1 191 ? -18.188 38.531 5.129 1 95.25 191 ALA B O 1
ATOM 5018 N N . ARG B 1 192 ? -18.547 40.406 3.932 1 96 192 ARG B N 1
ATOM 5019 C CA . ARG B 1 192 ? -19.5 39.75 3.059 1 96 192 ARG B CA 1
ATOM 5020 C C . ARG B 1 192 ? -18.812 38.656 2.219 1 96 192 ARG B C 1
ATOM 5022 O O . ARG B 1 192 ? -19.375 37.594 1.984 1 96 192 ARG B O 1
ATOM 5029 N N . GLY B 1 193 ? -17.641 38.969 1.715 1 96.56 193 GLY B N 1
ATOM 5030 C CA . GLY B 1 193 ? -16.859 37.938 1.04 1 96.56 193 GLY B CA 1
ATOM 5031 C C . GLY B 1 193 ? -16.547 36.75 1.916 1 96.56 193 GLY B C 1
ATOM 5032 O O . GLY B 1 193 ? -16.672 35.594 1.475 1 96.56 193 GLY B O 1
ATOM 5033 N N . ASP B 1 194 ? -16.078 36.969 3.133 1 95.31 194 ASP B N 1
ATOM 5034 C CA . ASP B 1 194 ? -15.781 35.906 4.082 1 95.31 194 ASP B CA 1
ATOM 5035 C C . ASP B 1 194 ? -17.016 35.031 4.352 1 95.31 194 ASP B C 1
ATOM 5037 O O . ASP B 1 194 ? -16.922 33.812 4.484 1 95.31 194 ASP B O 1
ATOM 5041 N N . LEU B 1 195 ? -18.172 35.688 4.512 1 95.62 195 LEU B N 1
ATOM 5042 C CA . LEU B 1 195 ? -19.406 34.938 4.727 1 95.62 195 LEU B CA 1
ATOM 5043 C C . LEU B 1 195 ? -19.703 34.031 3.545 1 95.62 195 LEU B C 1
ATOM 5045 O O . LEU B 1 195 ? -20.094 32.875 3.734 1 95.62 195 LEU B O 1
ATOM 5049 N N . ARG B 1 196 ? -19.469 34.562 2.316 1 96.31 196 ARG B N 1
ATOM 5050 C CA . ARG B 1 196 ? -19.703 33.75 1.135 1 96.31 196 ARG B CA 1
ATOM 5051 C C . ARG B 1 196 ? -18.781 32.531 1.114 1 96.31 196 ARG B C 1
ATOM 5053 O O . ARG B 1 196 ? -19.203 31.438 0.755 1 96.31 196 ARG B O 1
ATOM 5060 N N . THR B 1 197 ? -17.562 32.75 1.455 1 96.62 197 THR B N 1
ATOM 5061 C CA . THR B 1 197 ? -16.594 31.641 1.539 1 96.62 197 THR B CA 1
ATOM 5062 C C . THR B 1 197 ? -17.031 30.609 2.572 1 96.62 197 THR B C 1
ATOM 5064 O O . THR B 1 197 ? -16.969 29.406 2.318 1 96.62 197 THR B O 1
ATOM 5067 N N . ALA B 1 198 ? -17.438 31.078 3.742 1 97.06 198 ALA B N 1
ATOM 5068 C CA . ALA B 1 198 ? -17.906 30.188 4.797 1 97.06 198 ALA B CA 1
ATOM 5069 C C . ALA B 1 198 ? -19.109 29.359 4.332 1 97.06 198 ALA B C 1
ATOM 5071 O O . ALA B 1 198 ? -19.203 28.172 4.629 1 97.06 198 ALA B O 1
ATOM 5072 N N . GLN B 1 199 ? -19.984 30.047 3.578 1 96.56 199 GLN B N 1
ATOM 5073 C CA . GLN B 1 199 ? -21.172 29.359 3.068 1 96.56 199 GLN B CA 1
ATOM 5074 C C . GLN B 1 199 ? -20.797 28.281 2.055 1 96.56 199 GLN B C 1
ATOM 5076 O O . GLN B 1 199 ? -21.359 27.188 2.074 1 96.56 199 GLN B O 1
ATOM 5081 N N . ALA B 1 200 ? -19.922 28.609 1.17 1 96.94 200 ALA B N 1
ATOM 5082 C CA . ALA B 1 200 ? -19.453 27.625 0.204 1 96.94 200 ALA B CA 1
ATOM 5083 C C . ALA B 1 200 ? -18.812 26.422 0.908 1 96.94 200 ALA B C 1
ATOM 5085 O O . ALA B 1 200 ? -19.016 25.281 0.503 1 96.94 200 ALA B O 1
ATOM 5086 N N . ASN B 1 201 ? -18.016 26.672 1.919 1 96.94 201 ASN B N 1
ATOM 5087 C CA . ASN B 1 201 ? -17.375 25.609 2.691 1 96.94 201 ASN B CA 1
ATOM 5088 C C . ASN B 1 201 ? -18.406 24.719 3.375 1 96.94 201 ASN B C 1
ATOM 5090 O O . ASN B 1 201 ? -18.234 23.516 3.451 1 96.94 201 ASN B O 1
ATOM 5094 N N . LEU B 1 202 ? -19.453 25.281 3.939 1 96.75 202 LEU B N 1
ATOM 5095 C CA . LEU B 1 202 ? -20.5 24.5 4.578 1 96.75 202 LEU B CA 1
ATOM 5096 C C . LEU B 1 202 ? -21.172 23.578 3.57 1 96.75 202 LEU B C 1
ATOM 5098 O O . LEU B 1 202 ? -21.422 22.406 3.871 1 96.75 202 LEU B O 1
ATOM 5102 N N . VAL B 1 203 ? -21.422 24.109 2.35 1 96.81 203 VAL B N 1
ATOM 5103 C CA . VAL B 1 203 ? -22.031 23.281 1.306 1 96.81 203 VAL B CA 1
ATOM 5104 C C . VAL B 1 203 ? -21.109 22.094 0.984 1 96.81 203 VAL B C 1
ATOM 5106 O O . VAL B 1 203 ? -21.578 20.969 0.865 1 96.81 203 VAL B O 1
ATOM 5109 N N . SER B 1 204 ? -19.859 22.391 0.842 1 97.69 204 SER B N 1
ATOM 5110 C CA . SER B 1 204 ? -18.891 21.328 0.573 1 97.69 204 SER B CA 1
ATOM 5111 C C . SER B 1 204 ? -18.875 20.281 1.683 1 97.69 204 SER B C 1
ATOM 5113 O O . SER B 1 204 ? -18.844 19.094 1.411 1 97.69 204 SER B O 1
ATOM 5115 N N . SER B 1 205 ? -18.938 20.75 2.928 1 98 205 SER B N 1
ATOM 5116 C CA . SER B 1 205 ? -18.938 19.844 4.066 1 98 205 SER B CA 1
ATOM 5117 C C . SER B 1 205 ? -20.188 18.984 4.086 1 98 205 SER B C 1
ATOM 5119 O O . SER B 1 205 ? -20.141 17.781 4.371 1 98 205 SER B O 1
ATOM 5121 N N . ARG B 1 206 ? -21.312 19.578 3.801 1 96.69 206 ARG B N 1
ATOM 5122 C CA . ARG B 1 206 ? -22.562 18.844 3.771 1 96.69 206 ARG B CA 1
ATOM 5123 C C . ARG B 1 206 ? -22.562 17.797 2.668 1 96.69 206 ARG B C 1
ATOM 5125 O O . ARG B 1 206 ? -23.047 16.688 2.863 1 96.69 206 ARG B O 1
ATOM 5132 N N . GLU B 1 207 ? -22.031 18.188 1.509 1 97.19 207 GLU B N 1
ATOM 5133 C CA . GLU B 1 207 ? -21.953 17.234 0.408 1 97.19 207 GLU B CA 1
ATOM 5134 C C . GLU B 1 207 ? -21.031 16.062 0.749 1 97.19 207 GLU B C 1
ATOM 5136 O O . GLU B 1 207 ? -21.297 14.922 0.386 1 97.19 207 GLU B O 1
ATOM 5141 N N . ARG B 1 208 ? -19.953 16.344 1.398 1 97.44 208 ARG B N 1
ATOM 5142 C CA . ARG B 1 208 ? -19.047 15.281 1.842 1 97.44 208 ARG B CA 1
ATOM 5143 C C . ARG B 1 208 ? -19.734 14.367 2.85 1 97.44 208 ARG B C 1
ATOM 5145 O O . ARG B 1 208 ? -19.531 13.148 2.832 1 97.44 208 ARG B O 1
ATOM 5152 N N . TYR B 1 209 ? -20.484 14.977 3.762 1 97.31 209 TYR B N 1
ATOM 5153 C CA . TYR B 1 209 ? -21.281 14.203 4.711 1 97.31 209 TYR B CA 1
ATOM 5154 C C . TYR B 1 209 ? -22.188 13.227 3.986 1 97.31 209 TYR B C 1
ATOM 5156 O O . TYR B 1 209 ? -22.25 12.039 4.332 1 97.31 209 TYR B O 1
ATOM 5164 N N . ILE B 1 210 ? -22.812 13.625 2.957 1 96.75 210 ILE B N 1
ATOM 5165 C CA . ILE B 1 210 ? -23.719 12.797 2.18 1 96.75 210 ILE B CA 1
ATOM 5166 C C . ILE B 1 210 ? -22.953 11.672 1.504 1 96.75 210 ILE B C 1
ATOM 5168 O O . ILE B 1 210 ? -23.422 10.531 1.453 1 96.75 210 ILE B O 1
ATOM 5172 N N . GLN B 1 211 ? -21.859 12 0.993 1 97 211 GLN B N 1
ATOM 5173 C CA . GLN B 1 211 ? -21.031 11 0.317 1 97 211 GLN B CA 1
ATOM 5174 C C . GLN B 1 211 ? -20.688 9.852 1.253 1 97 211 GLN B C 1
ATOM 5176 O O . GLN B 1 211 ? -20.688 8.688 0.84 1 97 211 GLN B O 1
ATOM 5181 N N . VAL B 1 212 ? -20.391 10.125 2.566 1 97.44 212 VAL B N 1
ATOM 5182 C CA . VAL B 1 212 ? -19.859 9.109 3.475 1 97.44 212 VAL B CA 1
ATOM 5183 C C . VAL B 1 212 ? -21 8.453 4.242 1 97.44 212 VAL B C 1
ATOM 5185 O O . VAL B 1 212 ? -20.969 7.254 4.512 1 97.44 212 VAL B O 1
ATOM 5188 N N . VAL B 1 213 ? -22.109 9.234 4.586 1 95.69 213 VAL B N 1
ATOM 5189 C CA . VAL B 1 213 ? -23.188 8.75 5.453 1 95.69 213 VAL B CA 1
ATOM 5190 C C . VAL B 1 213 ? -24.344 8.242 4.605 1 95.69 213 VAL B C 1
ATOM 5192 O O . VAL B 1 213 ? -25.094 7.352 5.031 1 95.69 213 VAL B O 1
ATOM 5195 N N . GLY B 1 214 ? -24.609 8.875 3.42 1 94.75 214 GLY B N 1
ATOM 5196 C CA . GLY B 1 214 ? -25.625 8.391 2.498 1 94.75 214 GLY B CA 1
ATOM 5197 C C . GLY B 1 214 ? -26.922 9.172 2.588 1 94.75 214 GLY B C 1
ATOM 5198 O O . GLY B 1 214 ? -27.844 8.945 1.799 1 94.75 214 GLY B O 1
ATOM 5199 N N . LYS B 1 215 ? -27.016 10.109 3.533 1 93 215 LYS B N 1
ATOM 5200 C CA . LYS B 1 215 ? -28.203 10.969 3.68 1 93 215 LYS B CA 1
ATOM 5201 C C . LYS B 1 215 ? -27.797 12.391 4.059 1 93 215 LYS B C 1
ATOM 5203 O O . LYS B 1 215 ? -26.703 12.617 4.574 1 93 215 LYS B O 1
ATOM 5208 N N . ALA B 1 216 ? -28.641 13.312 3.832 1 93.56 216 ALA B N 1
ATOM 5209 C CA . ALA B 1 216 ? -28.375 14.719 4.129 1 93.56 216 ALA B CA 1
ATOM 5210 C C . ALA B 1 216 ? -28.422 14.977 5.633 1 93.56 216 ALA B C 1
ATOM 5212 O O . ALA B 1 216 ? -29.25 14.406 6.344 1 93.56 216 ALA B O 1
ATOM 5213 N N . PRO B 1 217 ? -27.453 15.766 6.059 1 93.75 217 PRO B N 1
ATOM 5214 C CA . PRO B 1 217 ? -27.484 16.109 7.484 1 93.75 217 PRO B CA 1
ATOM 5215 C C . PRO B 1 217 ? -28.656 17 7.855 1 93.75 217 PRO B C 1
ATOM 5217 O O . PRO B 1 217 ? -28.984 17.922 7.113 1 93.75 217 PRO B O 1
ATOM 5220 N N . ALA B 1 218 ? -29.344 16.594 8.906 1 85.62 218 ALA B N 1
ATOM 5221 C CA . ALA B 1 218 ? -30.469 17.406 9.406 1 85.62 218 ALA B CA 1
ATOM 5222 C C . ALA B 1 218 ? -30.281 17.719 10.891 1 85.62 218 ALA B C 1
ATOM 5224 O O . ALA B 1 218 ? -30.297 16.812 11.727 1 85.62 218 ALA B O 1
ATOM 5225 N N . ASP B 1 219 ? -30.156 18.938 11.258 1 86.62 219 ASP B N 1
ATOM 5226 C CA . ASP B 1 219 ? -30.078 19.422 12.633 1 86.62 219 ASP B CA 1
ATOM 5227 C C . ASP B 1 219 ? -29.141 18.562 13.461 1 86.62 219 ASP B C 1
ATOM 5229 O O . ASP B 1 219 ? -29.562 17.938 14.445 1 86.62 219 ASP B O 1
ATOM 5233 N N . LEU B 1 220 ? -27.875 18.578 13.102 1 92 220 LEU B N 1
ATOM 5234 C CA . LEU B 1 220 ? -26.891 17.719 13.766 1 92 220 LEU B CA 1
ATOM 5235 C C . LEU B 1 220 ? -26.734 18.109 15.234 1 92 220 LEU B C 1
ATOM 5237 O O . LEU B 1 220 ? -26.594 19.297 15.555 1 92 220 LEU B O 1
ATOM 5241 N N . GLN B 1 221 ? -26.844 17.078 16.062 1 92.19 221 GLN B N 1
ATOM 5242 C CA . GLN B 1 221 ? -26.703 17.281 17.5 1 92.19 221 GLN B CA 1
ATOM 5243 C C . GLN B 1 221 ? -25.234 17.219 17.922 1 92.19 221 GLN B C 1
ATOM 5245 O O . GLN B 1 221 ? -24.422 16.547 17.281 1 92.19 221 GLN B O 1
ATOM 5250 N N . PRO B 1 222 ? -24.938 17.938 19.016 1 92.44 222 PRO B N 1
ATOM 5251 C CA . PRO B 1 222 ? -23.578 17.828 19.547 1 92.44 222 PRO B CA 1
ATOM 5252 C C . PRO B 1 222 ? -23.203 16.391 19.906 1 92.44 222 PRO B C 1
ATOM 5254 O O . PRO B 1 222 ? -24.031 15.664 20.484 1 92.44 222 PRO B O 1
ATOM 5257 N N . PRO B 1 223 ? -22.047 16.031 19.5 1 93.12 223 PRO B N 1
ATOM 5258 C CA . PRO B 1 223 ? -21.656 14.648 19.766 1 93.12 223 PRO B CA 1
ATOM 5259 C C . PRO B 1 223 ? -21.391 14.375 21.234 1 93.12 223 PRO B C 1
ATOM 5261 O O . PRO B 1 223 ? -21 15.289 21.969 1 93.12 223 PRO B O 1
ATOM 5264 N N . PRO B 1 224 ? -21.609 13.141 21.641 1 90.44 224 PRO B N 1
ATOM 5265 C CA . PRO B 1 224 ? -21.281 12.773 23.016 1 90.44 224 PRO B CA 1
ATOM 5266 C C . PRO B 1 224 ? -19.781 12.703 23.266 1 90.44 224 PRO B C 1
ATOM 5268 O O . PRO B 1 224 ? -19 12.617 22.312 1 90.44 224 PRO B O 1
ATOM 5271 N N . PRO B 1 225 ? -19.453 12.758 24.562 1 90.88 225 PRO B N 1
ATOM 5272 C CA . PRO B 1 225 ? -18.031 12.586 24.859 1 90.88 225 PRO B CA 1
ATOM 5273 C C . PRO B 1 225 ? -17.5 11.219 24.438 1 90.88 225 PRO B C 1
ATOM 5275 O O . PRO B 1 225 ? -18.234 10.234 24.438 1 90.88 225 PRO B O 1
ATOM 5278 N N . LEU B 1 226 ? -16.266 11.25 24.062 1 91.12 226 LEU B N 1
ATOM 5279 C CA . LEU B 1 226 ? -15.633 10.016 23.609 1 91.12 226 LEU B CA 1
ATOM 5280 C C . LEU B 1 226 ? -15.227 9.148 24.797 1 91.12 226 LEU B C 1
ATOM 5282 O O . LEU B 1 226 ? -14.539 9.609 25.703 1 91.12 226 LEU B O 1
ATOM 5286 N N . PRO B 1 227 ? -15.664 7.922 24.734 1 84.75 227 PRO B N 1
ATOM 5287 C CA . PRO B 1 227 ? -15.25 7.027 25.828 1 84.75 227 PRO B CA 1
ATOM 5288 C C . PRO B 1 227 ? -13.93 6.32 25.531 1 84.75 227 PRO B C 1
ATOM 5290 O O . PRO B 1 227 ? -13.477 6.293 24.391 1 84.75 227 PRO B O 1
ATOM 5293 N N . GLY B 1 228 ? -13.25 5.859 26.625 1 86.44 228 GLY B N 1
ATOM 5294 C CA . GLY B 1 228 ? -12.156 4.91 26.516 1 86.44 228 GLY B CA 1
ATOM 5295 C C . GLY B 1 228 ? -10.852 5.559 26.094 1 86.44 228 GLY B C 1
ATOM 5296 O O . GLY B 1 228 ? -10.016 4.926 25.438 1 86.44 228 GLY B O 1
ATOM 5297 N N . LEU B 1 229 ? -10.742 6.848 26.297 1 93.5 229 LEU B N 1
ATOM 5298 C CA . LEU B 1 229 ? -9.477 7.512 26 1 93.5 229 LEU B CA 1
ATOM 5299 C C . LEU B 1 229 ? -8.406 7.129 27.016 1 93.5 229 LEU B C 1
ATOM 5301 O O . LEU B 1 229 ? -8.695 6.988 28.203 1 93.5 229 LEU B O 1
ATOM 5305 N N . PRO B 1 230 ? -7.191 6.977 26.609 1 95.62 230 PRO B N 1
ATOM 5306 C CA . PRO B 1 230 ? -6.113 6.512 27.484 1 95.62 230 PRO B CA 1
ATOM 5307 C C . PRO B 1 230 ? -5.578 7.609 28.406 1 95.62 230 PRO B C 1
ATOM 5309 O O . PRO B 1 230 ? -5.703 8.797 28.094 1 95.62 230 PRO B O 1
ATOM 5312 N N . ALA B 1 231 ? -4.957 7.172 29.484 1 94.69 231 ALA B N 1
ATOM 5313 C CA . ALA B 1 231 ? -4.398 8.125 30.438 1 94.69 231 ALA B CA 1
ATOM 5314 C C . ALA B 1 231 ? -2.994 8.562 30.031 1 94.69 231 ALA B C 1
ATOM 5316 O O . ALA B 1 231 ? -2.6 9.703 30.25 1 94.69 231 ALA B O 1
ATOM 5317 N N . THR B 1 232 ? -2.236 7.562 29.469 1 96 232 THR B N 1
ATOM 5318 C CA . THR B 1 232 ? -0.859 7.828 29.062 1 96 232 THR B CA 1
ATOM 5319 C C . THR B 1 232 ? -0.595 7.316 27.656 1 96 232 THR B C 1
ATOM 5321 O O . THR B 1 232 ? -1.327 6.461 27.156 1 96 232 THR B O 1
ATOM 5324 N N . PRO B 1 233 ? 0.393 7.906 27.016 1 96 233 PRO B N 1
ATOM 5325 C CA . PRO B 1 233 ? 0.751 7.383 25.688 1 96 233 PRO B CA 1
ATOM 5326 C C . PRO B 1 233 ? 1.147 5.91 25.734 1 96 233 PRO B C 1
ATOM 5328 O O . PRO B 1 233 ? 0.873 5.168 24.781 1 96 233 PRO B O 1
ATOM 5331 N N . ASP B 1 234 ? 1.792 5.453 26.797 1 96.06 234 ASP B N 1
ATOM 5332 C CA . ASP B 1 234 ? 2.221 4.062 26.906 1 96.06 234 ASP B CA 1
ATOM 5333 C C . ASP B 1 234 ? 1.02 3.125 27.016 1 96.06 234 ASP B C 1
ATOM 5335 O O . ASP B 1 234 ? 1.018 2.043 26.422 1 96.06 234 ASP B O 1
ATOM 5339 N N . ASP B 1 235 ? 0.013 3.598 27.75 1 96.44 235 ASP B N 1
ATOM 5340 C CA . ASP B 1 235 ? -1.222 2.822 27.812 1 96.44 235 ASP B CA 1
ATOM 5341 C C . ASP B 1 235 ? -1.845 2.68 26.422 1 96.44 235 ASP B C 1
ATOM 5343 O O . ASP B 1 235 ? -2.332 1.605 26.062 1 96.44 235 ASP B O 1
ATOM 5347 N N . ALA B 1 236 ? -1.819 3.73 25.719 1 97.62 236 ALA B N 1
ATOM 5348 C CA . ALA B 1 236 ? -2.387 3.74 24.375 1 97.62 236 ALA B CA 1
ATOM 5349 C C . ALA B 1 236 ? -1.635 2.781 23.453 1 97.62 236 ALA B C 1
ATOM 5351 O O . ALA B 1 236 ? -2.25 2.006 22.719 1 97.62 236 ALA B O 1
ATOM 5352 N N . VAL B 1 237 ? -0.325 2.787 23.531 1 97.69 237 VAL B N 1
ATOM 5353 C CA . VAL B 1 237 ? 0.507 1.95 22.688 1 97.69 237 VAL B CA 1
ATOM 5354 C C . VAL B 1 237 ? 0.314 0.481 23.047 1 97.69 237 VAL B C 1
ATOM 5356 O O . VAL B 1 237 ? 0.195 -0.376 22.172 1 97.69 237 VAL B O 1
ATOM 5359 N N . ASP B 1 238 ? 0.284 0.145 24.359 1 96.81 238 ASP B N 1
ATOM 5360 C CA . ASP B 1 238 ? 0.094 -1.231 24.812 1 96.81 238 ASP B CA 1
ATOM 5361 C C . ASP B 1 238 ? -1.216 -1.808 24.281 1 96.81 238 ASP B C 1
ATOM 5363 O O . ASP B 1 238 ? -1.249 -2.939 23.781 1 96.81 238 ASP B O 1
ATOM 5367 N N . PHE B 1 239 ? -2.207 -0.989 24.375 1 96.69 239 PHE B N 1
ATOM 5368 C CA . PHE B 1 239 ? -3.498 -1.435 23.859 1 96.69 239 PHE B CA 1
ATOM 5369 C C . PHE B 1 239 ? -3.451 -1.609 22.359 1 96.69 239 PHE B C 1
ATOM 5371 O O . PHE B 1 239 ? -3.971 -2.592 21.828 1 96.69 239 PHE B O 1
ATOM 5378 N N . ALA B 1 240 ? -2.855 -0.704 21.578 1 97.81 240 ALA B N 1
ATOM 5379 C CA . ALA B 1 240 ? -2.789 -0.729 20.125 1 97.81 240 ALA B CA 1
ATOM 5380 C C . ALA B 1 240 ? -2.016 -1.948 19.641 1 97.81 240 ALA B C 1
ATOM 5382 O O . ALA B 1 240 ? -2.381 -2.559 18.625 1 97.81 240 ALA B O 1
ATOM 5383 N N . LEU B 1 241 ? -0.938 -2.311 20.375 1 97.69 241 LEU B N 1
ATOM 5384 C CA . LEU B 1 241 ? -0.102 -3.436 19.984 1 97.69 241 LEU B CA 1
ATOM 5385 C C . LEU B 1 241 ? -0.889 -4.738 20.016 1 97.69 241 LEU B C 1
ATOM 5387 O O . LEU B 1 241 ? -0.58 -5.68 19.281 1 97.69 241 LEU B O 1
ATOM 5391 N N . GLU B 1 242 ? -1.978 -4.727 20.797 1 96.69 242 GLU B N 1
ATOM 5392 C CA . GLU B 1 242 ? -2.758 -5.953 20.938 1 96.69 242 GLU B CA 1
ATOM 5393 C C . GLU B 1 242 ? -4.031 -5.906 20.109 1 96.69 242 GLU B C 1
ATOM 5395 O O . GLU B 1 242 ? -4.637 -6.941 19.828 1 96.69 242 GLU B O 1
ATOM 5400 N N . ASN B 1 243 ? -4.391 -4.652 19.688 1 96.38 243 ASN B N 1
ATOM 5401 C CA . ASN B 1 243 ? -5.75 -4.578 19.156 1 96.38 243 ASN B CA 1
ATOM 5402 C C . ASN B 1 243 ? -5.793 -3.887 17.797 1 96.38 243 ASN B C 1
ATOM 5404 O O . ASN B 1 243 ? -6.812 -3.932 17.109 1 96.38 243 ASN B O 1
ATOM 5408 N N . ASN B 1 244 ? -4.758 -3.186 17.391 1 97.88 244 ASN B N 1
ATOM 5409 C CA . ASN B 1 244 ? -4.773 -2.48 16.109 1 97.88 244 ASN B CA 1
ATOM 5410 C C . ASN B 1 244 ? -4.949 -3.443 14.945 1 97.88 244 ASN B C 1
ATOM 5412 O O . ASN B 1 244 ? -4.148 -4.363 14.766 1 97.88 244 ASN B O 1
ATOM 5416 N N . PRO B 1 245 ? -5.961 -3.246 14.133 1 97.88 245 PRO B N 1
ATOM 5417 C CA . PRO B 1 245 ? -6.277 -4.227 13.094 1 97.88 245 PRO B CA 1
ATOM 5418 C C . PRO B 1 245 ? -5.207 -4.297 12 1 97.88 245 PRO B C 1
ATOM 5420 O O . PRO B 1 245 ? -4.988 -5.359 11.414 1 97.88 245 PRO B O 1
ATOM 5423 N N . ASP B 1 246 ? -4.516 -3.209 11.695 1 97.94 246 ASP B N 1
ATOM 5424 C CA . ASP B 1 246 ? -3.467 -3.236 10.68 1 97.94 246 ASP B CA 1
ATOM 5425 C C . ASP B 1 246 ? -2.301 -4.121 11.117 1 97.94 246 ASP B C 1
ATOM 5427 O O . ASP B 1 246 ? -1.752 -4.875 10.312 1 97.94 246 ASP B O 1
ATOM 5431 N N . LEU B 1 247 ? -1.937 -4.004 12.414 1 98.19 247 LEU B N 1
ATOM 5432 C CA . LEU B 1 247 ? -0.846 -4.812 12.945 1 98.19 247 LEU B CA 1
ATOM 5433 C C . LEU B 1 247 ? -1.242 -6.281 13.016 1 98.19 247 LEU B C 1
ATOM 5435 O O . LEU B 1 247 ? -0.459 -7.16 12.641 1 98.19 247 LEU B O 1
ATOM 5439 N N . LEU B 1 248 ? -2.459 -6.555 13.438 1 98.44 248 LEU B N 1
ATOM 5440 C CA . LEU B 1 248 ? -2.928 -7.93 13.523 1 98.44 248 LEU B CA 1
ATOM 5441 C C . LEU B 1 248 ? -3.008 -8.57 12.141 1 98.44 248 LEU B C 1
ATOM 5443 O O . LEU B 1 248 ? -2.654 -9.734 11.961 1 98.44 248 LEU B O 1
ATOM 5447 N N . ALA B 1 249 ? -3.482 -7.809 11.125 1 98.56 249 ALA B N 1
ATOM 5448 C CA . ALA B 1 249 ? -3.523 -8.305 9.75 1 98.56 249 ALA B CA 1
ATOM 5449 C C . ALA B 1 249 ? -2.121 -8.633 9.242 1 98.56 249 ALA B C 1
ATOM 5451 O O . ALA B 1 249 ? -1.913 -9.664 8.602 1 98.56 249 ALA B O 1
ATOM 5452 N N . ALA B 1 250 ? -1.127 -7.738 9.547 1 98.44 250 ALA B N 1
ATOM 5453 C CA . ALA B 1 250 ? 0.252 -7.957 9.125 1 98.44 250 ALA B CA 1
ATOM 5454 C C . ALA B 1 250 ? 0.824 -9.227 9.758 1 98.44 250 ALA B C 1
ATOM 5456 O O . ALA B 1 250 ? 1.546 -9.984 9.102 1 98.44 250 ALA B O 1
ATOM 5457 N N . ARG B 1 251 ? 0.503 -9.484 11.008 1 98.31 251 ARG B N 1
ATOM 5458 C CA . ARG B 1 251 ? 0.958 -10.688 11.703 1 98.31 251 ARG B CA 1
ATOM 5459 C C . ARG B 1 251 ? 0.404 -11.945 11.039 1 98.31 251 ARG B C 1
ATOM 5461 O O . ARG B 1 251 ? 1.137 -12.906 10.812 1 98.31 251 ARG B O 1
ATOM 5468 N N . GLU B 1 252 ? -0.882 -11.906 10.711 1 98.56 252 GLU B N 1
ATOM 5469 C CA . GLU B 1 252 ? -1.494 -13.047 10.047 1 98.56 252 GLU B CA 1
ATOM 5470 C C . GLU B 1 252 ? -0.902 -13.266 8.656 1 98.56 252 GLU B C 1
ATOM 5472 O O . GLU B 1 252 ? -0.719 -14.398 8.219 1 98.56 252 GLU B O 1
ATOM 5477 N N . ARG B 1 253 ? -0.566 -12.203 7.938 1 98.19 253 ARG B N 1
ATOM 5478 C CA . ARG B 1 253 ? 0.039 -12.328 6.613 1 98.19 253 ARG B CA 1
ATOM 5479 C C . ARG B 1 253 ? 1.426 -12.953 6.703 1 98.19 253 ARG B C 1
ATOM 5481 O O . ARG B 1 253 ? 1.81 -13.75 5.84 1 98.19 253 ARG B O 1
ATOM 5488 N N . SER B 1 254 ? 2.189 -12.586 7.777 1 98 254 SER B N 1
ATOM 5489 C CA . SER B 1 254 ? 3.492 -13.211 7.996 1 98 254 SER B CA 1
ATOM 5490 C C . SER B 1 254 ? 3.355 -14.703 8.258 1 98 254 SER B C 1
ATOM 5492 O O . SER B 1 254 ? 4.117 -15.508 7.719 1 98 254 SER B O 1
ATOM 5494 N N . LYS B 1 255 ? 2.342 -15.062 9.016 1 98.19 255 LYS B N 1
ATOM 5495 C CA . LYS B 1 255 ? 2.084 -16.469 9.297 1 98.19 255 LYS B CA 1
ATOM 5496 C C . LYS B 1 255 ? 1.713 -17.234 8.023 1 98.19 255 LYS B C 1
ATOM 5498 O O . LYS B 1 255 ? 2.209 -18.328 7.785 1 98.19 255 LYS B O 1
ATOM 5503 N N . ALA B 1 256 ? 0.834 -16.594 7.219 1 98.56 256 ALA B N 1
ATOM 5504 C CA . ALA B 1 256 ? 0.412 -17.219 5.969 1 98.56 256 ALA B CA 1
ATOM 5505 C C . ALA B 1 256 ? 1.6 -17.438 5.039 1 98.56 256 ALA B C 1
ATOM 5507 O O . ALA B 1 256 ? 1.684 -18.469 4.363 1 98.56 256 ALA B O 1
ATOM 5508 N N . ALA B 1 257 ? 2.533 -16.484 5.02 1 98.25 257 ALA B N 1
ATOM 5509 C CA . ALA B 1 257 ? 3.725 -16.609 4.184 1 98.25 257 ALA B CA 1
ATOM 5510 C C . ALA B 1 257 ? 4.582 -17.797 4.629 1 98.25 257 ALA B C 1
ATOM 5512 O O . ALA B 1 257 ? 5.215 -18.453 3.807 1 98.25 257 ALA B O 1
ATOM 5513 N N . GLY B 1 258 ? 4.578 -18.062 5.941 1 98 258 GLY B N 1
ATOM 5514 C CA . GLY B 1 258 ? 5.273 -19.234 6.441 1 98 258 GLY B CA 1
ATOM 5515 C C . GLY B 1 258 ? 4.707 -20.531 5.898 1 98 258 GLY B C 1
ATOM 5516 O O . GLY B 1 258 ? 5.461 -21.453 5.562 1 98 258 GLY B O 1
ATOM 5517 N N . PHE B 1 259 ? 3.391 -20.609 5.766 1 98.44 259 PHE B N 1
ATOM 5518 C CA . PHE B 1 259 ? 2.752 -21.797 5.195 1 98.44 259 PHE B CA 1
ATOM 5519 C C . PHE B 1 259 ? 3.049 -21.906 3.703 1 98.44 259 PHE B C 1
ATOM 5521 O O . PHE B 1 259 ? 3.178 -23 3.166 1 98.44 259 PHE B O 1
ATOM 5528 N N . ASP B 1 260 ? 3.221 -20.766 3.047 1 98.12 260 ASP B N 1
ATOM 5529 C CA . ASP B 1 260 ? 3.551 -20.766 1.625 1 98.12 260 ASP B CA 1
ATOM 5530 C C . ASP B 1 260 ? 4.922 -21.391 1.383 1 98.12 260 ASP B C 1
ATOM 5532 O O . ASP B 1 260 ? 5.145 -22.047 0.362 1 98.12 260 ASP B O 1
ATOM 5536 N N . VAL B 1 261 ? 5.871 -21.141 2.309 1 98.12 261 VAL B N 1
ATOM 5537 C CA . VAL B 1 261 ? 7.195 -21.734 2.199 1 98.12 261 VAL B CA 1
ATOM 5538 C C . VAL B 1 261 ? 7.078 -23.266 2.297 1 98.12 261 VAL B C 1
ATOM 5540 O O . VAL B 1 261 ? 7.707 -23.984 1.525 1 98.12 261 VAL B O 1
ATOM 5543 N N . LYS B 1 262 ? 6.188 -23.719 3.191 1 97.81 262 LYS B N 1
ATOM 5544 C CA . LYS B 1 262 ? 5.996 -25.156 3.357 1 97.81 262 LYS B CA 1
ATOM 5545 C C . LYS B 1 262 ? 5.332 -25.766 2.125 1 97.81 262 LYS B C 1
ATOM 5547 O O . LYS B 1 262 ? 5.621 -26.906 1.762 1 97.81 262 LYS B O 1
ATOM 5552 N N . VAL B 1 263 ? 4.434 -25 1.51 1 97.94 263 VAL B N 1
ATOM 5553 C CA . VAL B 1 263 ? 3.824 -25.453 0.266 1 97.94 263 VAL B CA 1
ATOM 5554 C C . VAL B 1 263 ? 4.895 -25.578 -0.817 1 97.94 263 VAL B C 1
ATOM 5556 O O . VAL B 1 263 ? 4.922 -26.578 -1.55 1 97.94 263 VAL B O 1
ATOM 5559 N N . ALA B 1 264 ? 5.805 -24.625 -0.903 1 97.25 264 ALA B N 1
ATOM 5560 C CA . ALA B 1 264 ? 6.891 -24.688 -1.879 1 97.25 264 ALA B CA 1
ATOM 5561 C C . ALA B 1 264 ? 7.812 -25.859 -1.606 1 97.25 264 ALA B C 1
ATOM 5563 O O . ALA B 1 264 ? 8.297 -26.5 -2.541 1 97.25 264 ALA B O 1
ATOM 5564 N N . ASP B 1 265 ? 7.984 -26.281 -0.389 1 96.06 265 ASP B N 1
ATOM 5565 C CA . ASP B 1 265 ? 8.844 -27.391 0.011 1 96.06 265 ASP B CA 1
ATOM 5566 C C . ASP B 1 265 ? 8.266 -28.719 -0.441 1 96.06 265 ASP B C 1
ATOM 5568 O O . ASP B 1 265 ? 9 -29.703 -0.614 1 96.06 265 ASP B O 1
ATOM 5572 N N . ALA B 1 266 ? 7.016 -28.688 -0.627 1 96.56 266 ALA B N 1
ATOM 5573 C CA . ALA B 1 266 ? 6.332 -29.938 -0.933 1 96.56 266 ALA B CA 1
ATOM 5574 C C . ALA B 1 266 ? 6.598 -30.375 -2.371 1 96.56 266 ALA B C 1
ATOM 5576 O O . ALA B 1 266 ? 6.367 -31.531 -2.73 1 96.56 266 ALA B O 1
ATOM 5577 N N . ALA B 1 267 ? 7.145 -29.5 -3.211 1 95.25 267 ALA B N 1
ATOM 5578 C CA . ALA B 1 267 ? 7.336 -29.781 -4.633 1 95.25 267 ALA B CA 1
ATOM 5579 C C . ALA B 1 267 ? 8.422 -30.828 -4.848 1 95.25 267 ALA B C 1
ATOM 5581 O O . ALA B 1 267 ? 8.5 -31.438 -5.918 1 95.25 267 ALA B O 1
ATOM 5582 N N . LYS B 1 268 ? 9.273 -31.125 -3.842 1 94.94 268 LYS B N 1
ATOM 5583 C CA . LYS B 1 268 ? 10.352 -32.094 -3.975 1 94.94 268 LYS B CA 1
ATOM 5584 C C . LYS B 1 268 ? 9.969 -33.438 -3.324 1 94.94 268 LYS B C 1
ATOM 5586 O O . LYS B 1 268 ? 10.727 -34.406 -3.383 1 94.94 268 LYS B O 1
ATOM 5591 N N . LEU B 1 269 ? 8.797 -33.531 -2.76 1 96.19 269 LEU B N 1
ATOM 5592 C CA . LEU B 1 269 ? 8.383 -34.719 -2.029 1 96.19 269 LEU B CA 1
ATOM 5593 C C . LEU B 1 269 ? 7.473 -35.594 -2.887 1 96.19 269 LEU B C 1
ATOM 5595 O O . LEU B 1 269 ? 6.918 -35.125 -3.885 1 96.19 269 LEU B O 1
ATOM 5599 N N . PRO B 1 270 ? 7.285 -36.844 -2.568 1 96.5 270 PRO B N 1
ATOM 5600 C CA . PRO B 1 270 ? 6.422 -37.75 -3.34 1 96.5 270 PRO B CA 1
ATOM 5601 C C . PRO B 1 270 ? 4.938 -37.406 -3.17 1 96.5 270 PRO B C 1
ATOM 5603 O O . PRO B 1 270 ? 4.555 -36.75 -2.205 1 96.5 270 PRO B O 1
ATOM 5606 N N . THR B 1 271 ? 4.184 -37.844 -4.102 1 97.19 271 THR B N 1
ATOM 5607 C CA . THR B 1 271 ? 2.729 -37.812 -4.02 1 97.19 271 THR B CA 1
ATOM 5608 C C . THR B 1 271 ? 2.141 -39.219 -4.129 1 97.19 271 THR B C 1
ATOM 5610 O O . THR B 1 271 ? 2.662 -40.062 -4.863 1 97.19 271 THR B O 1
ATOM 5613 N N . ILE B 1 272 ? 1.156 -39.5 -3.309 1 97.81 272 ILE B N 1
ATOM 5614 C CA . ILE B 1 272 ? 0.472 -40.781 -3.312 1 97.81 272 ILE B CA 1
ATOM 5615 C C . ILE B 1 272 ? -1.022 -40.562 -3.541 1 97.81 272 ILE B C 1
ATOM 5617 O O . ILE B 1 272 ? -1.639 -39.688 -2.912 1 97.81 272 ILE B O 1
ATOM 5621 N N . SER B 1 273 ? -1.563 -41.312 -4.48 1 97.69 273 SER B N 1
ATOM 5622 C CA . SER B 1 273 ? -2.994 -41.25 -4.754 1 97.69 273 SER B CA 1
ATOM 5623 C C . SER B 1 273 ? -3.6 -42.625 -4.941 1 97.69 273 SER B C 1
ATOM 5625 O O . SER B 1 273 ? -2.895 -43.562 -5.285 1 97.69 273 SER B O 1
ATOM 5627 N N . LEU B 1 274 ? -4.828 -42.75 -4.586 1 97.75 274 LEU B N 1
ATOM 5628 C CA . LEU B 1 274 ? -5.645 -43.906 -4.934 1 97.75 274 LEU B CA 1
ATOM 5629 C C . LEU B 1 274 ? -6.449 -43.656 -6.199 1 97.75 274 LEU B C 1
ATOM 5631 O O . LEU B 1 274 ? -6.914 -42.531 -6.426 1 97.75 274 LEU B O 1
ATOM 5635 N N . PHE B 1 275 ? -6.543 -44.625 -7.012 1 96.69 275 PHE B N 1
ATOM 5636 C CA . PHE B 1 275 ? -7.355 -44.469 -8.211 1 96.69 275 PHE B CA 1
ATOM 5637 C C . PHE B 1 275 ? -8.258 -45.656 -8.422 1 96.69 275 PHE B C 1
ATOM 5639 O O . PHE B 1 275 ? -7.973 -46.75 -7.922 1 96.69 275 PHE B O 1
ATOM 5646 N N . GLY B 1 276 ? -9.336 -45.469 -8.93 1 95.75 276 GLY B N 1
ATOM 5647 C CA . GLY B 1 276 ? -10.297 -46.438 -9.391 1 95.75 276 GLY B CA 1
ATOM 5648 C C . GLY B 1 276 ? -10.938 -46.094 -10.711 1 95.75 276 GLY B C 1
ATOM 5649 O O . GLY B 1 276 ? -11.148 -44.906 -11.008 1 95.75 276 GLY B O 1
ATOM 5650 N N . GLY B 1 277 ? -11.141 -47.156 -11.531 1 95.56 277 GLY B N 1
ATOM 5651 C CA . GLY B 1 277 ? -11.758 -46.875 -12.82 1 95.56 277 GLY B CA 1
ATOM 5652 C C . GLY B 1 277 ? -12.469 -48.094 -13.406 1 95.56 277 GLY B C 1
ATOM 5653 O O . GLY B 1 277 ? -12.227 -49.219 -12.984 1 95.56 277 GLY B O 1
ATOM 5654 N N . SER B 1 278 ? -13.406 -47.812 -14.172 1 95 278 SER B N 1
ATOM 5655 C CA . SER B 1 278 ? -14.117 -48.812 -14.953 1 95 278 SER B CA 1
ATOM 5656 C C . SER B 1 278 ? -14.242 -48.406 -16.406 1 95 278 SER B C 1
ATOM 5658 O O . SER B 1 278 ? -14.195 -47.219 -16.734 1 95 278 SER B O 1
ATOM 5660 N N . ASN B 1 279 ? -14.227 -49.406 -17.219 1 95.25 279 ASN B N 1
ATOM 5661 C CA . ASN B 1 279 ? -14.336 -49.156 -18.641 1 95.25 279 ASN B CA 1
ATOM 5662 C C . ASN B 1 279 ? -15.344 -50.094 -19.297 1 95.25 279 ASN B C 1
ATOM 5664 O O . ASN B 1 279 ? -15.414 -51.281 -18.953 1 95.25 279 ASN B O 1
ATOM 5668 N N . TYR B 1 280 ? -16.219 -49.594 -20.062 1 94.38 280 TYR B N 1
ATOM 5669 C CA . TYR B 1 280 ? -17.109 -50.344 -20.938 1 94.38 280 TYR B CA 1
ATOM 5670 C C . TYR B 1 280 ? -16.75 -50.125 -22.406 1 94.38 280 TYR B C 1
ATOM 5672 O O . TYR B 1 280 ? -16.641 -48.969 -22.844 1 94.38 280 TYR B O 1
ATOM 5680 N N . THR B 1 281 ? -16.5 -51.188 -23.094 1 94.12 281 THR B N 1
ATOM 5681 C CA . THR B 1 281 ? -16.172 -51.094 -24.516 1 94.12 281 THR B CA 1
ATOM 5682 C C . THR B 1 281 ? -17.141 -51.938 -25.359 1 94.12 281 THR B C 1
ATOM 5684 O O . THR B 1 281 ? -17.453 -53.062 -25 1 94.12 281 THR B O 1
ATOM 5687 N N . ASP B 1 282 ? -17.578 -51.344 -26.375 1 93 282 ASP B N 1
ATOM 5688 C CA . ASP B 1 282 ? -18.438 -52 -27.359 1 93 282 ASP B CA 1
ATOM 5689 C C . ASP B 1 282 ? -17.828 -51.906 -28.766 1 93 282 ASP B C 1
ATOM 5691 O O . ASP B 1 282 ? -17.547 -50.812 -29.234 1 93 282 ASP B O 1
ATOM 5695 N N . TYR B 1 283 ? -17.672 -53.062 -29.422 1 92.62 283 TYR B N 1
ATOM 5696 C CA . TYR B 1 283 ? -17.047 -53.094 -30.734 1 92.62 283 TYR B CA 1
ATOM 5697 C C . TYR B 1 283 ? -18.109 -53.156 -31.844 1 92.62 283 TYR B C 1
ATOM 5699 O O . TYR B 1 283 ? -17.766 -53.312 -33.031 1 92.62 283 TYR B O 1
ATOM 5707 N N . PHE B 1 284 ? -19.297 -53.125 -31.484 1 91 284 PHE B N 1
ATOM 5708 C CA . PHE B 1 284 ? -20.422 -53.125 -32.438 1 91 284 PHE B CA 1
ATOM 5709 C C . PHE B 1 284 ? -20.328 -54.312 -33.375 1 91 284 PHE B C 1
ATOM 5711 O O . PHE B 1 284 ? -20.531 -54.188 -34.594 1 91 284 PHE B O 1
ATOM 5718 N N . ASN B 1 285 ? -19.828 -55.438 -32.875 1 87.94 285 ASN B N 1
ATOM 5719 C CA . ASN B 1 285 ? -19.734 -56.719 -33.594 1 87.94 285 ASN B CA 1
ATOM 5720 C C . ASN B 1 285 ? -18.703 -56.625 -34.719 1 87.94 285 ASN B C 1
ATOM 5722 O O . ASN B 1 285 ? -18.859 -57.312 -35.75 1 87.94 285 ASN B O 1
ATOM 5726 N N . THR B 1 286 ? -17.781 -55.75 -34.625 1 87.12 286 THR B N 1
ATOM 5727 C CA . THR B 1 286 ? -16.797 -55.625 -35.688 1 87.12 286 THR B CA 1
ATOM 5728 C C . THR B 1 286 ? -15.445 -56.188 -35.281 1 87.12 286 THR B C 1
ATOM 5730 O O . THR B 1 286 ? -14.508 -56.25 -36.062 1 87.12 286 THR B O 1
ATOM 5733 N N . LEU B 1 287 ? -15.383 -56.625 -34 1 87.06 287 LEU B N 1
ATOM 5734 C CA . LEU B 1 287 ? -14.133 -57.219 -33.531 1 87.06 287 LEU B CA 1
ATOM 5735 C C . LEU B 1 287 ? -13.898 -58.594 -34.188 1 87.06 287 LEU B C 1
ATOM 5737 O O . LEU B 1 287 ? -14.805 -59.406 -34.25 1 87.06 287 LEU B O 1
ATOM 5741 N N . GLY B 1 288 ? -12.688 -58.844 -34.594 1 83.62 288 GLY B N 1
ATOM 5742 C CA . GLY B 1 288 ? -12.336 -60.125 -35.188 1 83.62 288 GLY B CA 1
ATOM 5743 C C . GLY B 1 288 ? -12.656 -60.219 -36.656 1 83.62 288 GLY B C 1
ATOM 5744 O O . GLY B 1 288 ? -12.312 -61.219 -37.312 1 83.62 288 GLY B O 1
ATOM 5745 N N . GLY B 1 289 ? -13.195 -59.219 -37.188 1 76.62 289 GLY B N 1
ATOM 5746 C CA . GLY B 1 289 ? -13.531 -59.281 -38.625 1 76.62 289 GLY B CA 1
ATOM 5747 C C . GLY B 1 289 ? -14.453 -60.469 -38.938 1 76.62 289 GLY B C 1
ATOM 5748 O O . GLY B 1 289 ? -15.523 -60.594 -38.344 1 76.62 289 GLY B O 1
ATOM 5749 N N . ASN B 1 290 ? -13.797 -61.438 -39.781 1 72.19 290 ASN B N 1
ATOM 5750 C CA . ASN B 1 290 ? -14.539 -62.625 -40.25 1 72.19 290 ASN B CA 1
ATOM 5751 C C . ASN B 1 290 ? -14.734 -63.625 -39.125 1 72.19 290 ASN B C 1
ATOM 5753 O O . ASN B 1 290 ? -15.586 -64.5 -39.219 1 72.19 290 ASN B O 1
ATOM 5757 N N . SER B 1 291 ? -13.883 -63.5 -38.031 1 76.75 291 SER B N 1
ATOM 5758 C CA . SER B 1 291 ? -14.016 -64.438 -36.906 1 76.75 291 SER B CA 1
ATOM 5759 C C . SER B 1 291 ? -14.672 -63.75 -35.719 1 76.75 291 SER B C 1
ATOM 5761 O O . SER B 1 291 ? -14.336 -64 -34.562 1 76.75 291 SER B O 1
ATOM 5763 N N . SER B 1 292 ? -15.562 -62.781 -35.938 1 74.56 292 SER B N 1
ATOM 5764 C CA . SER B 1 292 ? -16.172 -61.969 -34.906 1 74.56 292 SER B CA 1
ATOM 5765 C C . SER B 1 292 ? -16.875 -62.812 -33.844 1 74.56 292 SER B C 1
ATOM 5767 O O . SER B 1 292 ? -16.938 -62.438 -32.688 1 74.56 292 SER B O 1
ATOM 5769 N N . ALA B 1 293 ? -17.359 -64 -34.281 1 76.94 293 ALA B N 1
ATOM 5770 C CA . ALA B 1 293 ? -18.125 -64.875 -33.375 1 76.94 293 ALA B CA 1
ATOM 5771 C C . ALA B 1 293 ? -17.234 -65.375 -32.25 1 76.94 293 ALA B C 1
ATOM 5773 O O . ALA B 1 293 ? -17.734 -65.75 -31.172 1 76.94 293 ALA B O 1
ATOM 5774 N N . ALA B 1 294 ? -15.938 -65.312 -32.375 1 77.88 294 ALA B N 1
ATOM 5775 C CA . ALA B 1 294 ? -15.023 -65.938 -31.391 1 77.88 294 ALA B CA 1
ATOM 5776 C C . ALA B 1 294 ? -14.617 -64.875 -30.328 1 77.88 294 ALA B C 1
ATOM 5778 O O . ALA B 1 294 ? -13.992 -65.25 -29.328 1 77.88 294 ALA B O 1
ATOM 5779 N N . PHE B 1 295 ? -15.086 -63.688 -30.625 1 81.25 295 PHE B N 1
ATOM 5780 C CA . PHE B 1 295 ? -14.633 -62.656 -29.719 1 81.25 295 PHE B CA 1
ATOM 5781 C C . PHE B 1 295 ? -15.828 -61.938 -29.062 1 81.25 295 PHE B C 1
ATOM 5783 O O . PHE B 1 295 ? -16.859 -61.719 -29.703 1 81.25 295 PHE B O 1
ATOM 5790 N N . ALA B 1 296 ? -15.758 -61.688 -27.766 1 84.88 296 ALA B N 1
ATOM 5791 C CA . ALA B 1 296 ? -16.781 -60.906 -27.109 1 84.88 296 ALA B CA 1
ATOM 5792 C C . ALA B 1 296 ? -16.812 -59.469 -27.672 1 84.88 296 ALA B C 1
ATOM 5794 O O . ALA B 1 296 ? -15.797 -58.781 -27.703 1 84.88 296 ALA B O 1
ATOM 5795 N N . GLN B 1 297 ? -17.984 -59.125 -28.078 1 89.12 297 GLN B N 1
ATOM 5796 C CA . GLN B 1 297 ? -18.125 -57.844 -28.75 1 89.12 297 GLN B CA 1
ATOM 5797 C C . GLN B 1 297 ? -18.344 -56.719 -27.75 1 89.12 297 GLN B C 1
ATOM 5799 O O . GLN B 1 297 ? -18.234 -55.531 -28.094 1 89.12 297 GLN B O 1
ATOM 5804 N N . HIS B 1 298 ? -18.734 -56.938 -26.547 1 90.19 298 HIS B N 1
ATOM 5805 C CA . HIS B 1 298 ? -18.797 -55.969 -25.453 1 90.19 298 HIS B CA 1
ATOM 5806 C C . HIS B 1 298 ? -17.984 -56.438 -24.25 1 90.19 298 HIS B C 1
ATOM 5808 O O . HIS B 1 298 ? -17.891 -57.625 -24 1 90.19 298 HIS B O 1
ATOM 5814 N N . GLN B 1 299 ? -17.281 -55.5 -23.672 1 89.94 299 GLN B N 1
ATOM 5815 C CA . GLN B 1 299 ? -16.484 -55.875 -22.516 1 89.94 299 GLN B CA 1
ATOM 5816 C C . GLN B 1 299 ? -16.531 -54.781 -21.453 1 89.94 299 GLN B C 1
ATOM 5818 O O . GLN B 1 299 ? -16.688 -53.594 -21.766 1 89.94 299 GLN B O 1
ATOM 5823 N N . THR B 1 300 ? -16.609 -55.219 -20.141 1 91.25 300 THR B N 1
ATOM 5824 C CA . THR B 1 300 ? -16.5 -54.312 -18.984 1 91.25 300 THR B CA 1
ATOM 5825 C C . THR B 1 300 ? -15.289 -54.688 -18.141 1 91.25 300 THR B C 1
ATOM 5827 O O . THR B 1 300 ? -15.031 -55.875 -17.875 1 91.25 300 THR B O 1
ATOM 5830 N N . THR B 1 301 ? -14.508 -53.75 -17.938 1 92 301 THR B N 1
ATOM 5831 C CA . THR B 1 301 ? -13.352 -53.938 -17.078 1 92 301 THR B CA 1
ATOM 5832 C C . THR B 1 301 ? -13.391 -53 -15.883 1 92 301 THR B C 1
ATOM 5834 O O . THR B 1 301 ? -14.094 -52 -15.906 1 92 301 THR B O 1
AT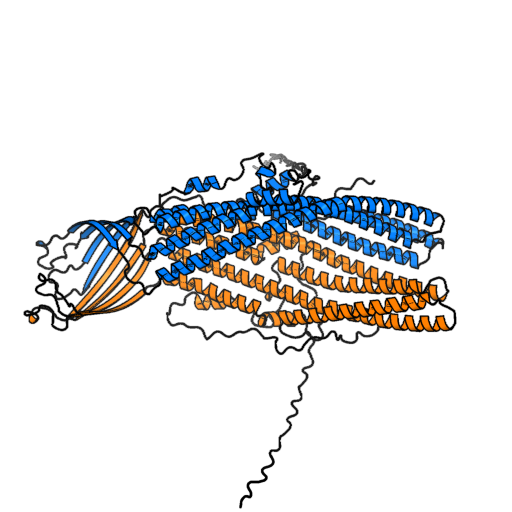OM 5837 N N . ALA B 1 302 ? -12.828 -53.344 -14.734 1 93.81 302 ALA B N 1
ATOM 5838 C CA . ALA B 1 302 ? -12.711 -52.531 -13.523 1 93.81 302 ALA B CA 1
ATOM 5839 C C . ALA B 1 302 ? -11.352 -52.719 -12.859 1 93.81 302 ALA B C 1
ATOM 5841 O O . ALA B 1 302 ? -10.805 -53.844 -12.859 1 93.81 302 ALA B O 1
ATOM 5842 N N . GLN B 1 303 ? -10.812 -51.719 -12.492 1 95 303 GLN B N 1
ATOM 5843 C CA . GLN B 1 303 ? -9.523 -51.781 -11.805 1 95 303 GLN B CA 1
ATOM 5844 C C . GLN B 1 303 ? -9.453 -50.781 -10.664 1 95 303 GLN B C 1
ATOM 5846 O O . GLN B 1 303 ? -10.203 -49.812 -10.648 1 95 303 GLN B O 1
ATOM 5851 N N . ALA B 1 304 ? -8.656 -50.969 -9.594 1 96.06 304 ALA B N 1
ATOM 5852 C CA . ALA B 1 304 ? -8.32 -50.094 -8.484 1 96.06 304 ALA B CA 1
ATOM 5853 C C . ALA B 1 304 ? -6.848 -50.219 -8.102 1 96.06 304 ALA B C 1
ATOM 5855 O O . ALA B 1 304 ? -6.234 -51.25 -8.344 1 96.06 304 ALA B O 1
ATOM 5856 N N . GLY B 1 305 ? -6.305 -49.094 -7.621 1 96.88 305 GLY B N 1
ATOM 5857 C CA . GLY B 1 305 ? -4.898 -49.188 -7.27 1 96.88 305 GLY B CA 1
ATOM 5858 C C . GLY B 1 305 ? -4.367 -47.969 -6.562 1 96.88 305 GLY B C 1
ATOM 5859 O O . GLY B 1 305 ? -5.141 -47.094 -6.141 1 96.88 305 GLY B O 1
ATOM 5860 N N . VAL B 1 306 ? -3.086 -48.031 -6.258 1 97.5 306 VAL B N 1
ATOM 5861 C CA . VAL B 1 306 ? -2.334 -46.969 -5.613 1 97.5 306 VAL B CA 1
ATOM 5862 C C . VAL B 1 306 ? -1.188 -46.531 -6.523 1 97.5 306 VAL B C 1
ATOM 5864 O O . VAL B 1 306 ? -0.521 -47.344 -7.141 1 97.5 306 VAL B O 1
ATOM 5867 N N . ARG B 1 307 ? -1.068 -45.281 -6.66 1 97.69 307 ARG B N 1
ATOM 5868 C CA . ARG B 1 307 ? 0.017 -44.688 -7.457 1 97.69 307 ARG B CA 1
ATOM 5869 C C . ARG B 1 307 ? 0.874 -43.75 -6.617 1 97.69 307 ARG B C 1
ATOM 5871 O O . ARG B 1 307 ? 0.35 -42.875 -5.938 1 97.69 307 ARG B O 1
ATOM 5878 N N . ALA B 1 308 ? 2.168 -44.031 -6.574 1 97.38 308 ALA B N 1
ATOM 5879 C CA . ALA B 1 308 ? 3.146 -43.156 -5.922 1 97.38 308 ALA B CA 1
ATOM 5880 C C . ALA B 1 308 ? 4.105 -42.531 -6.941 1 97.38 308 ALA B C 1
ATOM 5882 O O . ALA B 1 308 ? 4.664 -43.25 -7.781 1 97.38 308 ALA B O 1
ATOM 5883 N N . SER B 1 309 ? 4.18 -41.25 -6.922 1 97.19 309 SER B N 1
ATOM 5884 C CA . SER B 1 309 ? 5.082 -40.531 -7.816 1 97.19 309 SER B CA 1
ATOM 5885 C C . SER B 1 309 ? 6.07 -39.656 -7.039 1 97.19 309 SER B C 1
ATOM 5887 O O . SER B 1 309 ? 5.699 -39.031 -6.055 1 97.19 309 SER B O 1
ATOM 5889 N N . ILE B 1 310 ? 7.359 -39.719 -7.422 1 96.25 310 ILE B N 1
ATOM 5890 C CA . ILE B 1 310 ? 8.383 -38.938 -6.742 1 96.25 310 ILE B CA 1
ATOM 5891 C C . ILE B 1 310 ? 9.266 -38.25 -7.777 1 96.25 310 ILE B C 1
ATOM 5893 O O . ILE B 1 310 ? 9.875 -38.906 -8.625 1 96.25 310 ILE B O 1
ATOM 5897 N N . PRO B 1 311 ? 9.32 -36.938 -7.758 1 95.81 311 PRO B N 1
ATOM 5898 C CA . PRO B 1 311 ? 10.336 -36.25 -8.57 1 95.81 311 PRO B CA 1
ATOM 5899 C C . PRO B 1 311 ? 11.75 -36.438 -8.031 1 95.81 311 PRO B C 1
ATOM 5901 O O . PRO B 1 311 ? 12.008 -36.156 -6.859 1 95.81 311 PRO B O 1
ATOM 5904 N N . LEU B 1 312 ? 12.594 -36.938 -8.805 1 96.38 312 LEU B N 1
ATOM 5905 C CA . LEU B 1 312 ? 13.961 -37.219 -8.367 1 96.38 312 LEU B CA 1
ATOM 5906 C C . LEU B 1 312 ? 14.883 -36.031 -8.672 1 96.38 312 LEU B C 1
ATOM 5908 O O . LEU B 1 312 ? 15.828 -35.781 -7.926 1 96.38 312 LEU B O 1
ATOM 5912 N N . TYR B 1 313 ? 14.672 -35.406 -9.719 1 96.81 313 TYR B N 1
ATOM 5913 C CA . TYR B 1 313 ? 15.438 -34.25 -10.125 1 96.81 313 TYR B CA 1
ATOM 5914 C C . TYR B 1 313 ? 14.609 -33.344 -11.039 1 96.81 313 TYR B C 1
ATOM 5916 O O . TYR B 1 313 ? 14.016 -33.812 -12.016 1 96.81 313 TYR B O 1
ATOM 5924 N N . GLN B 1 314 ? 14.555 -32 -10.703 1 96.81 314 GLN B N 1
ATOM 5925 C CA . GLN B 1 314 ? 13.711 -31.062 -11.445 1 96.81 314 GLN B CA 1
ATOM 5926 C C . GLN B 1 314 ? 14.492 -29.812 -11.844 1 96.81 314 GLN B C 1
ATOM 5928 O O . GLN B 1 314 ? 13.945 -28.719 -11.844 1 96.81 314 GLN B O 1
ATOM 5933 N N . GLY B 1 315 ? 15.828 -29.938 -11.945 1 96.19 315 GLY B N 1
ATOM 5934 C CA . GLY B 1 315 ? 16.641 -28.844 -12.43 1 96.19 315 GLY B CA 1
ATOM 5935 C C . GLY B 1 315 ? 16.812 -27.734 -11.414 1 96.19 315 GLY B C 1
ATOM 5936 O O . GLY B 1 315 ? 17.078 -26.594 -11.773 1 96.19 315 GLY B O 1
ATOM 5937 N N . GLY B 1 316 ? 16.516 -27.953 -10.164 1 96.88 316 GLY B N 1
ATOM 5938 C CA . GLY B 1 316 ? 16.672 -26.969 -9.109 1 96.88 316 GLY B CA 1
ATOM 5939 C C . GLY B 1 316 ? 15.445 -26.125 -8.891 1 96.88 316 GLY B C 1
ATOM 5940 O O . GLY B 1 316 ? 15.43 -25.234 -8.031 1 96.88 316 GLY B O 1
ATOM 5941 N N . ALA B 1 317 ? 14.352 -26.312 -9.641 1 96.94 317 ALA B N 1
ATOM 5942 C CA . ALA B 1 317 ? 13.148 -25.484 -9.609 1 96.94 317 ALA B CA 1
ATOM 5943 C C . ALA B 1 317 ? 12.516 -25.484 -8.227 1 96.94 317 ALA B C 1
ATOM 5945 O O . ALA B 1 317 ? 12.203 -24.438 -7.672 1 96.94 317 ALA B O 1
ATOM 5946 N N . PRO B 1 318 ? 12.438 -26.672 -7.551 1 96.88 318 PRO B N 1
ATOM 5947 C CA . PRO B 1 318 ? 11.797 -26.656 -6.23 1 96.88 318 PRO B CA 1
ATOM 5948 C C . PRO B 1 318 ? 12.594 -25.875 -5.195 1 96.88 318 PRO B C 1
ATOM 5950 O O . PRO B 1 318 ? 12.016 -25.172 -4.367 1 96.88 318 PRO B O 1
ATOM 5953 N N . ALA B 1 319 ? 13.898 -26 -5.242 1 97.25 319 ALA B N 1
ATOM 5954 C CA . ALA B 1 319 ? 14.742 -25.25 -4.309 1 97.25 319 ALA B CA 1
ATOM 5955 C C . ALA B 1 319 ? 14.633 -23.75 -4.551 1 97.25 319 ALA B C 1
ATOM 5957 O O . ALA B 1 319 ? 14.547 -22.969 -3.602 1 97.25 319 ALA B O 1
ATOM 5958 N N . ALA B 1 320 ? 14.656 -23.359 -5.785 1 97.62 320 ALA B N 1
ATOM 5959 C CA . ALA B 1 320 ? 14.508 -21.938 -6.129 1 97.62 320 ALA B CA 1
ATOM 5960 C C . ALA B 1 320 ? 13.156 -21.406 -5.676 1 97.62 320 ALA B C 1
ATOM 5962 O O . ALA B 1 320 ? 13.062 -20.281 -5.176 1 97.62 320 ALA B O 1
ATOM 5963 N N . GLN B 1 321 ? 12.133 -22.234 -5.863 1 97.69 321 GLN B N 1
ATOM 5964 C CA . GLN B 1 321 ? 10.797 -21.828 -5.422 1 97.69 321 GLN B CA 1
ATOM 5965 C C . GLN B 1 321 ? 10.742 -21.672 -3.906 1 97.69 321 GLN B C 1
ATOM 5967 O O . GLN B 1 321 ? 10.117 -20.734 -3.4 1 97.69 321 GLN B O 1
ATOM 5972 N N . THR B 1 322 ? 11.375 -22.578 -3.201 1 97.56 322 THR B N 1
ATOM 5973 C CA . THR B 1 322 ? 11.414 -22.5 -1.745 1 97.56 322 THR B CA 1
ATOM 5974 C C . THR B 1 322 ? 12.164 -21.25 -1.295 1 97.56 322 THR B C 1
ATOM 5976 O O . THR B 1 322 ? 11.68 -20.5 -0.439 1 97.56 322 THR B O 1
ATOM 5979 N N . ARG B 1 323 ? 13.328 -21 -1.879 1 97.62 323 ARG B N 1
ATOM 5980 C CA . ARG B 1 323 ? 14.102 -19.812 -1.512 1 97.62 323 ARG B CA 1
ATOM 5981 C C . ARG B 1 323 ? 13.344 -18.531 -1.861 1 97.62 323 ARG B C 1
ATOM 5983 O O . ARG B 1 323 ? 13.414 -17.547 -1.131 1 97.62 323 ARG B O 1
ATOM 5990 N N . GLN B 1 324 ? 12.633 -18.562 -3.006 1 97.75 324 GLN B N 1
ATOM 5991 C CA . GLN B 1 324 ? 11.789 -17.422 -3.377 1 97.75 324 GLN B CA 1
ATOM 5992 C C . GLN B 1 324 ? 10.711 -17.172 -2.328 1 97.75 324 GLN B C 1
ATOM 5994 O O . GLN B 1 324 ? 10.508 -16.031 -1.9 1 97.75 324 GLN B O 1
ATOM 5999 N N . ALA B 1 325 ? 10.047 -18.266 -1.931 1 98 325 ALA B N 1
ATOM 6000 C CA . ALA B 1 325 ? 9 -18.156 -0.915 1 98 325 ALA B CA 1
ATOM 6001 C C . ALA B 1 325 ? 9.578 -17.688 0.417 1 98 325 ALA B C 1
ATOM 6003 O O . ALA B 1 325 ? 8.953 -16.891 1.128 1 98 325 ALA B O 1
ATOM 6004 N N . GLN B 1 326 ? 10.766 -18.172 0.785 1 97.88 326 GLN B N 1
ATOM 6005 C CA . GLN B 1 326 ? 11.422 -17.75 2.014 1 97.88 326 GLN B CA 1
ATOM 6006 C C . GLN B 1 326 ? 11.75 -16.266 1.976 1 97.88 326 GLN B C 1
ATOM 6008 O O . GLN B 1 326 ? 11.609 -15.562 2.98 1 97.88 326 GLN B O 1
ATOM 6013 N N . ALA B 1 327 ? 12.227 -15.82 0.835 1 97.94 327 ALA B N 1
ATOM 6014 C CA . ALA B 1 327 ? 12.523 -14.398 0.685 1 97.94 327 ALA B CA 1
ATOM 6015 C C . ALA B 1 327 ? 11.258 -13.562 0.837 1 97.94 327 ALA B C 1
ATOM 6017 O O . ALA B 1 327 ? 11.273 -12.516 1.486 1 97.94 327 ALA B O 1
ATOM 6018 N N . ARG B 1 328 ? 10.188 -14.016 0.278 1 97.88 328 ARG B N 1
ATOM 6019 C CA . ARG B 1 328 ? 8.914 -13.312 0.408 1 97.88 328 ARG B CA 1
ATOM 6020 C C . ARG B 1 328 ? 8.422 -13.344 1.851 1 97.88 328 ARG B C 1
ATOM 6022 O O . ARG B 1 328 ? 7.844 -12.367 2.334 1 97.88 328 ARG B O 1
ATOM 6029 N N . GLU B 1 329 ? 8.609 -14.484 2.518 1 98.06 329 GLU B N 1
ATOM 6030 C CA . GLU B 1 329 ? 8.289 -14.539 3.939 1 98.06 329 GLU B CA 1
ATOM 6031 C C . GLU B 1 329 ? 9.102 -13.523 4.734 1 98.06 329 GLU B C 1
ATOM 6033 O O . GLU B 1 329 ? 8.562 -12.82 5.586 1 98.06 329 GLU B O 1
ATOM 6038 N N . SER B 1 330 ? 10.398 -13.461 4.414 1 97.94 330 SER B N 1
ATOM 6039 C CA . SER B 1 330 ? 11.258 -12.477 5.066 1 97.94 330 SER B CA 1
ATOM 6040 C C . SER B 1 330 ? 10.734 -11.062 4.852 1 97.94 330 SER B C 1
ATOM 6042 O O . SER B 1 330 ? 10.719 -10.25 5.781 1 97.94 330 SER B O 1
ATOM 6044 N N . ALA B 1 331 ? 10.32 -10.734 3.67 1 98.12 331 ALA B N 1
ATOM 6045 C CA . ALA B 1 331 ? 9.766 -9.414 3.359 1 98.12 331 ALA B CA 1
ATOM 6046 C C . ALA B 1 331 ? 8.531 -9.125 4.203 1 98.12 331 ALA B C 1
ATOM 6048 O O . ALA B 1 331 ? 8.367 -8.016 4.715 1 98.12 331 ALA B O 1
ATOM 6049 N N . THR B 1 332 ? 7.664 -10.141 4.367 1 97.88 332 THR B N 1
ATOM 6050 C CA . THR B 1 332 ? 6.441 -9.938 5.133 1 97.88 332 THR B CA 1
ATOM 6051 C C . THR B 1 332 ? 6.758 -9.742 6.613 1 97.88 332 THR B C 1
ATOM 6053 O O . THR B 1 332 ? 6.078 -8.984 7.305 1 97.88 332 THR B O 1
ATOM 6056 N N . LEU B 1 333 ? 7.77 -10.445 7.07 1 98 333 LEU B N 1
ATOM 6057 C CA . LEU B 1 333 ? 8.195 -10.266 8.453 1 98 333 LEU B CA 1
ATOM 6058 C C . LEU B 1 333 ? 8.688 -8.844 8.695 1 98 333 LEU B C 1
ATOM 6060 O O . LEU B 1 333 ? 8.375 -8.234 9.719 1 98 333 LEU B O 1
ATOM 6064 N N . GLU B 1 334 ? 9.461 -8.328 7.773 1 98.19 334 GLU B N 1
ATOM 6065 C CA . GLU B 1 334 ? 9.938 -6.953 7.871 1 98.19 334 GLU B CA 1
ATOM 6066 C C . GLU B 1 334 ? 8.781 -5.961 7.781 1 98.19 334 GLU B C 1
ATOM 6068 O O . GLU B 1 334 ? 8.766 -4.957 8.5 1 98.19 334 GLU B O 1
ATOM 6073 N N . GLN B 1 335 ? 7.848 -6.238 6.918 1 97.88 335 GLN B N 1
ATOM 6074 C CA . GLN B 1 335 ? 6.68 -5.375 6.789 1 97.88 335 GLN B CA 1
ATOM 6075 C C . GLN B 1 335 ? 5.871 -5.34 8.086 1 97.88 335 GLN B C 1
ATOM 6077 O O . GLN B 1 335 ? 5.309 -4.305 8.438 1 97.88 335 GLN B O 1
ATOM 6082 N N . GLU B 1 336 ? 5.781 -6.473 8.766 1 97.94 336 GLU B N 1
ATOM 6083 C CA . GLU B 1 336 ? 5.121 -6.527 10.07 1 97.94 336 GLU B CA 1
ATOM 6084 C C . GLU B 1 336 ? 5.773 -5.562 11.055 1 97.94 336 GLU B C 1
ATOM 6086 O O . GLU B 1 336 ? 5.082 -4.812 11.742 1 97.94 336 GLU B O 1
ATOM 6091 N N . ILE B 1 337 ? 7.094 -5.516 11.031 1 97.88 337 ILE B N 1
ATOM 6092 C CA . ILE B 1 337 ? 7.82 -4.598 11.898 1 97.88 337 ILE B CA 1
ATOM 6093 C C . ILE B 1 337 ? 7.562 -3.158 11.453 1 97.88 337 ILE B C 1
ATOM 6095 O O . ILE B 1 337 ? 7.418 -2.262 12.289 1 97.88 337 ILE B O 1
ATOM 6099 N N . GLY B 1 338 ? 7.523 -2.92 10.156 1 98.06 338 GLY B N 1
ATOM 6100 C CA . GLY B 1 338 ? 7.199 -1.597 9.641 1 98.06 338 GLY B CA 1
ATOM 6101 C C . GLY B 1 338 ? 5.848 -1.093 10.109 1 98.06 338 GLY B C 1
ATOM 6102 O O . GLY B 1 338 ? 5.719 0.06 10.523 1 98.06 338 GLY B O 1
ATOM 6103 N N . VAL B 1 339 ? 4.871 -1.976 10.07 1 98.06 339 VAL B N 1
ATOM 6104 C CA . VAL B 1 339 ? 3.531 -1.615 10.516 1 98.06 339 VAL B CA 1
ATOM 6105 C C . VAL B 1 339 ? 3.543 -1.353 12.023 1 98.06 339 VAL B C 1
ATOM 6107 O O . VAL B 1 339 ? 2.887 -0.426 12.5 1 98.06 339 VAL B O 1
ATOM 6110 N N . GLU B 1 340 ? 4.266 -2.154 12.711 1 97.75 340 GLU B N 1
ATOM 6111 C CA . GLU B 1 340 ? 4.379 -1.967 14.156 1 97.75 340 GLU B CA 1
ATOM 6112 C C . GLU B 1 340 ? 4.957 -0.596 14.492 1 97.75 340 GLU B C 1
ATOM 6114 O O . GLU B 1 340 ? 4.418 0.125 15.336 1 97.75 340 GLU B O 1
ATOM 6119 N N . ARG B 1 341 ? 6.09 -0.189 13.844 1 97.69 341 ARG B N 1
ATOM 6120 C CA . ARG B 1 341 ? 6.695 1.121 14.062 1 97.69 341 ARG B CA 1
ATOM 6121 C C . ARG B 1 341 ? 5.715 2.238 13.719 1 97.69 341 ARG B C 1
ATOM 6123 O O . ARG B 1 341 ? 5.645 3.246 14.43 1 97.69 341 ARG B O 1
ATOM 6130 N N . GLU B 1 342 ? 4.977 2.025 12.688 1 97.5 342 GLU B N 1
ATOM 6131 C CA . GLU B 1 342 ? 4.016 3.027 12.234 1 97.5 342 GLU B CA 1
ATOM 6132 C C . GLU B 1 342 ? 2.873 3.186 13.234 1 97.5 342 GLU B C 1
ATOM 6134 O O . GLU B 1 342 ? 2.469 4.309 13.555 1 97.5 342 GLU B O 1
ATOM 6139 N N . VAL B 1 343 ? 2.359 2.041 13.727 1 98.06 343 VAL B N 1
ATOM 6140 C CA . VAL B 1 343 ? 1.265 2.068 14.688 1 98.06 343 VAL B CA 1
ATOM 6141 C C . VAL B 1 343 ? 1.71 2.791 15.953 1 98.06 343 VAL B C 1
ATOM 6143 O O . VAL B 1 343 ? 0.996 3.654 16.469 1 98.06 343 VAL B O 1
ATOM 6146 N N . ILE B 1 344 ? 2.898 2.537 16.406 1 97.88 344 ILE B N 1
ATOM 6147 C CA . ILE B 1 344 ? 3.412 3.146 17.641 1 97.88 344 ILE B CA 1
ATOM 6148 C C . ILE B 1 344 ? 3.561 4.652 17.438 1 97.88 344 ILE B C 1
ATOM 6150 O O . ILE B 1 344 ? 3.068 5.441 18.25 1 97.88 344 ILE B O 1
ATOM 6154 N N . ALA B 1 345 ? 4.191 5.035 16.359 1 97.5 345 ALA B N 1
ATOM 6155 C CA . ALA B 1 345 ? 4.402 6.449 16.062 1 97.5 345 ALA B CA 1
ATOM 6156 C C . ALA B 1 345 ? 3.07 7.184 15.914 1 97.5 345 ALA B C 1
ATOM 6158 O O . ALA B 1 345 ? 2.902 8.289 16.438 1 97.5 345 ALA B O 1
ATOM 6159 N N . THR B 1 346 ? 2.137 6.551 15.242 1 97.5 346 THR B N 1
ATOM 6160 C CA . THR B 1 346 ? 0.836 7.16 14.984 1 97.5 346 THR B CA 1
ATOM 6161 C C . THR B 1 346 ? 0.055 7.336 16.281 1 97.5 346 THR B C 1
ATOM 6163 O O . THR B 1 346 ? -0.533 8.391 16.531 1 97.5 346 THR B O 1
ATOM 6166 N N . VAL B 1 347 ? 0.08 6.34 17.109 1 97.88 347 VAL B N 1
ATOM 6167 C CA . VAL B 1 347 ? -0.667 6.371 18.359 1 97.88 347 VAL B CA 1
ATOM 6168 C C . VAL B 1 347 ? -0.078 7.434 19.281 1 97.88 347 VAL B C 1
ATOM 6170 O O . VAL B 1 347 ? -0.811 8.242 19.859 1 97.88 347 VAL B O 1
ATOM 6173 N N . ARG B 1 348 ? 1.208 7.5 19.422 1 97.62 348 ARG B N 1
ATOM 6174 C CA . ARG B 1 348 ? 1.85 8.477 20.297 1 97.62 348 ARG B CA 1
ATOM 6175 C C . ARG B 1 348 ? 1.657 9.891 19.781 1 97.62 348 ARG B C 1
ATOM 6177 O O . ARG B 1 348 ? 1.394 10.812 20.547 1 97.62 348 ARG B O 1
ATOM 6184 N N . SER B 1 349 ? 1.756 10.07 18.469 1 96.75 349 SER B N 1
ATOM 6185 C CA . SER B 1 349 ? 1.496 11.375 17.859 1 96.75 349 SER B CA 1
ATOM 6186 C C . SER B 1 349 ? 0.04 11.789 18.047 1 96.75 349 SER B C 1
ATOM 6188 O O . SER B 1 349 ? -0.247 12.945 18.359 1 96.75 349 SER B O 1
ATOM 6190 N N . ALA B 1 350 ? -0.831 10.836 17.844 1 97.06 350 ALA B N 1
ATOM 6191 C CA . ALA B 1 350 ? -2.254 11.109 18.016 1 97.06 350 ALA B CA 1
ATOM 6192 C C . ALA B 1 350 ? -2.572 11.492 19.469 1 97.06 350 ALA B C 1
ATOM 6194 O O . ALA B 1 350 ? -3.395 12.375 19.703 1 97.06 350 ALA B O 1
ATOM 6195 N N . TYR B 1 351 ? -1.922 10.883 20.422 1 97.38 351 TYR B N 1
ATOM 6196 C CA . TYR B 1 351 ? -2.119 11.211 21.828 1 97.38 351 TYR B CA 1
ATOM 6197 C C . TYR B 1 351 ? -1.67 12.633 22.125 1 97.38 351 TYR B C 1
ATOM 6199 O O . TYR B 1 351 ? -2.395 13.398 22.766 1 97.38 351 TYR B O 1
ATOM 6207 N N . ALA B 1 352 ? -0.522 12.914 21.656 1 95.69 352 ALA B N 1
ATOM 6208 C CA . ALA B 1 352 ? 0.006 14.258 21.859 1 95.69 352 ALA B CA 1
ATOM 6209 C C . ALA B 1 352 ? -0.903 15.312 21.234 1 95.69 352 ALA B C 1
ATOM 6211 O O . ALA B 1 352 ? -1.161 16.359 21.828 1 95.69 352 ALA B O 1
ATOM 6212 N N . SER B 1 353 ? -1.373 15.031 20.047 1 95.06 353 SER B N 1
ATOM 6213 C CA . SER B 1 353 ? -2.26 15.945 19.328 1 95.06 353 SER B CA 1
ATOM 6214 C C . SER B 1 353 ? -3.586 16.109 20.062 1 95.06 353 SER B C 1
ATOM 6216 O O . SER B 1 353 ? -4.113 17.219 20.172 1 95.06 353 SER B O 1
ATOM 6218 N N . TRP B 1 354 ? -4.133 15.062 20.547 1 96.31 354 TRP B N 1
ATOM 6219 C CA . TRP B 1 354 ? -5.383 15.102 21.297 1 96.31 354 TRP B CA 1
ATOM 6220 C C . TRP B 1 354 ? -5.227 15.93 22.578 1 96.31 354 TRP B C 1
ATOM 6222 O O . TRP B 1 354 ? -6.062 16.781 22.875 1 96.31 354 TRP B O 1
ATOM 6232 N N . LYS B 1 355 ? -4.168 15.656 23.312 1 94.88 355 LYS B N 1
ATOM 6233 C CA . LYS B 1 355 ? -3.902 16.406 24.531 1 94.88 355 LYS B CA 1
ATOM 6234 C C . LYS B 1 355 ? -3.744 17.891 24.25 1 94.88 355 LYS B C 1
ATOM 6236 O O . LYS B 1 355 ? -4.355 18.719 24.922 1 94.88 355 LYS B O 1
ATOM 6241 N N . ALA B 1 356 ? -2.979 18.203 23.219 1 94.62 356 ALA B N 1
ATOM 6242 C CA . ALA B 1 356 ? -2.771 19.594 22.828 1 94.62 356 ALA B CA 1
ATOM 6243 C C . ALA B 1 356 ? -4.082 20.25 22.406 1 94.62 356 ALA B C 1
ATOM 6245 O O . ALA B 1 356 ? -4.367 21.375 22.781 1 94.62 356 ALA B O 1
ATOM 6246 N N . ALA B 1 357 ? -4.863 19.516 21.656 1 95 357 ALA B N 1
ATOM 6247 C CA . ALA B 1 357 ? -6.121 20.047 21.156 1 95 357 ALA B CA 1
ATOM 6248 C C . ALA B 1 357 ? -7.066 20.406 22.297 1 95 357 ALA B C 1
ATOM 6250 O O . ALA B 1 357 ? -7.773 21.422 22.234 1 95 357 ALA B O 1
ATOM 6251 N N . ASN B 1 358 ? -7.125 19.656 23.328 1 94.56 358 ASN B N 1
ATOM 6252 C CA . ASN B 1 358 ? -7.969 19.938 24.484 1 94.56 358 ASN B CA 1
ATOM 6253 C C . ASN B 1 358 ? -7.484 21.172 25.25 1 94.56 358 ASN B C 1
ATOM 6255 O O . ASN B 1 358 ? -8.289 21.984 25.688 1 94.56 358 ASN B O 1
ATOM 6259 N N . GLU B 1 359 ? -6.188 21.266 25.391 1 93.56 359 GLU B N 1
ATOM 6260 C CA . GLU B 1 359 ? -5.633 22.422 26.078 1 93.56 359 GLU B CA 1
ATOM 6261 C C . GLU B 1 359 ? -5.875 23.703 25.281 1 93.56 359 GLU B C 1
ATOM 6263 O O . GLU B 1 359 ? -6.094 24.781 25.859 1 93.56 359 GLU B O 1
ATOM 6268 N N . ILE B 1 360 ? -5.895 23.562 23.984 1 92.62 360 ILE B N 1
ATOM 6269 C CA . ILE B 1 360 ? -6.074 24.688 23.078 1 92.62 360 ILE B CA 1
ATOM 6270 C C . ILE B 1 360 ? -7.504 25.219 23.188 1 92.62 360 ILE B C 1
ATOM 6272 O O . ILE B 1 360 ? -7.742 26.422 23.047 1 92.62 360 ILE B O 1
ATOM 6276 N N . ILE B 1 361 ? -8.492 24.375 23.516 1 93.88 361 ILE B N 1
ATOM 6277 C CA . ILE B 1 361 ? -9.867 24.812 23.703 1 93.88 361 ILE B CA 1
ATOM 6278 C C . ILE B 1 361 ? -9.93 25.828 24.859 1 93.88 361 ILE B C 1
ATOM 6280 O O . ILE B 1 361 ? -10.523 26.891 24.719 1 93.88 361 ILE B O 1
ATOM 6284 N N . ALA B 1 362 ? -9.266 25.547 25.953 1 92.56 362 ALA B N 1
ATOM 6285 C CA . ALA B 1 362 ? -9.273 26.422 27.125 1 92.56 362 ALA B CA 1
ATOM 6286 C C . ALA B 1 362 ? -8.609 27.766 26.812 1 92.56 362 ALA B C 1
ATOM 6288 O O . ALA B 1 362 ? -9.102 28.812 27.219 1 92.56 362 ALA B O 1
ATOM 6289 N N . MET B 1 363 ? -7.543 27.625 26.062 1 90.38 363 MET B N 1
ATOM 6290 C CA . MET B 1 363 ? -6.824 28.844 25.703 1 90.38 363 MET B CA 1
ATOM 6291 C C . MET B 1 363 ? -7.668 29.719 24.781 1 90.38 363 MET B C 1
ATOM 6293 O O . MET B 1 363 ? -7.688 30.938 24.922 1 90.38 363 MET B O 1
ATOM 6297 N N . ASN B 1 364 ? -8.375 29.109 23.844 1 91.44 364 ASN B N 1
ATOM 6298 C CA . ASN B 1 364 ? -9.219 29.859 22.922 1 91.44 364 ASN B CA 1
ATOM 6299 C C . ASN B 1 364 ? -10.445 30.438 23.625 1 91.44 364 ASN B C 1
ATOM 6301 O O . ASN B 1 364 ? -10.922 31.516 23.266 1 91.44 364 ASN B O 1
ATOM 6305 N N . GLN B 1 365 ? -10.969 29.766 24.656 1 93.88 365 GLN B N 1
ATOM 6306 C CA . GLN B 1 365 ? -12.047 30.312 25.453 1 93.88 365 GLN B CA 1
ATOM 6307 C C . GLN B 1 365 ? -11.609 31.578 26.188 1 93.88 365 GLN B C 1
ATOM 6309 O O . GLN B 1 365 ? -12.328 32.594 26.188 1 93.88 365 GLN B O 1
ATOM 6314 N N . THR B 1 366 ? -10.438 31.516 26.75 1 90.56 366 THR B N 1
ATOM 6315 C CA . THR B 1 366 ? -9.875 32.688 27.406 1 90.56 366 THR B CA 1
ATOM 6316 C C . THR B 1 366 ? -9.68 33.812 26.422 1 90.56 366 THR B C 1
ATOM 6318 O O . THR B 1 366 ? -9.938 34.969 26.734 1 90.56 366 THR B O 1
ATOM 6321 N N . ALA B 1 367 ? -9.25 33.438 25.188 1 88.38 367 ALA B N 1
ATOM 6322 C CA . ALA B 1 367 ? -9.055 34.438 24.141 1 88.38 367 ALA B CA 1
ATOM 6323 C C . ALA B 1 367 ? -10.375 35.094 23.75 1 88.38 367 ALA B C 1
ATOM 6325 O O . ALA B 1 367 ? -10.43 36.281 23.531 1 88.38 367 ALA B O 1
ATOM 6326 N N . VAL B 1 368 ? -11.438 34.375 23.688 1 92 368 VAL B N 1
ATOM 6327 C CA . VAL B 1 368 ? -12.75 34.906 23.359 1 92 368 VAL B CA 1
ATOM 6328 C C . VAL B 1 368 ? -13.227 35.844 24.453 1 92 368 VAL B C 1
ATOM 6330 O O . VAL B 1 368 ? -13.695 36.938 24.172 1 92 368 VAL B O 1
ATOM 6333 N N . ASP B 1 369 ? -13.055 35.5 25.688 1 93.25 369 ASP B N 1
ATOM 6334 C CA . ASP B 1 369 ? -13.461 36.312 26.812 1 93.25 369 ASP B CA 1
ATOM 6335 C C . ASP B 1 369 ? -12.688 37.625 26.844 1 93.25 369 ASP B C 1
ATOM 6337 O O . ASP B 1 369 ? -13.266 38.719 27.047 1 93.25 369 ASP B O 1
ATOM 6341 N N . ALA B 1 370 ? -11.422 37.438 26.594 1 87.38 370 ALA B N 1
ATOM 6342 C CA . ALA B 1 370 ? -10.57 38.625 26.594 1 87.38 370 ALA B CA 1
ATOM 6343 C C . ALA B 1 370 ? -10.938 39.562 25.422 1 87.38 370 ALA B C 1
ATOM 6345 O O . ALA B 1 370 ? -10.961 40.781 25.578 1 87.38 370 ALA B O 1
ATOM 6346 N N . ALA B 1 371 ? -11.188 38.969 24.25 1 88.31 371 ALA B N 1
ATOM 6347 C CA . ALA B 1 371 ? -11.562 39.781 23.062 1 88.31 371 ALA B CA 1
ATOM 6348 C C . ALA B 1 371 ? -12.914 40.438 23.266 1 88.31 371 ALA B C 1
ATOM 6350 O O . ALA B 1 371 ? -13.117 41.562 22.828 1 88.31 371 ALA B O 1
ATOM 6351 N N . ALA B 1 372 ? -13.828 39.812 23.922 1 91.75 372 ALA B N 1
ATOM 6352 C CA . ALA B 1 372 ? -15.133 40.375 24.219 1 91.75 372 ALA B CA 1
ATOM 6353 C C . ALA B 1 372 ? -15.008 41.562 25.172 1 91.75 372 ALA B C 1
ATOM 6355 O O . ALA B 1 372 ? -15.648 42.594 24.969 1 91.75 372 ALA B O 1
ATOM 6356 N N . LEU B 1 373 ? -14.188 41.375 26.172 1 88.81 373 LEU B N 1
ATOM 6357 C CA . LEU B 1 373 ? -13.953 42.469 27.125 1 88.81 373 LEU B CA 1
ATOM 6358 C C . LEU B 1 373 ? -13.266 43.625 26.438 1 88.81 373 LEU B C 1
ATOM 6360 O O . LEU B 1 373 ? -13.586 44.781 26.734 1 88.81 373 LEU B O 1
ATOM 6364 N N . SER B 1 374 ? -12.32 43.312 25.594 1 86.31 374 SER B N 1
ATOM 6365 C CA . SER B 1 374 ? -11.633 44.344 24.844 1 86.31 374 SER B CA 1
ATOM 6366 C C . SER B 1 374 ? -12.609 45.125 23.969 1 86.31 374 SER B C 1
ATOM 6368 O O . SER B 1 374 ? -12.5 46.344 23.844 1 86.31 374 SER B O 1
ATOM 6370 N N . LEU B 1 375 ? -13.5 44.469 23.266 1 88.38 375 LEU B N 1
ATOM 6371 C CA . LEU B 1 375 ? -14.492 45.156 22.422 1 88.38 375 LEU B CA 1
ATOM 6372 C C . LEU B 1 375 ? -15.398 46.062 23.25 1 88.38 375 LEU B C 1
ATOM 6374 O O . LEU B 1 375 ? -15.68 47.188 22.859 1 88.38 375 LEU B O 1
ATOM 6378 N N . GLU B 1 376 ? -15.82 45.625 24.391 1 90.06 376 GLU B N 1
ATOM 6379 C CA . GLU B 1 376 ? -16.641 46.438 25.281 1 90.06 376 GLU B CA 1
ATOM 6380 C C . GLU B 1 376 ? -15.891 47.688 25.75 1 90.06 376 GLU B C 1
ATOM 6382 O O . GLU B 1 376 ? -16.469 48.781 25.812 1 90.06 376 GLU B O 1
ATOM 6387 N N . GLY B 1 377 ? -14.719 47.469 26.078 1 84.88 377 GLY B N 1
ATOM 6388 C CA . GLY B 1 377 ? -13.898 48.594 26.5 1 84.88 377 GLY B CA 1
ATOM 6389 C C . GLY B 1 377 ? -13.672 49.625 25.422 1 84.88 377 GLY B C 1
ATOM 6390 O O . GLY B 1 377 ? -13.797 50.812 25.656 1 84.88 377 GLY B O 1
ATOM 6391 N N . VAL B 1 378 ? -13.367 49.125 24.188 1 84.62 378 VAL B N 1
ATOM 6392 C CA . VAL B 1 378 ? -13.117 50.031 23.062 1 84.62 378 VAL B CA 1
ATOM 6393 C C . VAL B 1 378 ? -14.391 50.781 22.719 1 84.62 378 VAL B C 1
ATOM 6395 O O . VAL B 1 378 ? -14.336 51.969 22.344 1 84.62 378 VAL B O 1
ATOM 6398 N N . ARG B 1 379 ? -15.516 50.219 22.797 1 86.88 379 ARG B N 1
ATOM 6399 C CA . ARG B 1 379 ? -16.797 50.875 22.531 1 86.88 379 ARG B CA 1
ATOM 6400 C C . ARG B 1 379 ? -17.047 52 23.562 1 86.88 379 ARG B C 1
ATOM 6402 O O . ARG B 1 379 ? -17.469 53.094 23.203 1 86.88 379 ARG B O 1
ATOM 6409 N N . ALA B 1 380 ? -16.703 51.688 24.812 1 86.31 380 ALA B N 1
ATOM 6410 C CA . ALA B 1 380 ? -16.891 52.688 25.875 1 86.31 380 ALA B CA 1
ATOM 6411 C C . ALA B 1 380 ? -15.938 53.875 25.688 1 86.31 380 ALA B C 1
ATOM 6413 O O . ALA B 1 380 ? -16.328 55.031 25.891 1 86.31 380 ALA B O 1
ATOM 6414 N N . GLU B 1 381 ? -14.773 53.625 25.266 1 84.5 381 GLU B N 1
ATOM 6415 C CA . GLU B 1 381 ? -13.789 54.688 25.062 1 84.5 381 GLU B CA 1
ATOM 6416 C C . GLU B 1 381 ? -14.133 55.531 23.844 1 84.5 381 GLU B C 1
ATOM 6418 O O . GLU B 1 381 ? -13.828 56.719 23.812 1 84.5 381 GLU B O 1
ATOM 6423 N N . ASN B 1 382 ? -14.625 54.938 22.797 1 83.75 382 ASN B N 1
ATOM 6424 C CA . ASN B 1 382 ? -15.039 55.656 21.609 1 83.75 382 ASN B CA 1
ATOM 6425 C C . ASN B 1 382 ? -16.188 56.625 21.906 1 83.75 382 ASN B C 1
ATOM 6427 O O . ASN B 1 382 ? -16.25 57.719 21.344 1 83.75 382 ASN B O 1
ATOM 6431 N N . THR B 1 383 ? -17.031 56.219 22.859 1 82.88 383 THR B N 1
ATOM 6432 C CA . THR B 1 383 ? -18.141 57.094 23.234 1 82.88 383 THR B CA 1
ATOM 6433 C C . THR B 1 383 ? -17.625 58.375 23.922 1 82.88 383 THR B C 1
ATOM 6435 O O . THR B 1 383 ? -18.25 59.406 23.797 1 82.88 383 THR B O 1
ATOM 6438 N N . VAL B 1 384 ? -16.438 58.25 24.531 1 83.25 384 VAL B N 1
ATOM 6439 C CA . VAL B 1 384 ? -15.883 59.406 25.234 1 83.25 384 VAL B CA 1
ATOM 6440 C C . VAL B 1 384 ? -14.844 60.062 24.344 1 83.25 384 VAL B C 1
ATOM 6442 O O . VAL B 1 384 ? -14.211 61.062 24.75 1 83.25 384 VAL B O 1
ATOM 6445 N N . GLY B 1 385 ? -14.641 59.594 23.016 1 79.06 385 GLY B N 1
ATOM 6446 C CA . GLY B 1 385 ? -13.82 60.219 22 1 79.06 385 GLY B CA 1
ATOM 6447 C C . GLY B 1 385 ? -12.359 59.844 22.062 1 79.06 385 GLY B C 1
ATOM 6448 O O . GLY B 1 385 ? -11.516 60.406 21.391 1 79.06 385 GLY B O 1
ATOM 6449 N N . ASN B 1 386 ? -12.031 58.75 22.828 1 72.25 386 ASN B N 1
ATOM 6450 C CA . ASN B 1 386 ? -10.641 58.406 23.062 1 72.25 386 ASN B CA 1
ATOM 6451 C C . ASN B 1 386 ? -10.18 57.312 22.078 1 72.25 386 ASN B C 1
ATOM 6453 O O . ASN B 1 386 ? -8.984 57.031 21.984 1 72.25 386 ASN B O 1
ATOM 6457 N N . ARG B 1 387 ? -11.125 56.781 21.328 1 78.25 387 ARG B N 1
ATOM 6458 C CA . ARG B 1 387 ? -10.789 55.781 20.344 1 78.25 387 ARG B CA 1
ATOM 6459 C C . ARG B 1 387 ? -11.516 56.031 19.031 1 78.25 387 ARG B C 1
ATOM 6461 O O . ARG B 1 387 ? -12.57 56.688 19.016 1 78.25 387 ARG B O 1
ATOM 6468 N N . THR B 1 388 ? -10.938 55.531 18 1 82.19 388 THR B N 1
ATOM 6469 C CA . THR B 1 388 ? -11.5 55.75 16.672 1 82.19 388 THR B CA 1
ATOM 6470 C C . THR B 1 388 ? -12.414 54.594 16.266 1 82.19 388 THR B C 1
ATOM 6472 O O . THR B 1 388 ? -12.469 53.594 16.953 1 82.19 388 THR B O 1
ATOM 6475 N N . ILE B 1 389 ? -13.086 54.781 15.211 1 81.44 389 ILE B N 1
ATOM 6476 C CA . ILE B 1 389 ? -13.961 53.781 14.625 1 81.44 389 ILE B CA 1
ATOM 6477 C C . ILE B 1 389 ? -13.133 52.594 14.148 1 81.44 389 ILE B C 1
ATOM 6479 O O . ILE B 1 389 ? -13.586 51.438 14.227 1 81.44 389 ILE B O 1
ATOM 6483 N N . LEU B 1 390 ? -11.977 52.875 13.672 1 81.94 390 LEU B N 1
ATOM 6484 C CA . LEU B 1 390 ? -11.078 51.812 13.211 1 81.94 390 LEU B CA 1
ATOM 6485 C C . LEU B 1 390 ? -10.742 50.844 14.352 1 81.94 390 LEU B C 1
ATOM 6487 O O . LEU B 1 390 ? -10.625 49.656 14.133 1 81.94 390 LEU B O 1
ATOM 6491 N N . ASN B 1 391 ? -10.656 51.375 15.531 1 82.75 391 ASN B N 1
ATOM 6492 C CA . ASN B 1 391 ? -10.367 50.531 16.688 1 82.75 391 ASN B CA 1
ATOM 6493 C C . ASN B 1 391 ? -11.523 49.562 16.984 1 82.75 391 ASN B C 1
ATOM 6495 O O . ASN B 1 391 ? -11.297 48.438 17.375 1 82.75 391 ASN B O 1
ATOM 6499 N N . ILE B 1 392 ? -12.695 50.062 16.844 1 84.25 392 ILE B N 1
ATOM 6500 C CA . ILE B 1 392 ? -13.883 49.25 17.062 1 84.25 392 ILE B CA 1
ATOM 6501 C C . ILE B 1 392 ? -13.945 48.156 16.016 1 84.25 392 ILE B C 1
ATOM 6503 O O . ILE B 1 392 ? -14.156 46.969 16.344 1 84.25 392 ILE B O 1
ATOM 6507 N N . LEU B 1 393 ? -13.695 48.5 14.812 1 86.5 393 LEU B N 1
ATOM 6508 C CA . LEU B 1 393 ? -13.734 47.562 13.719 1 86.5 393 LEU B CA 1
ATOM 6509 C C . LEU B 1 393 ? -12.672 46.469 13.914 1 86.5 393 LEU B C 1
ATOM 6511 O O . LEU B 1 393 ? -12.938 45.281 13.656 1 86.5 393 LEU B O 1
ATOM 6515 N N . ASP B 1 394 ? -11.562 46.75 14.336 1 85.75 394 ASP B N 1
ATOM 6516 C CA . ASP B 1 394 ? -10.484 45.812 14.594 1 85.75 394 ASP B CA 1
ATOM 6517 C C . ASP B 1 394 ? -10.82 44.875 15.758 1 85.75 394 ASP B C 1
ATOM 6519 O O . ASP B 1 394 ? -10.539 43.688 15.711 1 85.75 394 ASP B O 1
ATOM 6523 N N . ALA B 1 395 ? -11.359 45.5 16.766 1 85.06 395 ALA B N 1
ATOM 6524 C CA . ALA B 1 395 ? -11.758 44.688 17.938 1 85.06 395 ALA B CA 1
ATOM 6525 C C . ALA B 1 395 ? -12.844 43.688 17.562 1 85.06 395 ALA B C 1
ATOM 6527 O O . ALA B 1 395 ? -12.859 42.562 18.078 1 85.06 395 ALA B O 1
ATOM 6528 N N . GLU B 1 396 ? -13.742 44.125 16.734 1 89.75 396 GLU B N 1
ATOM 6529 C CA . GLU B 1 396 ? -14.789 43.219 16.266 1 89.75 396 GLU B CA 1
ATOM 6530 C C . GLU B 1 396 ? -14.195 42.062 15.461 1 89.75 396 GLU B C 1
ATOM 6532 O O . GLU B 1 396 ? -14.602 40.906 15.633 1 89.75 396 GLU B O 1
ATOM 6537 N N . GLN B 1 397 ? -13.297 42.375 14.664 1 89.19 397 GLN B N 1
ATOM 6538 C CA . GLN B 1 397 ? -12.633 41.344 13.867 1 89.19 397 GLN B CA 1
ATOM 6539 C C . GLN B 1 397 ? -11.859 40.375 14.758 1 89.19 397 GLN B C 1
ATOM 6541 O O . GLN B 1 397 ? -11.805 39.188 14.477 1 89.19 397 GLN B O 1
ATOM 6546 N N . GLU B 1 398 ? -11.234 40.875 15.719 1 85.94 398 GLU B N 1
ATOM 6547 C CA . GLU B 1 398 ? -10.484 40.031 16.656 1 85.94 398 GLU B CA 1
ATOM 6548 C C . GLU B 1 398 ? -11.398 39.094 17.406 1 85.94 398 GLU B C 1
ATOM 6550 O O . GLU B 1 398 ? -11.047 37.938 17.625 1 85.94 398 GLU B O 1
ATOM 6555 N N . LEU B 1 399 ? -12.516 39.594 17.812 1 89.19 399 LEU B N 1
ATOM 6556 C CA . LEU B 1 399 ? -13.484 38.75 18.5 1 89.19 399 LEU B CA 1
ATOM 6557 C C . LEU B 1 399 ? -13.977 37.656 17.578 1 89.19 399 LEU B C 1
ATOM 6559 O O . LEU B 1 399 ? -14.039 36.469 17.969 1 89.19 399 LEU B O 1
ATOM 6563 N N . LEU B 1 400 ? -14.297 37.969 16.359 1 91.69 400 LEU B N 1
ATOM 6564 C CA . LEU B 1 400 ? -14.734 37 15.391 1 91.69 400 LEU B CA 1
ATOM 6565 C C . LEU B 1 400 ? -13.664 35.906 15.188 1 91.69 400 LEU B C 1
ATOM 6567 O O . LEU B 1 400 ? -13.969 34.719 15.188 1 91.69 400 LEU B O 1
ATOM 6571 N N . ARG B 1 401 ? -12.469 36.344 14.977 1 89.75 401 ARG B N 1
ATOM 6572 C CA . ARG B 1 401 ? -11.359 35.406 14.773 1 89.75 401 ARG B CA 1
ATOM 6573 C C . ARG B 1 401 ? -11.227 34.438 15.961 1 89.75 401 ARG B C 1
ATOM 6575 O O . ARG B 1 401 ? -11.023 33.25 15.781 1 89.75 401 ARG B O 1
ATOM 6582 N N . ALA B 1 402 ? -11.281 35 17.141 1 89.88 402 ALA B N 1
ATOM 6583 C CA . ALA B 1 402 ? -11.18 34.188 18.359 1 89.88 402 ALA B CA 1
ATOM 6584 C C . ALA B 1 402 ? -12.32 33.156 18.422 1 89.88 402 ALA B C 1
ATOM 6586 O O . ALA B 1 402 ? -12.109 32 18.781 1 89.88 402 ALA B O 1
ATOM 6587 N N . GLN B 1 403 ? -13.516 33.594 18.109 1 93.5 403 GLN B N 1
ATOM 6588 C CA . GLN B 1 403 ? -14.68 32.719 18.125 1 93.5 403 GLN B CA 1
ATOM 6589 C C . GLN B 1 403 ? -14.547 31.609 17.094 1 93.5 403 GLN B C 1
ATOM 6591 O O . GLN B 1 403 ? -14.852 30.438 17.375 1 93.5 403 GLN B O 1
ATOM 6596 N N . VAL B 1 404 ? -14.148 31.938 15.914 1 93.94 404 VAL B N 1
ATOM 6597 C CA . VAL B 1 404 ? -13.945 30.953 14.844 1 93.94 404 VAL B CA 1
ATOM 6598 C C . VAL B 1 404 ? -12.875 29.953 15.266 1 93.94 404 VAL B C 1
ATOM 6600 O O . VAL B 1 404 ? -13.031 28.75 15.039 1 93.94 404 VAL B O 1
ATOM 6603 N N . GLN B 1 405 ? -11.812 30.453 15.875 1 91.69 405 GLN B N 1
ATOM 6604 C CA . GLN B 1 405 ? -10.742 29.578 16.344 1 91.69 405 GLN B CA 1
ATOM 6605 C C . GLN B 1 405 ? -11.242 28.625 17.422 1 91.69 405 GLN B C 1
ATOM 6607 O O . GLN B 1 405 ? -10.812 27.469 17.469 1 91.69 405 GLN B O 1
ATOM 6612 N N . LEU B 1 406 ? -12.102 29.094 18.281 1 92.94 406 LEU B N 1
ATOM 6613 C CA . LEU B 1 406 ? -12.656 28.25 19.328 1 92.94 406 LEU B CA 1
ATOM 6614 C C . LEU B 1 406 ? -13.484 27.109 18.719 1 92.94 406 LEU B C 1
ATOM 6616 O O . LEU B 1 406 ? -13.359 25.953 19.125 1 92.94 406 LEU B O 1
ATOM 6620 N N . VAL B 1 407 ? -14.305 27.453 17.75 1 94.69 407 VAL B N 1
ATOM 6621 C CA . VAL B 1 407 ? -15.148 26.469 17.078 1 94.69 407 VAL B CA 1
ATOM 6622 C C . VAL B 1 407 ? -14.266 25.438 16.375 1 94.69 407 VAL B C 1
ATOM 6624 O O . VAL B 1 407 ? -14.531 24.234 16.438 1 94.69 407 VAL B O 1
ATOM 6627 N N . ALA B 1 408 ? -13.234 25.891 15.695 1 95.19 408 ALA B N 1
ATOM 6628 C CA . ALA B 1 408 ? -12.289 25 15.031 1 95.19 408 ALA B CA 1
ATOM 6629 C C . ALA B 1 408 ? -11.57 24.109 16.031 1 95.19 408 ALA B C 1
ATOM 6631 O O . ALA B 1 408 ? -11.344 22.922 15.773 1 95.19 408 ALA B O 1
ATOM 6632 N N . ALA B 1 409 ? -11.219 24.672 17.141 1 93.88 409 ALA B N 1
ATOM 6633 C CA . ALA B 1 409 ? -10.508 23.938 18.188 1 93.88 409 ALA B CA 1
ATOM 6634 C C . ALA B 1 409 ? -11.375 22.797 18.734 1 93.88 409 ALA B C 1
ATOM 6636 O O . ALA B 1 409 ? -10.875 21.703 18.984 1 93.88 409 ALA B O 1
ATOM 6637 N N . ARG B 1 410 ? -12.633 23.062 18.922 1 95.12 410 ARG B N 1
ATOM 6638 C CA . ARG B 1 410 ? -13.547 22.047 19.438 1 95.12 410 ARG B CA 1
ATOM 6639 C C . ARG B 1 410 ? -13.672 20.875 18.453 1 95.12 410 ARG B C 1
ATOM 6641 O O . ARG B 1 410 ? -13.609 19.719 18.859 1 95.12 410 ARG B O 1
ATOM 6648 N N . ARG B 1 411 ? -13.867 21.156 17.219 1 96 411 ARG B N 1
ATOM 6649 C CA . ARG B 1 411 ? -13.898 20.125 16.188 1 96 411 ARG B CA 1
ATOM 6650 C C . ARG B 1 411 ? -12.602 19.328 16.156 1 96 411 ARG B C 1
ATOM 6652 O O . ARG B 1 411 ? -12.617 18.094 16.125 1 96 411 ARG B O 1
ATOM 6659 N N . ASN B 1 412 ? -11.5 20.047 16.156 1 95.69 412 ASN B N 1
ATOM 6660 C CA . ASN B 1 412 ? -10.195 19.391 16.062 1 95.69 412 ASN B CA 1
ATOM 6661 C C . ASN B 1 412 ? -9.961 18.453 17.25 1 95.69 412 ASN B C 1
ATOM 6663 O O . ASN B 1 412 ? -9.406 17.375 17.078 1 95.69 412 ASN B O 1
ATOM 6667 N N . ALA B 1 413 ? -10.375 18.906 18.422 1 96.19 413 ALA B N 1
ATOM 6668 C CA . ALA B 1 413 ? -10.188 18.078 19.625 1 96.19 413 ALA B CA 1
ATOM 6669 C C . ALA B 1 413 ? -10.992 16.781 19.531 1 96.19 413 ALA B C 1
ATOM 6671 O O . ALA B 1 413 ? -10.477 15.711 19.844 1 96.19 413 ALA B O 1
ATOM 6672 N N . TYR B 1 414 ? -12.234 16.875 19.109 1 96.56 414 TYR B N 1
ATOM 6673 C CA . TYR B 1 414 ? -13.078 15.688 19 1 96.56 414 TYR B CA 1
ATOM 6674 C C . TYR B 1 414 ? -12.547 14.719 17.953 1 96.56 414 TYR B C 1
ATOM 6676 O O . TYR B 1 414 ? -12.461 13.516 18.203 1 96.56 414 TYR B O 1
ATOM 6684 N N . VAL B 1 415 ? -12.203 15.203 16.797 1 97.19 415 VAL B N 1
ATOM 6685 C CA . VAL B 1 415 ? -11.688 14.375 15.711 1 97.19 415 VAL B CA 1
ATOM 6686 C C . VAL B 1 415 ? -10.352 13.758 16.125 1 97.19 415 VAL B C 1
ATOM 6688 O O . VAL B 1 415 ? -10.086 12.586 15.836 1 97.19 415 VAL B O 1
ATOM 6691 N N . ALA B 1 416 ? -9.484 14.539 16.797 1 96.62 416 ALA B N 1
ATOM 6692 C CA . ALA B 1 416 ? -8.211 14.016 17.281 1 96.62 416 ALA B CA 1
ATOM 6693 C C . ALA B 1 416 ? -8.43 12.867 18.266 1 96.62 416 ALA B C 1
ATOM 6695 O O . ALA B 1 416 ? -7.715 11.859 18.219 1 96.62 416 ALA B O 1
ATOM 6696 N N . GLY B 1 417 ? -9.398 13.109 19.125 1 96.81 417 GLY B N 1
ATOM 6697 C CA . GLY B 1 417 ? -9.727 12.047 20.047 1 96.81 417 GLY B CA 1
ATOM 6698 C C . GLY B 1 417 ? -10.203 10.773 19.375 1 96.81 417 GLY B C 1
ATOM 6699 O O . GLY B 1 417 ? -9.773 9.68 19.734 1 96.81 417 GLY B O 1
ATOM 6700 N N . PHE B 1 418 ? -11.055 10.883 18.406 1 96.38 418 PHE B N 1
ATOM 6701 C CA . PHE B 1 418 ? -11.562 9.719 17.703 1 96.38 418 PHE B CA 1
ATOM 6702 C C . PHE B 1 418 ? -10.445 9.039 16.906 1 96.38 418 PHE B C 1
ATOM 6704 O O . PHE B 1 418 ? -10.391 7.809 16.828 1 96.38 418 PHE B O 1
ATOM 6711 N N . ASN B 1 419 ? -9.594 9.867 16.281 1 96.19 419 ASN B N 1
ATOM 6712 C CA . ASN B 1 419 ? -8.461 9.312 15.555 1 96.19 419 ASN B CA 1
ATOM 6713 C C . ASN B 1 419 ? -7.543 8.5 16.469 1 96.19 419 ASN B C 1
ATOM 6715 O O . ASN B 1 419 ? -6.984 7.488 16.062 1 96.19 419 ASN B O 1
ATOM 6719 N N . LEU B 1 420 ? -7.352 8.992 17.688 1 97.25 420 LEU B N 1
ATOM 6720 C CA . LEU B 1 420 ? -6.574 8.25 18.672 1 97.25 420 LEU B CA 1
ATOM 6721 C C . LEU B 1 420 ? -7.227 6.906 18.984 1 97.25 420 LEU B C 1
ATOM 6723 O O . LEU B 1 420 ? -6.555 5.871 18.969 1 97.25 420 LEU B O 1
ATOM 6727 N N . LEU B 1 421 ? -8.516 6.918 19.203 1 96.5 421 LEU B N 1
ATOM 6728 C CA . LEU B 1 421 ? -9.242 5.68 19.469 1 96.5 421 LEU B CA 1
ATOM 6729 C C . LEU B 1 421 ? -9.125 4.723 18.281 1 96.5 421 LEU B C 1
ATOM 6731 O O . LEU B 1 421 ? -8.914 3.521 18.469 1 96.5 421 LEU B O 1
ATOM 6735 N N . ALA B 1 422 ? -9.266 5.254 17.078 1 96.25 422 ALA B N 1
ATOM 6736 C CA . ALA B 1 422 ? -9.148 4.449 15.867 1 96.25 422 ALA B CA 1
ATOM 6737 C C . ALA B 1 422 ? -7.754 3.836 15.75 1 96.25 422 ALA B C 1
ATOM 6739 O O . ALA B 1 422 ? -7.617 2.654 15.43 1 96.25 422 ALA B O 1
ATOM 6740 N N . ALA B 1 423 ? -6.719 4.641 16.016 1 96.38 423 ALA B N 1
ATOM 6741 C CA . ALA B 1 423 ? -5.34 4.164 15.938 1 96.38 423 ALA B CA 1
ATOM 6742 C C . ALA B 1 423 ? -5.09 3.062 16.969 1 96.38 423 ALA B C 1
ATOM 6744 O O . ALA B 1 423 ? -4.277 2.164 16.734 1 96.38 423 ALA B O 1
ATOM 6745 N N . MET B 1 424 ? -5.773 3.129 18.109 1 96.44 424 MET B N 1
ATOM 6746 C CA . MET B 1 424 ? -5.648 2.141 19.172 1 96.44 424 MET B CA 1
ATOM 6747 C C . MET B 1 424 ? -6.406 0.863 18.828 1 96.44 424 MET B C 1
ATOM 6749 O O . MET B 1 424 ? -6.188 -0.181 19.438 1 96.44 424 MET B O 1
ATOM 6753 N N . GLY B 1 425 ? -7.34 0.975 17.922 1 95 425 GLY B N 1
ATOM 6754 C CA . GLY B 1 425 ? -8.156 -0.169 17.547 1 95 425 GLY B CA 1
ATOM 6755 C C . GLY B 1 425 ? -9.469 -0.238 18.312 1 95 425 GLY B C 1
ATOM 6756 O O . GLY B 1 425 ? -10.062 -1.309 18.438 1 95 425 GLY B O 1
ATOM 6757 N N . LYS B 1 426 ? -9.914 0.902 18.828 1 91.44 426 LYS B N 1
ATOM 6758 C CA . LYS B 1 426 ? -11.141 0.991 19.625 1 91.44 426 LYS B CA 1
ATOM 6759 C C . LYS B 1 426 ? -12.258 1.66 18.828 1 91.44 426 LYS B C 1
ATOM 6761 O O . LYS B 1 426 ? -13.18 2.242 19.406 1 91.44 426 LYS B O 1
ATOM 6766 N N . ALA B 1 427 ? -12.219 1.682 17.547 1 90 427 ALA B N 1
ATOM 6767 C CA . ALA B 1 427 ? -13.227 2.385 16.766 1 90 427 ALA B CA 1
ATOM 6768 C C . ALA B 1 427 ? -14.039 1.41 15.906 1 90 427 ALA B C 1
ATOM 6770 O O . ALA B 1 427 ? -14.32 1.687 14.742 1 90 427 ALA B O 1
ATOM 6771 N N . ASP B 1 428 ? -14.414 0.332 16.609 1 87.88 428 ASP B N 1
ATOM 6772 C CA . ASP B 1 428 ? -15.273 -0.626 15.914 1 87.88 428 ASP B CA 1
ATOM 6773 C C . ASP B 1 428 ? -16.734 -0.449 16.328 1 87.88 428 ASP B C 1
ATOM 6775 O O . ASP B 1 428 ? -17.031 0.263 17.281 1 87.88 428 ASP B O 1
ATOM 6779 N N . ALA B 1 429 ? -17.547 -1.133 15.547 1 85.19 429 ALA B N 1
ATOM 6780 C CA . ALA B 1 429 ? -18.984 -0.988 15.781 1 85.19 429 ALA B CA 1
ATOM 6781 C C . ALA B 1 429 ? -19.344 -1.383 17.219 1 85.19 429 ALA B C 1
ATOM 6783 O O . ALA B 1 429 ? -20.203 -0.757 17.844 1 85.19 429 ALA B O 1
ATOM 6784 N N . ASN B 1 430 ? -18.688 -2.342 17.734 1 80.06 430 ASN B N 1
ATOM 6785 C CA . ASN B 1 430 ? -18.938 -2.789 19.109 1 80.06 430 ASN B CA 1
ATOM 6786 C C . ASN B 1 430 ? -18.484 -1.752 20.125 1 80.06 430 ASN B C 1
ATOM 6788 O O . ASN B 1 430 ? -19.188 -1.499 21.109 1 80.06 430 ASN B O 1
ATOM 6792 N N . ASP B 1 431 ? -17.375 -1.125 19.953 1 80.31 431 ASP B N 1
ATOM 6793 C CA . ASP B 1 431 ? -16.812 -0.125 20.844 1 80.31 431 ASP B CA 1
ATOM 6794 C C . ASP B 1 431 ? -17.672 1.136 20.875 1 80.31 431 ASP B C 1
ATOM 6796 O O . ASP B 1 431 ? -17.75 1.816 21.906 1 80.31 431 ASP B O 1
ATOM 6800 N N . LEU B 1 432 ? -18.328 1.381 19.703 1 80.88 432 LEU B N 1
ATOM 6801 C CA . LEU B 1 432 ? -19.078 2.627 19.562 1 80.88 432 LEU B CA 1
ATOM 6802 C C . LEU B 1 432 ? -20.547 2.422 19.922 1 80.88 432 LEU B C 1
ATOM 6804 O O . LEU B 1 432 ? -21.344 3.35 19.812 1 80.88 432 LEU B O 1
ATOM 6808 N N . GLY B 1 433 ? -20.844 1.271 20.469 1 76.25 433 GLY B N 1
ATOM 6809 C CA . GLY B 1 433 ? -22.172 0.985 20.953 1 76.25 433 GLY B CA 1
ATOM 6810 C C . GLY B 1 433 ? -23.234 0.999 19.875 1 76.25 433 GLY B C 1
ATOM 6811 O O . GLY B 1 433 ? -24.359 1.45 20.094 1 76.25 433 GLY B O 1
ATOM 6812 N N . LEU B 1 434 ? -22.797 0.708 18.656 1 72.44 434 LEU B N 1
ATOM 6813 C CA . LEU B 1 434 ? -23.766 0.688 17.562 1 72.44 434 LEU B CA 1
ATOM 6814 C C . LEU B 1 434 ? -24.641 -0.564 17.625 1 72.44 434 LEU B C 1
ATOM 6816 O O . LEU B 1 434 ? -25.453 -0.814 16.734 1 72.44 434 LEU B O 1
ATOM 6820 N N . ASP B 1 435 ? -24.594 -1.354 18.719 1 65.69 435 ASP B N 1
ATOM 6821 C CA . ASP B 1 435 ? -25.203 -2.666 18.859 1 65.69 435 ASP B CA 1
ATOM 6822 C C . ASP B 1 435 ? -26.734 -2.557 18.891 1 65.69 435 ASP B C 1
ATOM 6824 O O . ASP B 1 435 ? -27.422 -3.521 19.219 1 65.69 435 ASP B O 1
ATOM 6828 N N . GLY B 1 436 ? -27.297 -1.434 18.797 1 57.28 436 GLY B N 1
ATOM 6829 C CA . GLY B 1 436 ? -28.75 -1.48 18.828 1 57.28 436 GLY B CA 1
ATOM 6830 C C . GLY B 1 436 ? -29.328 -2.42 17.781 1 57.28 436 GLY B C 1
ATOM 6831 O O . GLY B 1 436 ? -30.5 -2.809 17.891 1 57.28 436 GLY B O 1
ATOM 6832 N N . GLY B 1 437 ? -28.453 -3.094 16.781 1 58.84 437 GLY B N 1
ATOM 6833 C CA . GLY B 1 437 ? -28.828 -4.098 15.789 1 58.84 437 GLY B CA 1
ATOM 6834 C C . GLY B 1 437 ? -27.75 -5.137 15.562 1 58.84 437 GLY B C 1
ATOM 6835 O O . GLY B 1 437 ? -26.719 -5.137 16.266 1 58.84 437 GLY B O 1
ATOM 6836 N N . ALA B 1 438 ? -28.078 -6.156 14.742 1 66.25 438 ALA B N 1
ATOM 6837 C CA . ALA B 1 438 ? -27.156 -7.234 14.422 1 66.25 438 ALA B CA 1
ATOM 6838 C C . ALA B 1 438 ? -25.906 -6.699 13.711 1 66.25 438 ALA B C 1
ATOM 6840 O O . ALA B 1 438 ? -26.031 -5.98 12.711 1 66.25 438 ALA B O 1
ATOM 6841 N N . LEU B 1 439 ? -24.703 -6.719 14.367 1 84.94 439 LEU B N 1
ATOM 6842 C CA . LEU B 1 439 ? -23.422 -6.328 13.766 1 84.94 439 LEU B CA 1
ATOM 6843 C C . LEU B 1 439 ? -22.969 -7.367 12.75 1 84.94 439 LEU B C 1
ATOM 6845 O O . LEU B 1 439 ? -23.266 -8.555 12.891 1 84.94 439 LEU B O 1
ATOM 6849 N N . TYR B 1 440 ? -22.531 -6.891 11.688 1 90.19 440 TYR B N 1
ATOM 6850 C CA . TYR B 1 440 ? -21.984 -7.77 10.664 1 90.19 440 TYR B CA 1
ATOM 6851 C C . TYR B 1 440 ? -20.859 -8.625 11.227 1 90.19 440 TYR B C 1
ATOM 6853 O O . TYR B 1 440 ? -19.906 -8.109 11.812 1 90.19 440 TYR B O 1
ATOM 6861 N N . ASP B 1 441 ? -21.016 -9.898 11.164 1 92.31 441 ASP B N 1
ATOM 6862 C CA . ASP B 1 441 ? -20 -10.852 11.617 1 92.31 441 ASP B CA 1
ATOM 6863 C C . ASP B 1 441 ? -19.406 -11.617 10.445 1 92.31 441 ASP B C 1
ATOM 6865 O O . ASP B 1 441 ? -20.031 -12.523 9.898 1 92.31 441 ASP B O 1
ATOM 6869 N N . PRO B 1 442 ? -18.172 -11.266 10.125 1 95 442 PRO B N 1
ATOM 6870 C CA . PRO B 1 442 ? -17.562 -11.93 8.977 1 95 442 PRO B CA 1
ATOM 6871 C C . PRO B 1 442 ? -17.344 -13.422 9.203 1 95 442 PRO B C 1
ATOM 6873 O O . PRO B 1 442 ? -17.141 -14.18 8.25 1 95 442 PRO B O 1
ATOM 6876 N N . GLN B 1 443 ? -17.406 -13.898 10.469 1 95 443 GLN B N 1
ATOM 6877 C CA . GLN B 1 443 ? -17.188 -15.312 10.773 1 95 443 GLN B CA 1
ATOM 6878 C C . GLN B 1 443 ? -18.375 -16.156 10.289 1 95 443 GLN B C 1
ATOM 6880 O O . GLN B 1 443 ? -18.219 -17.344 10.016 1 95 443 GLN B O 1
ATOM 6885 N N . VAL B 1 444 ? -19.5 -15.586 10.164 1 95.31 444 VAL B N 1
ATOM 6886 C CA . VAL B 1 444 ? -20.719 -16.312 9.805 1 95.31 444 VAL B CA 1
ATOM 6887 C C . VAL B 1 444 ? -20.578 -16.891 8.398 1 95.31 444 VAL B C 1
ATOM 6889 O O . VAL B 1 444 ? -20.812 -18.078 8.188 1 95.31 444 VAL B O 1
ATOM 6892 N N . ASN B 1 445 ? -20.188 -16.031 7.398 1 96.19 445 ASN B N 1
ATOM 6893 C CA . ASN B 1 445 ? -20.031 -16.531 6.043 1 96.19 445 ASN B CA 1
ATOM 6894 C C . ASN B 1 445 ? -18.906 -17.562 5.965 1 96.19 445 ASN B C 1
ATOM 6896 O O . ASN B 1 445 ? -19.031 -18.578 5.27 1 96.19 445 ASN B O 1
ATOM 6900 N N . TYR B 1 446 ? -17.828 -17.359 6.691 1 97.62 446 TYR B N 1
ATOM 6901 C CA . TYR B 1 446 ? -16.703 -18.297 6.699 1 97.62 446 TYR B CA 1
ATOM 6902 C C . TYR B 1 446 ? -17.156 -19.688 7.164 1 97.62 446 TYR B C 1
ATOM 6904 O O . TYR B 1 446 ? -16.875 -20.688 6.508 1 97.62 446 TYR B O 1
ATOM 6912 N N . ASP B 1 447 ? -17.859 -19.734 8.273 1 97.12 447 ASP B N 1
ATOM 6913 C CA . ASP B 1 447 ? -18.328 -20.984 8.836 1 97.12 447 ASP B CA 1
ATOM 6914 C C . ASP B 1 447 ? -19.328 -21.672 7.891 1 97.12 447 ASP B C 1
ATOM 6916 O O . ASP B 1 447 ? -19.375 -22.906 7.816 1 97.12 447 ASP B O 1
ATOM 6920 N N . ARG B 1 448 ? -20.016 -20.859 7.191 1 96.25 448 ARG B N 1
ATOM 6921 C CA . ARG B 1 448 ? -21.016 -21.391 6.266 1 96.25 448 ARG B CA 1
ATOM 6922 C C . ARG B 1 448 ? -20.344 -22.109 5.094 1 96.25 448 ARG B C 1
ATOM 6924 O O . ARG B 1 448 ? -20.828 -23.156 4.652 1 96.25 448 ARG B O 1
ATOM 6931 N N . VAL B 1 449 ? -19.203 -21.562 4.582 1 97.12 449 VAL B N 1
ATOM 6932 C CA . VAL B 1 449 ? -18.719 -22.016 3.287 1 97.12 449 VAL B CA 1
ATOM 6933 C C . VAL B 1 449 ? -17.484 -22.906 3.48 1 97.12 449 VAL B C 1
ATOM 6935 O O . VAL B 1 449 ? -17.141 -23.688 2.594 1 97.12 449 VAL B O 1
ATOM 6938 N N . LYS B 1 450 ? -16.797 -22.891 4.629 1 96.69 450 LYS B N 1
ATOM 6939 C CA . LYS B 1 450 ? -15.484 -23.5 4.809 1 96.69 450 LYS B CA 1
ATOM 6940 C C . LYS B 1 450 ? -15.523 -25 4.551 1 96.69 450 LYS B C 1
ATOM 6942 O O . LYS B 1 450 ? -14.539 -25.594 4.117 1 96.69 450 LYS B O 1
ATOM 6947 N N . ASN B 1 451 ? -16.656 -25.688 4.773 1 95.81 451 ASN B N 1
ATOM 6948 C CA . ASN B 1 451 ? -16.719 -27.141 4.656 1 95.81 451 ASN B CA 1
ATOM 6949 C C . ASN B 1 451 ? -17.641 -27.578 3.516 1 95.81 451 ASN B C 1
ATOM 6951 O O . ASN B 1 451 ? -18.016 -28.75 3.422 1 95.81 451 ASN B O 1
ATOM 6955 N N . ARG B 1 452 ? -18.047 -26.688 2.666 1 95.31 452 ARG B N 1
ATOM 6956 C CA . ARG B 1 452 ? -18.922 -27.047 1.562 1 95.31 452 ARG B CA 1
ATOM 6957 C C . ARG B 1 452 ? -18.172 -27.828 0.49 1 95.31 452 ARG B C 1
ATOM 6959 O O . ARG B 1 452 ? -17.078 -27.438 0.09 1 95.31 452 ARG B O 1
ATOM 6966 N N . ILE B 1 453 ? -18.859 -28.953 0.024 1 95.69 453 ILE B N 1
ATOM 6967 C CA . ILE B 1 453 ? -18.141 -29.828 -0.884 1 95.69 453 ILE B CA 1
ATOM 6968 C C . ILE B 1 453 ? -19 -30.125 -2.109 1 95.69 453 ILE B C 1
ATOM 6970 O O . ILE B 1 453 ? -18.547 -30.828 -3.027 1 95.69 453 ILE B O 1
ATOM 6974 N N . TRP B 1 454 ? -20.234 -29.594 -2.15 1 95.75 454 TRP B N 1
ATOM 6975 C CA . TRP B 1 454 ? -21.125 -29.906 -3.258 1 95.75 454 TRP B CA 1
ATOM 6976 C C . TRP B 1 454 ? -20.844 -29 -4.461 1 95.75 454 TRP B C 1
ATOM 6978 O O . TRP B 1 454 ? -20.906 -27.781 -4.359 1 95.75 454 TRP B O 1
ATOM 6988 N N . ASP B 1 455 ? -20.703 -29.484 -5.66 1 96.44 455 ASP B N 1
ATOM 6989 C CA . ASP B 1 455 ? -20.25 -28.781 -6.855 1 96.44 455 ASP B CA 1
ATOM 6990 C C . ASP B 1 455 ? -21.344 -27.844 -7.375 1 96.44 455 ASP B C 1
ATOM 6992 O O . ASP B 1 455 ? -21.047 -26.906 -8.133 1 96.44 455 ASP B O 1
ATOM 6996 N N . TRP B 1 456 ? -22.562 -28.016 -7 1 95.25 456 TRP B N 1
ATOM 6997 C CA . TRP B 1 456 ? -23.641 -27.266 -7.629 1 95.25 456 TRP B CA 1
ATOM 6998 C C . TRP B 1 456 ? -24.203 -26.219 -6.68 1 95.25 456 TRP B C 1
ATOM 7000 O O . TRP B 1 456 ? -25.25 -25.625 -6.949 1 95.25 456 TRP B O 1
ATOM 7010 N N . ASP B 1 457 ? -23.516 -26.078 -5.602 1 94.44 457 ASP B N 1
ATOM 7011 C CA . ASP B 1 457 ? -23.906 -25.016 -4.676 1 94.44 457 ASP B CA 1
ATOM 7012 C C . ASP B 1 457 ? -23.719 -23.641 -5.297 1 94.44 457 ASP B C 1
ATOM 7014 O O . ASP B 1 457 ? -22.719 -23.406 -5.98 1 94.44 457 ASP B O 1
ATOM 7018 N N . ARG B 1 458 ? -24.766 -22.672 -5.141 1 94.75 458 ARG B N 1
ATOM 7019 C CA . ARG B 1 458 ? -24.688 -21.328 -5.676 1 94.75 458 ARG B CA 1
ATOM 7020 C C . ARG B 1 458 ? -25.344 -20.328 -4.738 1 94.75 458 ARG B C 1
ATOM 7022 O O . ARG B 1 458 ? -26.359 -20.641 -4.094 1 94.75 458 ARG B O 1
ATOM 7029 N N . ASP B 1 459 ? -24.797 -19.172 -4.617 1 95.31 459 ASP B N 1
ATOM 7030 C CA . ASP B 1 459 ? -25.406 -18.062 -3.896 1 95.31 459 ASP B CA 1
ATOM 7031 C C . ASP B 1 459 ? -26.359 -17.281 -4.805 1 95.31 459 ASP B C 1
ATOM 7033 O O . ASP B 1 459 ? -26.312 -17.422 -6.027 1 95.31 459 ASP B O 1
ATOM 7037 N N . PRO B 1 460 ? -27.266 -16.547 -4.227 1 94.19 460 PRO B N 1
ATOM 7038 C CA . PRO B 1 460 ? -28.172 -15.719 -5.047 1 94.19 460 PRO B CA 1
ATOM 7039 C C . PRO B 1 460 ? -27.422 -14.695 -5.898 1 94.19 460 PRO B C 1
ATOM 7041 O O . PRO B 1 460 ? -26.266 -14.375 -5.605 1 94.19 460 PRO B O 1
ATOM 7044 N N . THR B 1 461 ? -28.047 -14.258 -6.93 1 95.94 461 THR B N 1
ATOM 7045 C CA . THR B 1 461 ? -27.469 -13.242 -7.809 1 95.94 461 THR B CA 1
ATOM 7046 C C . THR B 1 461 ? -27.078 -12 -7.016 1 95.94 461 THR B C 1
ATOM 7048 O O . THR B 1 461 ? -27.844 -11.516 -6.184 1 95.94 461 THR B O 1
ATOM 7051 N N . PRO B 1 462 ? -25.828 -11.531 -7.16 1 95.25 462 PRO B N 1
ATOM 7052 C CA . PRO B 1 462 ? -25.359 -10.367 -6.402 1 95.25 462 PRO B CA 1
ATOM 7053 C C . PRO B 1 462 ? -26.172 -9.109 -6.676 1 95.25 462 PRO B C 1
ATOM 7055 O O . PRO B 1 462 ? -26.609 -8.883 -7.809 1 95.25 462 PRO B O 1
ATOM 7058 N N . VAL B 1 463 ? -26.469 -8.383 -5.598 1 94.44 463 VAL B N 1
ATOM 7059 C CA . VAL B 1 463 ? -27.141 -7.086 -5.66 1 94.44 463 VAL B CA 1
ATOM 7060 C C . VAL B 1 463 ? -26.422 -6.09 -4.758 1 94.44 463 VAL B C 1
ATOM 7062 O O . VAL B 1 463 ? -25.891 -6.461 -3.709 1 94.44 463 VAL B O 1
ATOM 7065 N N . ALA B 1 464 ? -26.328 -4.855 -5.25 1 94.06 464 ALA B N 1
ATOM 7066 C CA . ALA B 1 464 ? -25.703 -3.826 -4.414 1 94.06 464 ALA B CA 1
ATOM 7067 C C . ALA B 1 464 ? -26.547 -3.562 -3.168 1 94.06 464 ALA B C 1
ATOM 7069 O O . ALA B 1 464 ? -27.781 -3.438 -3.252 1 94.06 464 ALA B O 1
ATOM 7070 N N . LYS B 1 465 ? -25.891 -3.475 -2.021 1 92.31 465 LYS B N 1
ATOM 7071 C CA . LYS B 1 465 ? -26.594 -3.273 -0.757 1 92.31 465 LYS B CA 1
ATOM 7072 C C . LYS B 1 465 ? -26.531 -1.812 -0.319 1 92.31 465 LYS B C 1
ATOM 7074 O O . LYS B 1 465 ? -27.344 -1.367 0.495 1 92.31 465 LYS B O 1
ATOM 7079 N N . SER B 1 466 ? -25.562 -1.013 -0.833 1 94.06 466 SER B N 1
ATOM 7080 C CA . SER B 1 466 ? -25.375 0.384 -0.457 1 94.06 466 SER B CA 1
ATOM 7081 C C . SER B 1 466 ? -26.484 1.267 -1.025 1 94.06 466 SER B C 1
ATOM 7083 O O . SER B 1 466 ? -27.203 0.854 -1.932 1 94.06 466 SER B O 1
ATOM 7085 N N . THR B 1 467 ? -26.656 2.463 -0.381 1 92.75 467 THR B N 1
ATOM 7086 C CA . THR B 1 467 ? -27.656 3.408 -0.859 1 92.75 467 THR B CA 1
ATOM 7087 C C . THR B 1 467 ? -27.047 4.371 -1.878 1 92.75 467 THR B C 1
ATOM 7089 O O . THR B 1 467 ? -25.891 4.762 -1.755 1 92.75 467 THR B O 1
ATOM 7092 N N . ARG B 1 468 ? -27.797 4.75 -2.871 1 92.75 468 ARG B N 1
ATOM 7093 C CA . ARG B 1 468 ? -27.422 5.793 -3.82 1 92.75 468 ARG B CA 1
ATOM 7094 C C . ARG B 1 468 ? -27.766 7.176 -3.277 1 92.75 468 ARG B C 1
ATOM 7096 O O . ARG B 1 468 ? -28.641 7.312 -2.416 1 92.75 468 ARG B O 1
ATOM 7103 N N . THR B 1 469 ? -26.969 8.164 -3.686 1 93.25 469 THR B N 1
ATOM 7104 C CA . THR B 1 469 ? -27.219 9.516 -3.195 1 93.25 469 THR B CA 1
ATOM 7105 C C . THR B 1 469 ? -27.797 10.391 -4.305 1 93.25 469 THR B C 1
ATOM 7107 O O . THR B 1 469 ? -27.828 11.617 -4.172 1 93.25 469 THR B O 1
ATOM 7110 N N . VAL B 1 470 ? -28.234 9.82 -5.41 1 92.81 470 VAL B N 1
ATOM 7111 C CA . VAL B 1 470 ? -28.719 10.547 -6.57 1 92.81 470 VAL B CA 1
ATOM 7112 C C . VAL B 1 470 ? -30 11.297 -6.203 1 92.81 470 VAL B C 1
ATOM 7114 O O . VAL B 1 470 ? -30.312 12.344 -6.785 1 92.81 470 VAL B O 1
ATOM 7117 N N . ASP B 1 471 ? -30.734 10.805 -5.156 1 88.81 471 ASP B N 1
ATOM 7118 C CA . ASP B 1 471 ? -32.031 11.398 -4.789 1 88.81 471 ASP B CA 1
ATOM 7119 C C . ASP B 1 471 ? -31.859 12.414 -3.666 1 88.81 471 ASP B C 1
ATOM 7121 O O . ASP B 1 471 ? -32.844 13.039 -3.234 1 88.81 471 ASP B O 1
ATOM 7125 N N . THR B 1 472 ? -30.641 12.609 -3.148 1 91.44 472 THR B N 1
ATOM 7126 C CA . THR B 1 472 ? -30.406 13.625 -2.129 1 91.44 472 THR B CA 1
ATOM 7127 C C . THR B 1 472 ? -30.391 15.023 -2.75 1 91.44 472 THR B C 1
ATOM 7129 O O . THR B 1 472 ? -29.844 15.219 -3.832 1 91.44 472 THR B O 1
ATOM 7132 N N . PRO B 1 473 ? -31.016 15.969 -2.193 1 90.69 473 PRO B N 1
ATOM 7133 C CA . PRO B 1 473 ? -31.031 17.312 -2.76 1 90.69 473 PRO B CA 1
ATOM 7134 C C . PRO B 1 473 ? -29.688 18.016 -2.678 1 90.69 473 PRO B C 1
ATOM 7136 O O . PRO B 1 473 ? -28.859 17.672 -1.83 1 90.69 473 PRO B O 1
ATOM 7139 N N . ALA B 1 474 ? -29.516 18.984 -3.531 1 91.44 474 ALA B N 1
ATOM 7140 C CA . ALA B 1 474 ? -28.344 19.859 -3.422 1 91.44 474 ALA B CA 1
ATOM 7141 C C . ALA B 1 474 ? -28.359 20.625 -2.104 1 91.44 474 ALA B C 1
ATOM 7143 O O . ALA B 1 474 ? -29.406 21.109 -1.665 1 91.44 474 ALA B O 1
ATOM 7144 N N . GLN B 1 475 ? -27.234 20.656 -1.505 1 90.31 475 GLN B N 1
ATOM 7145 C CA . GLN B 1 475 ? -27.141 21.297 -0.193 1 90.31 475 GLN B CA 1
ATOM 7146 C C . GLN B 1 475 ? -26.969 22.797 -0.319 1 90.31 475 GLN B C 1
ATOM 7148 O O . GLN B 1 475 ? -26.469 23.281 -1.336 1 90.31 475 GLN B O 1
ATOM 7153 N N . ASP B 1 476 ? -27.453 23.469 0.726 1 89.56 476 ASP B N 1
ATOM 7154 C CA . ASP B 1 476 ? -27.281 24.922 0.81 1 89.56 476 ASP B CA 1
ATOM 7155 C C . ASP B 1 476 ? -26.656 25.328 2.143 1 89.56 476 ASP B C 1
ATOM 7157 O O . ASP B 1 476 ? -26.312 24.469 2.959 1 89.56 476 ASP B O 1
ATOM 7161 N N . ALA B 1 477 ? -26.312 26.562 2.236 1 91.06 477 ALA B N 1
ATOM 7162 C CA . ALA B 1 477 ? -25.625 27.047 3.43 1 91.06 477 ALA B CA 1
ATOM 7163 C C . ALA B 1 477 ? -26.609 27.578 4.453 1 91.06 477 ALA B C 1
ATOM 7165 O O . ALA B 1 477 ? -26.25 28.406 5.297 1 91.06 477 ALA B O 1
ATOM 7166 N N . THR B 1 478 ? -27.906 27.172 4.391 1 87.56 478 THR B N 1
ATOM 7167 C CA . THR B 1 478 ? -28.906 27.641 5.355 1 87.56 478 THR B CA 1
ATOM 7168 C C . THR B 1 478 ? -28.672 27.016 6.723 1 87.56 478 THR B C 1
ATOM 7170 O O . THR B 1 478 ? -28.391 25.812 6.824 1 87.56 478 THR B O 1
ATOM 7173 N N . ILE B 1 479 ? -28.547 27.844 7.723 1 85.88 479 ILE B N 1
ATOM 7174 C CA . ILE B 1 479 ? -28.375 27.344 9.078 1 85.88 479 ILE B CA 1
ATOM 7175 C C . ILE B 1 479 ? -29.594 27.719 9.922 1 85.88 479 ILE B C 1
ATOM 7177 O O . ILE B 1 479 ? -30.312 28.672 9.602 1 85.88 479 ILE B O 1
ATOM 7181 N N . ALA B 1 480 ? -29.969 26.922 10.93 1 70 480 ALA B N 1
ATOM 7182 C CA . ALA B 1 480 ? -31.047 27.266 11.852 1 70 480 ALA B CA 1
ATOM 7183 C C . ALA B 1 480 ? -30.719 28.547 12.617 1 70 480 ALA B C 1
ATOM 7185 O O . ALA B 1 480 ? -29.547 28.812 12.914 1 70 480 ALA B O 1
ATOM 7186 N N . PRO B 1 481 ? -31.641 29.5 12.703 1 60.16 481 PRO B N 1
ATOM 7187 C CA . PRO B 1 481 ? -31.375 30.766 13.406 1 60.16 481 PRO B CA 1
ATOM 7188 C C . PRO B 1 481 ? -30.859 30.547 14.828 1 60.16 481 PRO B C 1
ATOM 7190 O O . PRO B 1 481 ? -31.328 29.656 15.539 1 60.16 481 PRO B O 1
ATOM 7193 N N . THR B 1 482 ? -29.609 30.766 14.992 1 52 482 THR B N 1
ATOM 7194 C CA . THR B 1 482 ? -29.031 30.672 16.328 1 52 482 THR B CA 1
ATOM 7195 C C . THR B 1 482 ? -29.703 31.672 17.281 1 52 482 THR B C 1
ATOM 7197 O O . THR B 1 482 ? -29.875 32.844 16.938 1 52 482 THR B O 1
ATOM 7200 N N . PRO B 1 483 ? -30.312 31.281 18.359 1 39.72 483 PRO B N 1
ATOM 7201 C CA . PRO B 1 483 ? -30.938 32.281 19.234 1 39.72 483 PRO B CA 1
ATOM 7202 C C . PRO B 1 483 ? -30 33.438 19.547 1 39.72 483 PRO B C 1
ATOM 7204 O O . PRO B 1 483 ? -28.797 33.25 19.672 1 39.72 483 PRO B O 1
ATOM 7207 N N . THR B 1 484 ? -30.281 34.625 18.969 1 38.09 484 THR B N 1
ATOM 7208 C CA . THR B 1 484 ? -29.594 35.844 19.406 1 38.09 484 THR B CA 1
ATOM 7209 C C . THR B 1 484 ? -29.266 35.781 20.891 1 38.09 484 THR B C 1
ATOM 7211 O O . THR B 1 484 ? -30.141 35.438 21.703 1 38.09 484 THR B O 1
ATOM 7214 N N . PRO B 1 485 ? -27.859 35.906 21.203 1 35.66 485 PRO B N 1
ATOM 7215 C CA . PRO B 1 485 ? -27.672 36 22.656 1 35.66 485 PRO B CA 1
ATOM 7216 C C . PRO B 1 485 ? -28.562 37.062 23.312 1 35.66 485 PRO B C 1
ATOM 7218 O O . PRO B 1 485 ? -28.938 38.031 22.672 1 35.66 485 PRO B O 1
#